Protein AF-0000000086877645 (afdb_homodimer)

Organism: NCBI:txid248903

Structure (mmCIF, N/CA/C/O backbone):
data_AF-0000000086877645-model_v1
#
loop_
_entity.id
_entity.type
_entity.pdbx_description
1 polymer 'GNAT family N-acetyltransferase'
#
loop_
_atom_site.group_PDB
_atom_site.id
_atom_site.type_symbol
_atom_site.label_atom_id
_atom_site.label_alt_id
_atom_site.label_comp_id
_atom_site.label_asym_id
_atom_site.label_entity_id
_atom_site.label_seq_id
_atom_site.pdbx_PDB_ins_code
_atom_site.Cartn_x
_atom_site.Cartn_y
_atom_site.Cartn_z
_atom_site.occupancy
_atom_site.B_iso_or_equiv
_atom_site.auth_seq_id
_atom_site.auth_comp_id
_atom_site.auth_asym_id
_atom_site.auth_atom_id
_atom_site.pdbx_PDB_model_num
ATOM 1 N N . MET A 1 1 ? -15.367 -36.469 -20.516 1 79.69 1 MET A N 1
ATOM 2 C CA . MET A 1 1 ? -14.258 -35.594 -20.906 1 79.69 1 MET A CA 1
ATOM 3 C C . MET A 1 1 ? -12.953 -36.375 -20.969 1 79.69 1 MET A C 1
ATOM 5 O O . MET A 1 1 ? -12.594 -37.062 -20.016 1 79.69 1 MET A O 1
ATOM 9 N N . ASP A 1 2 ? -12.344 -36.406 -22.109 1 86.38 2 ASP A N 1
ATOM 10 C CA . ASP A 1 2 ? -11.094 -37.125 -22.281 1 86.38 2 ASP A CA 1
ATOM 11 C C . ASP A 1 2 ? -9.891 -36.219 -22.156 1 86.38 2 ASP A C 1
ATOM 13 O O . ASP A 1 2 ? -9.586 -35.438 -23.078 1 86.38 2 ASP A O 1
ATOM 17 N N . ILE A 1 3 ? -9.273 -36.188 -20.906 1 90.69 3 ILE A N 1
ATOM 18 C CA . ILE A 1 3 ? -8.094 -35.344 -20.656 1 90.69 3 ILE A CA 1
ATOM 19 C C . ILE A 1 3 ? -6.832 -36.188 -20.828 1 90.69 3 ILE A C 1
ATOM 21 O O . ILE A 1 3 ? -6.758 -37.312 -20.328 1 90.69 3 ILE A O 1
ATOM 25 N N . ARG A 1 4 ? -5.973 -35.656 -21.594 1 88.19 4 ARG A N 1
ATOM 26 C CA . ARG A 1 4 ? -4.711 -36.375 -21.766 1 88.19 4 ARG A CA 1
ATOM 27 C C . ARG A 1 4 ? -3.537 -35.406 -21.828 1 88.19 4 ARG A C 1
ATOM 29 O O . ARG A 1 4 ? -3.721 -34.219 -22.094 1 88.19 4 ARG A O 1
ATOM 36 N N . LYS A 1 5 ? -2.367 -35.938 -21.469 1 90.5 5 LYS A N 1
ATOM 37 C CA . LYS A 1 5 ? -1.139 -35.188 -21.719 1 90.5 5 LYS A CA 1
ATOM 38 C C . LYS A 1 5 ? -0.825 -35.125 -23.219 1 90.5 5 LYS A C 1
ATOM 40 O O . LYS A 1 5 ? -0.844 -36.156 -23.906 1 90.5 5 LYS A O 1
ATOM 45 N N . LEU A 1 6 ? -0.564 -34 -23.672 1 90.88 6 LEU A N 1
ATOM 46 C CA . LEU A 1 6 ? -0.301 -33.812 -25.094 1 90.88 6 LEU A CA 1
ATOM 47 C C . LEU A 1 6 ? 1.147 -34.156 -25.422 1 90.88 6 LEU A C 1
ATOM 49 O O . LEU A 1 6 ? 2.037 -33.969 -24.594 1 90.88 6 LEU A O 1
ATOM 53 N N . THR A 1 7 ? 1.285 -34.656 -26.609 1 88.31 7 THR A N 1
ATOM 54 C CA . THR A 1 7 ? 2.605 -35.062 -27.078 1 88.31 7 THR A CA 1
ATOM 55 C C . THR A 1 7 ? 3.039 -34.219 -28.266 1 88.31 7 THR A C 1
ATOM 57 O O . THR A 1 7 ? 2.312 -33.312 -28.688 1 88.31 7 THR A O 1
ATOM 60 N N . THR A 1 8 ? 4.246 -34.531 -28.688 1 89.12 8 THR A N 1
ATOM 61 C CA . THR A 1 8 ? 4.789 -33.781 -29.828 1 89.12 8 THR A CA 1
ATOM 62 C C . THR A 1 8 ? 3.877 -33.938 -31.031 1 89.12 8 THR A C 1
ATOM 64 O O . THR A 1 8 ? 3.82 -33.031 -31.875 1 89.12 8 THR A O 1
ATOM 67 N N . ASP A 1 9 ? 3.143 -34.969 -31.062 1 87.88 9 ASP A N 1
ATOM 68 C CA . ASP A 1 9 ? 2.213 -35.188 -32.156 1 87.88 9 ASP A CA 1
ATOM 69 C C . ASP A 1 9 ? 1.074 -34.188 -32.125 1 87.88 9 ASP A C 1
ATOM 71 O O . ASP A 1 9 ? 0.41 -33.969 -33.156 1 87.88 9 ASP A O 1
ATOM 75 N N . ASP A 1 10 ? 0.916 -33.594 -31.016 1 90.94 10 ASP A N 1
ATOM 76 C CA . ASP A 1 10 ? -0.187 -32.656 -30.844 1 90.94 10 ASP A CA 1
ATOM 77 C C . ASP A 1 10 ? 0.291 -31.203 -31 1 90.94 10 ASP A C 1
ATOM 79 O O . ASP A 1 10 ? -0.5 -30.266 -30.875 1 90.94 10 ASP A O 1
ATOM 83 N N . PHE A 1 11 ? 1.521 -31.016 -31.281 1 91.5 11 PHE A N 1
ATOM 84 C CA . PHE A 1 11 ? 2.154 -29.703 -31.234 1 91.5 11 PHE A CA 1
ATOM 85 C C . PHE A 1 11 ? 1.438 -28.719 -32.156 1 91.5 11 PHE A C 1
ATOM 87 O O . PHE A 1 11 ? 1.097 -27.609 -31.734 1 91.5 11 PHE A O 1
ATOM 94 N N . GLU A 1 12 ? 1.203 -29.125 -33.375 1 89.06 12 GLU A N 1
ATOM 95 C CA . GLU A 1 12 ? 0.605 -28.219 -34.344 1 89.06 12 GLU A CA 1
ATOM 96 C C . GLU A 1 12 ? -0.787 -27.781 -33.906 1 89.06 12 GLU A C 1
ATOM 98 O O . GLU A 1 12 ? -1.138 -26.609 -34.031 1 89.06 12 GLU A O 1
ATOM 103 N N . ALA A 1 13 ? -1.514 -28.703 -33.5 1 89.44 13 ALA A N 1
ATOM 104 C CA . ALA A 1 13 ? -2.861 -28.391 -33.031 1 89.44 13 ALA A CA 1
ATOM 105 C C . ALA A 1 13 ? -2.822 -27.438 -31.828 1 89.44 13 ALA A C 1
ATOM 107 O O . ALA A 1 13 ? -3.627 -26.5 -31.75 1 89.44 13 ALA A O 1
ATOM 108 N N . CYS A 1 14 ? -1.946 -27.703 -30.938 1 90.5 14 CYS A N 1
ATOM 109 C CA . CYS A 1 14 ? -1.778 -26.875 -29.766 1 90.5 14 CYS A CA 1
ATOM 110 C C . CYS A 1 14 ? -1.378 -25.453 -30.141 1 90.5 14 CYS A C 1
ATOM 112 O O . CYS A 1 14 ? -1.914 -24.484 -29.594 1 90.5 14 CYS A O 1
ATOM 114 N N . MET A 1 15 ? -0.46 -25.375 -31.016 1 89.94 15 MET A N 1
ATOM 115 C CA . MET A 1 15 ? 0.054 -24.078 -31.438 1 89.94 15 MET A CA 1
ATOM 116 C C . MET A 1 15 ? -1.026 -23.266 -32.125 1 89.94 15 MET A C 1
ATOM 118 O O . MET A 1 15 ? -1.134 -22.047 -31.938 1 89.94 15 MET A O 1
ATOM 122 N N . THR A 1 16 ? -1.76 -23.938 -33 1 90.25 16 THR A N 1
ATOM 123 C CA . THR A 1 16 ? -2.842 -23.266 -33.688 1 90.25 16 THR A CA 1
ATOM 124 C C . THR A 1 16 ? -3.857 -22.703 -32.719 1 90.25 16 THR A C 1
ATOM 126 O O . THR A 1 16 ? -4.316 -21.562 -32.875 1 90.25 16 THR A O 1
ATOM 129 N N . LEU A 1 17 ? -4.16 -23.484 -31.781 1 91.88 17 LEU A N 1
ATOM 130 C CA . LEU A 1 17 ? -5.086 -23.031 -30.75 1 91.88 17 LEU A CA 1
ATOM 131 C C . LEU A 1 17 ? -4.52 -21.828 -29.984 1 91.88 17 LEU A C 1
ATOM 133 O O . LEU A 1 17 ? -5.23 -20.859 -29.734 1 91.88 17 LEU A O 1
ATOM 137 N N . SER A 1 18 ? -3.281 -21.859 -29.609 1 91.75 18 SER A N 1
ATOM 138 C CA . SER A 1 18 ? -2.637 -20.766 -28.891 1 91.75 18 SER A CA 1
ATOM 139 C C . SER A 1 18 ? -2.633 -19.484 -29.719 1 91.75 18 SER A C 1
ATOM 141 O O . SER A 1 18 ? -2.971 -18.406 -29.203 1 91.75 18 SER A O 1
ATOM 143 N N . GLU A 1 19 ? -2.219 -19.672 -30.969 1 90.75 19 GLU A N 1
ATOM 144 C CA . GLU A 1 19 ? -2.158 -18.516 -31.844 1 90.75 19 GLU A CA 1
ATOM 145 C C . GLU A 1 19 ? -3.523 -17.844 -31.984 1 90.75 19 GLU A C 1
ATOM 147 O O . GLU A 1 19 ? -3.619 -16.609 -31.984 1 90.75 19 GLU A O 1
ATOM 152 N N . TYR A 1 20 ? -4.473 -18.688 -32.094 1 90.06 20 TYR A N 1
ATOM 153 C CA . TYR A 1 20 ? -5.832 -18.172 -32.188 1 90.06 20 TYR A CA 1
ATOM 154 C C . TYR A 1 20 ? -6.27 -17.5 -30.906 1 90.06 20 TYR A C 1
ATOM 156 O O . TYR A 1 20 ? -6.754 -16.359 -30.922 1 90.06 20 TYR A O 1
ATOM 164 N N . ALA A 1 21 ? -6.125 -18.141 -29.797 1 89.88 21 ALA A N 1
ATOM 165 C CA . ALA A 1 21 ? -6.629 -17.703 -28.5 1 89.88 21 ALA A CA 1
ATOM 166 C C . ALA A 1 21 ? -5.906 -16.438 -28.031 1 89.88 21 ALA A C 1
ATOM 168 O O . ALA A 1 21 ? -6.523 -15.555 -27.438 1 89.88 21 ALA A O 1
ATOM 169 N N . PHE A 1 22 ? -4.668 -16.297 -28.266 1 88.88 22 PHE A N 1
ATOM 170 C CA . PHE A 1 22 ? -3.865 -15.219 -27.703 1 88.88 22 PHE A CA 1
ATOM 171 C C . PHE A 1 22 ? -3.465 -14.219 -28.781 1 88.88 22 PHE A C 1
ATOM 173 O O . PHE A 1 22 ? -2.764 -13.242 -28.516 1 88.88 22 PHE A O 1
ATOM 180 N N . GLN A 1 23 ? -3.824 -14.477 -29.984 1 88.06 23 GLN A N 1
ATOM 181 C CA . GLN A 1 23 ? -3.742 -13.539 -31.094 1 88.06 23 GLN A CA 1
ATOM 182 C C . GLN A 1 23 ? -2.295 -13.156 -31.391 1 88.06 23 GLN A C 1
ATOM 184 O O . GLN A 1 23 ? -1.966 -11.977 -31.484 1 88.06 23 GLN A O 1
ATOM 189 N N . PHE A 1 24 ? -1.472 -14.148 -31.516 1 83.12 24 PHE A N 1
ATOM 190 C CA . PHE A 1 24 ? -0.105 -13.93 -31.969 1 83.12 24 PHE A CA 1
ATOM 191 C C . PHE A 1 24 ? 0.263 -14.922 -33.062 1 83.12 24 PHE A C 1
ATOM 193 O O . PHE A 1 24 ? -0.474 -15.875 -33.344 1 83.12 24 PHE A O 1
ATOM 200 N N . VAL A 1 25 ? 1.266 -14.531 -33.844 1 85.94 25 VAL A N 1
ATOM 201 C CA . VAL A 1 25 ? 1.772 -15.398 -34.906 1 85.94 25 VAL A CA 1
ATOM 202 C C . VAL A 1 25 ? 3.279 -15.586 -34.75 1 85.94 25 VAL A C 1
ATOM 204 O O . VAL A 1 25 ? 4.012 -14.625 -34.5 1 85.94 25 VAL A O 1
ATOM 207 N N . LEU A 1 26 ? 3.654 -16.828 -34.781 1 83.88 26 LEU A N 1
ATOM 208 C CA . LEU A 1 26 ? 5.074 -17.156 -34.688 1 83.88 26 LEU A CA 1
ATOM 209 C C . LEU A 1 26 ? 5.695 -17.375 -36.062 1 83.88 26 LEU A C 1
ATOM 211 O O . LEU A 1 26 ? 5.023 -17.828 -36.969 1 83.88 26 LEU A O 1
ATOM 215 N N . ASN A 1 27 ? 6.875 -16.906 -36.156 1 85.25 27 ASN A N 1
ATOM 216 C CA . ASN A 1 27 ? 7.602 -17.25 -37.375 1 85.25 27 ASN A CA 1
ATOM 217 C C . ASN A 1 27 ? 8.148 -18.672 -37.344 1 85.25 27 ASN A C 1
ATOM 219 O O . ASN A 1 27 ? 8.031 -19.344 -36.312 1 85.25 27 ASN A O 1
ATOM 223 N N . GLU A 1 28 ? 8.688 -19.094 -38.469 1 85.12 28 GLU A N 1
ATOM 224 C CA . GLU A 1 28 ? 9.133 -20.469 -38.594 1 85.12 28 GLU A CA 1
ATOM 225 C C . GLU A 1 28 ? 10.203 -20.828 -37.562 1 85.12 28 GLU A C 1
ATOM 227 O O . GLU A 1 28 ? 10.188 -21.922 -37 1 85.12 28 GLU A O 1
ATOM 232 N N . GLU A 1 29 ? 11.078 -19.922 -37.344 1 84.94 29 GLU A N 1
ATOM 233 C CA . GLU A 1 29 ? 12.141 -20.156 -36.406 1 84.94 29 GLU A CA 1
ATOM 234 C C . GLU A 1 29 ? 11.586 -20.312 -34.969 1 84.94 29 GLU A C 1
ATOM 236 O O . GLU A 1 29 ? 12.023 -21.172 -34.219 1 84.94 29 GLU A O 1
ATOM 241 N N . GLN A 1 30 ? 10.703 -19.516 -34.719 1 83.25 30 GLN A N 1
ATOM 242 C CA . GLN A 1 30 ? 10.062 -19.547 -33.406 1 83.25 30 GLN A CA 1
ATOM 243 C C . GLN A 1 30 ? 9.266 -20.844 -33.219 1 83.25 30 GLN A C 1
ATOM 245 O O . GLN A 1 30 ? 9.281 -21.438 -32.125 1 83.25 30 GLN A O 1
ATOM 250 N N . ILE A 1 31 ? 8.641 -21.25 -34.25 1 85.19 31 ILE A N 1
ATOM 251 C CA . ILE A 1 31 ? 7.824 -22.469 -34.219 1 85.19 31 ILE A CA 1
ATOM 252 C C . ILE A 1 31 ? 8.711 -23.688 -33.969 1 85.19 31 ILE A C 1
ATOM 254 O O . ILE A 1 31 ? 8.383 -24.531 -33.156 1 85.19 31 ILE A O 1
ATOM 258 N N . GLU A 1 32 ? 9.805 -23.688 -34.688 1 84.19 32 GLU A N 1
ATOM 259 C CA . GLU A 1 32 ? 10.719 -24.828 -34.5 1 84.19 32 GLU A CA 1
ATOM 260 C C . GLU A 1 32 ? 11.281 -24.875 -33.094 1 84.19 32 GLU A C 1
ATOM 262 O O . GLU A 1 32 ? 11.414 -25.953 -32.531 1 84.19 32 GLU A O 1
ATOM 267 N N . LYS A 1 33 ? 11.562 -23.781 -32.594 1 83 33 LYS A N 1
ATOM 268 C CA . LYS A 1 33 ? 12.07 -23.719 -31.234 1 83 33 LYS A CA 1
ATOM 269 C C . LYS A 1 33 ? 11.023 -24.203 -30.234 1 83 33 LYS A C 1
ATOM 271 O O . LYS A 1 33 ? 11.336 -24.969 -29.312 1 83 33 LYS A O 1
ATOM 276 N N . ARG A 1 34 ? 9.875 -23.781 -30.438 1 85.31 34 ARG A N 1
ATOM 277 C CA . ARG A 1 34 ? 8.789 -24.172 -29.547 1 85.31 34 ARG A CA 1
ATOM 278 C C . ARG A 1 34 ? 8.492 -25.656 -29.672 1 85.31 34 ARG A C 1
ATOM 280 O O . ARG A 1 34 ? 8.125 -26.297 -28.688 1 85.31 34 ARG A O 1
ATOM 287 N N . ARG A 1 35 ? 8.633 -26.125 -30.844 1 86.19 35 ARG A N 1
ATOM 288 C CA . ARG A 1 35 ? 8.414 -27.547 -31.078 1 86.19 35 ARG A CA 1
ATOM 289 C C . ARG A 1 35 ? 9.414 -28.391 -30.281 1 86.19 35 ARG A C 1
ATOM 291 O O . ARG A 1 35 ? 9.047 -29.391 -29.672 1 86.19 35 ARG A O 1
ATOM 298 N N . GLU A 1 36 ? 10.602 -27.938 -30.312 1 81.94 36 GLU A N 1
ATOM 299 C CA . GLU A 1 36 ? 11.656 -28.641 -29.594 1 81.94 36 GLU A CA 1
ATOM 300 C C . GLU A 1 36 ? 11.391 -28.625 -28.078 1 81.94 36 GLU A C 1
ATOM 302 O O . GLU A 1 36 ? 11.633 -29.625 -27.391 1 81.94 36 GLU A O 1
ATOM 307 N N . GLU A 1 37 ? 10.812 -27.578 -27.641 1 83.5 37 GLU A N 1
ATOM 308 C CA . GLU A 1 37 ? 10.578 -27.391 -26.203 1 83.5 37 GLU A CA 1
ATOM 309 C C . GLU A 1 37 ? 9.297 -28.109 -25.766 1 83.5 37 GLU A C 1
ATOM 311 O O . GLU A 1 37 ? 9.148 -28.453 -24.594 1 83.5 37 GLU A O 1
ATOM 316 N N . PHE A 1 38 ? 8.453 -28.297 -26.719 1 86.38 38 PHE A N 1
ATOM 317 C CA . PHE A 1 38 ? 7.117 -28.828 -26.438 1 86.38 38 PHE A CA 1
ATOM 318 C C . PHE A 1 38 ? 7.203 -30.203 -25.797 1 86.38 38 PHE A C 1
ATOM 320 O O . PHE A 1 38 ? 6.414 -30.531 -24.906 1 86.38 38 PHE A O 1
ATOM 327 N N . ALA A 1 39 ? 8.18 -30.953 -26.172 1 79.5 39 ALA A N 1
ATOM 328 C CA . ALA A 1 39 ? 8.328 -32.312 -25.672 1 79.5 39 ALA A CA 1
ATOM 329 C C . ALA A 1 39 ? 8.562 -32.344 -24.172 1 79.5 39 ALA A C 1
ATOM 331 O O . ALA A 1 39 ? 8.188 -33.281 -23.484 1 79.5 39 ALA A O 1
ATOM 332 N N . SER A 1 40 ? 9.078 -31.25 -23.688 1 82.06 40 SER A N 1
ATOM 333 C CA . SER A 1 40 ? 9.414 -31.203 -22.266 1 82.06 40 SER A CA 1
ATOM 334 C C . SER A 1 40 ? 8.32 -30.5 -21.469 1 82.06 40 SER A C 1
ATOM 336 O O . SER A 1 40 ? 8.367 -30.469 -20.234 1 82.06 40 SER A O 1
ATOM 338 N N . HIS A 1 41 ? 7.371 -30.047 -22.203 1 85.31 41 HIS A N 1
ATOM 339 C CA . HIS A 1 41 ? 6.32 -29.297 -21.531 1 85.31 41 HIS A CA 1
ATOM 340 C C . HIS A 1 41 ? 5.219 -30.219 -21.031 1 85.31 41 HIS A C 1
ATOM 342 O O . HIS A 1 41 ? 4.957 -31.266 -21.625 1 85.31 41 HIS A O 1
ATOM 348 N N . ASN A 1 42 ? 4.699 -29.938 -19.922 1 90.5 42 ASN A N 1
ATOM 349 C CA . ASN A 1 42 ? 3.521 -30.609 -19.391 1 90.5 42 ASN A CA 1
ATOM 350 C C . ASN A 1 42 ? 2.234 -29.922 -19.828 1 90.5 42 ASN A C 1
ATOM 352 O O . ASN A 1 42 ? 1.686 -29.094 -19.094 1 90.5 42 ASN A O 1
ATOM 356 N N . VAL A 1 43 ? 1.804 -30.281 -21.031 1 93.81 43 VAL A N 1
ATOM 357 C CA . VAL A 1 43 ? 0.594 -29.688 -21.609 1 93.81 43 VAL A CA 1
ATOM 358 C C . VAL A 1 43 ? -0.551 -30.703 -21.531 1 93.81 43 VAL A C 1
ATOM 360 O O . VAL A 1 43 ? -0.398 -31.859 -21.938 1 93.81 43 VAL A O 1
ATOM 363 N N . LEU A 1 44 ? -1.628 -30.234 -20.969 1 93.81 44 LEU A N 1
ATOM 364 C CA . LEU A 1 44 ? -2.844 -31.047 -20.859 1 93.81 44 LEU A CA 1
ATOM 365 C C . LEU A 1 44 ? -3.896 -30.578 -21.859 1 93.81 44 LEU A C 1
ATOM 367 O O . LEU A 1 44 ? -4.047 -29.375 -22.078 1 93.81 44 LEU A O 1
ATOM 371 N N . GLY A 1 45 ? -4.586 -31.531 -22.438 1 94.56 45 GLY A N 1
ATOM 372 C CA . GLY A 1 45 ? -5.609 -31.188 -23.406 1 94.56 45 GLY A CA 1
ATOM 373 C C . GLY A 1 45 ? -6.855 -32.062 -23.297 1 94.56 45 GLY A C 1
ATOM 374 O O . GLY A 1 45 ? -6.812 -33.125 -22.719 1 94.56 45 GLY A O 1
ATOM 375 N N . VAL A 1 46 ? -7.934 -31.438 -23.672 1 93.88 46 VAL A N 1
ATOM 376 C CA . VAL A 1 46 ? -9.195 -32.156 -23.828 1 93.88 46 VAL A CA 1
ATOM 377 C C . VAL A 1 46 ? -9.453 -32.438 -25.312 1 93.88 46 VAL A C 1
ATOM 379 O O . VAL A 1 46 ? -9.328 -31.531 -26.156 1 93.88 46 VAL A O 1
ATOM 382 N N . TYR A 1 47 ? -9.875 -33.656 -25.562 1 89.31 47 TYR A N 1
ATOM 383 C CA . TYR A 1 47 ? -10.133 -34.062 -26.938 1 89.31 47 TYR A CA 1
ATOM 384 C C . TYR A 1 47 ? -11.633 -34.219 -27.203 1 89.31 47 TYR A C 1
ATOM 386 O O . TYR A 1 47 ? -12.367 -34.688 -26.344 1 89.31 47 TYR A O 1
ATOM 394 N N . GLU A 1 48 ? -11.961 -33.656 -28.312 1 83.75 48 GLU A N 1
ATOM 395 C CA . GLU A 1 48 ? -13.273 -33.906 -28.891 1 83.75 48 GLU A CA 1
ATOM 396 C C . GLU A 1 48 ? -13.172 -34.156 -30.391 1 83.75 48 GLU A C 1
ATOM 398 O O . GLU A 1 48 ? -12.609 -33.344 -31.125 1 83.75 48 GLU A O 1
ATOM 403 N N . ASP A 1 49 ? -13.773 -35.281 -30.859 1 80.94 49 ASP A N 1
ATOM 404 C CA . ASP A 1 49 ? -13.805 -35.656 -32.281 1 80.94 49 ASP A CA 1
ATOM 405 C C . ASP A 1 49 ? -12.398 -35.656 -32.875 1 80.94 49 ASP A C 1
ATOM 407 O O . ASP A 1 49 ? -12.172 -35.094 -33.938 1 80.94 49 ASP A O 1
ATOM 411 N N . GLY A 1 50 ? -11.328 -36.062 -32.125 1 78.56 50 GLY A N 1
ATOM 412 C CA . GLY A 1 50 ? -9.969 -36.25 -32.594 1 78.56 50 GLY A CA 1
ATOM 413 C C . GLY A 1 50 ? -9.148 -34.969 -32.562 1 78.56 50 GLY A C 1
ATOM 414 O O . GLY A 1 50 ? -7.988 -34.969 -32.969 1 78.56 50 GLY A O 1
ATOM 415 N N . GLN A 1 51 ? -9.688 -33.969 -32.094 1 84.81 51 GLN A N 1
ATOM 416 C CA . GLN A 1 51 ? -8.969 -32.688 -32.062 1 84.81 51 GLN A CA 1
ATOM 417 C C . GLN A 1 51 ? -8.875 -32.156 -30.641 1 84.81 51 GLN A C 1
ATOM 419 O O . GLN A 1 51 ? -9.742 -32.406 -29.812 1 84.81 51 GLN A O 1
ATOM 424 N N . VAL A 1 52 ? -7.789 -31.391 -30.438 1 91.19 52 VAL A N 1
ATOM 425 C CA . VAL A 1 52 ? -7.641 -30.719 -29.156 1 91.19 52 VAL A CA 1
ATOM 426 C C . VAL A 1 52 ? -8.609 -29.547 -29.078 1 91.19 52 VAL A C 1
ATOM 428 O O . VAL A 1 52 ? -8.516 -28.594 -29.859 1 91.19 52 VAL A O 1
ATOM 431 N N . GLY A 1 53 ? -9.531 -29.656 -28.156 1 92.81 53 GLY A N 1
ATOM 432 C CA . GLY A 1 53 ? -10.523 -28.594 -28.031 1 92.81 53 GLY A CA 1
ATOM 433 C C . GLY A 1 53 ? -10.148 -27.547 -27 1 92.81 53 GLY A C 1
ATOM 434 O O . GLY A 1 53 ? -10.516 -26.375 -27.141 1 92.81 53 GLY A O 1
ATOM 435 N N . ALA A 1 54 ? -9.469 -27.953 -25.953 1 95.44 54 ALA A N 1
ATOM 436 C CA . ALA A 1 54 ? -8.977 -27.094 -24.875 1 95.44 54 ALA A CA 1
ATOM 437 C C . ALA A 1 54 ? -7.637 -27.578 -24.344 1 95.44 54 ALA A C 1
ATOM 439 O O . ALA A 1 54 ? -7.285 -28.75 -24.5 1 95.44 54 ALA A O 1
ATOM 440 N N . LYS A 1 55 ? -6.906 -26.656 -23.75 1 96.06 55 LYS A N 1
ATOM 441 C CA . LYS A 1 55 ? -5.594 -27.047 -23.25 1 96.06 55 LYS A CA 1
ATOM 442 C C . LYS A 1 55 ? -5.129 -26.109 -22.125 1 96.06 55 LYS A C 1
ATOM 444 O O . LYS A 1 55 ? -5.672 -25.016 -21.969 1 96.06 55 LYS A O 1
ATOM 449 N N . LEU A 1 56 ? -4.195 -26.562 -21.312 1 96.81 56 LEU A N 1
ATOM 450 C CA . LEU A 1 56 ? -3.387 -25.75 -20.406 1 96.81 56 LEU A CA 1
ATOM 451 C C . LEU A 1 56 ? -2.023 -26.391 -20.172 1 96.81 56 LEU A C 1
ATOM 453 O O . LEU A 1 56 ? -1.834 -27.578 -20.469 1 96.81 56 LEU A O 1
ATOM 457 N N . GLN A 1 57 ? -1.12 -25.594 -19.828 1 96.56 57 GLN A N 1
ATOM 458 C CA . GLN A 1 57 ? 0.232 -26.047 -19.516 1 96.56 57 GLN A CA 1
ATOM 459 C C . GLN A 1 57 ? 0.564 -25.844 -18.047 1 96.56 57 GLN A C 1
ATOM 461 O O . GLN A 1 57 ? 0.199 -24.828 -17.453 1 96.56 57 GLN A O 1
ATOM 466 N N . ILE A 1 58 ? 1.162 -26.875 -17.406 1 97.69 58 ILE A N 1
ATOM 467 C CA . ILE A 1 58 ? 1.753 -26.719 -16.078 1 97.69 58 ILE A CA 1
ATOM 468 C C . ILE A 1 58 ? 3.264 -26.547 -16.203 1 97.69 58 ILE A C 1
ATOM 470 O O . ILE A 1 58 ? 3.971 -27.453 -16.656 1 97.69 58 ILE A O 1
ATOM 474 N N . ILE A 1 59 ? 3.744 -25.406 -15.836 1 97.06 59 ILE A N 1
ATOM 475 C CA . ILE A 1 59 ? 5.176 -25.141 -15.875 1 97.06 59 ILE A CA 1
ATOM 476 C C . ILE A 1 59 ? 5.781 -25.359 -14.492 1 97.06 59 ILE A C 1
ATOM 478 O O . ILE A 1 59 ? 5.367 -24.734 -13.516 1 97.06 59 ILE A O 1
ATOM 482 N N . PRO A 1 60 ? 6.727 -26.266 -14.398 1 97.12 60 PRO A N 1
ATOM 483 C CA . PRO A 1 60 ? 7.363 -26.469 -13.094 1 97.12 60 PRO A CA 1
ATOM 484 C C . PRO A 1 60 ? 8.297 -25.312 -12.711 1 97.12 60 PRO A C 1
ATOM 486 O O . PRO A 1 60 ? 9.219 -25 -13.453 1 97.12 60 PRO A O 1
ATOM 489 N N . PHE A 1 61 ? 8.008 -24.672 -11.625 1 97.94 61 PHE A N 1
ATOM 490 C CA . PHE A 1 61 ? 8.82 -23.578 -11.109 1 97.94 61 PHE A CA 1
ATOM 491 C C . PHE A 1 61 ? 9.172 -23.812 -9.641 1 97.94 61 PHE A C 1
ATOM 493 O O . PHE A 1 61 ? 8.688 -24.75 -9.023 1 97.94 61 PHE A O 1
ATOM 500 N N . GLN A 1 62 ? 10.156 -23.094 -9.211 1 98.25 62 GLN A N 1
ATOM 501 C CA . GLN A 1 62 ? 10.406 -22.859 -7.797 1 98.25 62 GLN A CA 1
ATOM 502 C C . GLN A 1 62 ? 10.102 -21.406 -7.422 1 98.25 62 GLN A C 1
ATOM 504 O O . GLN A 1 62 ? 10.398 -20.484 -8.188 1 98.25 62 GLN A O 1
ATOM 509 N N . THR A 1 63 ? 9.477 -21.203 -6.289 1 98.75 63 THR A N 1
ATOM 510 C CA . THR A 1 63 ? 9.164 -19.859 -5.82 1 98.75 63 THR A CA 1
ATOM 511 C C . THR A 1 63 ? 9.648 -19.656 -4.391 1 98.75 63 THR A C 1
ATOM 513 O O . THR A 1 63 ? 9.75 -20.609 -3.621 1 98.75 63 THR A O 1
ATOM 516 N N . TYR A 1 64 ? 10 -18.422 -4.047 1 98.69 64 TYR A N 1
ATOM 517 C CA . TYR A 1 64 ? 10.391 -18.094 -2.682 1 98.69 64 TYR A CA 1
ATOM 518 C C . TYR A 1 64 ? 9.172 -17.75 -1.834 1 98.69 64 TYR A C 1
ATOM 520 O O . TYR A 1 64 ? 8.32 -16.953 -2.25 1 98.69 64 TYR A O 1
ATOM 528 N N . ILE A 1 65 ? 9.039 -18.344 -0.671 1 98.69 65 ILE A N 1
ATOM 529 C CA . ILE A 1 65 ? 8.062 -18.031 0.367 1 98.69 65 ILE A CA 1
ATOM 530 C C . ILE A 1 65 ? 8.742 -18.031 1.733 1 98.69 65 ILE A C 1
ATOM 532 O O . ILE A 1 65 ? 9.281 -19.062 2.162 1 98.69 65 ILE A O 1
ATOM 536 N N . GLN A 1 66 ? 8.727 -16.938 2.363 1 98.06 66 GLN A N 1
ATOM 537 C CA . GLN A 1 66 ? 9.398 -16.766 3.648 1 98.06 66 GLN A CA 1
ATOM 538 C C . GLN A 1 66 ? 10.859 -17.203 3.576 1 98.06 66 GLN A C 1
ATOM 540 O O . GLN A 1 66 ? 11.352 -17.891 4.473 1 98.06 66 GLN A O 1
ATOM 545 N N . GLY A 1 67 ? 11.461 -16.875 2.426 1 96.94 67 GLY A N 1
ATOM 546 C CA . GLY A 1 67 ? 12.891 -17.109 2.264 1 96.94 67 GLY A CA 1
ATOM 547 C C . GLY A 1 67 ? 13.227 -18.531 1.884 1 96.94 67 GLY A C 1
ATOM 548 O O . GLY A 1 67 ? 14.398 -18.875 1.732 1 96.94 67 GLY A O 1
ATOM 549 N N . ARG A 1 68 ? 12.234 -19.359 1.689 1 96.94 68 ARG A N 1
ATOM 550 C CA . ARG A 1 68 ? 12.438 -20.75 1.322 1 96.94 68 ARG A CA 1
ATOM 551 C C . ARG A 1 68 ? 11.891 -21.031 -0.076 1 96.94 68 ARG A C 1
ATOM 553 O O . ARG A 1 68 ? 10.93 -20.406 -0.513 1 96.94 68 ARG A O 1
ATOM 560 N N . SER A 1 69 ? 12.523 -22 -0.699 1 97.5 69 SER A N 1
ATOM 561 C CA . SER A 1 69 ? 12.086 -22.391 -2.033 1 97.5 69 SER A CA 1
ATOM 562 C C . SER A 1 69 ? 10.969 -23.422 -1.965 1 97.5 69 SER A C 1
ATOM 564 O O . SER A 1 69 ? 11.07 -24.406 -1.229 1 97.5 69 SER A O 1
ATOM 566 N N . PHE A 1 70 ? 9.898 -23.188 -2.65 1 98.62 70 PHE A N 1
ATOM 567 C CA . PHE A 1 70 ? 8.758 -24.094 -2.775 1 98.62 70 PHE A CA 1
ATOM 568 C C . PHE A 1 70 ? 8.578 -24.547 -4.223 1 98.62 70 PHE A C 1
ATOM 570 O O . PHE A 1 70 ? 8.695 -23.734 -5.145 1 98.62 70 PHE A O 1
ATOM 577 N N . ALA A 1 71 ? 8.32 -25.828 -4.422 1 98.69 71 ALA A N 1
ATOM 578 C CA . ALA A 1 71 ? 7.941 -26.297 -5.754 1 98.69 71 ALA A CA 1
ATOM 579 C C . ALA A 1 71 ? 6.57 -25.75 -6.148 1 98.69 71 ALA A C 1
ATOM 581 O O . ALA A 1 71 ? 5.609 -25.844 -5.383 1 98.69 71 ALA A O 1
ATOM 582 N N . MET A 1 72 ? 6.539 -25.156 -7.309 1 98.56 72 MET A N 1
ATOM 583 C CA . MET A 1 72 ? 5.34 -24.453 -7.742 1 98.56 72 MET A CA 1
ATOM 584 C C . MET A 1 72 ? 4.957 -24.844 -9.164 1 98.56 72 MET A C 1
ATOM 586 O O . MET A 1 72 ? 5.824 -25.016 -10.023 1 98.56 72 MET A O 1
ATOM 590 N N . GLY A 1 73 ? 3.689 -25.062 -9.367 1 98.69 73 GLY A N 1
ATOM 591 C CA . GLY A 1 73 ? 3.178 -25.219 -10.719 1 98.69 73 GLY A CA 1
ATOM 592 C C . GLY A 1 73 ? 2.566 -23.953 -11.289 1 98.69 73 GLY A C 1
ATOM 593 O O . GLY A 1 73 ? 1.573 -23.453 -10.766 1 98.69 73 GLY A O 1
ATOM 594 N N . GLY A 1 74 ? 3.164 -23.469 -12.312 1 98.62 74 GLY A N 1
ATOM 595 C CA . GLY A 1 74 ? 2.578 -22.359 -13.039 1 98.62 74 GLY A CA 1
ATOM 596 C C . GLY A 1 74 ? 1.613 -22.797 -14.125 1 98.62 74 GLY A C 1
ATOM 597 O O . GLY A 1 74 ? 1.97 -23.594 -15 1 98.62 74 GLY A O 1
ATOM 598 N N . ILE A 1 75 ? 0.436 -22.312 -14.031 1 98.44 75 ILE A N 1
ATOM 599 C CA . ILE A 1 75 ? -0.553 -22.609 -15.062 1 98.44 75 ILE A CA 1
ATOM 600 C C . ILE A 1 75 ? -0.492 -21.547 -16.156 1 98.44 75 ILE A C 1
ATOM 602 O O . ILE A 1 75 ? -0.571 -20.344 -15.875 1 98.44 75 ILE A O 1
ATOM 606 N N . ALA A 1 76 ? -0.359 -21.969 -17.391 1 96.5 76 ALA A N 1
ATOM 607 C CA . ALA A 1 76 ? -0.253 -21.062 -18.531 1 96.5 76 ALA A CA 1
ATOM 608 C C . ALA A 1 76 ? -0.988 -21.609 -19.75 1 96.5 76 ALA A C 1
ATOM 610 O O . ALA A 1 76 ? -1.335 -22.797 -19.781 1 96.5 76 ALA A O 1
ATOM 611 N N . GLY A 1 77 ? -1.282 -20.734 -20.703 1 95.12 77 GLY A N 1
ATOM 612 C CA . GLY A 1 77 ? -1.786 -21.141 -22 1 95.12 77 GLY A CA 1
ATOM 613 C C . GLY A 1 77 ? -3.158 -21.781 -21.938 1 95.12 77 GLY A C 1
ATOM 614 O O . GLY A 1 77 ? -3.436 -22.734 -22.672 1 95.12 77 GLY A O 1
ATOM 615 N N . VAL A 1 78 ? -3.918 -21.359 -21 1 95.5 78 VAL A N 1
ATOM 616 C CA . VAL A 1 78 ? -5.277 -21.891 -20.906 1 95.5 78 VAL A CA 1
ATOM 617 C C . VAL A 1 78 ? -6.102 -21.375 -22.094 1 95.5 78 VAL A C 1
ATOM 619 O O . VAL A 1 78 ? -6.289 -20.172 -22.25 1 95.5 78 VAL A O 1
ATOM 622 N N . ALA A 1 79 ? -6.527 -22.297 -22.906 1 94.81 79 ALA A N 1
ATOM 623 C CA . ALA A 1 79 ? -7.254 -21.891 -24.109 1 94.81 79 ALA A CA 1
ATOM 624 C C . ALA A 1 79 ? -8.289 -22.938 -24.516 1 94.81 79 ALA A C 1
ATOM 626 O O . ALA A 1 79 ? -8.07 -24.141 -24.312 1 94.81 79 ALA A O 1
ATOM 627 N N . THR A 1 80 ? -9.375 -22.516 -24.984 1 94.56 80 THR A N 1
ATOM 628 C CA . THR A 1 80 ? -10.438 -23.328 -25.547 1 94.56 80 THR A CA 1
ATOM 629 C C . THR A 1 80 ? -10.922 -22.75 -26.875 1 94.56 80 THR A C 1
ATOM 631 O O . THR A 1 80 ? -11.086 -21.531 -27 1 94.56 80 THR A O 1
ATOM 634 N N . TRP A 1 81 ? -11.094 -23.578 -27.859 1 92.75 81 TRP A N 1
ATOM 635 C CA . TRP A 1 81 ? -11.742 -23.094 -29.062 1 92.75 81 TRP A CA 1
ATOM 636 C C . TRP A 1 81 ? -13.109 -22.5 -28.75 1 92.75 81 TRP A C 1
ATOM 638 O O . TRP A 1 81 ? -13.867 -23.062 -27.953 1 92.75 81 TRP A O 1
ATOM 648 N N . PRO A 1 82 ? -13.445 -21.438 -29.469 1 92.25 82 PRO A N 1
ATOM 649 C CA . PRO A 1 82 ? -14.711 -20.766 -29.156 1 92.25 82 PRO A CA 1
ATOM 650 C C . PRO A 1 82 ? -15.922 -21.688 -29.297 1 92.25 82 PRO A C 1
ATOM 652 O O . PRO A 1 82 ? -16.875 -21.578 -28.531 1 92.25 82 PRO A O 1
ATOM 655 N N . GLU A 1 83 ? -15.906 -22.594 -30.188 1 90.88 83 GLU A N 1
ATOM 656 C CA . GLU A 1 83 ? -17.047 -23.469 -30.453 1 90.88 83 GLU A CA 1
ATOM 657 C C . GLU A 1 83 ? -17.203 -24.5 -29.328 1 90.88 83 GLU A C 1
ATOM 659 O O . GLU A 1 83 ? -18.234 -25.172 -29.25 1 90.88 83 GLU A O 1
ATOM 664 N N . TYR A 1 84 ? -16.203 -24.625 -28.453 1 88.75 84 TYR A N 1
ATOM 665 C CA . TYR A 1 84 ? -16.266 -25.625 -27.375 1 88.75 84 TYR A CA 1
ATOM 666 C C . TYR A 1 84 ? -16.375 -24.953 -26.016 1 88.75 84 TYR A C 1
ATOM 668 O O . TYR A 1 84 ? -16.188 -25.594 -24.984 1 88.75 84 TYR A O 1
ATOM 676 N N . ARG A 1 85 ? -16.609 -23.734 -25.969 1 88.06 85 ARG A N 1
ATOM 677 C CA . ARG A 1 85 ? -16.703 -23.016 -24.703 1 88.06 85 ARG A CA 1
ATOM 678 C C . ARG A 1 85 ? -17.953 -23.391 -23.938 1 88.06 85 ARG A C 1
ATOM 680 O O . ARG A 1 85 ? -18.922 -23.906 -24.531 1 88.06 85 ARG A O 1
ATOM 687 N N . ARG A 1 86 ? -18.031 -23.25 -22.703 1 86.19 86 ARG A N 1
ATOM 688 C CA . ARG A 1 86 ? -19.156 -23.453 -21.797 1 86.19 86 ARG A CA 1
ATOM 689 C C . ARG A 1 86 ? -19.516 -24.922 -21.672 1 86.19 86 ARG A C 1
ATOM 691 O O . ARG A 1 86 ? -20.672 -25.281 -21.438 1 86.19 86 ARG A O 1
ATOM 698 N N . LYS A 1 87 ? -18.453 -25.734 -21.922 1 89.38 87 LYS A N 1
ATOM 699 C CA . LYS A 1 87 ? -18.625 -27.172 -21.797 1 89.38 87 LYS A CA 1
ATOM 700 C C . LYS A 1 87 ? -18 -27.688 -20.5 1 89.38 87 LYS A C 1
ATOM 702 O O . LYS A 1 87 ? -18.016 -28.891 -20.219 1 89.38 87 LYS A O 1
ATOM 707 N N . GLY A 1 88 ? -17.375 -26.797 -19.75 1 90.69 88 GLY A N 1
ATOM 708 C CA . GLY A 1 88 ? -16.75 -27.188 -18.5 1 90.69 88 GLY A CA 1
ATOM 709 C C . GLY A 1 88 ? -15.367 -27.781 -18.672 1 90.69 88 GLY A C 1
ATOM 710 O O . GLY A 1 88 ? -14.82 -28.375 -17.75 1 90.69 88 GLY A O 1
ATOM 711 N N . TRP A 1 89 ? -14.766 -27.734 -19.812 1 92.94 89 TRP A N 1
ATOM 712 C CA . TRP A 1 89 ? -13.492 -28.375 -20.109 1 92.94 89 TRP A CA 1
ATOM 713 C C . TRP A 1 89 ? -12.359 -27.75 -19.312 1 92.94 89 TRP A C 1
ATOM 715 O O . TRP A 1 89 ? -11.5 -28.453 -18.781 1 92.94 89 TRP A O 1
ATOM 725 N N . VAL A 1 90 ? -12.367 -26.469 -19.188 1 93.62 90 VAL A N 1
ATOM 726 C CA . VAL A 1 90 ? -11.312 -25.797 -18.438 1 93.62 90 VAL A CA 1
ATOM 727 C C . VAL A 1 90 ? -11.406 -26.188 -16.969 1 93.62 90 VAL A C 1
ATOM 729 O O . VAL A 1 90 ? -10.383 -26.422 -16.312 1 93.62 90 VAL A O 1
ATOM 732 N N . ALA A 1 91 ? -12.594 -26.297 -16.469 1 93.44 91 ALA A N 1
ATOM 733 C CA . ALA A 1 91 ? -12.797 -26.75 -15.102 1 93.44 91 ALA A CA 1
ATOM 734 C C . ALA A 1 91 ? -12.172 -28.125 -14.883 1 93.44 91 ALA A C 1
ATOM 736 O O . ALA A 1 91 ? -11.484 -28.359 -13.891 1 93.44 91 ALA A O 1
ATOM 737 N N . GLY A 1 92 ? -12.523 -29 -15.812 1 94.25 92 GLY A N 1
ATOM 738 C CA . GLY A 1 92 ? -11.938 -30.328 -15.742 1 94.25 92 GLY A CA 1
ATOM 739 C C . GLY A 1 92 ? -10.422 -30.328 -15.82 1 94.25 92 GLY A C 1
ATOM 740 O O . GLY A 1 92 ? -9.758 -31.062 -15.094 1 94.25 92 GLY A O 1
ATOM 741 N N . LEU A 1 93 ? -9.867 -29.516 -16.734 1 96.38 93 LEU A N 1
ATOM 742 C CA . LEU A 1 93 ? -8.422 -29.406 -16.891 1 96.38 93 LEU A CA 1
ATOM 743 C C . LEU A 1 93 ? -7.773 -28.875 -15.617 1 96.38 93 LEU A C 1
ATOM 745 O O . LEU A 1 93 ? -6.719 -29.375 -15.203 1 96.38 93 LEU A O 1
ATOM 749 N N . LEU A 1 94 ? -8.375 -27.938 -14.969 1 97.44 94 LEU A N 1
ATOM 750 C CA . LEU A 1 94 ? -7.828 -27.375 -13.734 1 97.44 94 LEU A CA 1
ATOM 751 C C . LEU A 1 94 ? -7.848 -28.406 -12.609 1 97.44 94 LEU A C 1
ATOM 753 O O . LEU A 1 94 ? -6.895 -28.484 -11.836 1 97.44 94 LEU A O 1
ATOM 757 N N . LYS A 1 95 ? -8.922 -29.094 -12.508 1 96 95 LYS A N 1
ATOM 758 C CA . LYS A 1 95 ? -9 -30.156 -11.508 1 96 95 LYS A CA 1
ATOM 759 C C . LYS A 1 95 ? -7.887 -31.188 -11.711 1 96 95 LYS A C 1
ATOM 761 O O . LYS A 1 95 ? -7.203 -31.578 -10.758 1 96 95 LYS A O 1
ATOM 766 N N . PHE A 1 96 ? -7.742 -31.609 -12.969 1 96 96 PHE A N 1
ATOM 767 C CA . PHE A 1 96 ? -6.691 -32.562 -13.297 1 96 96 PHE A CA 1
ATOM 768 C C . PHE A 1 96 ? -5.316 -31.969 -12.992 1 96 96 PHE A C 1
ATOM 770 O O . PHE A 1 96 ? -4.441 -32.656 -12.477 1 96 96 PHE A O 1
ATOM 777 N N . ALA A 1 97 ? -5.133 -30.734 -13.359 1 97.75 97 ALA A N 1
ATOM 778 C CA . ALA A 1 97 ? -3.869 -30.062 -13.094 1 97.75 97 ALA A CA 1
ATOM 779 C C . ALA A 1 97 ? -3.557 -30.047 -11.602 1 97.75 97 ALA A C 1
ATOM 781 O O . ALA A 1 97 ? -2.41 -30.266 -11.195 1 97.75 97 ALA A O 1
ATOM 782 N N . LEU A 1 98 ? -4.535 -29.797 -10.75 1 98.25 98 LEU A N 1
ATOM 783 C CA . LEU A 1 98 ? -4.355 -29.828 -9.305 1 98.25 98 LEU A CA 1
ATOM 784 C C . LEU A 1 98 ? -3.906 -31.203 -8.828 1 98.25 98 LEU A C 1
ATOM 786 O O . LEU A 1 98 ? -3.002 -31.312 -8 1 98.25 98 LEU A O 1
ATOM 790 N N . GLU A 1 99 ? -4.52 -32.219 -9.352 1 97.31 99 GLU A N 1
ATOM 791 C CA . GLU A 1 99 ? -4.145 -33.594 -9 1 97.31 99 GLU A CA 1
ATOM 792 C C . GLU A 1 99 ? -2.699 -33.875 -9.398 1 97.31 99 GLU A C 1
ATOM 794 O O . GLU A 1 99 ? -1.944 -34.469 -8.625 1 97.31 99 GLU A O 1
ATOM 799 N N . GLU A 1 100 ? -2.369 -33.438 -10.594 1 96.69 100 GLU A N 1
ATOM 800 C CA . GLU A 1 100 ? -1.013 -33.656 -11.094 1 96.69 100 GLU A CA 1
ATOM 801 C C . GLU A 1 100 ? 0.013 -32.938 -10.227 1 96.69 100 GLU A C 1
ATOM 803 O O . GLU A 1 100 ? 1.045 -33.5 -9.867 1 96.69 100 GLU A O 1
ATOM 808 N N . MET A 1 101 ? -0.257 -31.703 -9.945 1 98.38 101 MET A N 1
ATOM 809 C CA . MET A 1 101 ? 0.655 -30.922 -9.109 1 98.38 101 MET A CA 1
ATOM 810 C C . MET A 1 101 ? 0.786 -31.547 -7.723 1 98.38 101 MET A C 1
ATOM 812 O O . MET A 1 101 ? 1.883 -31.609 -7.164 1 98.38 101 MET A O 1
ATOM 816 N N . ASN A 1 102 ? -0.314 -31.984 -7.176 1 98.44 102 ASN A N 1
ATOM 817 C CA . ASN A 1 102 ? -0.281 -32.656 -5.883 1 98.44 102 ASN A CA 1
ATOM 818 C C . ASN A 1 102 ? 0.603 -33.906 -5.922 1 98.44 102 ASN A C 1
ATOM 820 O O . ASN A 1 102 ? 1.432 -34.094 -5.031 1 98.44 102 ASN A O 1
ATOM 824 N N . ARG A 1 103 ? 0.451 -34.688 -6.957 1 97.06 103 ARG A N 1
ATOM 825 C CA . ARG A 1 103 ? 1.24 -35.906 -7.133 1 97.06 103 ARG A CA 1
ATOM 826 C C . ARG A 1 103 ? 2.723 -35.562 -7.277 1 97.06 103 ARG A C 1
ATOM 828 O O . ARG A 1 103 ? 3.576 -36.312 -6.781 1 97.06 103 ARG A O 1
ATOM 835 N N . ASN A 1 104 ? 2.965 -34.469 -7.945 1 97.06 104 ASN A N 1
ATOM 836 C CA . ASN A 1 104 ? 4.34 -34.062 -8.211 1 97.06 104 ASN A CA 1
ATOM 837 C C . ASN A 1 104 ? 4.906 -33.219 -7.074 1 97.06 104 ASN A C 1
ATOM 839 O O . ASN A 1 104 ? 5.969 -32.625 -7.215 1 97.06 104 ASN A O 1
ATOM 843 N N . LYS A 1 105 ? 4.18 -33.031 -5.98 1 97.88 105 LYS A N 1
ATOM 844 C CA . LYS A 1 105 ? 4.582 -32.344 -4.75 1 97.88 105 LYS A CA 1
ATOM 845 C C . LYS A 1 105 ? 4.797 -30.844 -4.996 1 97.88 105 LYS A C 1
ATOM 847 O O . LYS A 1 105 ? 5.688 -30.234 -4.398 1 97.88 105 LYS A O 1
ATOM 852 N N . GLN A 1 106 ? 4.176 -30.359 -6 1 98.62 106 GLN A N 1
ATOM 853 C CA . GLN A 1 106 ? 4.047 -28.922 -6.145 1 98.62 106 GLN A CA 1
ATOM 854 C C . GLN A 1 106 ? 2.93 -28.375 -5.262 1 98.62 106 GLN A C 1
ATOM 856 O O . GLN A 1 106 ? 1.757 -28.422 -5.637 1 98.62 106 GLN A O 1
ATOM 861 N N . SER A 1 107 ? 3.305 -27.781 -4.176 1 98.69 107 SER A N 1
ATOM 862 C CA . SER A 1 107 ? 2.324 -27.531 -3.123 1 98.69 107 SER A CA 1
ATOM 863 C C . SER A 1 107 ? 1.627 -26.188 -3.336 1 98.69 107 SER A C 1
ATOM 865 O O . SER A 1 107 ? 0.644 -25.875 -2.658 1 98.69 107 SER A O 1
ATOM 867 N N . ILE A 1 108 ? 2.066 -25.375 -4.34 1 98.88 108 ILE A N 1
ATOM 868 C CA . ILE A 1 108 ? 1.474 -24.078 -4.633 1 98.88 108 ILE A CA 1
ATOM 869 C C . ILE A 1 108 ? 1.435 -23.859 -6.141 1 98.88 108 ILE A C 1
ATOM 871 O O . ILE A 1 108 ? 2.26 -24.406 -6.879 1 98.88 108 ILE A O 1
ATOM 875 N N . SER A 1 109 ? 0.462 -23.094 -6.586 1 98.94 109 SER A N 1
ATOM 876 C CA . SER A 1 109 ? 0.29 -22.797 -8 1 98.94 109 SER A CA 1
ATOM 877 C C . SER A 1 109 ? 0.036 -21.297 -8.219 1 98.94 109 SER A C 1
ATOM 879 O O . SER A 1 109 ? -0.655 -20.656 -7.426 1 98.94 109 SER A O 1
ATOM 881 N N . PHE A 1 110 ? 0.646 -20.734 -9.266 1 98.94 110 PHE A N 1
ATOM 882 C CA . PHE A 1 110 ? 0.365 -19.375 -9.703 1 98.94 110 PHE A CA 1
ATOM 883 C C . PHE A 1 110 ? -0.217 -19.375 -11.109 1 98.94 110 PHE A C 1
ATOM 885 O O . PHE A 1 110 ? 0.02 -20.297 -11.891 1 98.94 110 PHE A O 1
ATOM 892 N N . LEU A 1 111 ? -0.958 -18.375 -11.477 1 98.81 111 LEU A N 1
ATOM 893 C CA . LEU A 1 111 ? -1.388 -18.125 -12.852 1 98.81 111 LEU A CA 1
ATOM 894 C C . LEU A 1 111 ? -1.722 -16.656 -13.055 1 98.81 111 LEU A C 1
ATOM 896 O O . LEU A 1 111 ? -1.98 -15.93 -12.094 1 98.81 111 LEU A O 1
ATOM 900 N N . HIS A 1 112 ? -1.625 -16.156 -14.258 1 98.38 112 HIS A N 1
ATOM 901 C CA . HIS A 1 112 ? -2.139 -14.852 -14.664 1 98.38 112 HIS A CA 1
ATOM 902 C C . HIS A 1 112 ? -3.561 -14.961 -15.195 1 98.38 112 HIS A C 1
ATOM 904 O O . HIS A 1 112 ? -3.777 -15.484 -16.297 1 98.38 112 HIS A O 1
ATOM 910 N N . PRO A 1 113 ? -4.52 -14.398 -14.523 1 97.88 113 PRO A N 1
ATOM 911 C CA . PRO A 1 113 ? -5.914 -14.68 -14.875 1 97.88 113 PRO A CA 1
ATOM 912 C C . PRO A 1 113 ? -6.418 -13.812 -16.031 1 97.88 113 PRO A C 1
ATOM 914 O O . PRO A 1 113 ? -6.184 -12.602 -16.047 1 97.88 113 PRO A O 1
ATOM 917 N N . PHE A 1 114 ? -7.082 -14.445 -16.953 1 94.38 114 PHE A N 1
ATOM 918 C CA . PHE A 1 114 ? -7.91 -13.641 -17.844 1 94.38 114 PHE A CA 1
ATOM 919 C C . PHE A 1 114 ? -9.117 -13.086 -17.109 1 94.38 114 PHE A C 1
ATOM 921 O O . PHE A 1 114 ? -9.641 -12.023 -17.469 1 94.38 114 PHE A O 1
ATOM 928 N N . SER A 1 115 ? -9.531 -13.812 -16.094 1 96.5 115 SER A N 1
ATOM 929 C CA . SER A 1 115 ? -10.633 -13.43 -15.219 1 96.5 115 SER A CA 1
ATOM 930 C C . SER A 1 115 ? -10.391 -13.891 -13.789 1 96.5 115 SER A C 1
ATOM 932 O O . SER A 1 115 ? -10.375 -15.094 -13.516 1 96.5 115 SER A O 1
ATOM 934 N N . PHE A 1 116 ? -10.336 -12.945 -12.859 1 97.94 116 PHE A N 1
ATOM 935 C CA . PHE A 1 116 ? -10.133 -13.281 -11.453 1 97.94 116 PHE A CA 1
ATOM 936 C C . PHE A 1 116 ? -11.32 -14.062 -10.906 1 97.94 116 PHE A C 1
ATOM 938 O O . PHE A 1 116 ? -11.141 -15.094 -10.258 1 97.94 116 PHE A O 1
ATOM 945 N N . ALA A 1 117 ? -12.5 -13.602 -11.258 1 96.88 117 ALA A N 1
ATOM 946 C CA . ALA A 1 117 ? -13.727 -14.234 -10.766 1 96.88 117 ALA A CA 1
ATOM 947 C C . ALA A 1 117 ? -13.805 -15.695 -11.211 1 96.88 117 ALA A C 1
ATOM 949 O O . ALA A 1 117 ? -14.242 -16.562 -10.453 1 96.88 117 ALA A O 1
ATOM 950 N N . PHE A 1 118 ? -13.398 -15.961 -12.438 1 96.12 118 PHE A N 1
ATOM 951 C CA . PHE A 1 118 ? -13.445 -17.312 -12.977 1 96.12 118 PHE A CA 1
ATOM 952 C C . PHE A 1 118 ? -12.562 -18.25 -12.156 1 96.12 118 PHE A C 1
ATOM 954 O O . PHE A 1 118 ? -13.016 -19.312 -11.703 1 96.12 118 PHE A O 1
ATOM 961 N N . TYR A 1 119 ? -11.336 -17.859 -11.922 1 98.19 119 TYR A N 1
ATOM 962 C CA . TYR A 1 119 ? -10.383 -18.766 -11.281 1 98.19 119 TYR A CA 1
ATOM 963 C C . TYR A 1 119 ? -10.648 -18.875 -9.789 1 98.19 119 TYR A C 1
ATOM 965 O O . TYR A 1 119 ? -10.266 -19.859 -9.156 1 98.19 119 TYR A O 1
ATOM 973 N N . ARG A 1 120 ? -11.289 -17.859 -9.18 1 98.12 120 ARG A N 1
ATOM 974 C CA . ARG A 1 120 ? -11.703 -17.953 -7.781 1 98.12 120 ARG A CA 1
ATOM 975 C C . ARG A 1 120 ? -12.648 -19.141 -7.57 1 98.12 120 ARG A C 1
ATOM 977 O O . ARG A 1 120 ? -12.625 -19.766 -6.512 1 98.12 120 ARG A O 1
ATOM 984 N N . LYS A 1 121 ? -13.406 -19.438 -8.57 1 96.94 121 LYS A N 1
ATOM 985 C CA . LYS A 1 121 ? -14.305 -20.578 -8.477 1 96.94 121 LYS A CA 1
ATOM 986 C C . LYS A 1 121 ? -13.539 -21.875 -8.242 1 96.94 121 LYS A C 1
ATOM 988 O O . LYS A 1 121 ? -14.078 -22.844 -7.699 1 96.94 121 LYS A O 1
ATOM 993 N N . TYR A 1 122 ? -12.305 -21.844 -8.672 1 97.94 122 TYR A N 1
ATOM 994 C CA . TYR A 1 122 ? -11.516 -23.062 -8.586 1 97.94 122 TYR A CA 1
ATOM 995 C C . TYR A 1 122 ? -10.445 -22.953 -7.508 1 97.94 122 TYR A C 1
ATOM 997 O O . TYR A 1 122 ? -9.539 -23.781 -7.43 1 97.94 122 TYR A O 1
ATOM 1005 N N . GLY A 1 123 ? -10.461 -21.875 -6.723 1 98.44 123 GLY A N 1
ATOM 1006 C CA . GLY A 1 123 ? -9.68 -21.812 -5.5 1 98.44 123 GLY A CA 1
ATOM 1007 C C . GLY A 1 123 ? -8.5 -20.875 -5.59 1 98.44 123 GLY A C 1
ATOM 1008 O O . GLY A 1 123 ? -7.785 -20.672 -4.605 1 98.44 123 GLY A O 1
ATOM 1009 N N . TRP A 1 124 ? -8.227 -20.312 -6.77 1 98.81 124 TRP A N 1
ATOM 1010 C CA . TRP A 1 124 ? -7.152 -19.328 -6.852 1 98.81 124 TRP A CA 1
ATOM 1011 C C . TRP A 1 124 ? -7.594 -17.984 -6.273 1 98.81 124 TRP A C 1
ATOM 1013 O O . TRP A 1 124 ? -8.773 -17.641 -6.34 1 98.81 124 TRP A O 1
ATOM 1023 N N . GLU A 1 125 ? -6.652 -17.266 -5.742 1 98.81 125 GLU A N 1
ATOM 1024 C CA . GLU A 1 125 ? -6.898 -15.93 -5.199 1 98.81 125 GLU A CA 1
ATOM 1025 C C . GLU A 1 125 ? -5.766 -14.969 -5.555 1 98.81 125 GLU A C 1
ATOM 1027 O O . GLU A 1 125 ? -4.629 -15.391 -5.754 1 98.81 125 GLU A O 1
ATOM 1032 N N . THR A 1 126 ? -6.121 -13.672 -5.633 1 98.56 126 THR A N 1
ATOM 1033 C CA . THR A 1 126 ? -5.094 -12.656 -5.832 1 98.56 126 THR A CA 1
ATOM 1034 C C . THR A 1 126 ? -4.023 -12.742 -4.75 1 98.56 126 THR A C 1
ATOM 1036 O O . THR A 1 126 ? -4.34 -12.883 -3.566 1 98.56 126 THR A O 1
ATOM 1039 N N . TYR A 1 127 ? -2.723 -12.703 -5.137 1 98.25 127 TYR A N 1
ATOM 1040 C CA . TYR A 1 127 ? -1.719 -12.766 -4.082 1 98.25 127 TYR A CA 1
ATOM 1041 C C . TYR A 1 127 ? -0.684 -11.656 -4.25 1 98.25 127 TYR A C 1
ATOM 1043 O O . TYR A 1 127 ? 0.149 -11.438 -3.369 1 98.25 127 TYR A O 1
ATOM 1051 N N . VAL A 1 128 ? -0.818 -10.938 -5.398 1 98.5 128 VAL A N 1
ATOM 1052 C CA . VAL A 1 128 ? 0.247 -9.969 -5.637 1 98.5 128 VAL A CA 1
ATOM 1053 C C . VAL A 1 128 ? -0.271 -8.836 -6.52 1 98.5 128 VAL A C 1
ATOM 1055 O O . VAL A 1 128 ? -1.131 -9.055 -7.379 1 98.5 128 VAL A O 1
ATOM 1058 N N . GLU A 1 129 ? 0.219 -7.66 -6.301 1 97.94 129 GLU A N 1
ATOM 1059 C CA . GLU A 1 129 ? 0.022 -6.465 -7.121 1 97.94 129 GLU A CA 1
ATOM 1060 C C . GLU A 1 129 ? 1.335 -5.719 -7.336 1 97.94 129 GLU A C 1
ATOM 1062 O O . GLU A 1 129 ? 2.311 -5.953 -6.617 1 97.94 129 GLU A O 1
ATOM 1067 N N . PHE A 1 130 ? 1.406 -4.875 -8.367 1 96.94 130 PHE A N 1
ATOM 1068 C CA . PHE A 1 130 ? 2.549 -3.996 -8.594 1 96.94 130 PHE A CA 1
ATOM 1069 C C . PHE A 1 130 ? 2.145 -2.535 -8.438 1 96.94 130 PHE A C 1
ATOM 1071 O O . PHE A 1 130 ? 0.978 -2.186 -8.625 1 96.94 130 PHE A O 1
ATOM 1078 N N . LYS A 1 131 ? 3.09 -1.847 -8.031 1 97.94 131 LYS A N 1
ATOM 1079 C CA . LYS A 1 131 ? 3.043 -0.4 -8.227 1 97.94 131 LYS A CA 1
ATOM 1080 C C . LYS A 1 131 ? 3.715 0.006 -9.531 1 97.94 131 LYS A C 1
ATOM 1082 O O . LYS A 1 131 ? 4.91 -0.228 -9.719 1 97.94 131 LYS A O 1
ATOM 1087 N N . GLN A 1 132 ? 3.004 0.604 -10.484 1 98.31 132 GLN A N 1
ATOM 1088 C CA . GLN A 1 132 ? 3.543 1.081 -11.75 1 98.31 132 GLN A CA 1
ATOM 1089 C C . GLN A 1 132 ? 3.844 2.576 -11.695 1 98.31 132 GLN A C 1
ATOM 1091 O O . GLN A 1 132 ? 2.951 3.385 -11.438 1 98.31 132 GLN A O 1
ATOM 1096 N N . TYR A 1 133 ? 5.078 2.893 -11.961 1 98.5 133 TYR A N 1
ATOM 1097 C CA . TYR A 1 133 ? 5.52 4.281 -11.914 1 98.5 133 TYR A CA 1
ATOM 1098 C C . TYR A 1 133 ? 5.695 4.848 -13.32 1 98.5 133 TYR A C 1
ATOM 1100 O O . TYR A 1 133 ? 6.129 4.141 -14.227 1 98.5 133 TYR A O 1
ATOM 1108 N N . LYS A 1 134 ? 5.426 6.012 -13.5 1 98.56 134 LYS A N 1
ATOM 1109 C CA . LYS A 1 134 ? 5.797 6.844 -14.641 1 98.56 134 LYS A CA 1
ATOM 1110 C C . LYS A 1 134 ? 6.352 8.188 -14.18 1 98.56 134 LYS A C 1
ATOM 1112 O O . LYS A 1 134 ? 5.688 8.922 -13.445 1 98.56 134 LYS A O 1
ATOM 1117 N N . LEU A 1 135 ? 7.543 8.477 -14.516 1 98.25 135 LEU A N 1
ATOM 1118 C CA . LEU A 1 135 ? 8.219 9.719 -14.133 1 98.25 135 LEU A CA 1
ATOM 1119 C C . LEU A 1 135 ? 8.656 10.5 -15.359 1 98.25 135 LEU A C 1
ATOM 1121 O O . LEU A 1 135 ? 9.141 9.922 -16.328 1 98.25 135 LEU A O 1
ATOM 1125 N N . SER A 1 136 ? 8.484 11.773 -15.297 1 97.81 136 SER A N 1
ATOM 1126 C CA . SER A 1 136 ? 9.18 12.625 -16.25 1 97.81 136 SER A CA 1
ATOM 1127 C C . SER A 1 136 ? 10.633 12.836 -15.844 1 97.81 136 SER A C 1
ATOM 1129 O O . SER A 1 136 ? 11.008 12.562 -14.703 1 97.81 136 SER A O 1
ATOM 1131 N N . THR A 1 137 ? 11.375 13.258 -16.734 1 96.44 137 THR A N 1
ATOM 1132 C CA . THR A 1 137 ? 12.812 13.414 -16.516 1 96.44 137 THR A CA 1
ATOM 1133 C C . THR A 1 137 ? 13.07 14.391 -15.375 1 96.44 137 THR A C 1
ATOM 1135 O O . THR A 1 137 ? 14.016 14.211 -14.602 1 96.44 137 THR A O 1
ATOM 1138 N N . ASP A 1 138 ? 12.273 15.383 -15.219 1 95.19 138 ASP A N 1
ATOM 1139 C CA . ASP A 1 138 ? 12.469 16.406 -14.188 1 95.19 138 ASP A CA 1
ATOM 1140 C C . ASP A 1 138 ? 12.078 15.875 -12.812 1 95.19 138 ASP A C 1
ATOM 1142 O O . ASP A 1 138 ? 12.367 16.5 -11.789 1 95.19 138 ASP A O 1
ATOM 1146 N N . GLN A 1 139 ? 11.477 14.695 -12.773 1 97.12 139 GLN A N 1
ATOM 1147 C CA . GLN A 1 139 ? 11.016 14.109 -11.516 1 97.12 139 GLN A CA 1
ATOM 1148 C C . GLN A 1 139 ? 12 13.07 -11 1 97.12 139 GLN A C 1
ATOM 1150 O O . GLN A 1 139 ? 11.812 12.523 -9.914 1 97.12 139 GLN A O 1
ATOM 1155 N N . LEU A 1 140 ? 12.984 12.773 -11.734 1 96.69 140 LEU A N 1
ATOM 1156 C CA . LEU A 1 140 ? 13.938 11.734 -11.375 1 96.69 140 LEU A CA 1
ATOM 1157 C C . LEU A 1 140 ? 14.703 12.109 -10.109 1 96.69 140 LEU A C 1
ATOM 1159 O O . LEU A 1 140 ? 14.867 13.297 -9.812 1 96.69 140 LEU A O 1
ATOM 1163 N N . PRO A 1 141 ? 15.125 11.117 -9.344 1 94.81 141 PRO A N 1
ATOM 1164 C CA . PRO A 1 141 ? 15.922 11.43 -8.156 1 94.81 141 PRO A CA 1
ATOM 1165 C C . PRO A 1 141 ? 17.188 12.211 -8.492 1 94.81 141 PRO A C 1
ATOM 1167 O O . PRO A 1 141 ? 17.75 12.047 -9.578 1 94.81 141 PRO A O 1
ATOM 1170 N N . ALA A 1 142 ? 17.578 12.984 -7.555 1 91.56 142 ALA A N 1
ATOM 1171 C CA . ALA A 1 142 ? 18.844 13.695 -7.707 1 91.56 142 ALA A CA 1
ATOM 1172 C C . ALA A 1 142 ? 20 12.711 -7.871 1 91.56 142 ALA A C 1
ATOM 1174 O O . ALA A 1 142 ? 20.031 11.664 -7.223 1 91.56 142 ALA A O 1
ATOM 1175 N N . LYS A 1 143 ? 20.938 13.102 -8.711 1 94 143 LYS A N 1
ATOM 1176 C CA . LYS A 1 143 ? 22.125 12.289 -8.922 1 94 143 LYS A CA 1
ATOM 1177 C C . LYS A 1 143 ? 23.016 12.289 -7.688 1 94 143 LYS A C 1
ATOM 1179 O O . LYS A 1 143 ? 23.188 13.328 -7.039 1 94 143 LYS A O 1
ATOM 1184 N N . LYS A 1 144 ? 23.453 11.141 -7.344 1 95.06 144 LYS A N 1
ATOM 1185 C CA . LYS A 1 144 ? 24.328 10.969 -6.18 1 95.06 144 LYS A CA 1
ATOM 1186 C C . LYS A 1 144 ? 25.656 10.344 -6.57 1 95.06 144 LYS A C 1
ATOM 1188 O O . LYS A 1 144 ? 25.703 9.453 -7.426 1 95.06 144 LYS A O 1
ATOM 1193 N N . LEU A 1 145 ? 26.688 10.828 -5.969 1 93.81 145 LEU A N 1
ATOM 1194 C CA . LEU A 1 145 ? 27.984 10.18 -6.121 1 93.81 145 LEU A CA 1
ATOM 1195 C C . LEU A 1 145 ? 28.109 8.977 -5.191 1 93.81 145 LEU A C 1
ATOM 1197 O O . LEU A 1 145 ? 27.906 9.102 -3.98 1 93.81 145 LEU A O 1
ATOM 1201 N N . THR A 1 146 ? 28.281 7.836 -5.715 1 95.12 146 THR A N 1
ATOM 1202 C CA . THR A 1 146 ? 28.5 6.621 -4.934 1 95.12 146 THR A CA 1
ATOM 1203 C C . THR A 1 146 ? 29.922 6.102 -5.113 1 95.12 146 THR A C 1
ATOM 1205 O O . THR A 1 146 ? 30.625 6.508 -6.043 1 95.12 146 THR A O 1
ATOM 1208 N N . LEU A 1 147 ? 30.328 5.285 -4.219 1 95.62 147 LEU A N 1
ATOM 1209 C CA . LEU A 1 147 ? 31.703 4.781 -4.23 1 95.62 147 LEU A CA 1
ATOM 1210 C C . LEU A 1 147 ? 31.844 3.646 -5.242 1 95.62 147 LEU A C 1
ATOM 1212 O O . LEU A 1 147 ? 32.969 3.318 -5.648 1 95.62 147 LEU A O 1
ATOM 1216 N N . GLY A 1 148 ? 30.797 3.098 -5.652 1 97.31 148 GLY A N 1
ATOM 1217 C CA . GLY A 1 148 ? 30.844 1.96 -6.559 1 97.31 148 GLY A CA 1
ATOM 1218 C C . GLY A 1 148 ? 30.922 2.363 -8.016 1 97.31 148 GLY A C 1
ATOM 1219 O O . GLY A 1 148 ? 31.25 3.51 -8.336 1 97.31 148 GLY A O 1
ATOM 1220 N N . THR A 1 149 ? 30.812 1.401 -8.852 1 97.12 149 THR A N 1
ATOM 1221 C CA . THR A 1 149 ? 30.906 1.63 -10.289 1 97.12 149 THR A CA 1
ATOM 1222 C C . THR A 1 149 ? 29.781 0.922 -11.031 1 97.12 149 THR A C 1
ATOM 1224 O O . THR A 1 149 ? 29.344 -0.155 -10.617 1 97.12 149 THR A O 1
ATOM 1227 N N . LEU A 1 150 ? 29.312 1.561 -12.086 1 97.81 150 LEU A N 1
ATOM 1228 C CA . LEU A 1 150 ? 28.312 0.979 -12.969 1 97.81 150 LEU A CA 1
ATOM 1229 C C . LEU A 1 150 ? 28.953 0.481 -14.266 1 97.81 150 LEU A C 1
ATOM 1231 O O . LEU A 1 150 ? 29.75 1.19 -14.875 1 97.81 150 LEU A O 1
ATOM 1235 N N . ARG A 1 151 ? 28.625 -0.733 -14.648 1 97.81 151 ARG A N 1
ATOM 1236 C CA . ARG A 1 151 ? 29.125 -1.303 -15.898 1 97.81 151 ARG A CA 1
ATOM 1237 C C . ARG A 1 151 ? 27.969 -1.756 -16.797 1 97.81 151 ARG A C 1
ATOM 1239 O O . ARG A 1 151 ? 27.156 -2.588 -16.391 1 97.81 151 ARG A O 1
ATOM 1246 N N . ARG A 1 152 ? 27.984 -1.236 -18.031 1 96.75 152 ARG A N 1
ATOM 1247 C CA . ARG A 1 152 ? 27 -1.678 -19.016 1 96.75 152 ARG A CA 1
ATOM 1248 C C . ARG A 1 152 ? 27.531 -2.867 -19.812 1 96.75 152 ARG A C 1
ATOM 1250 O O . ARG A 1 152 ? 28.75 -3.051 -19.938 1 96.75 152 ARG A O 1
ATOM 1257 N N . GLY A 1 153 ? 26.562 -3.506 -20.328 1 94.12 153 GLY A N 1
ATOM 1258 C CA . GLY A 1 153 ? 26.953 -4.578 -21.234 1 94.12 153 GLY A CA 1
ATOM 1259 C C . GLY A 1 153 ? 26.25 -5.895 -20.922 1 94.12 153 GLY A C 1
ATOM 1260 O O . GLY A 1 153 ? 25.078 -5.914 -20.578 1 94.12 153 GLY A O 1
ATOM 1261 N N . ASN A 1 154 ? 27 -6.957 -21.234 1 92.44 154 ASN A N 1
ATOM 1262 C CA . ASN A 1 154 ? 26.469 -8.297 -21.031 1 92.44 154 ASN A CA 1
ATOM 1263 C C . ASN A 1 154 ? 27.156 -9.016 -19.891 1 92.44 154 ASN A C 1
ATOM 1265 O O . ASN A 1 154 ? 28.016 -9.883 -20.109 1 92.44 154 ASN A O 1
ATOM 1269 N N . PRO A 1 155 ? 26.781 -8.633 -18.703 1 94.25 155 PRO A N 1
ATOM 1270 C CA . PRO A 1 155 ? 27.375 -9.328 -17.562 1 94.25 155 PRO A CA 1
ATOM 1271 C C . PRO A 1 155 ? 27.156 -10.836 -17.609 1 94.25 155 PRO A C 1
ATOM 1273 O O . PRO A 1 155 ? 26.219 -11.312 -18.25 1 94.25 155 PRO A O 1
ATOM 1276 N N . GLU A 1 156 ? 28.062 -11.508 -16.891 1 95.81 156 GLU A N 1
ATOM 1277 C CA . GLU A 1 156 ? 27.844 -12.938 -16.734 1 95.81 156 GLU A CA 1
ATOM 1278 C C . GLU A 1 156 ? 26.516 -13.211 -16.031 1 95.81 156 GLU A C 1
ATOM 1280 O O . GLU A 1 156 ? 26.125 -12.5 -15.102 1 95.81 156 GLU A O 1
ATOM 1285 N N . LEU A 1 157 ? 25.938 -14.258 -16.516 1 97.06 157 LEU A N 1
ATOM 1286 C CA . LEU A 1 157 ? 24.641 -14.625 -15.953 1 97.06 157 LEU A CA 1
ATOM 1287 C C . LEU A 1 157 ? 24.75 -14.867 -14.453 1 97.06 157 LEU A C 1
ATOM 1289 O O . LEU A 1 157 ? 23.844 -14.539 -13.703 1 97.06 157 LEU A O 1
ATOM 1293 N N . SER A 1 158 ? 25.844 -15.445 -14.031 1 97.25 158 SER A N 1
ATOM 1294 C CA . SER A 1 158 ? 26.047 -15.766 -12.625 1 97.25 158 SER A CA 1
ATOM 1295 C C . SER A 1 158 ? 25.984 -14.516 -11.75 1 97.25 158 SER A C 1
ATOM 1297 O O . SER A 1 158 ? 25.562 -14.57 -10.602 1 97.25 158 SER A O 1
ATOM 1299 N N . VAL A 1 159 ? 26.422 -13.383 -12.273 1 97.88 159 VAL A N 1
ATOM 1300 C CA . VAL A 1 159 ? 26.406 -12.117 -11.562 1 97.88 159 VAL A CA 1
ATOM 1301 C C . VAL A 1 159 ? 24.969 -11.664 -11.336 1 97.88 159 VAL A C 1
ATOM 1303 O O . VAL A 1 159 ? 24.594 -11.32 -10.211 1 97.88 159 VAL A O 1
ATOM 1306 N N . LEU A 1 160 ? 24.203 -11.734 -12.375 1 98.19 160 LEU A N 1
ATOM 1307 C CA . LEU A 1 160 ? 22.797 -11.344 -12.273 1 98.19 160 LEU A CA 1
ATOM 1308 C C . LEU A 1 160 ? 22.031 -12.281 -11.344 1 98.19 160 LEU A C 1
ATOM 1310 O O . LEU A 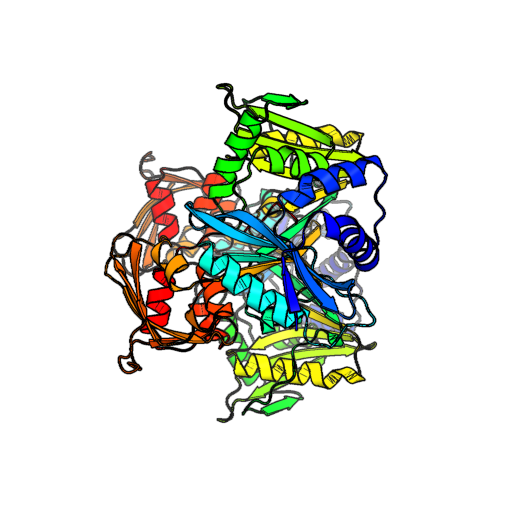1 160 ? 21.234 -11.828 -10.516 1 98.19 160 LEU A O 1
ATOM 1314 N N . LYS A 1 161 ? 22.297 -13.523 -11.461 1 97.94 161 LYS A N 1
ATOM 1315 C CA . LYS A 1 161 ? 21.609 -14.523 -10.633 1 97.94 161 LYS A CA 1
ATOM 1316 C C . LYS A 1 161 ? 21.891 -14.289 -9.148 1 97.94 161 LYS A C 1
ATOM 1318 O O . LYS A 1 161 ? 20.969 -14.375 -8.328 1 97.94 161 LYS A O 1
ATOM 1323 N N . MET A 1 162 ? 23.109 -14.047 -8.867 1 97.56 162 MET A N 1
ATOM 1324 C CA . MET A 1 162 ? 23.484 -13.836 -7.469 1 97.56 162 MET A CA 1
ATOM 1325 C C . MET A 1 162 ? 22.719 -12.648 -6.875 1 97.56 162 MET A C 1
ATOM 1327 O O . MET A 1 162 ? 22.156 -12.758 -5.785 1 97.56 162 MET A O 1
ATOM 1331 N N . VAL A 1 163 ? 22.719 -11.516 -7.566 1 98.62 163 VAL A N 1
ATOM 1332 C CA . VAL A 1 163 ? 22.031 -10.312 -7.102 1 98.62 163 VAL A CA 1
ATOM 1333 C C . VAL A 1 163 ? 20.531 -10.578 -7.023 1 98.62 163 VAL A C 1
ATOM 1335 O O . VAL A 1 163 ? 19.891 -10.273 -6.012 1 98.62 163 VAL A O 1
ATOM 1338 N N . TYR A 1 164 ? 20.031 -11.227 -8.031 1 98.69 164 TYR A N 1
ATOM 1339 C CA . TYR A 1 164 ? 18.609 -11.5 -8.102 1 98.69 164 TYR A CA 1
ATOM 1340 C C . TYR A 1 164 ? 18.156 -12.414 -6.965 1 98.69 164 TYR A C 1
ATOM 1342 O O . TYR A 1 164 ? 17.172 -12.141 -6.289 1 98.69 164 TYR A O 1
ATOM 1350 N N . ASP A 1 165 ? 18.859 -13.453 -6.781 1 98.44 165 ASP A N 1
ATOM 1351 C CA . ASP A 1 165 ? 18.438 -14.445 -5.789 1 98.44 165 ASP A CA 1
ATOM 1352 C C . ASP A 1 165 ? 18.406 -13.836 -4.387 1 98.44 165 ASP A C 1
ATOM 1354 O O . ASP A 1 165 ? 17.469 -14.07 -3.627 1 98.44 165 ASP A O 1
ATOM 1358 N N . THR A 1 166 ? 19.453 -13.055 -4.102 1 98.38 166 THR A N 1
ATOM 1359 C CA . THR A 1 166 ? 19.5 -12.375 -2.811 1 98.38 166 THR A CA 1
ATOM 1360 C C . THR A 1 166 ? 18.312 -11.422 -2.654 1 98.38 166 THR A C 1
ATOM 1362 O O . THR A 1 166 ? 17.703 -11.359 -1.587 1 98.38 166 THR A O 1
ATOM 1365 N N . TYR A 1 167 ? 17.984 -10.742 -3.68 1 98.44 167 TYR A N 1
ATOM 1366 C CA . TYR A 1 167 ? 16.859 -9.805 -3.697 1 98.44 167 TYR A CA 1
ATOM 1367 C C . TYR A 1 167 ? 15.531 -10.555 -3.615 1 98.44 167 TYR A C 1
ATOM 1369 O O . TYR A 1 167 ? 14.664 -10.195 -2.816 1 98.44 167 TYR A O 1
ATOM 1377 N N . ALA A 1 168 ? 15.359 -11.578 -4.406 1 98.44 168 ALA A N 1
ATOM 1378 C CA . ALA A 1 168 ? 14.109 -12.312 -4.574 1 98.44 168 ALA A CA 1
ATOM 1379 C C . ALA A 1 168 ? 13.703 -13 -3.273 1 98.44 168 ALA A C 1
ATOM 1381 O O . ALA A 1 168 ? 12.508 -13.117 -2.975 1 98.44 168 ALA A O 1
ATOM 1382 N N . GLU A 1 169 ? 14.648 -13.391 -2.492 1 97.75 169 GLU A N 1
ATOM 1383 C CA . GLU A 1 169 ? 14.391 -14.102 -1.242 1 97.75 169 GLU A CA 1
ATOM 1384 C C . GLU A 1 169 ? 13.703 -13.195 -0.225 1 97.75 169 GLU A C 1
ATOM 1386 O O . GLU A 1 169 ? 13.141 -13.672 0.759 1 97.75 169 GLU A O 1
ATOM 1391 N N . ARG A 1 170 ? 13.703 -11.914 -0.472 1 96.88 170 ARG A N 1
ATOM 1392 C CA . ARG A 1 170 ? 13.109 -10.938 0.436 1 96.88 170 ARG A CA 1
ATOM 1393 C C . ARG A 1 170 ? 11.594 -10.93 0.308 1 96.88 170 ARG A C 1
ATOM 1395 O O . ARG A 1 170 ? 10.898 -10.359 1.148 1 96.88 170 ARG A O 1
ATOM 1402 N N . TYR A 1 171 ? 11.086 -11.57 -0.703 1 98.44 171 TYR A N 1
ATOM 1403 C CA . TYR A 1 171 ? 9.664 -11.453 -1.014 1 98.44 171 TYR A CA 1
ATOM 1404 C C . TYR A 1 171 ? 9 -12.82 -1.039 1 98.44 171 TYR A C 1
ATOM 1406 O O . TYR A 1 171 ? 9.672 -13.852 -1.144 1 98.44 171 TYR A O 1
ATOM 1414 N N . ASN A 1 172 ? 7.684 -12.805 -0.861 1 98.81 172 ASN A N 1
ATOM 1415 C CA . ASN A 1 172 ? 6.871 -13.977 -1.181 1 98.81 172 ASN A CA 1
ATOM 1416 C C . ASN A 1 172 ? 6.379 -13.93 -2.625 1 98.81 172 ASN A C 1
ATOM 1418 O O . ASN A 1 172 ? 5.801 -12.938 -3.061 1 98.81 172 ASN A O 1
ATOM 1422 N N . GLY A 1 173 ? 6.688 -15.023 -3.379 1 98.75 173 GLY A N 1
ATOM 1423 C CA . GLY A 1 173 ? 6.062 -15.141 -4.688 1 98.75 173 GLY A CA 1
ATOM 1424 C C . GLY A 1 173 ? 7.035 -14.969 -5.836 1 98.75 173 GLY A C 1
ATOM 1425 O O . GLY A 1 173 ? 6.715 -15.281 -6.98 1 98.75 173 GLY A O 1
ATOM 1426 N N . THR A 1 174 ? 8.258 -14.477 -5.586 1 98.75 174 THR A N 1
ATOM 1427 C CA . THR A 1 174 ? 9.266 -14.406 -6.637 1 98.75 174 THR A CA 1
ATOM 1428 C C . THR A 1 174 ? 9.688 -15.797 -7.086 1 98.75 174 THR A C 1
ATOM 1430 O O . THR A 1 174 ? 9.617 -16.75 -6.309 1 98.75 174 THR A O 1
ATOM 1433 N N . LEU A 1 175 ? 10.141 -15.914 -8.281 1 98.62 175 LEU A N 1
ATOM 1434 C CA . LEU A 1 175 ? 10.602 -17.188 -8.805 1 98.62 175 LEU A CA 1
ATOM 1435 C C . LEU A 1 175 ? 12.078 -17.406 -8.477 1 98.62 175 LEU A C 1
ATOM 1437 O O . LEU A 1 175 ? 12.859 -16.469 -8.461 1 98.62 175 LEU A O 1
ATOM 1441 N N . SER A 1 176 ? 12.383 -18.609 -8.133 1 98.06 176 SER A N 1
ATOM 1442 C CA . SER A 1 176 ? 13.766 -19.047 -8.266 1 98.06 176 SER A CA 1
ATOM 1443 C C . SER A 1 176 ? 14.102 -19.391 -9.711 1 98.06 176 SER A C 1
ATOM 1445 O O . SER A 1 176 ? 13.68 -20.438 -10.211 1 98.06 176 SER A O 1
ATOM 1447 N N . ARG A 1 177 ? 14.836 -18.547 -10.328 1 97.81 177 ARG A N 1
ATOM 1448 C CA . ARG A 1 177 ? 15.039 -18.641 -11.766 1 97.81 177 ARG A CA 1
ATOM 1449 C C . ARG A 1 177 ? 16.172 -19.594 -12.102 1 97.81 177 ARG A C 1
ATOM 1451 O O . ARG A 1 177 ? 17.234 -19.562 -11.461 1 97.81 177 ARG A O 1
ATOM 1458 N N . ASP A 1 178 ? 15.945 -20.453 -13.07 1 95.94 178 ASP A N 1
ATOM 1459 C CA . ASP A 1 178 ? 17.062 -21.219 -13.609 1 95.94 178 ASP A CA 1
ATOM 1460 C C . ASP A 1 178 ? 17.641 -20.547 -14.852 1 95.94 178 ASP A C 1
ATOM 1462 O O . ASP A 1 178 ? 17.156 -19.5 -15.281 1 95.94 178 ASP A O 1
ATOM 1466 N N . ASP A 1 179 ? 18.703 -21.109 -15.406 1 96.19 179 ASP A N 1
ATOM 1467 C CA . ASP A 1 179 ? 19.406 -20.484 -16.516 1 96.19 179 ASP A CA 1
ATOM 1468 C C . ASP A 1 179 ? 18.516 -20.359 -17.75 1 96.19 179 ASP A C 1
ATOM 1470 O O . ASP A 1 179 ? 18.531 -19.344 -18.438 1 96.19 179 ASP A O 1
ATOM 1474 N N . ALA A 1 180 ? 17.781 -21.391 -17.984 1 93.19 180 ALA A N 1
ATOM 1475 C CA . ALA A 1 180 ? 16.906 -21.391 -19.156 1 93.19 180 ALA A CA 1
ATOM 1476 C C . ALA A 1 180 ? 15.867 -20.281 -19.062 1 93.19 180 ALA A C 1
ATOM 1478 O O . ALA A 1 180 ? 15.555 -19.625 -20.078 1 93.19 180 ALA A O 1
ATOM 1479 N N . TRP A 1 181 ? 15.312 -20.047 -17.891 1 95.69 181 TRP A N 1
ATOM 1480 C CA . TRP A 1 181 ? 14.32 -18.984 -17.703 1 95.69 181 TRP A CA 1
ATOM 1481 C C . TRP A 1 181 ? 14.938 -17.609 -17.922 1 95.69 181 TRP A C 1
ATOM 1483 O O . TRP A 1 181 ? 14.328 -16.734 -18.547 1 95.69 181 TRP A O 1
ATOM 1493 N N . TRP A 1 182 ? 16.156 -17.375 -17.406 1 96.88 182 TRP A N 1
ATOM 1494 C CA . TRP A 1 182 ? 16.859 -16.109 -17.656 1 96.88 182 TRP A CA 1
ATOM 1495 C C . TRP A 1 182 ? 17 -15.852 -19.156 1 96.88 182 TRP A C 1
ATOM 1497 O O . TRP A 1 182 ? 16.641 -14.781 -19.641 1 96.88 182 TRP A O 1
ATOM 1507 N N . GLU A 1 183 ? 17.406 -16.828 -19.844 1 92.69 183 GLU A N 1
ATOM 1508 C CA . GLU A 1 183 ? 17.75 -16.688 -21.266 1 92.69 183 GLU A CA 1
ATOM 1509 C C . GLU A 1 183 ? 16.484 -16.547 -22.109 1 92.69 183 GLU A C 1
ATOM 1511 O O . GLU A 1 183 ? 16.422 -15.688 -23 1 92.69 183 GLU A O 1
ATOM 1516 N N . ASN A 1 184 ? 15.508 -17.359 -21.797 1 90.38 184 ASN A N 1
ATOM 1517 C CA . ASN A 1 184 ? 14.383 -17.484 -22.703 1 90.38 184 ASN A CA 1
ATOM 1518 C C . ASN A 1 184 ? 13.234 -16.547 -22.328 1 90.38 184 ASN A C 1
ATOM 1520 O O . ASN A 1 184 ? 12.328 -16.312 -23.125 1 90.38 184 ASN A O 1
ATOM 1524 N N . SER A 1 185 ? 13.266 -16.062 -21.125 1 93.62 185 SER A N 1
ATOM 1525 C CA . SER A 1 185 ? 12.164 -15.227 -20.672 1 93.62 185 SER A CA 1
ATOM 1526 C C . SER A 1 185 ? 12.656 -13.859 -20.219 1 93.62 185 SER A C 1
ATOM 1528 O O . SER A 1 185 ? 12.336 -12.844 -20.844 1 93.62 185 SER A O 1
ATOM 1530 N N . VAL A 1 186 ? 13.555 -13.797 -19.297 1 96.38 186 VAL A N 1
ATOM 1531 C CA . VAL A 1 186 ? 13.977 -12.531 -18.703 1 96.38 186 VAL A CA 1
ATOM 1532 C C . VAL A 1 186 ? 14.68 -11.672 -19.75 1 96.38 186 VAL A C 1
ATOM 1534 O O . VAL A 1 186 ? 14.25 -10.555 -20.031 1 96.38 186 VAL A O 1
ATOM 1537 N N . PHE A 1 187 ? 15.688 -12.227 -20.453 1 93.88 187 PHE A N 1
ATOM 1538 C CA . PHE A 1 187 ? 16.469 -11.453 -21.406 1 93.88 187 PHE A CA 1
ATOM 1539 C C . PHE A 1 187 ? 15.648 -11.133 -22.656 1 93.88 187 PHE A C 1
ATOM 1541 O O . PHE A 1 187 ? 15.898 -10.133 -23.328 1 93.88 187 PHE A O 1
ATOM 1548 N N . ALA A 1 188 ? 14.641 -11.961 -22.875 1 88.88 188 ALA A N 1
ATOM 1549 C CA . ALA A 1 188 ? 13.812 -11.766 -24.062 1 88.88 188 ALA A CA 1
ATOM 1550 C C . ALA A 1 188 ? 12.781 -10.664 -23.844 1 88.88 188 ALA A C 1
ATOM 1552 O O . ALA A 1 188 ? 12.359 -10 -24.797 1 88.88 188 ALA A O 1
ATOM 1553 N N . LYS A 1 189 ? 12.492 -10.445 -22.594 1 91.38 189 LYS A N 1
ATOM 1554 C CA . LYS A 1 189 ? 11.281 -9.664 -22.375 1 91.38 189 LYS A CA 1
ATOM 1555 C C . LYS A 1 189 ? 11.586 -8.398 -21.562 1 91.38 189 LYS A C 1
ATOM 1557 O O . LYS A 1 189 ? 10.781 -7.461 -21.562 1 91.38 189 LYS A O 1
ATOM 1562 N N . LYS A 1 190 ? 12.641 -8.352 -20.844 1 93.94 190 LYS A N 1
ATOM 1563 C CA . LYS A 1 190 ? 12.836 -7.293 -19.844 1 93.94 190 LYS A CA 1
ATOM 1564 C C . LYS A 1 190 ? 13.734 -6.184 -20.391 1 93.94 190 LYS A C 1
ATOM 1566 O O . LYS A 1 190 ? 14.102 -5.266 -19.656 1 93.94 190 LYS A O 1
ATOM 1571 N N . GLY A 1 191 ? 14.07 -6.215 -21.641 1 90.31 191 GLY A N 1
ATOM 1572 C CA . GLY A 1 191 ? 14.891 -5.18 -22.25 1 90.31 191 GLY A CA 1
ATOM 1573 C C . GLY A 1 191 ? 16.172 -5.719 -22.859 1 90.31 191 GLY A C 1
ATOM 1574 O O . GLY A 1 191 ? 16.75 -6.691 -22.359 1 90.31 191 GLY A O 1
ATOM 1575 N N . SER A 1 192 ? 16.688 -5.02 -23.766 1 91.69 192 SER A N 1
ATOM 1576 C CA . SER A 1 192 ? 17.844 -5.48 -24.516 1 91.69 192 SER A CA 1
ATOM 1577 C C . SER A 1 192 ? 19.141 -5 -23.875 1 91.69 192 SER A C 1
ATOM 1579 O O . SER A 1 192 ? 20.219 -5.5 -24.203 1 91.69 192 SER A O 1
ATOM 1581 N N . GLN A 1 193 ? 19.016 -4.027 -23 1 97.12 193 GLN A N 1
ATOM 1582 C CA . GLN A 1 193 ? 20.203 -3.475 -22.359 1 97.12 193 GLN A CA 1
ATOM 1583 C C . GLN A 1 193 ? 20.281 -3.859 -20.891 1 97.12 193 GLN A C 1
ATOM 1585 O O . GLN A 1 193 ? 19.25 -4.082 -20.25 1 97.12 193 GLN A O 1
ATOM 1590 N N . ARG A 1 194 ? 21.562 -3.984 -20.406 1 97.88 194 ARG A N 1
ATOM 1591 C CA . ARG A 1 194 ? 21.812 -4.383 -19.016 1 97.88 194 ARG A CA 1
ATOM 1592 C C . ARG A 1 194 ? 22.938 -3.557 -18.406 1 97.88 194 ARG A C 1
ATOM 1594 O O . ARG A 1 194 ? 23.891 -3.209 -19.078 1 97.88 194 ARG A O 1
ATOM 1601 N N . ALA A 1 195 ? 22.781 -3.238 -17.172 1 98.5 195 ALA A N 1
ATOM 1602 C CA . ALA A 1 195 ? 23.828 -2.586 -16.406 1 98.5 195 ALA A CA 1
ATOM 1603 C C . ALA A 1 195 ? 23.875 -3.121 -14.977 1 98.5 195 ALA A C 1
ATOM 1605 O O . ALA A 1 195 ? 22.828 -3.441 -14.398 1 98.5 195 ALA A O 1
ATOM 1606 N N . VAL A 1 196 ? 25.078 -3.295 -14.43 1 98.81 196 VAL A N 1
ATOM 1607 C CA . VAL A 1 196 ? 25.266 -3.818 -13.086 1 98.81 196 VAL A CA 1
ATOM 1608 C C . VAL A 1 196 ? 26.031 -2.797 -12.242 1 98.81 196 VAL A C 1
ATOM 1610 O O . VAL A 1 196 ? 26.984 -2.168 -12.719 1 98.81 196 VAL A O 1
ATOM 1613 N N . TYR A 1 197 ? 25.625 -2.574 -11.055 1 98.81 197 TYR A N 1
ATOM 1614 C CA . TYR A 1 197 ? 26.312 -1.745 -10.078 1 98.81 197 TYR A CA 1
ATOM 1615 C C . TYR A 1 197 ? 27.219 -2.594 -9.188 1 98.81 197 TYR A C 1
ATOM 1617 O O . TYR A 1 197 ? 26.75 -3.529 -8.531 1 98.81 197 TYR A O 1
ATOM 1625 N N . TYR A 1 198 ? 28.5 -2.291 -9.148 1 98.62 198 TYR A N 1
ATOM 1626 C CA . TYR A 1 198 ? 29.484 -2.928 -8.281 1 98.62 198 TYR A CA 1
ATOM 1627 C C . TYR A 1 198 ? 29.906 -1.986 -7.164 1 98.62 198 TYR A C 1
ATOM 1629 O O . TYR A 1 198 ? 30.203 -0.812 -7.414 1 98.62 198 TYR A O 1
ATOM 1637 N N . ASP A 1 199 ? 29.922 -2.5 -5.926 1 98.12 199 ASP A N 1
ATOM 1638 C CA . ASP A 1 199 ? 30.391 -1.65 -4.832 1 98.12 199 ASP A CA 1
ATOM 1639 C C . ASP A 1 199 ? 31.906 -1.468 -4.879 1 98.12 199 ASP A C 1
ATOM 1641 O O . ASP A 1 199 ? 32.562 -1.905 -5.828 1 98.12 199 ASP A O 1
ATOM 1645 N N . GLU A 1 200 ? 32.469 -0.745 -3.949 1 97.31 200 GLU A N 1
ATOM 1646 C CA . GLU A 1 200 ? 33.906 -0.404 -3.934 1 97.31 200 GLU A CA 1
ATOM 1647 C C . GLU A 1 200 ? 34.75 -1.657 -3.887 1 97.31 200 GLU A C 1
ATOM 1649 O O . GLU A 1 200 ? 35.906 -1.657 -4.383 1 97.31 200 GLU A O 1
ATOM 1654 N N . ALA A 1 201 ? 34.281 -2.709 -3.336 1 97.75 201 ALA A N 1
ATOM 1655 C CA . ALA A 1 201 ? 35 -3.965 -3.217 1 97.75 201 ALA A CA 1
ATOM 1656 C C . ALA A 1 201 ? 34.875 -4.809 -4.48 1 97.75 201 ALA A C 1
ATOM 1658 O O . ALA A 1 201 ? 35.406 -5.91 -4.566 1 97.75 201 ALA A O 1
ATOM 1659 N N . GLY A 1 202 ? 34.062 -4.359 -5.453 1 96.88 202 GLY A N 1
ATOM 1660 C CA . GLY A 1 202 ? 33.906 -5.082 -6.707 1 96.88 202 GLY A CA 1
ATOM 1661 C C . GLY A 1 202 ? 32.781 -6.125 -6.648 1 96.88 202 GLY A C 1
ATOM 1662 O O . GLY A 1 202 ? 32.688 -6.977 -7.531 1 96.88 202 GLY A O 1
ATOM 1663 N N . LEU A 1 203 ? 32.031 -6.102 -5.621 1 98.06 203 LEU A N 1
ATOM 1664 C CA . LEU A 1 203 ? 30.922 -7.031 -5.492 1 98.06 203 LEU A CA 1
ATOM 1665 C C . LEU A 1 203 ? 29.656 -6.469 -6.137 1 98.06 203 LEU A C 1
ATOM 1667 O O . LEU A 1 203 ? 29.312 -5.309 -5.914 1 98.06 203 LEU A O 1
ATOM 1671 N N . PRO A 1 204 ? 28.984 -7.27 -7.008 1 98.69 204 PRO A N 1
ATOM 1672 C CA . PRO A 1 204 ? 27.734 -6.785 -7.598 1 98.69 204 PRO A CA 1
ATOM 1673 C C . PRO A 1 204 ? 26.641 -6.574 -6.559 1 98.69 204 PRO A C 1
ATOM 1675 O O . PRO A 1 204 ? 26.406 -7.453 -5.723 1 98.69 204 PRO A O 1
ATOM 1678 N N . GLN A 1 205 ? 25.984 -5.367 -6.578 1 98.75 205 GLN A N 1
ATOM 1679 C CA . GLN A 1 205 ? 25 -5.02 -5.562 1 98.75 205 GLN A CA 1
ATOM 1680 C C . GLN A 1 205 ? 23.672 -4.633 -6.203 1 98.75 205 GLN A C 1
ATOM 1682 O O . GLN A 1 205 ? 22.703 -4.359 -5.5 1 98.75 205 GLN A O 1
ATOM 1687 N N . GLY A 1 206 ? 23.562 -4.559 -7.496 1 98.81 206 GLY A N 1
ATOM 1688 C CA . GLY A 1 206 ? 22.328 -4.215 -8.195 1 98.81 206 GLY A CA 1
ATOM 1689 C C . GLY A 1 206 ? 22.469 -4.289 -9.711 1 98.81 206 GLY A C 1
ATOM 1690 O O . GLY A 1 206 ? 23.578 -4.387 -10.234 1 98.81 206 GLY A O 1
ATOM 1691 N N . TYR A 1 207 ? 21.359 -4.312 -10.414 1 98.81 207 TYR A N 1
ATOM 1692 C CA . TYR A 1 207 ? 21.375 -4.258 -11.875 1 98.81 207 TYR A CA 1
ATOM 1693 C C . TYR A 1 207 ? 20.062 -3.688 -12.406 1 98.81 207 TYR A C 1
ATOM 1695 O O . TYR A 1 207 ? 19.078 -3.58 -11.672 1 98.81 207 TYR A O 1
ATOM 1703 N N . VAL A 1 208 ? 20.109 -3.297 -13.625 1 98.75 208 VAL A N 1
ATOM 1704 C CA . VAL A 1 208 ? 18.922 -2.848 -14.336 1 98.75 208 VAL A CA 1
ATOM 1705 C C . VAL A 1 208 ? 18.891 -3.457 -15.734 1 98.75 208 VAL A C 1
ATOM 1707 O O . VAL A 1 208 ? 19.922 -3.498 -16.422 1 98.75 208 VAL A O 1
ATOM 1710 N N . LEU A 1 209 ? 17.828 -4.113 -16.047 1 98.69 209 LEU A N 1
ATOM 1711 C CA . LEU A 1 209 ? 17.469 -4.465 -17.422 1 98.69 209 LEU A CA 1
ATOM 1712 C C . LEU A 1 209 ? 16.531 -3.426 -18.031 1 98.69 209 LEU A C 1
ATOM 1714 O O . LEU A 1 209 ? 15.508 -3.09 -17.438 1 98.69 209 LEU A O 1
ATOM 1718 N N . TYR A 1 210 ? 16.906 -2.895 -19.234 1 98.31 210 TYR A N 1
ATOM 1719 C CA . TYR A 1 210 ? 16.156 -1.727 -19.672 1 98.31 210 TYR A CA 1
ATOM 1720 C C . TYR A 1 210 ? 16.219 -1.58 -21.188 1 98.31 210 TYR A C 1
ATOM 1722 O O . TYR A 1 210 ? 16.938 -2.324 -21.875 1 98.31 210 TYR A O 1
ATOM 1730 N N . GLU A 1 211 ? 15.32 -0.731 -21.672 1 97.75 211 GLU A N 1
ATOM 1731 C CA . GLU A 1 211 ? 15.297 -0.281 -23.062 1 97.75 211 GLU A CA 1
ATOM 1732 C C . GLU A 1 211 ? 15.148 1.235 -23.141 1 97.75 211 GLU A C 1
ATOM 1734 O O . GLU A 1 211 ? 14.391 1.834 -22.391 1 97.75 211 GLU A O 1
ATOM 1739 N N . VAL A 1 212 ? 15.922 1.861 -23.969 1 97.31 212 VAL A N 1
ATOM 1740 C CA . VAL A 1 212 ? 15.766 3.277 -24.281 1 97.31 212 VAL A CA 1
ATOM 1741 C C . VAL A 1 212 ? 15.305 3.432 -25.734 1 97.31 212 VAL A C 1
ATOM 1743 O O . VAL A 1 212 ? 16.062 3.184 -26.656 1 97.31 212 VAL A O 1
ATOM 1746 N N . LYS A 1 213 ? 14.117 3.732 -25.891 1 96.5 213 LYS A N 1
ATOM 1747 C CA . LYS A 1 213 ? 13.516 3.865 -27.203 1 96.5 213 LYS A CA 1
ATOM 1748 C C . LYS A 1 213 ? 12.445 4.953 -27.219 1 96.5 213 LYS A C 1
ATOM 1750 O O . LYS A 1 213 ? 11.672 5.078 -26.266 1 96.5 213 LYS A O 1
ATOM 1755 N N . GLU A 1 214 ? 12.422 5.801 -28.328 1 97.19 214 GLU A N 1
ATOM 1756 C CA . GLU A 1 214 ? 11.406 6.832 -28.516 1 97.19 214 GLU A CA 1
ATOM 1757 C C . GLU A 1 214 ? 11.367 7.781 -27.312 1 97.19 214 GLU A C 1
ATOM 1759 O O . GLU A 1 214 ? 10.297 8.086 -26.797 1 97.19 214 GLU A O 1
ATOM 1764 N N . ARG A 1 215 ? 12.539 8.062 -26.797 1 97.56 215 ARG A N 1
ATOM 1765 C CA . ARG A 1 215 ? 12.781 9.016 -25.719 1 97.56 215 ARG A CA 1
ATOM 1766 C C . ARG A 1 215 ? 12.164 8.531 -24.422 1 97.56 215 ARG A C 1
ATOM 1768 O O . ARG A 1 215 ? 11.711 9.344 -23.594 1 97.56 215 ARG A O 1
ATOM 1775 N N . LYS A 1 216 ? 12 7.223 -24.312 1 98.19 216 LYS A N 1
ATOM 1776 C CA . LYS A 1 216 ? 11.492 6.594 -23.094 1 98.19 216 LYS A CA 1
ATOM 1777 C C . LYS A 1 216 ? 12.492 5.578 -22.547 1 98.19 216 LYS A C 1
ATOM 1779 O O . LYS A 1 216 ? 13.055 4.781 -23.297 1 98.19 216 LYS A O 1
ATOM 1784 N N . PHE A 1 217 ? 12.789 5.719 -21.312 1 98.44 217 PHE A N 1
ATOM 1785 C CA . PHE A 1 217 ? 13.539 4.707 -20.578 1 98.44 217 PHE A CA 1
ATOM 1786 C C . PHE A 1 217 ? 12.602 3.721 -19.906 1 98.44 217 PHE A C 1
ATOM 1788 O O . PHE A 1 217 ? 12 4.039 -18.875 1 98.44 217 PHE A O 1
ATOM 1795 N N . THR A 1 218 ? 12.477 2.539 -20.438 1 98.56 218 THR A N 1
ATOM 1796 C CA . THR A 1 218 ? 11.617 1.503 -19.875 1 98.56 218 THR A CA 1
ATOM 1797 C C . THR A 1 218 ? 12.438 0.52 -19.047 1 98.56 218 THR A C 1
ATOM 1799 O O . THR A 1 218 ? 13.297 -0.188 -19.578 1 98.56 218 THR A O 1
ATOM 1802 N N . ILE A 1 219 ? 12.148 0.505 -17.781 1 98.62 219 ILE A N 1
ATOM 1803 C CA . ILE A 1 219 ? 12.828 -0.433 -16.891 1 98.62 219 ILE A CA 1
ATOM 1804 C C . ILE A 1 219 ? 12.062 -1.757 -16.875 1 98.62 219 ILE A C 1
ATOM 1806 O O . ILE A 1 219 ? 10.945 -1.828 -16.344 1 98.62 219 ILE A O 1
ATOM 1810 N N . GLY A 1 220 ? 12.695 -2.752 -17.391 1 98.38 220 GLY A N 1
ATOM 1811 C CA . GLY A 1 220 ? 12.117 -4.086 -17.344 1 98.38 220 GLY A CA 1
ATOM 1812 C C . GLY A 1 220 ? 12.281 -4.762 -15.992 1 98.38 220 GLY A C 1
ATOM 1813 O O . GLY A 1 220 ? 11.414 -5.523 -15.562 1 98.38 220 GLY A O 1
ATOM 1814 N N . GLU A 1 221 ? 13.391 -4.559 -15.383 1 98.31 221 GLU A N 1
ATOM 1815 C CA . GLU A 1 221 ? 13.695 -5.102 -14.062 1 98.31 221 GLU A CA 1
ATOM 1816 C C . GLU A 1 221 ? 14.75 -4.254 -13.352 1 98.31 221 GLU A C 1
ATOM 1818 O O . GLU A 1 221 ? 15.773 -3.908 -13.938 1 98.31 221 GLU A O 1
ATOM 1823 N N . LEU A 1 222 ? 14.461 -3.803 -12.195 1 98.62 222 LEU A N 1
ATOM 1824 C CA . LEU A 1 222 ? 15.375 -3.037 -11.352 1 98.62 222 LEU A CA 1
ATOM 1825 C C . LEU A 1 222 ? 15.57 -3.721 -10 1 98.62 222 LEU A C 1
ATOM 1827 O O . LEU A 1 222 ? 14.633 -3.82 -9.211 1 98.62 222 LEU A O 1
ATOM 1831 N N . VAL A 1 223 ? 16.812 -4.18 -9.703 1 98.62 223 VAL A N 1
ATOM 1832 C CA . VAL A 1 223 ? 17.125 -4.941 -8.5 1 98.62 223 VAL A CA 1
ATOM 1833 C C . VAL A 1 223 ? 18.297 -4.297 -7.77 1 98.62 223 VAL A C 1
ATOM 1835 O O . VAL A 1 223 ? 19.312 -3.953 -8.391 1 98.62 223 VAL A O 1
ATOM 1838 N N . HIS A 1 224 ? 18.203 -4.062 -6.555 1 98.38 224 HIS A N 1
ATOM 1839 C CA . HIS A 1 224 ? 19.297 -3.549 -5.742 1 98.38 224 HIS A CA 1
ATOM 1840 C C . HIS A 1 224 ? 19.281 -4.156 -4.344 1 98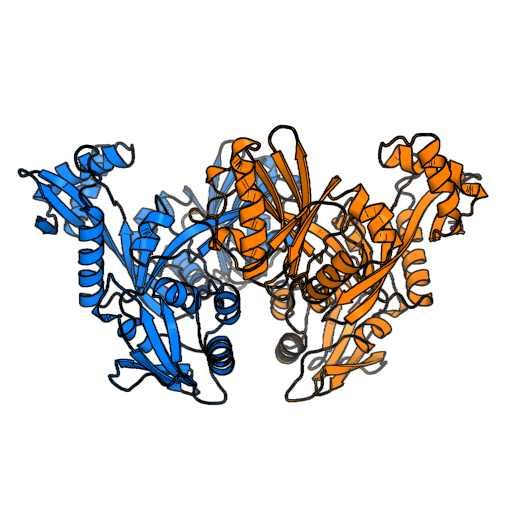.38 224 HIS A C 1
ATOM 1842 O O . HIS A 1 224 ? 18.203 -4.391 -3.777 1 98.38 224 HIS A O 1
ATOM 1848 N N . LEU A 1 225 ? 20.453 -4.422 -3.756 1 98.12 225 LEU A N 1
ATOM 1849 C CA . LEU A 1 225 ? 20.578 -5.129 -2.488 1 98.12 225 LEU A CA 1
ATOM 1850 C C . LEU A 1 225 ? 20.734 -4.145 -1.331 1 98.12 225 LEU A C 1
ATOM 1852 O O . LEU A 1 225 ? 20.547 -4.512 -0.169 1 98.12 225 LEU A O 1
ATOM 1856 N N . ASN A 1 226 ? 21.094 -2.896 -1.633 1 96.62 226 ASN A N 1
ATOM 1857 C CA . ASN A 1 226 ? 21.266 -1.876 -0.603 1 96.62 226 ASN A CA 1
ATOM 1858 C C . ASN A 1 226 ? 21.031 -0.474 -1.162 1 96.62 226 ASN A C 1
ATOM 1860 O O . ASN A 1 226 ? 20.828 -0.307 -2.365 1 96.62 226 ASN A O 1
ATOM 1864 N N . GLU A 1 227 ? 21.078 0.486 -0.34 1 96.69 227 GLU A N 1
ATOM 1865 C CA . GLU A 1 227 ? 20.734 1.858 -0.698 1 96.69 227 GLU A CA 1
ATOM 1866 C C . GLU A 1 227 ? 21.781 2.467 -1.622 1 96.69 227 GLU A C 1
ATOM 1868 O O . GLU A 1 227 ? 21.453 3.232 -2.529 1 96.69 227 GLU A O 1
ATOM 1873 N N . GLU A 1 228 ? 23.016 2.195 -1.423 1 97.44 228 GLU A N 1
ATOM 1874 C CA . GLU A 1 228 ? 24.062 2.697 -2.307 1 97.44 228 GLU A CA 1
ATOM 1875 C C . GLU A 1 228 ? 23.828 2.256 -3.748 1 97.44 228 GLU A C 1
ATOM 1877 O O . GLU A 1 228 ? 23.922 3.066 -4.672 1 97.44 228 GLU A O 1
ATOM 1882 N N . ALA A 1 229 ? 23.578 0.957 -3.893 1 98.38 229 ALA A N 1
ATOM 1883 C CA . ALA A 1 229 ? 23.297 0.43 -5.227 1 98.38 229 ALA A CA 1
ATOM 1884 C C . ALA A 1 229 ? 22.062 1.102 -5.832 1 98.38 229 ALA A C 1
ATOM 1886 O O . ALA A 1 229 ? 22.047 1.428 -7.02 1 98.38 229 ALA A O 1
ATOM 1887 N N . ARG A 1 230 ? 21 1.277 -5.016 1 98.06 230 ARG A N 1
ATOM 1888 C CA . ARG A 1 230 ? 19.812 1.978 -5.496 1 98.06 230 ARG A CA 1
ATOM 1889 C C . ARG A 1 230 ? 20.172 3.355 -6.043 1 98.06 230 ARG A C 1
ATOM 1891 O O . ARG A 1 230 ? 19.781 3.709 -7.156 1 98.06 230 ARG A O 1
ATOM 1898 N N . GLN A 1 231 ? 20.906 4.125 -5.305 1 97.62 231 GLN A N 1
ATOM 1899 C CA . GLN A 1 231 ? 21.312 5.473 -5.695 1 97.62 231 GLN A CA 1
ATOM 1900 C C . GLN A 1 231 ? 22.141 5.453 -6.973 1 97.62 231 GLN A C 1
ATOM 1902 O O . GLN A 1 231 ? 21.938 6.27 -7.871 1 97.62 231 GLN A O 1
ATOM 1907 N N . GLY A 1 232 ? 23.094 4.512 -6.973 1 98.19 232 GLY A N 1
ATOM 1908 C CA . GLY A 1 232 ? 23.922 4.387 -8.164 1 98.19 232 GLY A CA 1
ATOM 1909 C C . GLY A 1 232 ? 23.125 4.078 -9.414 1 98.19 232 GLY A C 1
ATOM 1910 O O . GLY A 1 232 ? 23.359 4.672 -10.469 1 98.19 232 GLY A O 1
ATOM 1911 N N . LEU A 1 233 ? 22.203 3.188 -9.305 1 98.69 233 LEU A N 1
ATOM 1912 C CA . LEU A 1 233 ? 21.375 2.807 -10.445 1 98.69 233 LEU A CA 1
ATOM 1913 C C . LEU A 1 233 ? 20.5 3.971 -10.891 1 98.69 233 LEU A C 1
ATOM 1915 O O . LEU A 1 233 ? 20.359 4.234 -12.086 1 98.69 233 LEU A O 1
ATOM 1919 N N . TRP A 1 234 ? 19.938 4.699 -10.008 1 98.25 234 TRP A N 1
ATOM 1920 C CA . TRP A 1 234 ? 19.078 5.824 -10.367 1 98.25 234 TRP A CA 1
ATOM 1921 C C . TRP A 1 234 ? 19.891 6.965 -10.961 1 98.25 234 TRP A C 1
ATOM 1923 O O . TRP A 1 234 ? 19.406 7.688 -11.844 1 98.25 234 TRP A O 1
ATOM 1933 N N . THR A 1 235 ? 21.094 7.145 -10.445 1 98.19 235 THR A N 1
ATOM 1934 C CA . THR A 1 235 ? 21.984 8.117 -11.07 1 98.19 235 THR A CA 1
ATOM 1935 C C . THR A 1 235 ? 22.281 7.738 -12.516 1 98.19 235 THR A C 1
ATOM 1937 O O . THR A 1 235 ? 22.25 8.594 -13.406 1 98.19 235 THR A O 1
ATOM 1940 N N . PHE A 1 236 ? 22.562 6.445 -12.734 1 98.31 236 PHE A N 1
ATOM 1941 C CA . PHE A 1 236 ? 22.766 5.945 -14.086 1 98.31 236 PHE A CA 1
ATOM 1942 C C . PHE A 1 236 ? 21.578 6.25 -14.977 1 98.31 236 PHE A C 1
ATOM 1944 O O . PHE A 1 236 ? 21.734 6.75 -16.094 1 98.31 236 PHE A O 1
ATOM 1951 N N . ILE A 1 237 ? 20.359 6 -14.484 1 98.31 237 ILE A N 1
ATOM 1952 C CA . ILE A 1 237 ? 19.125 6.25 -15.219 1 98.31 237 ILE A CA 1
ATOM 1953 C C . ILE A 1 237 ? 18.984 7.746 -15.5 1 98.31 237 ILE A C 1
ATOM 1955 O O . ILE A 1 237 ? 18.719 8.148 -16.641 1 98.31 237 ILE A O 1
ATOM 1959 N N . ALA A 1 238 ? 19.25 8.562 -14.531 1 97.69 238 ALA A N 1
ATOM 1960 C CA . ALA A 1 238 ? 19.125 10.008 -14.648 1 97.69 238 ALA A CA 1
ATOM 1961 C C . ALA A 1 238 ? 20.125 10.578 -15.648 1 97.69 238 ALA A C 1
ATOM 1963 O O . ALA A 1 238 ? 19.891 11.617 -16.266 1 97.69 238 ALA A O 1
ATOM 1964 N N . ASN A 1 239 ? 21.234 9.914 -15.758 1 97.12 239 ASN A N 1
ATOM 1965 C CA . ASN A 1 239 ? 22.266 10.352 -16.703 1 97.12 239 ASN A CA 1
ATOM 1966 C C . ASN A 1 239 ? 21.781 10.234 -18.141 1 97.12 239 ASN A C 1
ATOM 1968 O O . ASN A 1 239 ? 22.438 10.742 -19.062 1 97.12 239 ASN A O 1
ATOM 1972 N N . HIS A 1 240 ? 20.625 9.633 -18.344 1 97.06 240 HIS A N 1
ATOM 1973 C CA . HIS A 1 240 ? 20.062 9.539 -19.688 1 97.06 240 HIS A CA 1
ATOM 1974 C C . HIS A 1 240 ? 19.125 10.711 -19.969 1 97.06 240 HIS A C 1
ATOM 1976 O O . HIS A 1 240 ? 18.391 10.695 -20.953 1 97.06 240 HIS A O 1
ATOM 1982 N N . ASP A 1 241 ? 19.094 11.68 -19.172 1 94.38 241 ASP A N 1
ATOM 1983 C CA . ASP A 1 241 ? 18.109 12.766 -19.172 1 94.38 241 ASP A CA 1
ATOM 1984 C C . ASP A 1 241 ? 18.078 13.461 -20.531 1 94.38 241 ASP A C 1
ATOM 1986 O O . ASP A 1 241 ? 17.016 13.898 -20.984 1 94.38 241 ASP A O 1
ATOM 1990 N N . SER A 1 242 ? 19.188 13.531 -21.234 1 94.56 242 SER A N 1
ATOM 1991 C CA . SER A 1 242 ? 19.234 14.195 -22.531 1 94.56 242 SER A CA 1
ATOM 1992 C C . SER A 1 242 ? 18.562 13.344 -23.609 1 94.56 242 SER A C 1
ATOM 1994 O O . SER A 1 242 ? 18.219 13.852 -24.688 1 94.56 242 SER A O 1
ATOM 1996 N N . MET A 1 243 ? 18.328 12.055 -23.344 1 95.62 243 MET A N 1
ATOM 1997 C CA . MET A 1 243 ? 17.859 11.094 -24.344 1 95.62 243 MET A CA 1
ATOM 1998 C C . MET A 1 243 ? 16.406 10.734 -24.109 1 95.62 243 MET A C 1
ATOM 2000 O O . MET A 1 243 ? 15.758 10.141 -24.984 1 95.62 243 MET A O 1
ATOM 2004 N N . ILE A 1 244 ? 15.883 11.102 -22.891 1 97.56 244 ILE A N 1
ATOM 2005 C CA . ILE A 1 244 ? 14.57 10.562 -22.547 1 97.56 244 ILE A CA 1
ATOM 2006 C C . ILE A 1 244 ? 13.68 11.672 -22 1 97.56 244 ILE A C 1
ATOM 2008 O O . ILE A 1 244 ? 14.18 12.664 -21.469 1 97.56 244 ILE A O 1
ATOM 2012 N N . ASP A 1 245 ? 12.359 11.43 -22.062 1 98.06 245 ASP A N 1
ATOM 2013 C CA . ASP A 1 245 ? 11.359 12.312 -21.469 1 98.06 245 ASP A CA 1
ATOM 2014 C C . ASP A 1 245 ? 10.594 11.602 -20.359 1 98.06 245 ASP A C 1
ATOM 2016 O O . ASP A 1 245 ? 9.914 12.242 -19.547 1 98.06 245 ASP A O 1
ATOM 2020 N N . GLU A 1 246 ? 10.742 10.273 -20.375 1 98.31 246 GLU A N 1
ATOM 2021 C CA . GLU A 1 246 ? 9.914 9.469 -19.469 1 98.31 246 GLU A CA 1
ATOM 2022 C C . GLU A 1 246 ? 10.648 8.211 -19.031 1 98.31 246 GLU A C 1
ATOM 2024 O O . GLU A 1 246 ? 11.375 7.598 -19.812 1 98.31 246 GLU A O 1
ATOM 2029 N N . VAL A 1 247 ? 10.453 7.879 -17.781 1 98.62 247 VAL A N 1
ATOM 2030 C CA . VAL A 1 247 ? 10.898 6.605 -17.219 1 98.62 247 VAL A CA 1
ATOM 2031 C C . VAL A 1 247 ? 9.711 5.828 -16.672 1 98.62 247 VAL A C 1
ATOM 2033 O O . VAL A 1 247 ? 8.859 6.391 -15.977 1 98.62 247 VAL A O 1
ATOM 2036 N N . THR A 1 248 ? 9.578 4.551 -16.984 1 98.62 248 THR A N 1
ATOM 2037 C CA . THR A 1 248 ? 8.516 3.701 -16.453 1 98.62 248 THR A CA 1
ATOM 2038 C C . THR A 1 248 ? 9.102 2.453 -15.805 1 98.62 248 THR A C 1
ATOM 2040 O O . THR A 1 248 ? 10.141 1.947 -16.234 1 98.62 248 THR A O 1
ATOM 2043 N N . LEU A 1 249 ? 8.477 2.004 -14.781 1 98.12 249 LEU A N 1
ATOM 2044 C CA . LEU A 1 249 ? 8.883 0.758 -14.141 1 98.12 249 LEU A CA 1
ATOM 2045 C C . LEU A 1 249 ? 7.73 0.16 -13.344 1 98.12 249 LEU A C 1
ATOM 2047 O O . LEU A 1 249 ? 6.781 0.866 -12.984 1 98.12 249 LEU A O 1
ATOM 2051 N N . LYS A 1 250 ? 7.836 -1.119 -13.109 1 97.94 250 LYS A N 1
ATOM 2052 C CA . LYS A 1 250 ? 7.02 -1.835 -12.133 1 97.94 250 LYS A CA 1
ATOM 2053 C C . LYS A 1 250 ? 7.82 -2.156 -10.875 1 97.94 250 LYS A C 1
ATOM 2055 O O . LYS A 1 250 ? 8.992 -2.537 -10.961 1 97.94 250 LYS A O 1
ATOM 2060 N N . ALA A 1 251 ? 7.207 -1.895 -9.766 1 98.38 251 ALA A N 1
ATOM 2061 C CA . ALA A 1 251 ? 7.84 -2.1 -8.461 1 98.38 251 ALA A CA 1
ATOM 2062 C C . ALA A 1 251 ? 6.902 -2.826 -7.504 1 98.38 251 ALA A C 1
ATOM 2064 O O . ALA A 1 251 ? 5.707 -2.969 -7.781 1 98.38 251 ALA A O 1
ATOM 2065 N N . PRO A 1 252 ? 7.496 -3.453 -6.379 1 97.88 252 PRO A N 1
ATOM 2066 C CA . PRO A 1 252 ? 6.605 -4.016 -5.363 1 97.88 252 PRO A CA 1
ATOM 2067 C C . PRO A 1 252 ? 5.648 -2.98 -4.777 1 97.88 252 PRO A C 1
ATOM 2069 O O . PRO A 1 252 ? 5.93 -1.781 -4.82 1 97.88 252 PRO A O 1
ATOM 2072 N N . ALA A 1 253 ? 4.582 -3.463 -4.242 1 96.06 253 ALA A N 1
ATOM 2073 C CA . ALA A 1 253 ? 3.521 -2.58 -3.77 1 96.06 253 ALA A CA 1
ATOM 2074 C C . ALA A 1 253 ? 4.027 -1.652 -2.668 1 96.06 253 ALA A C 1
ATOM 2076 O O . ALA A 1 253 ? 3.547 -0.526 -2.525 1 96.06 253 ALA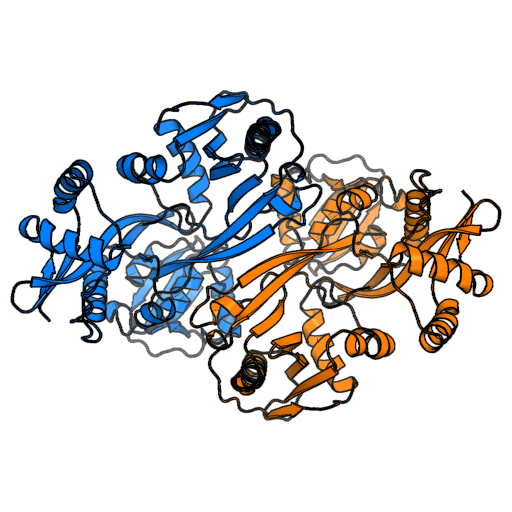 A O 1
ATOM 2077 N N . ASN A 1 254 ? 5.008 -2.064 -1.91 1 94.56 254 ASN A N 1
ATOM 2078 C CA . ASN A 1 254 ? 5.488 -1.274 -0.783 1 94.56 254 ASN A CA 1
ATOM 2079 C C . ASN A 1 254 ? 6.715 -0.447 -1.161 1 94.56 254 ASN A C 1
ATOM 2081 O O . ASN A 1 254 ? 7.434 0.042 -0.287 1 94.56 254 ASN A O 1
ATOM 2085 N N . ASP A 1 255 ? 7.02 -0.361 -2.488 1 96.69 255 ASP A N 1
ATOM 2086 C CA . ASP A 1 255 ? 8.156 0.43 -2.941 1 96.69 255 ASP A CA 1
ATOM 2087 C C . ASP A 1 255 ? 8.047 1.879 -2.473 1 96.69 255 ASP A C 1
ATOM 2089 O O . ASP A 1 255 ? 6.957 2.457 -2.49 1 96.69 255 ASP A O 1
ATOM 2093 N N . THR A 1 256 ? 9.172 2.514 -2.164 1 95.25 256 THR A N 1
ATOM 2094 C CA . THR A 1 256 ? 9.156 3.816 -1.51 1 95.25 256 THR A CA 1
ATOM 2095 C C . THR A 1 256 ? 9.773 4.883 -2.412 1 95.25 256 THR A C 1
ATOM 2097 O O . THR A 1 256 ? 10.227 5.922 -1.932 1 95.25 256 THR A O 1
ATOM 2100 N N . LEU A 1 257 ? 9.859 4.695 -3.684 1 96.94 257 LEU A N 1
ATOM 2101 C CA . LEU A 1 257 ? 10.484 5.641 -4.605 1 96.94 257 LEU A CA 1
ATOM 2102 C C . LEU A 1 257 ? 9.875 7.031 -4.453 1 96.94 257 LEU A C 1
ATOM 2104 O O . LEU A 1 257 ? 10.602 8.016 -4.312 1 96.94 257 LEU A O 1
ATOM 2108 N N . ALA A 1 258 ? 8.57 7.133 -4.402 1 97.12 258 ALA A N 1
ATOM 2109 C CA . ALA A 1 258 ? 7.895 8.422 -4.332 1 97.12 258 ALA A CA 1
ATOM 2110 C C . ALA A 1 258 ? 8.328 9.203 -3.096 1 97.12 258 ALA A C 1
ATOM 2112 O O . ALA A 1 258 ? 8.562 10.414 -3.166 1 97.12 258 ALA A O 1
ATOM 2113 N N . PHE A 1 259 ? 8.523 8.523 -1.978 1 97.19 259 PHE A N 1
ATOM 2114 C CA . PHE A 1 259 ? 8.898 9.133 -0.707 1 97.19 259 PHE A CA 1
ATOM 2115 C C . PHE A 1 259 ? 10.305 9.719 -0.783 1 97.19 259 PHE A C 1
ATOM 2117 O O . PHE A 1 259 ? 10.625 10.664 -0.054 1 97.19 259 PHE A O 1
ATOM 2124 N N . GLN A 1 260 ? 11.078 9.234 -1.714 1 95.12 260 GLN A N 1
ATOM 2125 C CA . GLN A 1 260 ? 12.484 9.617 -1.796 1 95.12 260 GLN A CA 1
ATOM 2126 C C . GLN A 1 260 ? 12.695 10.703 -2.852 1 95.12 260 GLN A C 1
ATOM 2128 O O . GLN A 1 260 ? 13.812 11.18 -3.041 1 95.12 260 GLN A O 1
ATOM 2133 N N . LEU A 1 261 ? 11.648 11.062 -3.547 1 97.12 261 LEU A N 1
ATOM 2134 C CA . LEU A 1 261 ? 11.742 12.078 -4.586 1 97.12 261 LEU A CA 1
ATOM 2135 C C . LEU A 1 261 ? 11.523 13.469 -4 1 97.12 261 LEU A C 1
ATOM 2137 O O . LEU A 1 261 ? 10.812 13.625 -3.004 1 97.12 261 LEU A O 1
ATOM 2141 N N . ASP A 1 262 ? 12.07 14.453 -4.648 1 95.75 262 ASP A N 1
ATOM 2142 C CA . ASP A 1 262 ? 11.781 15.836 -4.281 1 95.75 262 ASP A CA 1
ATOM 2143 C C . ASP A 1 262 ? 10.297 16.141 -4.43 1 95.75 262 ASP A C 1
ATOM 2145 O O . ASP A 1 262 ? 9.719 16.844 -3.594 1 95.75 262 ASP A O 1
ATOM 2149 N N . ASN A 1 263 ? 9.773 15.672 -5.469 1 96.62 263 ASN A N 1
ATOM 2150 C CA . ASN A 1 263 ? 8.336 15.758 -5.715 1 96.62 263 ASN A CA 1
ATOM 2151 C C . ASN A 1 263 ? 7.703 14.375 -5.793 1 96.62 263 ASN A C 1
ATOM 2153 O O . ASN A 1 263 ? 7.805 13.695 -6.812 1 96.62 263 ASN A O 1
ATOM 2157 N N . PRO A 1 264 ? 7.031 13.969 -4.758 1 97.19 264 PRO A N 1
ATOM 2158 C CA . PRO A 1 264 ? 6.461 12.617 -4.73 1 97.19 264 PRO A CA 1
ATOM 2159 C C . PRO A 1 264 ? 5.211 12.492 -5.598 1 97.19 264 PRO A C 1
ATOM 2161 O O . PRO A 1 264 ? 4.688 11.383 -5.766 1 97.19 264 PRO A O 1
ATOM 2164 N N . ARG A 1 265 ? 4.711 13.594 -6.129 1 97.25 265 ARG A N 1
ATOM 2165 C CA . ARG A 1 265 ? 3.51 13.562 -6.961 1 97.25 265 ARG A CA 1
ATOM 2166 C C . ARG A 1 265 ? 3.834 13.062 -8.367 1 97.25 265 ARG A C 1
ATOM 2168 O O . ARG A 1 265 ? 3.703 13.812 -9.336 1 97.25 265 ARG A O 1
ATOM 2175 N N . ILE A 1 266 ? 4.176 11.852 -8.477 1 97.62 266 ILE A N 1
ATOM 2176 C CA . ILE A 1 266 ? 4.367 11.156 -9.742 1 97.62 266 ILE A CA 1
ATOM 2177 C C . ILE A 1 266 ? 3.199 10.203 -9.992 1 97.62 266 ILE A C 1
ATOM 2179 O O . ILE A 1 266 ? 2.389 9.961 -9.094 1 97.62 266 ILE A O 1
ATOM 2183 N N . GLN A 1 267 ? 3.104 9.789 -11.188 1 97.81 267 GLN A N 1
ATOM 2184 C CA . GLN A 1 267 ? 2.062 8.812 -11.469 1 97.81 267 GLN A CA 1
ATOM 2185 C C . GLN A 1 267 ? 2.393 7.461 -10.844 1 97.81 267 GLN A C 1
ATOM 2187 O O . GLN A 1 267 ? 3.447 6.883 -11.109 1 97.81 267 GLN A O 1
ATOM 2192 N N . GLN A 1 268 ? 1.536 6.988 -9.984 1 97.94 268 GLN A N 1
ATOM 2193 C CA . GLN A 1 268 ? 1.613 5.695 -9.312 1 97.94 268 GLN A CA 1
ATOM 2194 C C . GLN A 1 268 ? 0.291 4.941 -9.422 1 97.94 268 GLN A C 1
ATOM 2196 O O . GLN A 1 268 ? -0.718 5.367 -8.852 1 97.94 268 GLN A O 1
ATOM 2201 N N . GLU A 1 269 ? 0.345 3.84 -10.078 1 98.12 269 GLU A N 1
ATOM 2202 C CA . GLU A 1 269 ? -0.863 3.031 -10.211 1 98.12 269 GLU A CA 1
ATOM 2203 C C . GLU A 1 269 ? -0.665 1.642 -9.609 1 98.12 269 GLU A C 1
ATOM 2205 O O . GLU A 1 269 ? 0.392 1.031 -9.781 1 98.12 269 GLU A O 1
ATOM 2210 N N . ILE A 1 270 ? -1.664 1.164 -8.875 1 98.06 270 ILE A N 1
ATOM 2211 C CA . ILE A 1 270 ? -1.649 -0.197 -8.352 1 98.06 270 ILE A CA 1
ATOM 2212 C C . ILE A 1 270 ? -2.344 -1.137 -9.328 1 98.06 270 ILE A C 1
ATOM 2214 O O . ILE A 1 270 ? -3.443 -0.843 -9.812 1 98.06 270 ILE A O 1
ATOM 2218 N N . SER A 1 271 ? -1.718 -2.252 -9.609 1 97.75 271 SER A N 1
ATOM 2219 C CA . SER A 1 271 ? -2.287 -3.205 -10.555 1 97.75 271 SER A CA 1
ATOM 2220 C C . SER A 1 271 ? -2.244 -4.625 -10.008 1 97.75 271 SER A C 1
ATOM 2222 O O . SER A 1 271 ? -1.164 -5.176 -9.766 1 97.75 271 SER A O 1
ATOM 2224 N N . PRO A 1 272 ? -3.459 -5.234 -9.781 1 98 272 PRO A N 1
ATOM 2225 C CA . PRO A 1 272 ? -3.445 -6.676 -9.508 1 98 272 PRO A CA 1
ATOM 2226 C C . PRO A 1 272 ? -2.773 -7.48 -10.617 1 98 272 PRO A C 1
ATOM 2228 O O . PRO A 1 272 ? -2.924 -7.156 -11.797 1 98 272 PRO A O 1
ATOM 2231 N N . TYR A 1 273 ? -2.041 -8.547 -10.281 1 98.31 273 TYR A N 1
ATOM 2232 C CA . TYR A 1 273 ? -1.18 -9.18 -11.273 1 98.31 273 TYR A CA 1
ATOM 2233 C C . TYR A 1 273 ? -1.466 -10.672 -11.375 1 98.31 273 TYR A C 1
ATOM 2235 O O . TYR A 1 273 ? -2.197 -11.117 -12.258 1 98.31 273 TYR A O 1
ATOM 2243 N N . PHE A 1 274 ? -1.055 -11.5 -10.461 1 98.81 274 PHE A N 1
ATOM 2244 C CA . PHE A 1 274 ? -1.209 -12.945 -10.508 1 98.81 274 PHE A CA 1
ATOM 2245 C C . PHE A 1 274 ? -2.084 -13.438 -9.359 1 98.81 274 PHE A C 1
ATOM 2247 O O . PHE A 1 274 ? -2.309 -12.703 -8.391 1 98.81 274 PHE A O 1
ATOM 2254 N N . MET A 1 275 ? -2.59 -14.633 -9.523 1 98.88 275 MET A N 1
ATOM 2255 C CA . MET A 1 275 ? -3.291 -15.383 -8.484 1 98.88 275 MET A CA 1
ATOM 2256 C C . MET A 1 275 ? -2.457 -16.578 -8.016 1 98.88 275 MET A C 1
ATOM 2258 O O . MET A 1 275 ? -1.578 -17.047 -8.742 1 98.88 275 MET A O 1
ATOM 2262 N N . ALA A 1 276 ? -2.707 -16.969 -6.805 1 98.94 276 ALA A N 1
ATOM 2263 C CA . ALA A 1 276 ? -2.062 -18.141 -6.227 1 98.94 276 ALA A CA 1
ATOM 2264 C C . ALA A 1 276 ? -3.09 -19.094 -5.605 1 98.94 276 ALA A C 1
ATOM 2266 O O . ALA A 1 276 ? -4.199 -18.672 -5.262 1 98.94 276 ALA A O 1
ATOM 2267 N N . ARG A 1 277 ? -2.684 -20.297 -5.496 1 98.88 277 ARG A N 1
ATOM 2268 C CA . ARG A 1 277 ? -3.496 -21.312 -4.832 1 98.88 277 ARG A CA 1
ATOM 2269 C C . ARG A 1 277 ? -2.617 -22.375 -4.184 1 98.88 277 ARG A C 1
ATOM 2271 O O . ARG A 1 277 ? -1.767 -22.969 -4.848 1 98.88 277 ARG A O 1
ATOM 2278 N N . ILE A 1 278 ? -2.842 -22.609 -2.943 1 98.94 278 ILE A N 1
ATOM 2279 C CA . ILE A 1 278 ? -2.266 -23.797 -2.314 1 98.94 278 ILE A CA 1
ATOM 2280 C C . ILE A 1 278 ? -2.846 -25.047 -2.955 1 98.94 278 ILE A C 1
ATOM 2282 O O . ILE A 1 278 ? -4.066 -25.203 -3.041 1 98.94 278 ILE A O 1
ATOM 2286 N N . VAL A 1 279 ? -1.999 -25.906 -3.4 1 98.94 279 VAL A N 1
ATOM 2287 C CA . VAL A 1 279 ? -2.406 -27.156 -4.043 1 98.94 279 VAL A CA 1
ATOM 2288 C C . VAL A 1 279 ? -2.65 -28.234 -2.98 1 98.94 279 VAL A C 1
ATOM 2290 O O . VAL A 1 279 ? -3.652 -28.953 -3.031 1 98.94 279 VAL A O 1
ATOM 2293 N N . SER A 1 280 ? -1.779 -28.297 -2.078 1 98.81 280 SER A N 1
ATOM 2294 C CA . SER A 1 280 ? -1.846 -29.266 -0.991 1 98.81 280 SER A CA 1
ATOM 2295 C C . SER A 1 280 ? -1.581 -28.609 0.357 1 98.81 280 SER A C 1
ATOM 2297 O O . SER A 1 280 ? -0.452 -28.203 0.647 1 98.81 280 SER A O 1
ATOM 2299 N N . VAL A 1 281 ? -2.566 -28.562 1.21 1 98.75 281 VAL A N 1
ATOM 2300 C CA . VAL A 1 281 ? -2.484 -27.922 2.52 1 98.75 281 VAL A CA 1
ATOM 2301 C C . VAL A 1 281 ? -1.411 -28.609 3.363 1 98.75 281 VAL A C 1
ATOM 2303 O O . VAL A 1 281 ? -0.556 -27.953 3.951 1 98.75 281 VAL A O 1
ATOM 2306 N N . GLU A 1 282 ? -1.413 -29.891 3.34 1 98.5 282 GLU A N 1
ATOM 2307 C CA . GLU A 1 282 ? -0.463 -30.656 4.145 1 98.5 282 GLU A CA 1
ATOM 2308 C C . GLU A 1 282 ? 0.972 -30.406 3.691 1 98.5 282 GLU A C 1
ATOM 2310 O O . GLU A 1 282 ? 1.831 -30.047 4.504 1 98.5 282 GLU A O 1
ATOM 2315 N N . GLN A 1 283 ? 1.207 -30.578 2.402 1 98.38 283 GLN A N 1
ATOM 2316 C CA . GLN A 1 283 ? 2.555 -30.406 1.87 1 98.38 283 GLN A CA 1
ATOM 2317 C C . GLN A 1 283 ? 3.047 -28.984 2.064 1 98.38 283 GLN A C 1
ATOM 2319 O O . GLN A 1 283 ? 4.199 -28.766 2.447 1 98.38 283 GLN A O 1
ATOM 2324 N N . PHE A 1 284 ? 2.186 -28.016 1.847 1 98.75 284 PHE A N 1
ATOM 2325 C CA . PHE A 1 284 ? 2.555 -26.609 1.907 1 98.75 284 PHE A CA 1
ATOM 2326 C C . PHE A 1 284 ? 2.877 -26.188 3.338 1 98.75 284 PHE A C 1
ATOM 2328 O O . PHE A 1 284 ? 3.957 -25.656 3.607 1 98.75 284 PHE A O 1
ATOM 2335 N N . ILE A 1 285 ? 1.988 -26.469 4.27 1 98.62 285 ILE A N 1
ATOM 2336 C CA . ILE A 1 285 ? 2.113 -25.984 5.637 1 98.62 285 ILE A CA 1
ATOM 2337 C C . ILE A 1 285 ? 3.246 -26.719 6.348 1 98.62 285 ILE A C 1
ATOM 2339 O O . ILE A 1 285 ? 3.961 -26.125 7.168 1 98.62 285 ILE A O 1
ATOM 2343 N N . SER A 1 286 ? 3.449 -27.953 6 1 97.5 286 SER A N 1
ATOM 2344 C CA . SER A 1 286 ? 4.508 -28.734 6.641 1 97.5 286 SER A CA 1
ATOM 2345 C C . SER A 1 286 ? 5.875 -28.109 6.387 1 97.5 286 SER A C 1
ATOM 2347 O O . SER A 1 286 ? 6.801 -28.281 7.184 1 97.5 286 SER A O 1
ATOM 2349 N N . GLN A 1 287 ? 6.031 -27.391 5.312 1 97.12 287 GLN A N 1
ATOM 2350 C CA . GLN A 1 287 ? 7.328 -26.812 4.988 1 97.12 287 GLN A CA 1
ATOM 2351 C C . GLN A 1 287 ? 7.336 -25.297 5.246 1 97.12 287 GLN A C 1
ATOM 2353 O O . GLN A 1 287 ? 8.367 -24.641 5.09 1 97.12 287 GLN A O 1
ATOM 2358 N N . TYR A 1 288 ? 6.227 -24.734 5.559 1 98.56 288 TYR A N 1
ATOM 2359 C CA . TYR A 1 288 ? 6.082 -23.297 5.719 1 98.56 288 TYR A CA 1
ATOM 2360 C C . TYR A 1 288 ? 6.781 -22.812 6.984 1 98.56 288 TYR A C 1
ATOM 2362 O O . TYR A 1 288 ? 6.504 -23.297 8.078 1 98.56 288 TYR A O 1
ATOM 2370 N N . PRO A 1 289 ? 7.668 -21.875 6.848 1 97.75 289 PRO A N 1
ATOM 2371 C CA . PRO A 1 289 ? 8.352 -21.328 8.023 1 97.75 289 PRO A CA 1
ATOM 2372 C C . PRO A 1 289 ? 7.52 -20.266 8.758 1 97.75 289 PRO A C 1
ATOM 2374 O O . PRO A 1 289 ? 7.531 -19.094 8.375 1 97.75 289 PRO A O 1
ATOM 2377 N N . PHE A 1 290 ? 6.852 -20.703 9.828 1 98.38 290 PHE A N 1
ATOM 2378 C CA . PHE A 1 290 ? 6.125 -19.75 10.664 1 98.38 290 PHE A CA 1
ATOM 2379 C C . PHE A 1 290 ? 7.086 -18.922 11.5 1 98.38 290 PHE A C 1
ATOM 2381 O O . PHE A 1 290 ? 8.289 -19.203 11.539 1 98.38 290 PHE A O 1
ATOM 2388 N N . ALA A 1 291 ? 6.586 -17.859 12.086 1 96.88 291 ALA A N 1
ATOM 2389 C CA . ALA A 1 291 ? 7.395 -17.016 12.953 1 96.88 291 ALA A CA 1
ATOM 2390 C C . ALA A 1 291 ? 7.766 -17.75 14.242 1 96.88 291 ALA A C 1
ATOM 2392 O O . ALA A 1 291 ? 7.012 -18.609 14.719 1 96.88 291 ALA A O 1
ATOM 2393 N N . ASN A 1 292 ? 8.938 -17.391 14.797 1 93.06 292 ASN A N 1
ATOM 2394 C CA . ASN A 1 292 ? 9.25 -17.859 16.141 1 93.06 292 ASN A CA 1
ATOM 2395 C C . ASN A 1 292 ? 8.273 -17.312 17.172 1 93.06 292 ASN A C 1
ATOM 2397 O O . ASN A 1 292 ? 7.887 -16.141 17.109 1 93.06 292 ASN A O 1
ATOM 2401 N N . GLN A 1 293 ? 7.922 -18.141 18.047 1 89.56 293 GLN A N 1
ATOM 2402 C CA . GLN A 1 293 ? 6.93 -17.75 19.047 1 89.56 293 GLN A CA 1
ATOM 2403 C C . GLN A 1 293 ? 7.426 -18.062 20.453 1 89.56 293 GLN A C 1
ATOM 2405 O O . GLN A 1 293 ? 8.344 -18.875 20.641 1 89.56 293 GLN A O 1
ATOM 2410 N N . ASP A 1 294 ? 6.805 -17.359 21.344 1 89.31 294 ASP A N 1
ATOM 2411 C CA . ASP A 1 294 ? 7.117 -17.609 22.734 1 89.31 294 ASP A CA 1
ATOM 2412 C C . ASP A 1 294 ? 6.43 -18.875 23.234 1 89.31 294 ASP A C 1
ATOM 2414 O O . ASP A 1 294 ? 6.871 -19.5 24.203 1 89.31 294 ASP A O 1
ATOM 2418 N N . SER A 1 295 ? 5.336 -19.25 22.609 1 92.25 295 SER A N 1
ATOM 2419 C CA . SER A 1 295 ? 4.578 -20.469 22.906 1 92.25 295 SER A CA 1
ATOM 2420 C C . SER A 1 295 ? 4.117 -21.156 21.641 1 92.25 295 SER A C 1
ATOM 2422 O O . SER A 1 295 ? 3.99 -20.531 20.578 1 92.25 295 SER A O 1
ATOM 2424 N N . PRO A 1 296 ? 3.957 -22.453 21.797 1 94.69 296 PRO A N 1
ATOM 2425 C CA . PRO A 1 296 ? 3.477 -23.156 20.609 1 94.69 296 PRO A CA 1
ATOM 2426 C C . PRO A 1 296 ? 2.047 -22.781 20.234 1 94.69 296 PRO A C 1
ATOM 2428 O O . PRO A 1 296 ? 1.283 -22.312 21.078 1 94.69 296 PRO A O 1
ATOM 2431 N N . LEU A 1 297 ? 1.745 -22.891 18.953 1 96 297 LEU A N 1
ATOM 2432 C CA . LEU A 1 297 ? 0.395 -22.703 18.438 1 96 297 LEU A CA 1
ATOM 2433 C C . LEU A 1 297 ? -0.274 -24.031 18.156 1 96 297 LEU A C 1
ATOM 2435 O O . LEU A 1 297 ? 0.287 -24.875 17.453 1 96 297 LEU A O 1
ATOM 2439 N N . GLN A 1 298 ? -1.369 -24.281 18.797 1 95.81 298 GLN A N 1
ATOM 2440 C CA . GLN A 1 298 ? -2.18 -25.469 18.547 1 95.81 298 GLN A CA 1
ATOM 2441 C C . GLN A 1 298 ? -3.625 -25.094 18.234 1 95.81 298 GLN A C 1
ATOM 2443 O O . GLN A 1 298 ? -4.383 -24.719 19.141 1 95.81 298 GLN A O 1
ATOM 2448 N N . ILE A 1 299 ? -3.932 -25.219 16.953 1 97.12 299 ILE A N 1
ATOM 2449 C CA . ILE A 1 299 ? -5.289 -24.875 16.547 1 97.12 299 ILE A CA 1
ATOM 2450 C C . ILE A 1 299 ? -5.809 -25.891 15.531 1 97.12 299 ILE A C 1
ATOM 2452 O O . ILE A 1 299 ? -5.055 -26.75 15.07 1 97.12 299 ILE A O 1
ATOM 2456 N N . GLN A 1 300 ? -7.102 -25.797 15.25 1 97.75 300 GLN A N 1
ATOM 2457 C CA . GLN A 1 300 ? -7.703 -26.547 14.156 1 97.75 300 GLN A CA 1
ATOM 2458 C C . GLN A 1 300 ? -8.062 -25.625 12.992 1 97.75 300 GLN A C 1
ATOM 2460 O O . GLN A 1 300 ? -8.492 -24.5 13.195 1 97.75 300 GLN A O 1
ATOM 2465 N N . LEU A 1 301 ? -7.836 -26.094 11.805 1 98.06 301 LEU A N 1
ATOM 2466 C CA . LEU A 1 301 ? -8.289 -25.453 10.578 1 98.06 301 LEU A CA 1
ATOM 2467 C C . LEU A 1 301 ? -9.375 -26.266 9.898 1 98.06 301 LEU A C 1
ATOM 2469 O O . LEU A 1 301 ? -9.156 -27.422 9.539 1 98.06 301 LEU A O 1
ATOM 2473 N N . GLU A 1 302 ? -10.508 -25.75 9.852 1 98.31 302 GLU A N 1
ATOM 2474 C CA . GLU A 1 302 ? -11.531 -26.344 8.984 1 98.31 302 GLU A CA 1
ATOM 2475 C C . GLU A 1 302 ? -11.453 -25.75 7.574 1 98.31 302 GLU A C 1
ATOM 2477 O O . GLU A 1 302 ? -11.953 -24.656 7.328 1 98.31 302 GLU A O 1
ATOM 2482 N N . VAL A 1 303 ? -10.914 -26.531 6.648 1 98.5 303 VAL A N 1
ATOM 2483 C CA . VAL A 1 303 ? -10.594 -26.031 5.316 1 98.5 303 VAL A CA 1
ATOM 2484 C C . VAL A 1 303 ? -11.68 -26.438 4.328 1 98.5 303 VAL A C 1
ATOM 2486 O O . VAL A 1 303 ? -12.039 -27.609 4.246 1 98.5 303 VAL A O 1
ATOM 2489 N N . GLU A 1 304 ? -12.203 -25.469 3.668 1 98.56 304 GLU A N 1
ATOM 2490 C CA . GLU A 1 304 ? -13.125 -25.703 2.562 1 98.56 304 GLU A CA 1
ATOM 2491 C C . GLU A 1 304 ? -12.406 -25.641 1.219 1 98.56 304 GLU A C 1
ATOM 2493 O O . GLU A 1 304 ? -11.805 -24.625 0.877 1 98.56 304 GLU A O 1
ATOM 2498 N N . ASP A 1 305 ? -12.438 -26.734 0.477 1 98.44 305 ASP A N 1
ATOM 2499 C CA . ASP A 1 305 ? -11.852 -26.812 -0.856 1 98.44 305 ASP A CA 1
ATOM 2500 C C . ASP A 1 305 ? -12.586 -27.828 -1.727 1 98.44 305 ASP A C 1
ATOM 2502 O O . ASP A 1 305 ? -12.188 -29 -1.8 1 98.44 305 ASP A O 1
ATOM 2506 N N . ALA A 1 306 ? -13.516 -27.359 -2.48 1 96.69 306 ALA A N 1
ATOM 2507 C CA . ALA A 1 306 ? -14.391 -28.234 -3.252 1 96.69 306 ALA A CA 1
ATOM 2508 C C . ALA A 1 306 ? -13.656 -28.844 -4.441 1 96.69 306 ALA A C 1
ATOM 2510 O O . ALA A 1 306 ? -14.039 -29.906 -4.945 1 96.69 306 ALA A O 1
ATOM 2511 N N . HIS A 1 307 ? -12.539 -28.25 -4.859 1 97.25 307 HIS A N 1
ATOM 2512 C CA . HIS A 1 307 ? -11.906 -28.672 -6.109 1 97.25 307 HIS A CA 1
ATOM 2513 C C . HIS A 1 307 ? -10.648 -29.484 -5.844 1 97.25 307 HIS A C 1
ATOM 2515 O O . HIS A 1 307 ? -10.023 -30 -6.777 1 97.25 307 HIS A O 1
ATOM 2521 N N . ALA A 1 308 ? -10.234 -29.547 -4.672 1 98.31 308 ALA A N 1
ATOM 2522 C CA . ALA A 1 308 ? -9.172 -30.422 -4.207 1 98.31 308 ALA A CA 1
ATOM 2523 C C . ALA A 1 308 ? -9.578 -31.156 -2.934 1 98.31 308 ALA A C 1
ATOM 2525 O O . ALA A 1 308 ? -9.188 -30.766 -1.831 1 98.31 308 ALA A O 1
ATOM 2526 N N . PRO A 1 309 ? -10.25 -32.219 -3.064 1 97.44 309 PRO A N 1
ATOM 2527 C CA . PRO A 1 309 ? -10.867 -32.906 -1.916 1 97.44 309 PRO A CA 1
ATOM 2528 C C . PRO A 1 309 ? -9.844 -33.344 -0.869 1 97.44 309 PRO A C 1
ATOM 2530 O O . PRO A 1 309 ? -10.18 -33.469 0.308 1 97.44 309 PRO A O 1
ATOM 2533 N N . TRP A 1 310 ? -8.578 -33.562 -1.289 1 98.06 310 TRP A N 1
ATOM 2534 C CA . TRP A 1 310 ? -7.543 -33.938 -0.335 1 98.06 310 TRP A CA 1
ATOM 2535 C C . TRP A 1 310 ? -7.258 -32.812 0.644 1 98.06 310 TRP A C 1
ATOM 2537 O O . TRP A 1 310 ? -6.625 -33.031 1.68 1 98.06 310 TRP A O 1
ATOM 2547 N N . ASN A 1 311 ? -7.734 -31.594 0.401 1 98.56 311 ASN A N 1
ATOM 2548 C CA . ASN A 1 311 ? -7.578 -30.453 1.296 1 98.56 311 ASN A CA 1
ATOM 2549 C C . ASN A 1 311 ? -8.781 -30.297 2.219 1 98.56 311 ASN A C 1
ATOM 2551 O O . ASN A 1 311 ? -8.68 -29.688 3.283 1 98.56 311 ASN A O 1
ATOM 2555 N N . GLU A 1 312 ? -9.945 -30.75 1.804 1 97.5 312 GLU A N 1
ATOM 2556 C CA . GLU A 1 312 ? -11.211 -30.547 2.49 1 97.5 312 GLU A CA 1
ATOM 2557 C C . GLU A 1 312 ? -11.234 -31.266 3.838 1 97.5 312 GLU A C 1
ATOM 2559 O O . GLU A 1 312 ? -10.867 -32.438 3.93 1 97.5 312 GLU A O 1
ATOM 2564 N N . GLY A 1 313 ? -11.688 -30.516 4.898 1 96.75 313 GLY A N 1
ATOM 2565 C CA . GLY A 1 313 ? -11.844 -31.156 6.191 1 96.75 313 GLY A CA 1
ATOM 2566 C C . GLY A 1 313 ? -11.164 -30.406 7.32 1 96.75 313 GLY A C 1
ATOM 2567 O O . GLY A 1 313 ? -10.789 -29.25 7.164 1 96.75 313 GLY A O 1
ATOM 2568 N N . VAL A 1 314 ? -11.07 -31.062 8.461 1 97.62 314 VAL A N 1
ATOM 2569 C CA . VAL A 1 314 ? -10.508 -30.453 9.664 1 97.62 314 VAL A CA 1
ATOM 2570 C C . VAL A 1 314 ? -9.055 -30.906 9.844 1 97.62 314 VAL A C 1
ATOM 2572 O O . VAL A 1 314 ? -8.758 -32.094 9.781 1 97.62 314 VAL A O 1
ATOM 2575 N N . TRP A 1 315 ? -8.211 -29.953 10 1 98.19 315 TRP A N 1
ATOM 2576 C CA . TRP A 1 315 ? -6.777 -30.188 10.172 1 98.19 315 TRP A CA 1
ATOM 2577 C C . TRP A 1 315 ? -6.316 -29.734 11.555 1 98.19 315 TRP A C 1
ATOM 2579 O O . TRP A 1 315 ? -6.727 -28.672 12.039 1 98.19 315 TRP A O 1
ATOM 2589 N N . GLN A 1 316 ? -5.523 -30.594 12.164 1 97.62 316 GLN A N 1
ATOM 2590 C CA . GLN A 1 316 ? -4.801 -30.156 13.352 1 97.62 316 GLN A CA 1
ATOM 2591 C C . GLN A 1 316 ? -3.479 -29.5 12.984 1 97.62 316 GLN A C 1
ATOM 2593 O O . GLN A 1 316 ? -2.664 -30.078 12.266 1 97.62 316 GLN A O 1
ATOM 2598 N N . LEU A 1 317 ? -3.322 -28.266 13.352 1 97.94 317 LEU A N 1
ATOM 2599 C CA . LEU A 1 317 ? -2.1 -27.516 13.094 1 97.94 317 LEU A CA 1
ATOM 2600 C C . LEU A 1 317 ? -1.34 -27.25 14.383 1 97.94 317 LEU A C 1
ATOM 2602 O O . LEU A 1 317 ? -1.889 -26.672 15.32 1 97.94 317 LEU A O 1
ATOM 2606 N N . ASN A 1 318 ? -0.167 -27.734 14.461 1 97.75 318 ASN A N 1
ATOM 2607 C CA . ASN A 1 318 ? 0.76 -27.453 15.555 1 97.75 318 ASN A CA 1
ATOM 2608 C C . ASN A 1 318 ? 2.01 -26.734 15.062 1 97.75 318 ASN A C 1
ATOM 2610 O O . ASN A 1 318 ? 2.734 -27.25 14.211 1 97.75 318 ASN A O 1
ATOM 2614 N N . VAL A 1 319 ? 2.262 -25.531 15.57 1 98.12 319 VAL A N 1
ATOM 2615 C CA . VAL A 1 319 ? 3.469 -24.781 15.25 1 98.12 319 VAL A CA 1
ATOM 2616 C C . VAL A 1 319 ? 4.371 -24.703 16.484 1 98.12 319 VAL A C 1
ATOM 2618 O O . VAL A 1 319 ? 3.963 -24.172 17.531 1 98.12 319 VAL A O 1
ATOM 2621 N N . ALA A 1 320 ? 5.574 -25.203 16.359 1 97.69 320 ALA A N 1
ATOM 2622 C CA . ALA A 1 320 ? 6.547 -25.172 17.453 1 97.69 320 ALA A CA 1
ATOM 2623 C C . ALA A 1 320 ? 7.086 -23.766 17.672 1 97.69 320 ALA A C 1
ATOM 2625 O O . ALA A 1 320 ? 6.84 -22.875 16.859 1 97.69 320 ALA A O 1
ATOM 2626 N N . MET A 1 321 ? 7.797 -23.578 18.766 1 96.56 321 MET A N 1
ATOM 2627 C CA . MET A 1 321 ? 8.344 -22.281 19.141 1 96.56 321 MET A CA 1
ATOM 2628 C C . MET A 1 321 ? 9.352 -21.797 18.094 1 96.56 321 MET A C 1
ATOM 2630 O O . MET A 1 321 ? 9.484 -20.594 17.859 1 96.56 321 MET A O 1
ATOM 2634 N N . ASN A 1 322 ? 9.938 -22.719 17.391 1 96.38 322 ASN A N 1
ATOM 2635 C CA . ASN A 1 322 ? 10.953 -22.344 16.406 1 96.38 322 ASN A CA 1
ATOM 2636 C C . ASN A 1 322 ? 10.352 -22.109 15.031 1 96.38 322 ASN A C 1
ATOM 2638 O O . ASN A 1 322 ? 11.07 -21.891 14.055 1 96.38 322 ASN A O 1
ATOM 2642 N N . GLY A 1 323 ? 9.031 -22.266 14.914 1 97.25 323 GLY A N 1
ATOM 2643 C CA . GLY A 1 323 ? 8.336 -21.922 13.68 1 97.25 323 GLY A CA 1
ATOM 2644 C C . GLY A 1 323 ? 8.062 -23.141 12.812 1 97.25 323 GLY A C 1
ATOM 2645 O O . GLY A 1 323 ? 7.41 -23.031 11.773 1 97.25 323 GLY A O 1
ATOM 2646 N N . THR A 1 324 ? 8.523 -24.312 13.234 1 97.44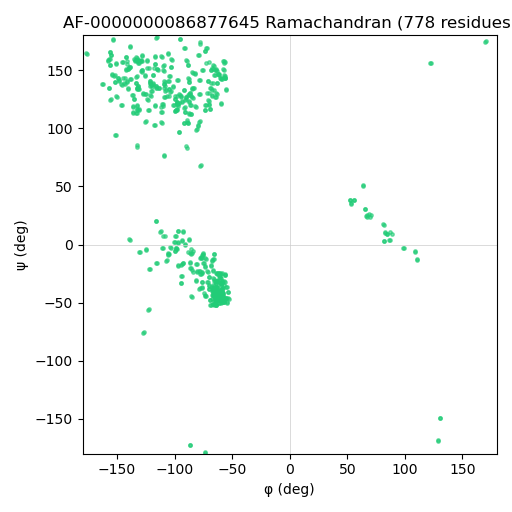 324 THR A N 1
ATOM 2647 C CA . THR A 1 324 ? 8.25 -25.531 12.469 1 97.44 324 THR A CA 1
ATOM 2648 C C . THR A 1 324 ? 6.832 -26.016 12.719 1 97.44 324 THR A C 1
ATOM 2650 O O . THR A 1 324 ? 6.352 -26 13.859 1 97.44 324 THR A O 1
ATOM 2653 N N . ALA A 1 325 ? 6.293 -26.469 11.633 1 97.5 325 ALA A N 1
ATOM 2654 C CA . ALA A 1 325 ? 4.887 -26.844 11.773 1 97.5 325 ALA A CA 1
ATOM 2655 C C . ALA A 1 325 ? 4.688 -28.328 11.484 1 97.5 325 ALA A C 1
ATOM 2657 O O . ALA A 1 325 ? 5.41 -28.922 10.68 1 97.5 325 ALA A O 1
ATOM 2658 N N . SER A 1 326 ? 3.746 -28.922 12.211 1 97.69 326 SER A N 1
ATOM 2659 C CA . SER A 1 326 ? 3.139 -30.203 11.883 1 97.69 326 SER A CA 1
ATOM 2660 C C . SER A 1 326 ? 1.637 -30.062 11.656 1 97.69 326 SER A C 1
ATOM 2662 O O . SER A 1 326 ? 0.966 -29.312 12.359 1 97.69 326 SER A O 1
ATOM 2664 N N . ILE A 1 327 ? 1.207 -30.75 10.656 1 98.31 327 ILE A N 1
ATOM 2665 C CA . ILE A 1 327 ? -0.212 -30.672 10.328 1 98.31 327 ILE A CA 1
ATOM 2666 C C . ILE A 1 327 ? -0.711 -32.031 9.859 1 98.31 327 ILE A C 1
ATOM 2668 O O . ILE A 1 327 ? -0.01 -32.75 9.133 1 98.31 327 ILE A O 1
ATOM 2672 N N . TRP A 1 328 ? -1.908 -32.406 10.312 1 97.56 328 TRP A N 1
ATOM 2673 C CA . TRP A 1 328 ? -2.525 -33.656 9.867 1 97.56 328 TRP A CA 1
ATOM 2674 C C . TRP A 1 328 ? -4.047 -33.562 9.93 1 97.56 328 TRP A C 1
ATOM 2676 O O . TRP A 1 328 ? -4.594 -32.812 10.758 1 97.56 328 TRP A O 1
ATOM 2686 N N . LYS A 1 329 ? -4.66 -34.188 9.031 1 96.19 329 LYS A N 1
ATOM 2687 C CA . LYS A 1 329 ? -6.117 -34.219 9.016 1 96.19 329 LYS A CA 1
ATOM 2688 C C . LYS A 1 329 ? -6.66 -35.031 10.195 1 96.19 329 LYS A C 1
ATOM 2690 O O . LYS A 1 329 ? -6.117 -36.062 10.531 1 96.19 329 LYS A O 1
ATOM 2695 N N . THR A 1 330 ? -7.73 -34.531 10.812 1 95 330 THR A N 1
ATOM 2696 C CA . THR A 1 330 ? -8.273 -35.188 11.984 1 95 330 THR A CA 1
ATOM 2697 C C . THR A 1 330 ? -9.773 -35.438 11.82 1 95 330 THR A C 1
ATOM 2699 O O . THR A 1 330 ? -10.445 -34.75 11.062 1 95 330 THR A O 1
ATOM 2702 N N . SER A 1 331 ? -10.211 -36.5 12.422 1 89.62 331 SER A N 1
ATOM 2703 C CA . SER A 1 331 ? -11.641 -36.812 12.477 1 89.62 331 SER A CA 1
ATOM 2704 C C . SER A 1 331 ? -12.258 -36.344 13.797 1 89.62 331 SER A C 1
ATOM 2706 O O . SER A 1 331 ? -13.438 -36.562 14.047 1 89.62 331 SER A O 1
ATOM 2708 N N . GLU A 1 332 ? -11.398 -35.719 14.578 1 84 332 GLU A N 1
ATOM 2709 C CA . GLU A 1 332 ? -11.891 -35.219 15.852 1 84 332 GLU A CA 1
ATOM 2710 C C . GLU A 1 332 ? -12.945 -34.125 15.641 1 84 332 GLU A C 1
ATOM 2712 O O . GLU A 1 332 ? -12.953 -33.438 14.609 1 84 332 GLU A O 1
ATOM 2717 N N . PRO A 1 333 ? -13.836 -34.094 16.625 1 85.88 333 PRO A N 1
ATOM 2718 C CA . PRO A 1 333 ? -14.867 -33.062 16.5 1 85.88 333 PRO A CA 1
ATOM 2719 C C . PRO A 1 333 ? -14.289 -31.641 16.5 1 85.88 333 PRO A C 1
ATOM 2721 O O . PRO A 1 333 ? -13.227 -31.391 17.078 1 85.88 333 PRO A O 1
ATOM 2724 N N . VAL A 1 334 ? -14.914 -30.875 15.789 1 85.81 334 VAL A N 1
ATOM 2725 C CA . VAL A 1 334 ? -14.57 -29.453 15.75 1 85.81 334 VAL A CA 1
ATOM 2726 C C . VAL A 1 334 ? -14.703 -28.844 17.141 1 85.81 334 VAL A C 1
ATOM 2728 O O . VAL A 1 334 ? -15.742 -29 17.797 1 85.81 334 VAL A O 1
ATOM 2731 N N . LEU A 1 335 ? -13.57 -28.312 17.609 1 87.12 335 LEU A N 1
ATOM 2732 C CA . LEU A 1 335 ? -13.578 -27.547 18.859 1 87.12 335 LEU A CA 1
ATOM 2733 C C . LEU A 1 335 ? -13.859 -26.078 18.594 1 87.12 335 LEU A C 1
ATOM 2735 O O . LEU A 1 335 ? -12.969 -25.344 18.141 1 87.12 335 LEU A O 1
ATOM 2739 N N . GLU A 1 336 ? -15.016 -25.656 18.906 1 84.19 336 GLU A N 1
ATOM 2740 C CA . GLU A 1 336 ? -15.469 -24.328 18.516 1 84.19 336 GLU A CA 1
ATOM 2741 C C . GLU A 1 336 ? -14.508 -23.25 19.016 1 84.19 336 GLU A C 1
ATOM 2743 O O . GLU A 1 336 ? -14.344 -22.219 18.375 1 84.19 336 GLU A O 1
ATOM 2748 N N . ASP A 1 337 ? -13.797 -23.547 20.062 1 89.94 337 ASP A N 1
ATOM 2749 C CA . ASP A 1 337 ? -12.953 -22.531 20.688 1 89.94 337 ASP A CA 1
ATOM 2750 C C . ASP A 1 337 ? -11.531 -22.594 20.125 1 89.94 337 ASP A C 1
ATOM 2752 O O . ASP A 1 337 ? -10.688 -21.766 20.469 1 89.94 337 ASP A O 1
ATOM 2756 N N . GLN A 1 338 ? -11.289 -23.469 19.156 1 93.88 338 GLN A N 1
ATOM 2757 C CA . GLN A 1 338 ? -9.922 -23.625 18.672 1 93.88 338 GLN A CA 1
ATOM 2758 C C . GLN A 1 338 ? -9.906 -23.766 17.141 1 93.88 338 GLN A C 1
ATOM 2760 O O . GLN A 1 338 ? -8.859 -24.031 16.562 1 93.88 338 GLN A O 1
ATOM 2765 N N . THR A 1 339 ? -11.039 -23.641 16.562 1 97.19 339 THR A N 1
ATOM 2766 C CA . THR A 1 339 ? -11.125 -23.953 15.141 1 97.19 339 THR A CA 1
ATOM 2767 C C . THR A 1 339 ? -11.312 -22.688 14.312 1 97.19 339 THR A C 1
ATOM 2769 O O . THR A 1 339 ? -12.172 -21.859 14.617 1 97.19 339 THR A O 1
ATOM 2772 N N . LEU A 1 340 ? -10.477 -22.516 13.359 1 98.25 340 LEU A N 1
ATOM 2773 C CA . LEU A 1 340 ? -10.648 -21.484 12.336 1 98.25 340 LEU A CA 1
ATOM 2774 C C . LEU A 1 340 ? -11.297 -22.062 11.086 1 98.25 340 LEU A C 1
ATOM 2776 O O . LEU A 1 340 ? -10.797 -23.031 10.508 1 98.25 340 LEU A O 1
ATOM 2780 N N . LYS A 1 341 ? -12.414 -21.547 10.688 1 98.44 341 LYS A N 1
ATOM 2781 C CA . LYS A 1 341 ? -13.023 -21.875 9.398 1 98.44 341 LYS A CA 1
ATOM 2782 C C . LYS A 1 341 ? -12.438 -21.016 8.281 1 98.44 341 LYS A C 1
ATOM 2784 O O . LYS A 1 341 ? -12.438 -19.781 8.367 1 98.44 341 LYS A O 1
ATOM 2789 N N . VAL A 1 342 ? -11.961 -21.672 7.273 1 98.62 342 VAL A N 1
ATOM 2790 C CA . VAL A 1 342 ? -11.25 -20.953 6.219 1 98.62 342 VAL A CA 1
ATOM 2791 C C . VAL A 1 342 ? -11.398 -21.703 4.895 1 98.62 342 VAL A C 1
ATOM 2793 O O . VAL A 1 342 ? -11.414 -22.938 4.875 1 98.62 342 VAL A O 1
ATOM 2796 N N . ASP A 1 343 ? -11.586 -20.953 3.814 1 98.75 343 ASP A N 1
ATOM 2797 C CA . ASP A 1 343 ? -11.5 -21.594 2.51 1 98.75 343 ASP A CA 1
ATOM 2798 C C . ASP A 1 343 ? -10.078 -21.531 1.954 1 98.75 343 ASP A C 1
ATOM 2800 O O . ASP A 1 343 ? -9.211 -20.875 2.537 1 98.75 343 ASP A O 1
ATOM 2804 N N . ILE A 1 344 ? -9.812 -22.25 0.894 1 98.88 344 ILE A N 1
ATOM 2805 C CA . ILE A 1 344 ? -8.469 -22.406 0.357 1 98.88 344 ILE A CA 1
ATOM 2806 C C . ILE A 1 344 ? -7.969 -21.047 -0.161 1 98.88 344 ILE A C 1
ATOM 2808 O O . ILE A 1 344 ? -6.773 -20.75 -0.086 1 98.88 344 ILE A O 1
ATOM 2812 N N . GLN A 1 345 ? -8.867 -20.156 -0.659 1 98.75 345 GLN A N 1
ATOM 2813 C CA . GLN A 1 345 ? -8.508 -18.844 -1.15 1 98.75 345 GLN A CA 1
ATOM 2814 C C . GLN A 1 345 ? -7.953 -17.969 -0.028 1 98.75 345 GLN A C 1
ATOM 2816 O O . GLN A 1 345 ? -6.871 -17.391 -0.16 1 98.75 345 GLN A O 1
ATOM 2821 N N . ALA A 1 346 ? -8.695 -17.906 1.029 1 98.75 346 ALA A N 1
ATOM 2822 C CA . ALA A 1 346 ? -8.297 -17.094 2.172 1 98.75 346 ALA A CA 1
ATOM 2823 C C . ALA A 1 346 ? -7.008 -17.609 2.795 1 98.75 346 ALA A C 1
ATOM 2825 O O . ALA A 1 346 ? -6.121 -16.844 3.16 1 98.75 346 ALA A O 1
ATOM 2826 N N . LEU A 1 347 ? -6.934 -18.922 2.922 1 98.94 347 LEU A N 1
ATOM 2827 C CA . LEU A 1 347 ? -5.723 -19.531 3.461 1 98.94 347 LEU A CA 1
ATOM 2828 C C . LEU A 1 347 ? -4.508 -19.172 2.615 1 98.94 347 LEU A C 1
ATOM 2830 O O . LEU A 1 347 ? -3.459 -18.812 3.152 1 98.94 347 LEU A O 1
ATOM 2834 N N . THR A 1 348 ? -4.688 -19.203 1.303 1 98.94 348 THR A N 1
ATOM 2835 C CA . THR A 1 348 ? -3.611 -18.875 0.375 1 98.94 348 THR A CA 1
ATOM 2836 C C . THR A 1 348 ? -3.195 -17.422 0.521 1 98.94 348 THR A C 1
ATOM 2838 O O . THR A 1 348 ? -2.006 -17.109 0.645 1 98.94 348 THR A O 1
ATOM 2841 N N . ALA A 1 349 ? -4.152 -16.516 0.544 1 98.81 349 ALA A N 1
ATOM 2842 C CA . ALA A 1 349 ? -3.865 -15.086 0.649 1 98.81 349 ALA A CA 1
ATOM 2843 C C . ALA A 1 349 ? -3.107 -14.766 1.936 1 98.81 349 ALA A C 1
ATOM 2845 O O . ALA A 1 349 ? -2.197 -13.938 1.94 1 98.81 349 ALA A O 1
ATOM 2846 N N . MET A 1 350 ? -3.465 -15.445 3.029 1 98.81 350 MET A N 1
ATOM 2847 C CA . MET A 1 350 ? -2.832 -15.195 4.32 1 98.81 350 MET A CA 1
ATOM 2848 C C . MET A 1 350 ? -1.415 -15.766 4.348 1 98.81 350 MET A C 1
ATOM 2850 O O . MET A 1 350 ? -0.472 -15.062 4.727 1 98.81 350 MET A O 1
ATOM 2854 N N . LEU A 1 351 ? -1.212 -16.984 3.859 1 98.88 351 LEU A N 1
ATOM 2855 C CA . LEU A 1 351 ? 0.086 -17.641 3.988 1 98.88 351 LEU A CA 1
ATOM 2856 C C . LEU A 1 351 ? 1.073 -17.094 2.961 1 98.88 351 LEU A C 1
ATOM 2858 O O . LEU A 1 351 ? 2.287 -17.156 3.166 1 98.88 351 LEU A O 1
ATOM 2862 N N . MET A 1 352 ? 0.548 -16.531 1.876 1 98.81 352 MET A N 1
ATOM 2863 C CA . MET A 1 352 ? 1.424 -15.852 0.93 1 98.81 352 MET A CA 1
ATOM 2864 C C . MET A 1 352 ? 1.833 -14.477 1.461 1 98.81 352 MET A C 1
ATOM 2866 O O . MET A 1 352 ? 2.711 -13.828 0.895 1 98.81 352 MET A O 1
ATOM 2870 N N . GLY A 1 353 ? 1.193 -14.031 2.516 1 98.19 353 GLY A N 1
ATOM 2871 C CA . GLY A 1 353 ? 1.523 -12.75 3.109 1 98.19 353 GLY A CA 1
ATOM 2872 C C . GLY A 1 353 ? 0.828 -11.578 2.432 1 98.19 353 GLY A C 1
ATOM 2873 O O . GLY A 1 353 ? 1.128 -10.422 2.719 1 98.19 353 GLY A O 1
ATOM 2874 N N . TYR A 1 354 ? -0.115 -11.852 1.525 1 98.19 354 TYR A N 1
ATOM 2875 C CA . TYR A 1 354 ? -0.824 -10.805 0.791 1 98.19 354 TYR A CA 1
ATOM 2876 C C . TYR A 1 354 ? -1.868 -10.133 1.673 1 98.19 354 TYR A C 1
ATOM 2878 O O . TYR A 1 354 ? -2.104 -8.93 1.555 1 98.19 354 TYR A O 1
ATOM 2886 N N . ARG A 1 355 ? -2.5 -10.906 2.518 1 98.25 355 ARG A N 1
ATOM 2887 C CA . ARG A 1 355 ? -3.475 -10.422 3.492 1 98.25 355 ARG A CA 1
ATOM 2888 C C . ARG A 1 355 ? -3.189 -10.992 4.879 1 98.25 355 ARG A C 1
ATOM 2890 O O . ARG A 1 355 ? -2.588 -12.062 5.008 1 98.25 355 ARG A O 1
ATOM 2897 N N . ARG A 1 356 ? -3.635 -10.312 5.891 1 98.06 356 ARG A N 1
ATOM 2898 C CA . ARG A 1 356 ? -3.406 -10.727 7.273 1 98.06 356 ARG A CA 1
ATOM 2899 C C . ARG A 1 356 ? -4.66 -11.359 7.871 1 98.06 356 ARG A C 1
ATOM 2901 O O . ARG A 1 356 ? -5.777 -11.016 7.48 1 98.06 356 ARG A O 1
ATOM 2908 N N . PRO A 1 357 ? -4.516 -12.227 8.828 1 98.56 357 PRO A N 1
ATOM 2909 C CA . PRO A 1 357 ? -5.66 -12.922 9.422 1 98.56 357 PRO A CA 1
ATOM 2910 C C . PRO A 1 357 ? -6.684 -11.953 10.016 1 98.56 357 PRO A C 1
ATOM 2912 O O . PRO A 1 357 ? -7.887 -12.102 9.789 1 98.56 357 PRO A O 1
ATOM 2915 N N . ALA A 1 358 ? -6.23 -10.992 10.711 1 97.38 358 ALA A N 1
ATOM 2916 C CA . ALA A 1 358 ? -7.148 -10.047 11.336 1 97.38 358 ALA A CA 1
ATOM 2917 C C . ALA A 1 358 ? -7.984 -9.312 10.281 1 97.38 358 ALA A C 1
ATOM 2919 O O . ALA A 1 358 ? -9.188 -9.125 10.461 1 97.38 358 ALA A O 1
ATOM 2920 N N . GLU A 1 359 ? -7.344 -8.938 9.234 1 96.69 359 GLU A N 1
ATOM 2921 C CA . GLU A 1 359 ? -8.031 -8.266 8.133 1 96.69 359 GLU A CA 1
ATOM 2922 C C . GLU A 1 359 ? -9.062 -9.188 7.488 1 96.69 359 GLU A C 1
ATOM 2924 O O . GLU A 1 359 ? -10.188 -8.766 7.207 1 96.69 359 GLU A O 1
ATOM 2929 N N . MET A 1 360 ? -8.664 -10.414 7.262 1 98.25 360 MET A N 1
ATOM 2930 C CA . MET A 1 360 ? -9.547 -11.391 6.637 1 98.25 360 MET A CA 1
ATOM 2931 C C . MET A 1 360 ? -10.758 -11.672 7.52 1 98.25 360 MET A C 1
ATOM 2933 O O . MET A 1 360 ? -11.867 -11.883 7.012 1 98.25 360 MET A O 1
ATOM 2937 N N . ALA A 1 361 ? -10.539 -11.68 8.797 1 98.19 361 ALA A N 1
ATOM 2938 C CA . ALA A 1 361 ? -11.641 -11.867 9.742 1 98.19 361 ALA A CA 1
ATOM 2939 C C . ALA A 1 361 ? -12.609 -10.688 9.68 1 98.19 361 ALA A C 1
ATOM 2941 O O . ALA A 1 361 ? -13.828 -10.883 9.633 1 98.19 361 ALA A O 1
ATOM 2942 N N . ARG A 1 362 ? -12.07 -9.523 9.602 1 95.5 362 ARG A N 1
ATOM 2943 C CA . ARG A 1 362 ? -12.898 -8.32 9.539 1 95.5 362 ARG A CA 1
ATOM 2944 C C . ARG A 1 362 ? -13.742 -8.312 8.273 1 95.5 362 ARG A C 1
ATOM 2946 O O . ARG A 1 362 ? -14.875 -7.82 8.281 1 95.5 362 ARG A O 1
ATOM 2953 N N . MET A 1 363 ? -13.219 -8.891 7.238 1 95.25 363 MET A N 1
ATOM 2954 C CA . MET A 1 363 ? -13.914 -8.93 5.953 1 95.25 363 MET A CA 1
ATOM 2955 C C . MET A 1 363 ? -14.883 -10.102 5.891 1 95.25 363 MET A C 1
ATOM 2957 O O . MET A 1 363 ? -15.602 -10.266 4.902 1 95.25 363 MET A O 1
ATOM 2961 N N . GLY A 1 364 ? -14.836 -10.93 6.863 1 95.38 364 GLY A N 1
ATOM 2962 C CA . GLY A 1 364 ? -15.727 -12.078 6.906 1 95.38 364 GLY A CA 1
ATOM 2963 C C . GLY A 1 364 ? -15.258 -13.234 6.051 1 95.38 364 GLY A C 1
ATOM 2964 O O . GLY A 1 364 ? -16.047 -14.125 5.707 1 95.38 364 GLY A O 1
ATOM 2965 N N . ARG A 1 365 ? -13.977 -13.203 5.695 1 97.5 365 ARG A N 1
ATOM 2966 C CA . ARG A 1 365 ? -13.445 -14.234 4.82 1 97.5 365 ARG A CA 1
ATOM 2967 C C . ARG A 1 365 ? -12.977 -15.445 5.629 1 97.5 365 ARG A C 1
ATOM 2969 O O . ARG A 1 365 ? -12.781 -16.531 5.074 1 97.5 365 ARG A O 1
ATOM 2976 N N . ILE A 1 366 ? -12.734 -15.25 6.906 1 98.44 366 ILE A N 1
ATOM 2977 C CA . ILE A 1 366 ? -12.461 -16.344 7.832 1 98.44 366 ILE A CA 1
ATOM 2978 C C . ILE A 1 366 ? -13.305 -16.188 9.086 1 98.44 366 ILE A C 1
ATOM 2980 O O . ILE A 1 366 ? -13.805 -15.086 9.375 1 98.44 366 ILE A O 1
ATOM 2984 N N . ASP A 1 367 ? -13.477 -17.234 9.75 1 97.69 367 ASP A N 1
ATOM 2985 C CA . ASP A 1 367 ? -14.297 -17.219 10.953 1 97.69 367 ASP A CA 1
ATOM 2986 C C . ASP A 1 367 ? -13.68 -18.094 12.039 1 97.69 367 ASP A C 1
ATOM 2988 O O . ASP A 1 367 ? -13.211 -19.203 11.758 1 97.69 367 ASP A O 1
ATOM 2992 N N . GLY A 1 368 ? -13.602 -17.656 13.242 1 97.69 368 GLY A N 1
ATOM 2993 C CA . GLY A 1 368 ? -13.062 -18.359 14.398 1 97.69 368 GLY A CA 1
ATOM 2994 C C . GLY A 1 368 ? -12.898 -17.469 15.617 1 97.69 368 GLY A C 1
ATOM 2995 O O . GLY A 1 368 ? -13.164 -16.266 15.547 1 97.69 368 GLY A O 1
ATOM 2996 N N . PRO A 1 369 ? -12.516 -18.062 16.734 1 97.62 369 PRO A N 1
ATOM 2997 C CA . PRO A 1 369 ? -12.328 -17.281 17.953 1 97.62 369 PRO A CA 1
ATOM 2998 C C . PRO A 1 369 ? -11.242 -16.219 17.797 1 97.62 369 PRO A C 1
ATOM 3000 O O . PRO A 1 369 ? -10.242 -16.438 17.109 1 97.62 369 PRO A O 1
ATOM 3003 N N . ALA A 1 370 ? -11.484 -15.117 18.5 1 96.94 370 ALA A N 1
ATOM 3004 C CA . ALA A 1 370 ? -10.547 -14 18.453 1 96.94 370 ALA A CA 1
ATOM 3005 C C . ALA A 1 370 ? -9.141 -14.438 18.828 1 96.94 370 ALA A C 1
ATOM 3007 O O . ALA A 1 370 ? -8.156 -13.977 18.25 1 96.94 370 ALA A O 1
ATOM 3008 N N . GLU A 1 371 ? -9.047 -15.32 19.75 1 96.44 371 GLU A N 1
ATOM 3009 C CA . GLU A 1 371 ? -7.75 -15.781 20.234 1 96.44 371 GLU A CA 1
ATOM 3010 C C . GLU A 1 371 ? -7.012 -16.562 19.141 1 96.44 371 GLU A C 1
ATOM 3012 O O . GLU A 1 371 ? -5.793 -16.453 19 1 96.44 371 GLU A O 1
ATOM 3017 N N . VAL A 1 372 ? -7.785 -17.375 18.406 1 97.44 372 VAL A N 1
ATOM 3018 C CA . VAL A 1 372 ? -7.207 -18.172 17.328 1 97.44 372 VAL A CA 1
ATOM 3019 C C . VAL A 1 372 ? -6.73 -17.25 16.219 1 97.44 372 VAL A C 1
ATOM 3021 O O . VAL A 1 372 ? -5.621 -17.406 15.703 1 97.44 372 VAL A O 1
ATOM 3024 N N . ILE A 1 373 ? -7.559 -16.266 15.883 1 98.19 373 ILE A N 1
ATOM 3025 C CA . ILE A 1 373 ? -7.219 -15.305 14.844 1 98.19 373 ILE A CA 1
ATOM 3026 C C . ILE A 1 373 ? -5.973 -14.523 15.242 1 98.19 373 ILE A C 1
ATOM 3028 O O . ILE A 1 373 ? -5.055 -14.344 14.438 1 98.19 373 ILE A O 1
ATOM 3032 N N . SER A 1 374 ? -5.914 -14.086 16.484 1 96.81 374 SER A N 1
ATOM 3033 C CA . SER A 1 374 ? -4.762 -13.359 17 1 96.81 374 SER A CA 1
ATOM 3034 C C . SER A 1 374 ? -3.506 -14.219 16.969 1 96.81 374 SER A C 1
ATOM 3036 O O . SER A 1 374 ? -2.426 -13.742 16.609 1 96.81 374 SER A O 1
ATOM 3038 N N . ALA A 1 375 ? -3.654 -15.469 17.391 1 96.56 375 ALA A N 1
ATOM 3039 C CA . ALA A 1 375 ? -2.518 -16.391 17.391 1 96.56 375 ALA A CA 1
ATOM 3040 C C . ALA A 1 375 ? -1.973 -16.594 15.984 1 96.56 375 ALA A C 1
ATOM 3042 O O . ALA A 1 375 ? -0.757 -16.594 15.773 1 96.56 375 ALA A O 1
ATOM 3043 N N . LEU A 1 376 ? -2.855 -16.75 15.039 1 97.62 376 LEU A N 1
ATOM 3044 C CA . LEU A 1 376 ? -2.447 -16.938 13.648 1 97.62 376 LEU A CA 1
ATOM 3045 C C . LEU A 1 376 ? -1.783 -15.672 13.109 1 97.62 376 LEU A C 1
ATOM 3047 O O . LEU A 1 376 ? -0.82 -15.75 12.344 1 97.62 376 LEU A O 1
ATOM 3051 N N . GLU A 1 377 ? -2.301 -14.484 13.484 1 97.44 377 GLU A N 1
ATOM 3052 C CA . GLU A 1 377 ? -1.721 -13.195 13.117 1 97.44 377 GLU A CA 1
ATOM 3053 C C . GLU A 1 377 ? -0.246 -13.125 13.5 1 97.44 377 GLU A C 1
ATOM 3055 O O . GLU A 1 377 ? 0.58 -12.633 12.727 1 97.44 377 GLU A O 1
ATOM 3060 N N . HIS A 1 378 ? 0.073 -13.633 14.633 1 95.69 378 HIS A N 1
ATOM 3061 C CA . HIS A 1 378 ? 1.441 -13.586 15.133 1 95.69 378 HIS A CA 1
ATOM 3062 C C . HIS A 1 378 ? 2.293 -14.688 14.523 1 95.69 378 HIS A C 1
ATOM 3064 O O . HIS A 1 378 ? 3.5 -14.516 14.328 1 95.69 378 HIS A O 1
ATOM 3070 N N . ALA A 1 379 ? 1.664 -15.766 14.211 1 97.94 379 ALA A N 1
ATOM 3071 C CA . ALA A 1 379 ? 2.395 -16.938 13.727 1 97.94 379 ALA A CA 1
ATOM 3072 C C . ALA A 1 379 ? 2.816 -16.75 12.273 1 97.94 379 ALA A C 1
ATOM 3074 O O . ALA A 1 379 ? 3.834 -17.297 11.836 1 97.94 379 ALA A O 1
ATOM 3075 N N . ILE A 1 380 ? 2.059 -16.062 11.477 1 98.31 380 ILE A N 1
ATOM 3076 C CA . ILE A 1 380 ? 2.385 -15.836 10.07 1 98.31 380 ILE A CA 1
ATOM 3077 C C . ILE A 1 380 ? 3.297 -14.617 9.938 1 98.31 380 ILE A C 1
ATOM 3079 O O . ILE A 1 380 ? 2.871 -13.484 10.18 1 98.31 380 ILE A O 1
ATOM 3083 N N . PRO A 1 381 ? 4.512 -14.836 9.555 1 97.44 381 PRO A N 1
ATOM 3084 C CA . PRO A 1 381 ? 5.414 -13.688 9.438 1 97.44 381 PRO A CA 1
ATOM 3085 C C . PRO A 1 381 ? 4.988 -12.703 8.352 1 97.44 381 PRO A C 1
ATOM 3087 O O . PRO A 1 381 ? 4.461 -13.117 7.312 1 97.44 381 PRO A O 1
ATOM 3090 N N . GLU A 1 382 ? 5.246 -11.453 8.625 1 95.69 382 GLU A N 1
ATOM 3091 C CA . GLU A 1 382 ? 4.996 -10.438 7.609 1 95.69 382 GLU A CA 1
ATOM 3092 C C . GLU A 1 382 ? 6.094 -10.422 6.551 1 95.69 382 GLU A C 1
ATOM 3094 O O . GLU A 1 382 ? 7.281 -10.43 6.883 1 95.69 382 GLU A O 1
ATOM 3099 N N . ARG A 1 383 ? 5.695 -10.469 5.305 1 97.19 383 ARG A N 1
ATOM 3100 C CA . ARG A 1 383 ? 6.602 -10.367 4.164 1 97.19 383 ARG A CA 1
ATOM 3101 C C . ARG A 1 383 ? 5.867 -9.891 2.918 1 97.19 383 ARG A C 1
ATOM 3103 O O . ARG A 1 383 ? 4.762 -10.352 2.627 1 97.19 383 ARG A O 1
ATOM 3110 N N . GLU A 1 384 ? 6.488 -8.93 2.211 1 97.56 384 GLU A N 1
ATOM 3111 C CA . GLU A 1 384 ? 5.863 -8.352 1.023 1 97.56 384 GLU A CA 1
ATOM 3112 C C . GLU A 1 384 ? 5.844 -9.359 -0.128 1 97.56 384 GLU A C 1
ATOM 3114 O O . GLU A 1 384 ? 6.797 -10.117 -0.314 1 97.56 384 GLU A O 1
ATOM 3119 N N . THR A 1 385 ? 4.723 -9.367 -0.895 1 98.69 385 THR A N 1
ATOM 3120 C CA . THR A 1 385 ? 4.641 -10.18 -2.104 1 98.69 385 THR A CA 1
ATOM 3121 C C . THR A 1 385 ? 5.246 -9.438 -3.295 1 98.69 385 THR A C 1
ATOM 3123 O O . THR A 1 385 ? 5.172 -8.211 -3.373 1 98.69 385 THR A O 1
ATOM 3126 N N . TYR A 1 386 ? 5.816 -10.188 -4.211 1 98.62 386 TYR A N 1
ATOM 3127 C CA . TYR A 1 386 ? 6.355 -9.609 -5.441 1 98.62 386 TYR A CA 1
ATOM 3128 C C . TYR A 1 386 ? 6.574 -10.688 -6.496 1 98.62 386 TYR A C 1
ATOM 3130 O O . TYR A 1 386 ? 6.945 -11.82 -6.168 1 98.62 386 TYR A O 1
ATOM 3138 N N . LEU A 1 387 ? 6.242 -10.422 -7.695 1 98.62 387 LEU A N 1
ATOM 3139 C CA . LEU A 1 387 ? 6.512 -11.289 -8.836 1 98.62 387 LEU A CA 1
ATOM 3140 C C . LEU A 1 387 ? 7.02 -10.484 -10.031 1 98.62 387 LEU A C 1
ATOM 3142 O O . LEU A 1 387 ? 6.266 -9.711 -10.625 1 98.62 387 LEU A O 1
ATOM 3146 N N . LEU A 1 388 ? 8.273 -10.688 -10.414 1 97.75 388 LEU A N 1
ATOM 3147 C CA . LEU A 1 388 ? 8.914 -9.953 -11.5 1 97.75 388 LEU A CA 1
ATOM 3148 C C . LEU A 1 388 ? 8.625 -10.625 -12.844 1 97.75 388 LEU A C 1
ATOM 3150 O O . LEU A 1 388 ? 8.773 -10 -13.898 1 97.75 388 LEU A O 1
ATOM 3154 N N . ASP A 1 389 ? 8.172 -11.828 -12.805 1 98.19 389 ASP A N 1
ATOM 3155 C CA . ASP A 1 389 ? 8.094 -12.664 -14 1 98.19 389 ASP A CA 1
ATOM 3156 C C . ASP A 1 389 ? 6.668 -12.734 -14.531 1 98.19 389 ASP A C 1
ATOM 3158 O O . ASP A 1 389 ? 5.715 -12.438 -13.805 1 98.19 389 ASP A O 1
ATOM 3162 N N . PHE A 1 390 ? 6.594 -13.07 -15.75 1 97.31 390 PHE A N 1
ATOM 3163 C CA . PHE A 1 390 ? 5.324 -13.328 -16.422 1 97.31 390 PHE A CA 1
ATOM 3164 C C . PHE A 1 390 ? 5.379 -14.641 -17.188 1 97.31 390 PHE A C 1
ATOM 3166 O O . PHE A 1 390 ? 6.367 -14.938 -17.859 1 97.31 390 PHE A O 1
ATOM 3173 N N . PHE A 1 391 ? 4.371 -15.375 -17.016 1 95.19 391 PHE A N 1
ATOM 3174 C CA . PHE A 1 391 ? 4.254 -16.594 -17.797 1 95.19 391 PHE A CA 1
ATOM 3175 C C . PHE A 1 391 ? 2.793 -16.922 -18.094 1 95.19 391 PHE A C 1
ATOM 3177 O O . PHE A 1 391 ? 1.896 -16.422 -17.406 1 95.19 391 PHE A O 1
ATOM 3184 N N . MET B 1 1 ? 12.383 42.094 8.422 1 79.75 1 MET B N 1
ATOM 3185 C CA . MET B 1 1 ? 11.062 41.594 8.086 1 79.75 1 MET B CA 1
ATOM 3186 C C . MET B 1 1 ? 10.062 41.844 9.211 1 79.75 1 MET B C 1
ATOM 3188 O O . MET B 1 1 ? 10.328 41.562 10.375 1 79.75 1 MET B O 1
ATOM 3192 N N . ASP B 1 2 ? 9.039 42.562 8.883 1 86.44 2 ASP B N 1
ATOM 3193 C CA . ASP B 1 2 ? 8.016 42.906 9.875 1 86.44 2 ASP B CA 1
ATOM 3194 C C . ASP B 1 2 ? 6.836 41.938 9.797 1 86.44 2 ASP B C 1
ATOM 3196 O O . ASP B 1 2 ? 6.008 42.031 8.891 1 86.44 2 ASP B O 1
ATOM 3200 N N . ILE B 1 3 ? 6.844 40.875 10.711 1 90.88 3 ILE B N 1
ATOM 3201 C CA . ILE B 1 3 ? 5.762 39.906 10.781 1 90.88 3 ILE B CA 1
ATOM 3202 C C . ILE B 1 3 ? 4.766 40.312 11.867 1 90.88 3 ILE B C 1
ATOM 3204 O O . ILE B 1 3 ? 5.16 40.656 12.977 1 90.88 3 ILE B O 1
ATOM 3208 N N . ARG B 1 4 ? 3.57 40.344 11.477 1 88.25 4 ARG B N 1
ATOM 3209 C CA . ARG B 1 4 ? 2.549 40.656 12.469 1 88.25 4 ARG B CA 1
ATOM 3210 C C . ARG B 1 4 ? 1.293 39.812 12.25 1 88.25 4 ARG B C 1
ATOM 3212 O O . ARG B 1 4 ? 1.079 39.281 11.156 1 88.25 4 ARG B O 1
ATOM 3219 N N . LYS B 1 5 ? 0.525 39.688 13.328 1 90.56 5 LYS B N 1
ATOM 3220 C CA . LYS B 1 5 ? -0.814 39.125 13.195 1 90.56 5 LYS B CA 1
ATOM 3221 C C . LYS B 1 5 ? -1.758 40.094 12.5 1 90.56 5 LYS B C 1
ATOM 3223 O O . LYS B 1 5 ? -1.823 41.281 12.867 1 90.56 5 LYS B O 1
ATOM 3228 N N . LEU B 1 6 ? -2.422 39.625 11.555 1 91.06 6 LEU B N 1
ATOM 3229 C CA . LEU B 1 6 ? -3.32 40.469 10.789 1 91.06 6 LEU B CA 1
ATOM 3230 C C . LEU B 1 6 ? -4.656 40.625 11.508 1 91.06 6 LEU B C 1
ATOM 3232 O O . LEU B 1 6 ? -5.098 39.719 12.219 1 91.06 6 LEU B O 1
ATOM 3236 N N . THR B 1 7 ? -5.195 41.812 11.305 1 88.44 7 THR B N 1
ATOM 3237 C CA . THR B 1 7 ? -6.469 42.125 11.938 1 88.44 7 THR B CA 1
ATOM 3238 C C . THR B 1 7 ? -7.555 42.344 10.891 1 88.44 7 THR B C 1
ATOM 3240 O O . THR B 1 7 ? -7.305 42.219 9.688 1 88.44 7 THR B O 1
ATOM 3243 N N . THR B 1 8 ? -8.727 42.594 11.43 1 89.19 8 THR B N 1
ATOM 3244 C CA . THR B 1 8 ? -9.859 42.844 10.539 1 89.19 8 THR B CA 1
ATOM 3245 C C . THR B 1 8 ? -9.57 44 9.586 1 89.19 8 THR B C 1
ATOM 3247 O O . THR B 1 8 ? -10.086 44 8.461 1 89.19 8 THR B O 1
ATOM 3250 N N . ASP B 1 9 ? -8.727 44.844 10 1 87.94 9 ASP B N 1
ATOM 3251 C CA . ASP B 1 9 ? -8.359 46 9.164 1 87.94 9 ASP B CA 1
ATOM 3252 C C . ASP B 1 9 ? -7.574 45.531 7.938 1 87.94 9 ASP B C 1
ATOM 3254 O O . ASP B 1 9 ? -7.488 46.25 6.941 1 87.94 9 ASP B O 1
ATOM 3258 N N . ASP B 1 10 ? -7.059 44.344 8.023 1 90.94 10 ASP B N 1
ATOM 3259 C CA . ASP B 1 10 ? -6.223 43.844 6.949 1 90.94 10 ASP B CA 1
ATOM 3260 C C . ASP B 1 10 ? -7.012 42.906 6.043 1 90.94 10 ASP B C 1
ATOM 3262 O O . ASP B 1 10 ? -6.469 42.344 5.078 1 90.94 10 ASP B O 1
ATOM 3266 N N . PHE B 1 11 ? -8.242 42.719 6.301 1 91.62 11 PHE B N 1
ATOM 3267 C CA . PHE B 1 11 ? -9.047 41.688 5.664 1 91.62 11 PHE B CA 1
ATOM 3268 C C . PHE B 1 11 ? -9.039 41.844 4.148 1 91.62 11 PHE B C 1
ATOM 3270 O O . PHE B 1 11 ? -8.797 40.875 3.418 1 91.62 11 PHE B O 1
ATOM 3277 N N . GLU B 1 12 ? -9.305 43.062 3.691 1 89.06 12 GLU B N 1
ATOM 3278 C CA . GLU B 1 12 ? -9.414 43.281 2.254 1 89.06 12 GLU B CA 1
ATOM 3279 C C . GLU B 1 12 ? -8.102 42.969 1.545 1 89.06 12 GLU B C 1
ATOM 3281 O O . GLU B 1 12 ? -8.102 42.344 0.473 1 89.06 12 GLU B O 1
ATOM 3286 N N . ALA B 1 13 ? -7.074 43.406 2.111 1 89.44 13 ALA B N 1
ATOM 3287 C CA . ALA B 1 13 ? -5.762 43.156 1.531 1 89.44 13 ALA B CA 1
ATOM 3288 C C . ALA B 1 13 ? -5.469 41.656 1.493 1 89.44 13 ALA B C 1
ATOM 3290 O O . ALA B 1 13 ? -4.926 41.156 0.509 1 89.44 13 ALA B O 1
ATOM 3291 N N . CYS B 1 14 ? -5.781 41 2.541 1 90.5 14 CYS B N 1
ATOM 3292 C CA . CYS B 1 14 ? -5.578 39.562 2.648 1 90.5 14 CYS B CA 1
ATOM 3293 C C . CYS B 1 14 ? -6.395 38.812 1.6 1 90.5 14 CYS B C 1
ATOM 3295 O O . CYS B 1 14 ? -5.891 37.906 0.955 1 90.5 14 CYS B O 1
ATOM 3297 N N . MET B 1 15 ? -7.594 39.219 1.489 1 89.94 15 MET B N 1
ATOM 3298 C CA . MET B 1 15 ? -8.5 38.562 0.561 1 89.94 15 MET B CA 1
ATOM 3299 C C . MET B 1 15 ? -8.047 38.75 -0.881 1 89.94 15 MET B C 1
ATOM 3301 O O . MET B 1 15 ? -8.117 37.812 -1.691 1 89.94 15 MET B O 1
ATOM 3305 N N . THR B 1 16 ? -7.645 39.969 -1.171 1 90.19 16 THR B N 1
ATOM 3306 C CA . THR B 1 16 ? -7.16 40.25 -2.516 1 90.19 16 THR B CA 1
ATOM 3307 C C . THR B 1 16 ? -5.961 39.375 -2.861 1 90.19 16 THR B C 1
ATOM 3309 O O . THR B 1 16 ? -5.875 38.844 -3.969 1 90.19 16 THR B O 1
ATOM 3312 N N . LEU B 1 17 ? -5.113 39.281 -1.934 1 91.75 17 LEU B N 1
ATOM 3313 C CA . LEU B 1 17 ? -3.943 38.438 -2.125 1 91.75 17 LEU B CA 1
ATOM 3314 C C . LEU B 1 17 ? -4.355 36.969 -2.332 1 91.75 17 LEU B C 1
ATOM 3316 O O . LEU B 1 17 ? -3.83 36.281 -3.219 1 91.75 17 LEU B O 1
ATOM 3320 N N . SER B 1 18 ? -5.266 36.469 -1.563 1 91.81 18 SER B N 1
ATOM 3321 C CA . SER B 1 18 ? -5.734 35.094 -1.678 1 91.81 18 SER B CA 1
ATOM 3322 C C . SER B 1 18 ? -6.379 34.844 -3.037 1 91.81 18 SER B C 1
ATOM 3324 O O . SER B 1 18 ? -6.086 33.844 -3.689 1 91.81 18 SER B O 1
ATOM 3326 N N . GLU B 1 19 ? -7.254 35.781 -3.385 1 90.81 19 GLU B N 1
ATOM 3327 C CA . GLU B 1 19 ? -7.949 35.625 -4.66 1 90.81 19 GLU B CA 1
ATOM 3328 C C . GLU B 1 19 ? -6.965 35.562 -5.824 1 90.81 19 GLU B C 1
ATOM 3330 O O . GLU B 1 19 ? -7.145 34.781 -6.754 1 90.81 19 GLU B O 1
ATOM 3335 N N . TYR B 1 20 ? -6.012 36.406 -5.695 1 90 20 TYR B N 1
ATOM 3336 C CA . TYR B 1 20 ? -4.992 36.438 -6.734 1 90 20 TYR B CA 1
ATOM 3337 C C . TYR B 1 20 ? -4.172 35.125 -6.727 1 90 20 TYR B C 1
ATOM 3339 O O . TYR B 1 20 ? -3.994 34.5 -7.77 1 90 20 TYR B O 1
ATOM 3347 N N . ALA B 1 21 ? -3.658 34.719 -5.602 1 89.81 21 ALA B N 1
ATOM 3348 C CA . ALA B 1 21 ? -2.73 33.625 -5.453 1 89.81 21 ALA B CA 1
ATOM 3349 C C . ALA B 1 21 ? -3.412 32.281 -5.789 1 89.81 21 ALA B C 1
ATOM 3351 O O . ALA B 1 21 ? -2.801 31.406 -6.391 1 89.81 21 ALA B O 1
ATOM 3352 N N . PHE B 1 22 ? -4.625 32.094 -5.477 1 88.94 22 PHE B N 1
ATOM 3353 C CA . PHE B 1 22 ? -5.297 30.812 -5.594 1 88.94 22 PHE B CA 1
ATOM 3354 C C . PHE B 1 22 ? -6.34 30.844 -6.707 1 88.94 22 PHE B C 1
ATOM 3356 O O . PHE B 1 22 ? -7.023 29.859 -6.949 1 88.94 22 PHE B O 1
ATOM 3363 N N . GLN B 1 23 ? -6.523 31.953 -7.309 1 88.12 23 GLN B N 1
ATOM 3364 C CA . GLN B 1 23 ? -7.293 32.125 -8.539 1 88.12 23 GLN B CA 1
ATOM 3365 C C . GLN B 1 23 ? -8.766 31.766 -8.32 1 88.12 23 GLN B C 1
ATOM 3367 O O . GLN B 1 23 ? -9.344 30.984 -9.07 1 88.12 23 GLN B O 1
ATOM 3372 N N . PHE B 1 24 ? -9.32 32.344 -7.301 1 83.06 24 PHE B N 1
ATOM 3373 C CA . PHE B 1 24 ? -10.766 32.25 -7.09 1 83.06 24 PHE B CA 1
ATOM 3374 C C . PHE B 1 24 ? -11.359 33.625 -6.797 1 83.06 24 PHE B C 1
ATOM 3376 O O . PHE B 1 24 ? -10.633 34.594 -6.574 1 83.06 24 PHE B O 1
ATOM 3383 N N . VAL B 1 25 ? -12.664 33.719 -7.047 1 85.88 25 VAL B N 1
ATOM 3384 C CA . VAL B 1 25 ? -13.391 34.938 -6.762 1 85.88 25 VAL B CA 1
ATOM 3385 C C . VAL B 1 25 ? -14.586 34.656 -5.863 1 85.88 25 VAL B C 1
ATOM 3387 O O . VAL B 1 25 ? -15.328 33.688 -6.105 1 85.88 25 VAL B O 1
ATOM 3390 N N . LEU B 1 26 ? -14.672 35.406 -4.836 1 83.62 26 LEU B N 1
ATOM 3391 C CA . LEU B 1 26 ? -15.797 35.25 -3.916 1 83.62 26 LEU B CA 1
ATOM 3392 C C . LEU B 1 26 ? -16.891 36.281 -4.215 1 83.62 26 LEU B C 1
ATOM 3394 O O . LEU B 1 26 ? -16.609 37.375 -4.668 1 83.62 26 LEU B O 1
ATOM 3398 N N . ASN B 1 27 ? -18.062 35.812 -4.086 1 85.31 27 ASN B N 1
ATOM 3399 C CA . ASN B 1 27 ? -19.172 36.781 -4.168 1 85.31 27 ASN B CA 1
ATOM 3400 C C . ASN B 1 27 ? -19.312 37.562 -2.871 1 85.31 27 ASN B C 1
ATOM 3402 O O . ASN B 1 27 ? -18.625 37.312 -1.892 1 85.31 27 ASN B O 1
ATOM 3406 N N . GLU B 1 28 ? -20.203 38.531 -2.916 1 85 28 GLU B N 1
ATOM 3407 C CA . GLU B 1 28 ? -20.359 39.469 -1.801 1 85 28 GLU B CA 1
ATOM 3408 C C . GLU B 1 28 ? -20.75 38.75 -0.524 1 85 28 GLU B C 1
ATOM 3410 O O . GLU B 1 28 ? -20.266 39.062 0.561 1 85 28 GLU B O 1
ATOM 3415 N N . GLU B 1 29 ? -21.609 37.812 -0.669 1 85 29 GLU B N 1
ATOM 3416 C CA . GLU B 1 29 ? -22.062 37.062 0.493 1 85 29 GLU B CA 1
ATOM 3417 C C . GLU B 1 29 ? -20.922 36.25 1.101 1 85 29 GLU B C 1
ATOM 3419 O O . GLU B 1 29 ? -20.781 36.188 2.324 1 85 29 GLU B O 1
ATOM 3424 N N . GLN B 1 30 ? -20.203 35.688 0.277 1 83.25 30 GLN B N 1
ATOM 3425 C CA . GLN B 1 30 ? -19.062 34.906 0.72 1 83.25 30 GLN B CA 1
ATOM 3426 C C . GLN B 1 30 ? -18.016 35.781 1.394 1 83.25 30 GLN B C 1
ATOM 3428 O O . GLN B 1 30 ? -17.422 35.375 2.402 1 83.25 30 GLN B O 1
ATOM 3433 N N . ILE B 1 31 ? -17.844 36.938 0.846 1 85.12 31 ILE B N 1
ATOM 3434 C CA . ILE B 1 31 ? -16.859 37.875 1.376 1 85.12 31 ILE B CA 1
ATOM 3435 C C . ILE B 1 31 ? -17.266 38.312 2.781 1 85.12 31 ILE B C 1
ATOM 3437 O O . ILE B 1 31 ? -16.422 38.375 3.689 1 85.12 31 ILE B O 1
ATOM 3441 N N . GLU B 1 32 ? -18.516 38.625 2.91 1 84.25 32 GLU B N 1
ATOM 3442 C CA . GLU B 1 32 ? -19.016 39.062 4.211 1 84.25 32 GLU B CA 1
ATOM 3443 C C . GLU B 1 32 ? -18.859 37.938 5.258 1 84.25 32 GLU B C 1
ATOM 3445 O O . GLU B 1 32 ? -18.484 38.219 6.402 1 84.25 32 GLU B O 1
ATOM 3450 N N . LYS B 1 33 ? -19.109 36.812 4.859 1 83 33 LYS B N 1
ATOM 3451 C CA . LYS B 1 33 ? -18.969 35.688 5.77 1 83 33 LYS B CA 1
ATOM 3452 C C . LYS B 1 33 ? -17.5 35.5 6.18 1 83 33 LYS B C 1
ATOM 3454 O O . LYS B 1 33 ? -17.219 35.25 7.355 1 83 33 LYS B O 1
ATOM 3459 N N . ARG B 1 34 ? -16.688 35.594 5.246 1 85.31 34 ARG B N 1
ATOM 3460 C CA . ARG B 1 34 ? -15.266 35.438 5.516 1 85.31 34 ARG B CA 1
ATOM 3461 C C . ARG B 1 34 ? -14.742 36.562 6.398 1 85.31 34 ARG B C 1
ATOM 3463 O O . ARG B 1 34 ? -13.852 36.344 7.227 1 85.31 34 ARG B O 1
ATOM 3470 N N . ARG B 1 35 ? -15.289 37.688 6.176 1 86.19 35 ARG B N 1
ATOM 3471 C CA . ARG B 1 35 ? -14.898 38.844 6.992 1 86.19 35 ARG B CA 1
ATOM 3472 C C . ARG B 1 35 ? -15.25 38.625 8.461 1 86.19 35 ARG B C 1
ATOM 3474 O O . ARG B 1 35 ? -14.445 38.906 9.344 1 86.19 35 ARG B O 1
ATOM 3481 N N . GLU B 1 36 ? -16.375 38.094 8.648 1 81.88 36 GLU B N 1
ATOM 3482 C CA . GLU B 1 36 ? -16.828 37.812 10.008 1 81.88 36 GLU B CA 1
ATOM 3483 C C . GLU B 1 36 ? -15.945 36.781 10.68 1 81.88 36 GLU B C 1
ATOM 3485 O O . GLU B 1 36 ? -15.641 36.875 11.867 1 81.88 36 GLU B O 1
ATOM 3490 N N . GLU B 1 37 ? -15.453 35.875 9.891 1 83.56 37 GLU B N 1
ATOM 3491 C CA . GLU B 1 37 ? -14.656 34.781 10.422 1 83.56 37 GLU B CA 1
ATOM 3492 C C . GLU B 1 37 ? -13.195 35.188 10.586 1 83.56 37 GLU B C 1
ATOM 3494 O O . GLU B 1 37 ? -12.469 34.594 11.391 1 83.56 37 GLU B O 1
ATOM 3499 N N . PHE B 1 38 ? -12.836 36.188 9.859 1 86.5 38 PHE B N 1
ATOM 3500 C CA . PHE B 1 38 ? -11.438 36.594 9.789 1 86.5 38 PHE B CA 1
ATOM 3501 C C . PHE B 1 38 ? -10.938 37.031 11.164 1 86.5 38 PHE B C 1
ATOM 3503 O O . PHE B 1 38 ? -9.781 36.781 11.516 1 86.5 38 PHE B O 1
ATOM 3510 N N . ALA B 1 39 ? -11.797 37.594 11.938 1 79.88 39 ALA B N 1
ATOM 3511 C CA . ALA B 1 39 ? -11.406 38.094 13.25 1 79.88 39 ALA B CA 1
ATOM 3512 C C . ALA B 1 39 ? -10.945 36.969 14.164 1 79.88 39 ALA B C 1
ATOM 3514 O O . ALA B 1 39 ? -10.109 37.188 15.047 1 79.88 39 ALA B O 1
ATOM 3515 N N . SER B 1 40 ? -11.406 35.812 13.867 1 82.19 40 SER B N 1
ATOM 3516 C CA . SER B 1 40 ? -11.086 34.688 14.727 1 82.19 40 SER B CA 1
ATOM 3517 C C . SER B 1 40 ? -9.922 33.875 14.156 1 82.19 40 SER B C 1
ATOM 3519 O O . SER B 1 40 ? -9.43 32.938 14.805 1 82.19 40 SER B O 1
ATOM 3521 N N . HIS B 1 41 ? -9.516 34.312 13.016 1 85.62 41 HIS B N 1
ATOM 3522 C CA . HIS B 1 41 ? -8.461 33.531 12.367 1 85.62 41 HIS B CA 1
ATOM 3523 C C . HIS B 1 41 ? -7.082 34 12.805 1 85.62 41 HIS B C 1
ATOM 3525 O O . HIS B 1 41 ? -6.898 35.188 13.125 1 85.62 41 HIS B O 1
ATOM 3531 N N . ASN B 1 42 ? -6.195 33.125 12.953 1 90.69 42 ASN B N 1
ATOM 3532 C CA . ASN B 1 42 ? -4.789 33.438 13.195 1 90.69 42 ASN B CA 1
ATOM 3533 C C . ASN B 1 42 ? -4.008 33.562 11.891 1 90.69 42 ASN B C 1
ATOM 3535 O O . ASN B 1 42 ? -3.375 32.625 11.445 1 90.69 42 ASN B O 1
ATOM 3539 N N . VAL B 1 43 ? -4.082 34.781 11.32 1 93.81 43 VAL B N 1
ATOM 3540 C CA . VAL B 1 43 ? -3.402 35.031 10.055 1 93.81 43 VAL B CA 1
ATOM 3541 C C . VAL B 1 43 ? -2.16 35.906 10.312 1 93.81 43 VAL B C 1
ATOM 3543 O O . VAL B 1 43 ? -2.23 36.906 11 1 93.81 43 VAL B O 1
ATOM 3546 N N . LEU B 1 44 ? -1.068 35.406 9.812 1 93.94 44 LEU B N 1
ATOM 3547 C CA . LEU B 1 44 ? 0.208 36.125 9.906 1 93.94 44 LEU B CA 1
ATOM 3548 C C . LEU B 1 44 ? 0.583 36.75 8.57 1 93.94 44 LEU B C 1
ATOM 3550 O O . LEU B 1 44 ? 0.361 36.156 7.512 1 93.94 44 LEU B O 1
ATOM 3554 N N . GLY B 1 45 ? 1.123 37.938 8.633 1 94.62 45 GLY B N 1
ATOM 3555 C CA . GLY B 1 45 ? 1.51 38.625 7.414 1 94.62 45 GLY B CA 1
ATOM 3556 C C . GLY B 1 45 ? 2.826 39.375 7.543 1 94.62 45 GLY B C 1
ATOM 3557 O O . GLY B 1 45 ? 3.273 39.656 8.656 1 94.62 45 GLY B O 1
ATOM 3558 N N . VAL B 1 46 ? 3.471 39.469 6.426 1 93.88 46 VAL B N 1
ATOM 3559 C CA . VAL B 1 46 ? 4.648 40.344 6.301 1 93.88 46 VAL B CA 1
ATOM 3560 C C . VAL B 1 46 ? 4.27 41.625 5.598 1 93.88 46 VAL B C 1
ATOM 3562 O O . VAL B 1 46 ? 3.594 41.625 4.566 1 93.88 46 VAL B O 1
ATOM 3565 N N . TYR B 1 47 ? 4.789 42.719 6.168 1 89.31 47 TYR B N 1
ATOM 3566 C CA . TYR B 1 47 ? 4.488 44.031 5.609 1 89.31 47 TYR B CA 1
ATOM 3567 C C . TYR B 1 47 ? 5.707 44.625 4.91 1 89.31 47 TYR B C 1
ATOM 3569 O O . TYR B 1 47 ? 6.836 44.469 5.387 1 89.31 47 TYR B O 1
ATOM 3577 N N . GLU B 1 48 ? 5.379 45.156 3.775 1 83.81 48 GLU B N 1
ATOM 3578 C CA . GLU B 1 48 ? 6.32 46 3.072 1 83.81 48 GLU B CA 1
ATOM 3579 C C . GLU B 1 48 ? 5.617 47.25 2.5 1 83.81 48 GLU B C 1
ATOM 3581 O O . GLU B 1 48 ? 4.629 47.125 1.775 1 83.81 48 GLU B O 1
ATOM 3586 N N . ASP B 1 49 ? 6.156 48.406 2.777 1 80.75 49 ASP B N 1
ATOM 3587 C CA . ASP B 1 49 ? 5.637 49.688 2.277 1 80.75 49 ASP B CA 1
ATOM 3588 C C . ASP B 1 49 ? 4.152 49.844 2.594 1 80.75 49 ASP B C 1
ATOM 3590 O O . ASP B 1 49 ? 3.357 50.188 1.717 1 80.75 49 ASP B O 1
ATOM 3594 N N . GLY B 1 50 ? 3.635 49.344 3.762 1 78.44 50 GLY B N 1
ATOM 3595 C CA . GLY B 1 50 ? 2.275 49.531 4.242 1 78.44 50 GLY B CA 1
ATOM 3596 C C . GLY B 1 50 ? 1.305 48.5 3.707 1 78.44 50 GLY B C 1
ATOM 3597 O O . GLY B 1 50 ? 0.111 48.531 4.012 1 78.44 50 GLY B O 1
ATOM 3598 N N . GLN B 1 51 ? 1.782 47.594 2.998 1 84.69 51 GLN B N 1
ATOM 3599 C CA . GLN B 1 51 ? 0.9 46.594 2.42 1 84.69 51 GLN B CA 1
ATOM 3600 C C . GLN B 1 51 ? 1.332 45.188 2.826 1 84.69 51 GLN B C 1
ATOM 3602 O O . GLN B 1 51 ? 2.514 44.938 3.078 1 84.69 51 GLN B O 1
ATOM 3607 N N . VAL B 1 52 ? 0.318 44.312 2.861 1 91.12 52 VAL B N 1
ATOM 3608 C CA . VAL B 1 52 ? 0.618 42.906 3.117 1 91.12 52 VAL B CA 1
ATOM 3609 C C . VAL B 1 52 ? 1.255 42.281 1.879 1 91.12 52 VAL B C 1
ATOM 3611 O O . VAL B 1 52 ? 0.63 42.219 0.817 1 91.12 52 VAL B O 1
ATOM 3614 N N . GLY B 1 53 ? 2.482 41.875 2.043 1 92.75 53 GLY B N 1
ATOM 3615 C CA . GLY B 1 53 ? 3.186 41.312 0.909 1 92.75 53 GLY B CA 1
ATOM 3616 C C . GLY B 1 53 ? 3.096 39.781 0.86 1 92.75 53 GLY B C 1
ATOM 3617 O O . GLY B 1 53 ? 3.105 39.188 -0.22 1 92.75 53 GLY B O 1
ATOM 3618 N N . ALA B 1 54 ? 3.055 39.156 2.021 1 95.44 54 ALA B N 1
ATOM 3619 C CA . ALA B 1 54 ? 2.922 37.688 2.176 1 95.44 54 ALA B CA 1
ATOM 3620 C C . ALA B 1 54 ? 2.096 37.344 3.41 1 95.44 54 ALA B C 1
ATOM 3622 O O . ALA B 1 54 ? 1.965 38.156 4.328 1 95.44 54 ALA B O 1
ATOM 3623 N N . LYS B 1 55 ? 1.53 36.156 3.387 1 96.06 55 LYS B N 1
ATOM 3624 C CA . LYS B 1 55 ? 0.694 35.781 4.523 1 96.06 55 LYS B CA 1
ATOM 3625 C C . LYS B 1 55 ? 0.588 34.281 4.641 1 96.06 55 LYS B C 1
ATOM 3627 O O . LYS B 1 55 ? 0.895 33.531 3.693 1 96.06 55 LYS B O 1
ATOM 3632 N N . LEU B 1 56 ? 0.234 33.781 5.82 1 96.88 56 LEU B N 1
ATOM 3633 C CA . LEU B 1 56 ? -0.241 32.406 6.074 1 96.88 56 LEU B CA 1
ATOM 3634 C C . LEU B 1 56 ? -1.189 32.375 7.27 1 96.88 56 LEU B C 1
ATOM 3636 O O . LEU B 1 56 ? -1.232 33.344 8.055 1 96.88 56 LEU B O 1
ATOM 3640 N N . GLN B 1 57 ? -1.99 31.422 7.281 1 96.56 57 GLN B N 1
ATOM 3641 C CA . GLN B 1 57 ? -2.936 31.219 8.375 1 96.56 57 GLN B CA 1
ATOM 3642 C C . GLN B 1 57 ? -2.611 29.953 9.156 1 96.56 57 GLN B C 1
ATOM 3644 O O . GLN B 1 57 ? -2.242 28.938 8.57 1 96.56 57 GLN B O 1
ATOM 3649 N N . ILE B 1 58 ? -2.637 30.047 10.5 1 97.75 58 ILE B N 1
ATOM 3650 C CA . ILE B 1 58 ? -2.592 28.859 11.359 1 97.75 58 ILE B CA 1
ATOM 3651 C C . ILE B 1 58 ? -4 28.516 11.836 1 97.75 58 ILE B C 1
ATOM 3653 O O . ILE B 1 58 ? -4.625 29.297 12.57 1 97.75 58 ILE B O 1
ATOM 3657 N N . ILE B 1 59 ? -4.484 27.406 11.43 1 97.12 59 ILE B N 1
ATOM 3658 C CA . ILE B 1 59 ? -5.805 26.969 11.852 1 97.12 59 ILE B CA 1
ATOM 3659 C C . ILE B 1 59 ? -5.672 25.984 13.016 1 97.12 59 ILE B C 1
ATOM 3661 O O . ILE B 1 59 ? -5.012 24.953 12.883 1 97.12 59 ILE B O 1
ATOM 3665 N N . PRO B 1 60 ? -6.266 26.312 14.133 1 97.12 60 PRO B N 1
ATOM 3666 C CA . PRO B 1 60 ? -6.195 25.359 15.25 1 97.12 60 PRO B CA 1
ATOM 3667 C C . PRO B 1 60 ? -7.078 24.141 15.039 1 97.12 60 PRO B C 1
ATOM 3669 O O . PRO B 1 60 ? -8.289 24.266 14.828 1 97.12 60 PRO B O 1
ATOM 3672 N N . PHE B 1 61 ? -6.48 22.984 15.023 1 97.94 61 PHE B N 1
ATOM 3673 C CA . PHE B 1 61 ? -7.188 21.719 14.867 1 97.94 61 PHE B CA 1
ATOM 3674 C C . PHE B 1 61 ? -6.797 20.734 15.969 1 97.94 61 PHE B C 1
ATOM 3676 O O . PHE B 1 61 ? -5.902 21.016 16.766 1 97.94 61 PHE B O 1
ATOM 3683 N N . GLN B 1 62 ? -7.621 19.75 16.125 1 98.25 62 GLN B N 1
ATOM 3684 C CA . GLN B 1 62 ? -7.258 18.516 16.812 1 98.25 62 GLN B CA 1
ATOM 3685 C C . GLN B 1 62 ? -7.133 17.359 15.828 1 98.25 62 GLN B C 1
ATOM 3687 O O . GLN B 1 62 ? -7.922 17.25 14.891 1 98.25 62 GLN B O 1
ATOM 3692 N N . THR B 1 63 ? -6.125 16.531 16 1 98.75 63 THR B N 1
ATOM 3693 C CA . THR B 1 63 ? -5.93 15.375 15.141 1 98.75 63 THR B CA 1
ATOM 3694 C C . THR B 1 63 ? -5.758 14.102 15.969 1 98.75 63 THR B C 1
ATOM 3696 O O . THR B 1 63 ? -5.305 14.156 17.109 1 98.75 63 THR B O 1
ATOM 3699 N N . TYR B 1 64 ? -6.164 12.969 15.414 1 98.69 64 TYR B N 1
ATOM 3700 C CA . TYR B 1 64 ? -5.965 11.688 16.078 1 98.69 64 TYR B CA 1
ATOM 3701 C C . TYR B 1 64 ? -4.598 11.102 15.742 1 98.69 64 TYR B C 1
ATOM 3703 O O . TYR B 1 64 ? -4.207 11.062 14.578 1 98.69 64 TYR B O 1
ATOM 3711 N N . ILE B 1 65 ? -3.846 10.688 16.734 1 98.69 65 ILE B N 1
ATOM 3712 C CA . ILE B 1 65 ? -2.605 9.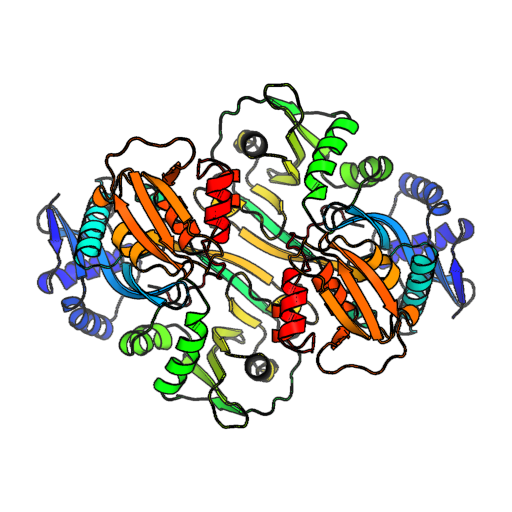93 16.625 1 98.69 65 ILE B CA 1
ATOM 3713 C C . ILE B 1 65 ? -2.594 8.805 17.656 1 98.69 65 ILE B C 1
ATOM 3715 O O . ILE B 1 65 ? -2.662 9.062 18.859 1 98.69 65 ILE B O 1
ATOM 3719 N N . GLN B 1 66 ? -2.516 7.645 17.188 1 98 66 GLN B N 1
ATOM 3720 C CA . GLN B 1 66 ? -2.561 6.457 18.047 1 98 66 GLN B CA 1
ATOM 3721 C C . GLN B 1 66 ? -3.773 6.492 18.969 1 98 66 GLN B C 1
ATOM 3723 O O . GLN B 1 66 ? -3.66 6.188 20.156 1 98 66 GLN B O 1
ATOM 3728 N N . GLY B 1 67 ? -4.883 6.977 18.391 1 96.94 67 GLY B N 1
ATOM 3729 C CA . GLY B 1 67 ? -6.148 6.941 19.109 1 96.94 67 GLY B CA 1
ATOM 3730 C C . GLY B 1 67 ? -6.32 8.086 20.094 1 96.94 67 GLY B C 1
ATOM 3731 O O . GLY B 1 67 ? -7.34 8.18 20.766 1 96.94 67 GLY B O 1
ATOM 3732 N N . ARG B 1 68 ? -5.367 8.984 20.141 1 96.94 68 ARG B N 1
ATOM 3733 C CA . ARG B 1 68 ? -5.418 10.133 21.047 1 96.94 68 ARG B CA 1
ATOM 3734 C C . ARG B 1 68 ? -5.508 11.438 20.266 1 96.94 68 ARG B C 1
ATOM 3736 O O . ARG B 1 68 ? -5 11.539 19.141 1 96.94 68 ARG B O 1
ATOM 3743 N N . SER B 1 69 ? -6.129 12.391 20.906 1 97.56 69 SER B N 1
ATOM 3744 C CA . SER B 1 69 ? -6.262 13.711 20.297 1 97.56 69 SER B CA 1
ATOM 3745 C C . SER B 1 69 ? -5.039 14.578 20.578 1 97.56 69 SER B C 1
ATOM 3747 O O . SER B 1 69 ? -4.594 14.672 21.719 1 97.56 69 SER B O 1
ATOM 3749 N N . PHE B 1 70 ? -4.457 15.141 19.562 1 98.62 70 PHE B N 1
ATOM 3750 C CA . PHE B 1 70 ? -3.328 16.062 19.641 1 98.62 70 PHE B CA 1
ATOM 3751 C C . PHE B 1 70 ? -3.719 17.438 19.125 1 98.62 70 PHE B C 1
ATOM 3753 O O . PHE B 1 70 ? -4.398 17.547 18.094 1 98.62 70 PHE B O 1
ATOM 3760 N N . ALA B 1 71 ? -3.316 18.484 19.828 1 98.69 71 ALA B N 1
ATOM 3761 C CA . ALA B 1 71 ? -3.48 19.828 19.281 1 98.69 71 ALA B CA 1
ATOM 3762 C C . ALA B 1 71 ? -2.578 20.031 18.062 1 98.69 71 ALA B C 1
ATOM 3764 O O . ALA B 1 71 ? -1.379 19.75 18.125 1 98.69 71 ALA B O 1
ATOM 3765 N N . MET B 1 72 ? -3.186 20.484 17 1 98.56 72 MET B N 1
ATOM 3766 C CA . MET B 1 72 ? -2.486 20.578 15.727 1 98.56 72 MET B CA 1
ATOM 3767 C C . MET B 1 72 ? -2.699 21.953 15.086 1 98.56 72 MET B C 1
ATOM 3769 O O . MET B 1 72 ? -3.805 22.5 15.133 1 98.56 72 MET B O 1
ATOM 3773 N N . GLY B 1 73 ? -1.642 22.5 14.578 1 98.69 73 GLY B N 1
ATOM 3774 C CA . GLY B 1 73 ? -1.76 23.703 13.75 1 98.69 73 GLY B CA 1
ATOM 3775 C C . GLY B 1 73 ? -1.748 23.406 12.266 1 98.69 73 GLY B C 1
ATOM 3776 O O . GLY B 1 73 ? -0.759 22.891 11.742 1 98.69 73 GLY B O 1
ATOM 3777 N N . GLY B 1 74 ? -2.822 23.688 11.633 1 98.62 74 GLY B N 1
ATOM 3778 C CA . GLY B 1 74 ? -2.871 23.609 10.188 1 98.62 74 GLY B CA 1
ATOM 3779 C C . GLY B 1 74 ? -2.422 24.891 9.492 1 98.62 74 GLY B C 1
ATOM 3780 O O . GLY B 1 74 ? -2.957 25.969 9.766 1 98.62 74 GLY B O 1
ATOM 3781 N N . ILE B 1 75 ? -1.451 24.75 8.68 1 98.5 75 ILE B N 1
ATOM 3782 C CA . ILE B 1 75 ? -0.986 25.891 7.906 1 98.5 75 ILE B CA 1
ATOM 3783 C C . ILE B 1 75 ? -1.746 25.969 6.582 1 98.5 75 ILE B C 1
ATOM 3785 O O . ILE B 1 75 ? -1.8 24.984 5.836 1 98.5 75 ILE B O 1
ATOM 3789 N N . ALA B 1 76 ? -2.328 27.109 6.293 1 96.5 76 ALA B N 1
ATOM 3790 C CA . ALA B 1 76 ? -3.117 27.312 5.082 1 96.5 76 ALA B CA 1
ATOM 3791 C C . ALA B 1 76 ? -2.906 28.703 4.508 1 96.5 76 ALA B C 1
ATOM 3793 O O . ALA B 1 76 ? -2.379 29.594 5.188 1 96.5 76 ALA B O 1
ATOM 3794 N N . GLY B 1 77 ? -3.258 28.875 3.238 1 95.12 77 GLY B N 1
ATOM 3795 C CA . GLY B 1 77 ? -3.32 30.188 2.609 1 95.12 77 GLY B CA 1
ATOM 3796 C C . GLY B 1 77 ? -1.964 30.859 2.496 1 95.12 77 GLY B C 1
ATOM 3797 O O . GLY B 1 77 ? -1.851 32.062 2.672 1 95.12 77 GLY B O 1
ATOM 3798 N N . VAL B 1 78 ? -0.961 30.062 2.361 1 95.5 78 VAL B N 1
ATOM 3799 C CA . VAL B 1 78 ? 0.368 30.641 2.182 1 95.5 78 VAL B CA 1
ATOM 3800 C C . VAL B 1 78 ? 0.456 31.312 0.82 1 95.5 78 VAL B C 1
ATOM 3802 O O . VAL B 1 78 ? 0.291 30.672 -0.218 1 95.5 78 VAL B O 1
ATOM 3805 N N . ALA B 1 79 ? 0.657 32.594 0.845 1 94.81 79 ALA B N 1
ATOM 3806 C CA . ALA B 1 79 ? 0.669 33.344 -0.406 1 94.81 79 ALA B CA 1
ATOM 3807 C C . ALA B 1 79 ? 1.611 34.562 -0.318 1 94.81 79 ALA B C 1
ATOM 3809 O O . ALA B 1 79 ? 1.76 35.156 0.748 1 94.81 79 ALA B O 1
ATOM 3810 N N . THR B 1 80 ? 2.254 34.844 -1.36 1 94.56 80 THR B N 1
ATOM 3811 C CA . THR B 1 80 ? 3.105 36 -1.549 1 94.56 80 THR B CA 1
ATOM 3812 C C . THR B 1 80 ? 2.811 36.688 -2.887 1 94.56 80 THR B C 1
ATOM 3814 O O . THR B 1 80 ? 2.635 36 -3.902 1 94.56 80 THR B O 1
ATOM 3817 N N . TRP B 1 81 ? 2.689 37.969 -2.881 1 92.69 81 TRP B N 1
ATOM 3818 C CA . TRP B 1 81 ? 2.607 38.656 -4.164 1 92.69 81 TRP B CA 1
ATOM 3819 C C . TRP B 1 81 ? 3.816 38.344 -5.035 1 92.69 81 TRP B C 1
ATOM 3821 O O . TRP B 1 81 ? 4.945 38.281 -4.543 1 92.69 81 TRP B O 1
ATOM 3831 N N . PRO B 1 82 ? 3.572 38.219 -6.324 1 92.25 82 PRO B N 1
ATOM 3832 C CA . PRO B 1 82 ? 4.664 37.844 -7.215 1 92.25 82 PRO B CA 1
ATOM 3833 C C . PRO B 1 82 ? 5.852 38.781 -7.16 1 92.25 82 PRO B C 1
ATOM 3835 O O . PRO B 1 82 ? 7 38.375 -7.27 1 92.25 82 PRO B O 1
ATOM 3838 N N . GLU B 1 83 ? 5.633 40.031 -6.98 1 90.75 83 GLU B N 1
ATOM 3839 C CA . GLU B 1 83 ? 6.695 41.031 -6.988 1 90.75 83 GLU B CA 1
ATOM 3840 C C . GLU B 1 83 ? 7.547 40.938 -5.727 1 90.75 83 GLU B C 1
ATOM 3842 O O . GLU B 1 83 ? 8.625 41.531 -5.656 1 90.75 83 GLU B O 1
ATOM 3847 N N . TYR B 1 84 ? 7.094 40.188 -4.711 1 88.69 84 TYR B N 1
ATOM 3848 C CA . TYR B 1 84 ? 7.828 40.062 -3.455 1 88.69 84 TYR B CA 1
ATOM 3849 C C . TYR B 1 84 ? 8.391 38.656 -3.264 1 88.69 84 TYR B C 1
ATOM 3851 O O . TYR B 1 84 ? 8.836 38.312 -2.168 1 88.69 84 TYR B O 1
ATOM 3859 N N . ARG B 1 85 ? 8.367 37.906 -4.219 1 88.06 85 ARG B N 1
ATOM 3860 C CA . ARG B 1 85 ? 8.844 36.531 -4.098 1 88.06 85 ARG B CA 1
ATOM 3861 C C . ARG B 1 85 ? 10.367 36.469 -3.984 1 88.06 85 ARG B C 1
ATOM 3863 O O . ARG B 1 85 ? 11.047 37.438 -4.363 1 88.06 85 ARG B O 1
ATOM 3870 N N . ARG B 1 86 ? 10.945 35.5 -3.457 1 86.5 86 ARG B N 1
ATOM 3871 C CA . ARG B 1 86 ? 12.375 35.219 -3.338 1 86.5 86 ARG B CA 1
ATOM 3872 C C . ARG B 1 86 ? 13.047 36.156 -2.371 1 86.5 86 ARG B C 1
ATOM 3874 O O . ARG B 1 86 ? 14.234 36.469 -2.52 1 86.5 86 ARG B O 1
ATOM 3881 N N . LYS B 1 87 ? 12.195 36.656 -1.442 1 89.56 87 LYS B N 1
ATOM 3882 C CA . LYS B 1 87 ? 12.719 37.531 -0.41 1 89.56 87 LYS B CA 1
ATOM 3883 C C . LYS B 1 87 ? 12.852 36.812 0.925 1 89.56 87 LYS B C 1
ATOM 3885 O O . LYS B 1 87 ? 13.242 37.406 1.929 1 89.56 87 LYS B O 1
ATOM 3890 N N . GLY B 1 88 ? 12.445 35.562 0.955 1 90.62 88 GLY B N 1
ATOM 3891 C CA . GLY B 1 88 ? 12.547 34.781 2.18 1 90.62 88 GLY B CA 1
ATOM 3892 C C . GLY B 1 88 ? 11.383 35.031 3.129 1 90.62 88 GLY B C 1
ATOM 3893 O O . GLY B 1 88 ? 11.438 34.625 4.297 1 90.62 88 GLY B O 1
ATOM 3894 N N . TRP B 1 89 ? 10.344 35.688 2.746 1 92.94 89 TRP B N 1
ATOM 3895 C CA . TRP B 1 89 ? 9.242 36.062 3.619 1 92.94 89 TRP B CA 1
ATOM 3896 C C . TRP B 1 89 ? 8.477 34.812 4.094 1 92.94 89 TRP B C 1
ATOM 3898 O O . TRP B 1 89 ? 8.117 34.719 5.273 1 92.94 89 TRP B O 1
ATOM 3908 N N . VAL B 1 90 ? 8.266 33.875 3.232 1 93.69 90 VAL B N 1
ATOM 3909 C CA . VAL B 1 90 ? 7.543 32.688 3.625 1 93.69 90 VAL B CA 1
ATOM 3910 C C . VAL B 1 90 ? 8.367 31.891 4.641 1 93.69 90 VAL B C 1
ATOM 3912 O O . VAL B 1 90 ? 7.816 31.344 5.605 1 93.69 90 VAL B O 1
ATOM 3915 N N . ALA B 1 91 ? 9.648 31.875 4.449 1 93.5 91 ALA B N 1
ATOM 3916 C CA . ALA B 1 91 ? 10.531 31.219 5.418 1 93.5 91 ALA B CA 1
ATOM 3917 C C . ALA B 1 91 ? 10.375 31.844 6.801 1 93.5 91 ALA B C 1
ATOM 3919 O O . ALA B 1 91 ? 10.266 31.141 7.805 1 93.5 91 ALA B O 1
ATOM 3920 N N . GLY B 1 92 ? 10.445 33.156 6.789 1 94.19 92 GLY B N 1
ATOM 3921 C CA . GLY B 1 92 ? 10.25 33.875 8.047 1 94.19 92 GLY B CA 1
ATOM 3922 C C . GLY B 1 92 ? 8.891 33.594 8.672 1 94.19 92 GLY B C 1
ATOM 3923 O O . GLY B 1 92 ? 8.789 33.438 9.891 1 94.19 92 GLY B O 1
ATOM 3924 N N . LEU B 1 93 ? 7.824 33.594 7.867 1 96.38 93 LEU B N 1
ATOM 3925 C CA . LEU B 1 93 ? 6.473 33.344 8.336 1 96.38 93 LEU B CA 1
ATOM 3926 C C . LEU B 1 93 ? 6.367 31.938 8.93 1 96.38 93 LEU B C 1
ATOM 3928 O O . LEU B 1 93 ? 5.734 31.75 9.969 1 96.38 93 LEU B O 1
ATOM 3932 N N . LEU B 1 94 ? 6.973 30.969 8.312 1 97.5 94 LEU B N 1
ATOM 3933 C CA . LEU B 1 94 ? 6.93 29.594 8.805 1 97.5 94 LEU B CA 1
ATOM 3934 C C . LEU B 1 94 ? 7.66 29.469 10.141 1 97.5 94 LEU B C 1
ATOM 3936 O O . LEU B 1 94 ? 7.195 28.766 11.039 1 97.5 94 LEU B O 1
ATOM 3940 N N . LYS B 1 95 ? 8.805 30.078 10.219 1 96 95 LYS B N 1
ATOM 3941 C CA . LYS B 1 95 ? 9.531 30.078 11.484 1 96 95 LYS B CA 1
ATOM 3942 C C . LYS B 1 95 ? 8.688 30.672 12.609 1 96 95 LYS B C 1
ATOM 3944 O O . LYS B 1 95 ? 8.602 30.094 13.695 1 96 95 LYS B O 1
ATOM 3949 N N . PHE B 1 96 ? 8.094 31.828 12.305 1 96 96 PHE B N 1
ATOM 3950 C CA . PHE B 1 96 ? 7.234 32.469 13.281 1 96 96 PHE B CA 1
ATOM 3951 C C . PHE B 1 96 ? 6.047 31.578 13.633 1 96 96 PHE B C 1
ATOM 3953 O O . PHE B 1 96 ? 5.66 31.484 14.805 1 96 96 PHE B O 1
ATOM 3960 N N . ALA B 1 97 ? 5.457 30.984 12.633 1 97.75 97 ALA B N 1
ATOM 3961 C CA . ALA B 1 97 ? 4.332 30.078 12.852 1 97.75 97 ALA B CA 1
ATOM 3962 C C . ALA B 1 97 ? 4.723 28.938 13.781 1 97.75 97 ALA B C 1
ATOM 3964 O O . ALA B 1 97 ? 3.947 28.547 14.656 1 97.75 97 ALA B O 1
ATOM 3965 N N . LEU B 1 98 ? 5.91 28.359 13.617 1 98.25 98 LEU B N 1
ATOM 3966 C CA . LEU B 1 98 ? 6.398 27.297 14.477 1 98.25 98 LEU B CA 1
ATOM 3967 C C . LEU B 1 98 ? 6.504 27.766 15.922 1 98.25 98 LEU B C 1
ATOM 3969 O O . LEU B 1 98 ? 6.109 27.062 16.844 1 98.25 98 LEU B O 1
ATOM 3973 N N . GLU B 1 99 ? 7.016 28.953 16.109 1 97.38 99 GLU B N 1
ATOM 3974 C CA . GLU B 1 99 ? 7.129 29.516 17.453 1 97.38 99 GLU B CA 1
ATOM 3975 C C . GLU B 1 99 ? 5.754 29.703 18.078 1 97.38 99 GLU B C 1
ATOM 3977 O O . GLU B 1 99 ? 5.562 29.375 19.266 1 97.38 99 GLU B O 1
ATOM 3982 N N . GLU B 1 100 ? 4.852 30.219 17.297 1 96.75 100 GLU B N 1
ATOM 3983 C CA . GLU B 1 100 ? 3.494 30.422 17.781 1 96.75 100 GLU B CA 1
ATOM 3984 C C . GLU B 1 100 ? 2.83 29.109 18.172 1 96.75 100 GLU B C 1
ATOM 3986 O O . GLU B 1 100 ? 2.205 29.016 19.234 1 96.75 100 GLU B O 1
ATOM 3991 N N . MET B 1 101 ? 2.936 28.141 17.312 1 98.38 101 MET B N 1
ATOM 3992 C CA . MET B 1 101 ? 2.35 26.844 17.609 1 98.38 101 MET B CA 1
ATOM 3993 C C . MET B 1 101 ? 2.979 26.219 18.844 1 98.38 101 MET B C 1
ATOM 3995 O O . MET B 1 101 ? 2.279 25.625 19.672 1 98.38 101 MET B O 1
ATOM 3999 N N . ASN B 1 102 ? 4.27 26.344 18.953 1 98.44 102 ASN B N 1
ATOM 4000 C CA . ASN B 1 102 ? 4.953 25.844 20.156 1 98.44 102 ASN B CA 1
ATOM 4001 C C . ASN B 1 102 ? 4.422 26.516 21.422 1 98.44 102 ASN B C 1
ATOM 4003 O O . ASN B 1 102 ? 4.141 25.844 22.406 1 98.44 102 ASN B O 1
ATOM 4007 N N . ARG B 1 103 ? 4.258 27.812 21.359 1 97.06 103 ARG B N 1
ATOM 4008 C CA . ARG B 1 103 ? 3.744 28.578 22.5 1 97.06 103 ARG B CA 1
ATOM 4009 C C . ARG B 1 103 ? 2.32 28.156 22.844 1 97.06 103 ARG B C 1
ATOM 4011 O O . ARG B 1 103 ? 1.947 28.109 24.016 1 97.06 103 ARG B O 1
ATOM 4018 N N . ASN B 1 104 ? 1.578 27.859 21.797 1 97.12 104 ASN B N 1
ATOM 4019 C CA . ASN B 1 104 ? 0.177 27.5 21.984 1 97.12 104 ASN B CA 1
ATOM 4020 C C . ASN B 1 104 ? 0.016 26 22.234 1 97.12 104 ASN B C 1
ATOM 4022 O O . ASN B 1 104 ? -1.099 25.469 22.188 1 97.12 104 ASN B O 1
ATOM 4026 N N . LYS B 1 105 ? 1.085 25.219 22.328 1 97.88 105 LYS B N 1
ATOM 4027 C CA . LYS B 1 105 ? 1.142 23.812 22.672 1 97.88 105 LYS B CA 1
ATOM 4028 C C . LYS B 1 105 ? 0.541 22.953 21.562 1 97.88 105 LYS B C 1
ATOM 4030 O O . LYS B 1 105 ? -0.085 21.922 21.844 1 97.88 105 LYS B O 1
ATOM 4035 N N . GLN B 1 106 ? 0.535 23.484 20.406 1 98.62 106 GLN B N 1
ATOM 4036 C CA . GLN B 1 106 ? 0.283 22.656 19.234 1 98.62 106 GLN B CA 1
ATOM 4037 C C . GLN B 1 106 ? 1.537 21.891 18.812 1 98.62 106 GLN B C 1
ATOM 4039 O O . GLN B 1 106 ? 2.406 22.438 18.125 1 98.62 106 GLN B O 1
ATOM 4044 N N . SER B 1 107 ? 1.577 20.656 19.141 1 98.69 107 SER B N 1
ATOM 4045 C CA . SER B 1 107 ? 2.844 19.922 19.078 1 98.69 107 SER B CA 1
ATOM 4046 C C . SER B 1 107 ? 3.078 19.344 17.688 1 98.69 107 SER B C 1
ATOM 4048 O O . SER B 1 107 ? 4.172 18.844 17.391 1 98.69 107 SER B O 1
ATOM 4050 N N . ILE B 1 108 ? 2.072 19.438 16.766 1 98.88 108 ILE B N 1
ATOM 4051 C CA . ILE B 1 108 ? 2.186 18.906 15.406 1 98.88 108 ILE B CA 1
ATOM 4052 C C . ILE B 1 108 ? 1.505 19.859 14.43 1 98.88 108 ILE B C 1
ATOM 4054 O O . ILE B 1 108 ? 0.581 20.594 14.805 1 98.88 108 ILE B O 1
ATOM 4058 N N . SER B 1 109 ? 1.991 19.891 13.211 1 98.94 109 SER B N 1
ATOM 4059 C CA . SER B 1 109 ? 1.45 20.75 12.164 1 98.94 109 SER B CA 1
ATOM 4060 C C . SER B 1 109 ? 1.264 19.984 10.859 1 98.94 109 SER B C 1
ATOM 4062 O O . SER B 1 109 ? 2.088 19.125 10.508 1 98.94 109 SER B O 1
ATOM 4064 N N . PHE B 1 110 ? 0.152 20.234 10.172 1 98.94 110 PHE B N 1
ATOM 4065 C CA . PHE B 1 110 ? -0.082 19.703 8.828 1 98.94 110 PHE B CA 1
ATOM 4066 C C . PHE B 1 110 ? -0.198 20.844 7.816 1 98.94 110 PHE B C 1
ATOM 4068 O O . PHE B 1 110 ? -0.558 21.969 8.172 1 98.94 110 PHE B O 1
ATOM 4075 N N . LEU B 1 111 ? 0.08 20.594 6.578 1 98.81 111 LEU B N 1
ATOM 4076 C CA . LEU B 1 111 ? -0.206 21.516 5.48 1 98.81 111 LEU B CA 1
ATOM 4077 C C . LEU B 1 111 ? -0.315 20.766 4.156 1 98.81 111 LEU B C 1
ATOM 4079 O O . LEU B 1 111 ? 0.187 19.641 4.031 1 98.81 111 LEU B O 1
ATOM 4083 N N . HIS B 1 112 ? -1.036 21.281 3.203 1 98.38 112 HIS B N 1
ATOM 4084 C CA . HIS B 1 112 ? -1.041 20.828 1.818 1 98.38 112 HIS B CA 1
ATOM 4085 C C . HIS B 1 112 ? -0.015 21.578 0.982 1 98.38 112 HIS B C 1
ATOM 4087 O O . HIS B 1 112 ? -0.2 22.766 0.687 1 98.38 112 HIS B O 1
ATOM 4093 N N . PRO B 1 113 ? 1 20.922 0.502 1 97.88 113 PRO B N 1
ATOM 4094 C CA . PRO B 1 113 ? 2.117 21.656 -0.102 1 97.88 113 PRO B CA 1
ATOM 4095 C C . PRO B 1 113 ? 1.865 22.016 -1.564 1 97.88 113 PRO B C 1
ATOM 4097 O O . PRO B 1 113 ? 1.412 21.172 -2.344 1 97.88 113 PRO B O 1
ATOM 4100 N N . PHE B 1 114 ? 2.158 23.234 -1.894 1 94.44 114 PHE B N 1
ATOM 4101 C CA . PHE B 1 114 ? 2.311 23.531 -3.316 1 94.44 114 PHE B CA 1
ATOM 4102 C C . PHE B 1 114 ? 3.576 22.875 -3.863 1 94.44 114 PHE B C 1
ATOM 4104 O O . PHE B 1 114 ? 3.646 22.547 -5.047 1 94.44 114 PHE B O 1
ATOM 4111 N N . SER B 1 115 ? 4.535 22.703 -2.977 1 96.5 115 SER B N 1
ATOM 4112 C CA . SER B 1 115 ? 5.801 22.047 -3.281 1 96.5 115 SER B CA 1
ATOM 4113 C C . SER B 1 115 ? 6.324 21.281 -2.076 1 96.5 115 SER B C 1
ATOM 4115 O O . SER B 1 115 ? 6.688 21.875 -1.058 1 96.5 115 SER B O 1
ATOM 4117 N N . PHE B 1 116 ? 6.496 19.969 -2.24 1 97.94 116 PHE B N 1
ATOM 4118 C CA . PHE B 1 116 ? 7.008 19.141 -1.16 1 97.94 116 PHE B CA 1
ATOM 4119 C C . PHE B 1 116 ? 8.453 19.5 -0.83 1 97.94 116 PHE B C 1
ATOM 4121 O O . PHE B 1 116 ? 8.797 19.672 0.34 1 97.94 116 PHE B O 1
ATOM 4128 N N . ALA B 1 117 ? 9.242 19.703 -1.868 1 96.88 117 ALA B N 1
ATOM 4129 C CA . ALA B 1 117 ? 10.656 20.016 -1.688 1 96.88 117 ALA B CA 1
ATOM 4130 C C . ALA B 1 117 ? 10.828 21.328 -0.912 1 96.88 117 ALA B C 1
ATOM 4132 O O . ALA B 1 117 ? 11.727 21.438 -0.079 1 96.88 117 ALA B O 1
ATOM 4133 N N . PHE B 1 118 ? 9.984 22.297 -1.189 1 96.12 118 PHE B N 1
ATOM 4134 C CA . PHE B 1 118 ? 10.062 23.594 -0.52 1 96.12 118 PHE B CA 1
ATOM 4135 C C . PHE B 1 118 ? 9.859 23.438 0.982 1 96.12 118 PHE B C 1
ATOM 4137 O O . PHE B 1 118 ? 10.672 23.906 1.778 1 96.12 118 PHE B O 1
ATOM 4144 N N . TYR B 1 119 ? 8.812 22.75 1.373 1 98.19 119 TYR B N 1
ATOM 4145 C CA . TYR B 1 119 ? 8.453 22.688 2.783 1 98.19 119 TYR B CA 1
ATOM 4146 C C . TYR B 1 119 ? 9.375 21.734 3.541 1 98.19 119 TYR B C 1
ATOM 4148 O O . TYR B 1 119 ? 9.523 21.844 4.758 1 98.19 119 TYR B O 1
ATOM 4156 N N . ARG B 1 120 ? 9.992 20.766 2.85 1 98.12 120 ARG B N 1
ATOM 4157 C CA . ARG B 1 120 ? 11 19.906 3.473 1 98.12 120 ARG B CA 1
ATOM 4158 C C . ARG B 1 120 ? 12.164 20.734 4.02 1 98.12 120 ARG B C 1
ATOM 4160 O O . ARG B 1 120 ? 12.742 20.391 5.051 1 98.12 120 ARG B O 1
ATOM 4167 N N . LYS B 1 121 ? 12.438 21.812 3.371 1 96.94 121 LYS B N 1
ATOM 4168 C CA . LYS B 1 121 ? 13.5 22.688 3.84 1 96.94 121 LYS B CA 1
ATOM 4169 C C . LYS B 1 121 ? 13.203 23.219 5.242 1 96.94 121 LYS B C 1
ATOM 4171 O O . LYS B 1 121 ? 14.125 23.578 5.984 1 96.94 121 LYS B O 1
ATOM 4176 N N . TYR B 1 122 ? 11.93 23.234 5.547 1 97.94 122 TYR B N 1
ATOM 4177 C CA . TYR B 1 122 ? 11.539 23.812 6.824 1 97.94 122 TYR B CA 1
ATOM 4178 C C . TYR B 1 122 ? 11.055 22.734 7.789 1 97.94 122 TYR B C 1
ATOM 4180 O O . TYR B 1 122 ? 10.477 23.047 8.836 1 97.94 122 TYR B O 1
ATOM 4188 N N . GLY B 1 123 ? 11.203 21.469 7.414 1 98.5 123 GLY B N 1
ATOM 4189 C CA . GLY B 1 123 ? 11.055 20.391 8.375 1 98.5 123 GLY B CA 1
ATOM 4190 C C . GLY B 1 123 ? 9.789 19.578 8.164 1 98.5 123 GLY B C 1
ATOM 4191 O O . GLY B 1 123 ? 9.555 18.594 8.859 1 98.5 123 GLY B O 1
ATOM 4192 N N . TRP B 1 124 ? 8.906 20 7.254 1 98.81 124 TRP B N 1
ATOM 4193 C CA . TRP B 1 124 ? 7.723 19.188 6.977 1 98.81 124 TRP B CA 1
ATOM 4194 C C . TRP B 1 124 ? 8.086 17.969 6.125 1 98.81 124 TRP B C 1
ATOM 4196 O O . TRP B 1 124 ? 9.008 18.031 5.312 1 98.81 124 TRP B O 1
ATOM 4206 N N . GLU B 1 125 ? 7.359 16.922 6.297 1 98.81 125 GLU B N 1
ATOM 4207 C CA . GLU B 1 125 ? 7.535 15.695 5.52 1 98.81 125 GLU B CA 1
ATOM 4208 C C . GLU B 1 125 ? 6.191 15.078 5.141 1 98.81 125 GLU B C 1
ATOM 4210 O O . GLU B 1 125 ? 5.195 15.266 5.848 1 98.81 125 GLU B O 1
ATOM 4215 N N . THR B 1 126 ? 6.195 14.352 4.012 1 98.56 126 THR B N 1
ATOM 4216 C CA . THR B 1 126 ? 5.004 13.609 3.627 1 98.56 126 THR B CA 1
ATOM 4217 C C . THR B 1 126 ? 4.566 12.664 4.746 1 98.56 126 THR B C 1
ATOM 4219 O O . THR B 1 126 ? 5.398 11.977 5.34 1 98.56 126 THR B O 1
ATOM 4222 N N . TYR B 1 127 ? 3.256 12.641 5.082 1 98.19 127 TYR B N 1
ATOM 4223 C CA . TYR B 1 127 ? 2.859 11.711 6.137 1 98.19 127 TYR B CA 1
ATOM 4224 C C . TYR B 1 127 ? 1.649 10.891 5.707 1 98.19 127 TYR B C 1
ATOM 4226 O O . TYR B 1 127 ? 1.27 9.93 6.387 1 98.19 127 TYR B O 1
ATOM 4234 N N . VAL B 1 128 ? 1.101 11.273 4.508 1 98.5 128 VAL B N 1
ATOM 4235 C CA . VAL B 1 128 ? -0.135 10.578 4.156 1 98.5 128 VAL B CA 1
ATOM 4236 C C . VAL B 1 128 ? -0.316 10.578 2.643 1 98.5 128 VAL B C 1
ATOM 4238 O O . VAL B 1 128 ? 0.099 11.523 1.962 1 98.5 128 VAL B O 1
ATOM 4241 N N . GLU B 1 129 ? -0.878 9.539 2.141 1 97.88 129 GLU B N 1
ATOM 4242 C CA . GLU B 1 129 ? -1.326 9.383 0.759 1 97.88 129 GLU B CA 1
ATOM 4243 C C . GLU B 1 129 ? -2.723 8.773 0.697 1 97.88 129 GLU B C 1
ATOM 4245 O O . GLU B 1 129 ? -3.211 8.219 1.688 1 97.88 129 GLU B O 1
ATOM 4250 N N . PHE B 1 130 ? -3.428 8.945 -0.386 1 96.81 130 PHE B N 1
ATOM 4251 C CA . PHE B 1 130 ? -4.699 8.258 -0.598 1 96.81 130 PHE B CA 1
ATOM 4252 C C . PHE B 1 130 ? -4.625 7.344 -1.813 1 96.81 130 PHE B C 1
ATOM 4254 O O . PHE B 1 130 ? -3.781 7.535 -2.691 1 96.81 130 PHE B O 1
ATOM 4261 N N . LYS B 1 131 ? -5.398 6.371 -1.72 1 97.88 131 LYS B N 1
ATOM 4262 C CA . LYS B 1 131 ? -5.734 5.57 -2.895 1 97.88 131 LYS B CA 1
ATOM 4263 C C . LYS B 1 131 ? -6.988 6.105 -3.582 1 97.88 131 LYS B C 1
ATOM 4265 O O . LYS B 1 131 ? -8.062 6.152 -2.979 1 97.88 131 LYS B O 1
ATOM 4270 N N . GLN B 1 132 ? -6.914 6.543 -4.84 1 98.31 132 GLN B N 1
ATOM 4271 C CA . GLN B 1 132 ? -8.047 7.023 -5.621 1 98.31 132 GLN B CA 1
ATOM 4272 C C . GLN B 1 132 ? -8.594 5.93 -6.531 1 98.31 132 GLN B C 1
ATOM 4274 O O . GLN B 1 132 ? -7.871 5.395 -7.371 1 98.31 132 GLN B O 1
ATOM 4279 N N . TYR B 1 133 ? -9.859 5.645 -6.352 1 98.5 133 TYR B N 1
ATOM 4280 C CA . TYR B 1 133 ? -10.516 4.598 -7.133 1 98.5 133 TYR B CA 1
ATOM 4281 C C . TYR B 1 133 ? -11.406 5.199 -8.211 1 98.5 133 TYR B C 1
ATOM 4283 O O . TYR B 1 133 ? -12.047 6.234 -7.984 1 98.5 133 TYR B O 1
ATOM 4291 N N . LYS B 1 134 ? -11.492 4.617 -9.258 1 98.56 134 LYS B N 1
ATOM 4292 C CA . LYS B 1 134 ? -12.5 4.812 -10.305 1 98.56 134 LYS B CA 1
ATOM 4293 C C . LYS B 1 134 ? -13.055 3.477 -10.781 1 98.56 134 LYS B C 1
ATOM 4295 O O . LYS B 1 134 ? -12.305 2.605 -11.227 1 98.56 134 LYS B O 1
ATOM 4300 N N . LEU B 1 135 ? -14.312 3.279 -10.641 1 98.25 135 LEU B N 1
ATOM 4301 C CA . LEU B 1 135 ? -14.977 2.043 -11.031 1 98.25 135 LEU B CA 1
ATOM 4302 C C . LEU B 1 135 ? -16.078 2.318 -12.055 1 98.25 135 LEU B C 1
ATOM 4304 O O . LEU B 1 135 ? -16.812 3.301 -11.938 1 98.25 135 LEU B O 1
ATOM 4308 N N . SER B 1 136 ? -16.156 1.467 -13.016 1 97.81 136 SER B N 1
ATOM 4309 C CA . SER B 1 136 ? -17.375 1.447 -13.828 1 97.81 136 SER B CA 1
ATOM 4310 C C . SER B 1 136 ? -18.5 0.702 -13.117 1 97.81 136 SER B C 1
ATOM 4312 O O . SER B 1 136 ? -18.266 -0.02 -12.148 1 97.81 136 SER B O 1
ATOM 4314 N N . THR B 1 137 ? -19.625 0.908 -13.562 1 96.44 137 THR B N 1
ATOM 4315 C CA . THR B 1 137 ? -20.812 0.339 -12.922 1 96.44 137 THR B CA 1
ATOM 4316 C C . THR B 1 137 ? -20.734 -1.186 -12.906 1 96.44 137 THR B C 1
ATOM 4318 O O . THR B 1 137 ? -21.172 -1.823 -11.945 1 96.44 137 THR B O 1
ATOM 4321 N N . ASP B 1 138 ? -20.172 -1.78 -13.891 1 95.19 138 ASP B N 1
ATOM 4322 C CA . ASP B 1 138 ? -20.094 -3.234 -13.992 1 95.19 138 ASP B CA 1
ATOM 4323 C C . ASP B 1 138 ? -19.031 -3.795 -13.055 1 95.19 138 ASP B C 1
ATOM 4325 O O . ASP B 1 138 ? -18.969 -5.008 -12.836 1 95.19 138 ASP B O 1
ATOM 4329 N N . GLN B 1 139 ? -18.25 -2.912 -12.461 1 97.12 139 GLN B N 1
ATOM 4330 C CA . GLN B 1 139 ? -17.172 -3.334 -11.578 1 97.12 139 GLN B CA 1
ATOM 4331 C C . GLN B 1 139 ? -17.578 -3.225 -10.109 1 97.12 139 GLN B C 1
ATOM 4333 O O . GLN B 1 139 ? -16.828 -3.611 -9.219 1 97.12 139 GLN B O 1
ATOM 4338 N N . LEU B 1 140 ? -18.703 -2.699 -9.852 1 96.75 140 LEU B N 1
ATOM 4339 C CA . LEU B 1 140 ? -19.156 -2.475 -8.477 1 96.75 140 LEU B CA 1
ATOM 4340 C C . LEU B 1 140 ? -19.328 -3.797 -7.742 1 96.75 140 LEU B C 1
ATOM 4342 O O . LEU B 1 140 ? -19.594 -4.828 -8.367 1 96.75 140 LEU B O 1
ATOM 4346 N N . PRO B 1 141 ? -19.141 -3.787 -6.441 1 94.88 141 PRO B N 1
ATOM 4347 C CA . PRO B 1 141 ? -19.391 -5.02 -5.688 1 94.88 141 PRO B CA 1
ATOM 4348 C C . PRO B 1 141 ? -20.812 -5.555 -5.863 1 94.88 141 PRO B C 1
ATOM 4350 O O . PRO B 1 141 ? -21.734 -4.777 -6.07 1 94.88 141 PRO B O 1
ATOM 4353 N N . ALA B 1 142 ? -20.891 -6.824 -5.754 1 91.69 142 ALA B N 1
ATOM 4354 C CA . ALA B 1 142 ? -22.203 -7.449 -5.785 1 91.69 142 ALA B CA 1
ATOM 4355 C C . ALA B 1 142 ? -23.078 -6.926 -4.652 1 91.69 142 ALA B C 1
ATOM 4357 O O . ALA B 1 142 ? -22.609 -6.707 -3.537 1 91.69 142 ALA B O 1
ATOM 4358 N N . LYS B 1 143 ? -24.344 -6.773 -4.965 1 94.06 143 LYS B N 1
ATOM 4359 C CA . LYS B 1 143 ? -25.312 -6.336 -3.959 1 94.06 143 LYS B CA 1
ATOM 4360 C C . LYS B 1 143 ? -25.531 -7.418 -2.908 1 94.06 143 LYS B C 1
ATOM 4362 O O . LYS B 1 143 ? -25.609 -8.602 -3.24 1 94.06 143 LYS B O 1
ATOM 4367 N N . LYS B 1 144 ? -25.531 -7.004 -1.706 1 95.06 144 LYS B N 1
ATOM 4368 C CA . LYS B 1 144 ? -25.734 -7.914 -0.583 1 95.06 144 LYS B CA 1
ATOM 4369 C C . LYS B 1 144 ? -26.938 -7.5 0.255 1 95.06 144 LYS B C 1
ATOM 4371 O O . LYS B 1 144 ? -27.172 -6.309 0.465 1 95.06 144 LYS B O 1
ATOM 4376 N N . LEU B 1 145 ? -27.656 -8.469 0.69 1 93.75 145 LEU B N 1
ATOM 4377 C CA . LEU B 1 145 ? -28.719 -8.203 1.654 1 93.75 145 LEU B CA 1
ATOM 4378 C C . LEU B 1 145 ? -28.156 -8.109 3.068 1 93.75 145 LEU B C 1
ATOM 4380 O O . LEU B 1 145 ? -27.469 -9.016 3.525 1 93.75 145 LEU B O 1
ATOM 4384 N N . THR B 1 146 ? -28.312 -7.02 3.688 1 95.06 146 THR B N 1
ATOM 4385 C CA . THR B 1 146 ? -27.891 -6.828 5.07 1 95.06 146 THR B CA 1
ATOM 4386 C C . THR B 1 146 ? -29.109 -6.664 5.984 1 95.06 146 THR B C 1
ATOM 4388 O O . THR B 1 146 ? -30.219 -6.41 5.512 1 95.06 146 THR B O 1
ATOM 4391 N N . LEU B 1 147 ? -28.891 -6.84 7.234 1 95.5 147 LEU B N 1
ATOM 4392 C CA . LEU B 1 147 ? -29.984 -6.789 8.195 1 95.5 147 LEU B CA 1
ATOM 4393 C C . LEU B 1 147 ? -30.328 -5.344 8.547 1 95.5 147 LEU B C 1
ATOM 4395 O O . LEU B 1 147 ? -31.422 -5.07 9.062 1 95.5 147 LEU B O 1
ATOM 4399 N N . GLY B 1 148 ? -29.469 -4.469 8.258 1 97.25 148 GLY B N 1
ATOM 4400 C CA . GLY B 1 148 ? -29.688 -3.074 8.617 1 97.25 148 GLY B CA 1
ATOM 4401 C C . GLY B 1 148 ? -30.484 -2.309 7.582 1 97.25 148 GLY B C 1
ATOM 4402 O O . GLY B 1 148 ? -31.141 -2.908 6.73 1 97.25 148 GLY B O 1
ATOM 4403 N N . THR B 1 149 ? -30.562 -1.042 7.789 1 97.06 149 THR B N 1
ATOM 4404 C CA . THR B 1 149 ? -31.328 -0.18 6.902 1 97.06 149 THR B CA 1
ATOM 4405 C C . THR B 1 149 ? -30.531 1.062 6.52 1 97.06 149 THR B C 1
ATOM 4407 O O . THR B 1 149 ? -29.75 1.571 7.32 1 97.06 149 THR B O 1
ATOM 4410 N N . LEU B 1 150 ? -30.734 1.498 5.297 1 97.81 150 LEU B N 1
ATOM 4411 C CA . LEU B 1 150 ? -30.125 2.732 4.801 1 97.81 150 LEU B CA 1
ATOM 4412 C C . LEU B 1 150 ? -31.156 3.855 4.758 1 97.81 150 LEU B C 1
ATOM 4414 O O . LEU B 1 150 ? -32.281 3.66 4.281 1 97.81 150 LEU B O 1
ATOM 4418 N N . ARG B 1 151 ? -30.812 5.004 5.293 1 97.62 151 ARG B N 1
ATOM 4419 C CA . ARG B 1 151 ? -31.688 6.176 5.262 1 97.62 151 ARG B CA 1
ATOM 4420 C C . ARG B 1 151 ? -30.984 7.363 4.605 1 97.62 151 ARG B C 1
ATOM 4422 O O . ARG B 1 151 ? -29.922 7.793 5.062 1 97.62 151 ARG B O 1
ATOM 4429 N N . ARG B 1 152 ? -31.625 7.914 3.564 1 96.81 152 ARG B N 1
ATOM 4430 C CA . ARG B 1 152 ? -31.125 9.125 2.924 1 96.81 152 ARG B CA 1
ATOM 4431 C C . ARG B 1 152 ? -31.688 10.375 3.596 1 96.81 152 ARG B C 1
ATOM 4433 O O . ARG B 1 152 ? -32.75 10.328 4.191 1 96.81 152 ARG B O 1
ATOM 4440 N N . GLY B 1 153 ? -30.938 11.375 3.369 1 94.06 153 GLY B N 1
ATOM 4441 C CA . GLY B 1 153 ? -31.453 12.656 3.834 1 94.06 153 GLY B CA 1
ATOM 4442 C C . GLY B 1 153 ? -30.438 13.445 4.637 1 94.06 153 GLY B C 1
ATOM 4443 O O . GLY B 1 153 ? -29.25 13.469 4.301 1 94.06 153 GLY B O 1
ATOM 4444 N N . ASN B 1 154 ? -31.016 14.211 5.566 1 92.31 154 ASN B N 1
ATOM 4445 C CA . ASN B 1 154 ? -30.172 15.07 6.395 1 92.31 154 ASN B CA 1
ATOM 4446 C C . ASN B 1 154 ? -30.109 14.57 7.836 1 92.31 154 ASN B C 1
ATOM 4448 O O . ASN B 1 154 ? -30.75 15.133 8.719 1 92.31 154 ASN B O 1
ATOM 4452 N N . PRO B 1 155 ? -29.328 13.547 8.016 1 94.25 155 PRO B N 1
ATOM 4453 C CA . PRO B 1 155 ? -29.188 13.055 9.391 1 94.25 155 PRO B CA 1
ATOM 4454 C C . PRO B 1 155 ? -28.703 14.133 10.359 1 94.25 155 PRO B C 1
ATOM 4456 O O . PRO B 1 155 ? -28.078 15.102 9.938 1 94.25 155 PRO B O 1
ATOM 4459 N N . GLU B 1 156 ? -29.047 13.875 11.625 1 95.88 156 GLU B N 1
ATOM 4460 C CA . GLU B 1 156 ? -28.484 14.742 12.656 1 95.88 156 GLU B CA 1
ATOM 4461 C C . GLU B 1 156 ? -26.953 14.703 12.633 1 95.88 156 GLU B C 1
ATOM 4463 O O . GLU B 1 156 ? -26.359 13.641 12.438 1 95.88 156 GLU B O 1
ATOM 4468 N N . LEU B 1 157 ? -26.453 15.859 12.875 1 97.06 157 LEU B N 1
ATOM 4469 C CA . LEU B 1 157 ? -25 15.969 12.867 1 97.06 157 LEU B CA 1
ATOM 4470 C C . LEU B 1 157 ? -24.391 15.023 13.891 1 97.06 157 LEU B C 1
ATOM 4472 O O . LEU B 1 157 ? -23.312 14.461 13.648 1 97.06 157 LEU B O 1
ATOM 4476 N N . SER B 1 158 ? -25.016 14.867 15.008 1 97.25 158 SER B N 1
ATOM 4477 C CA . SER B 1 158 ? -24.5 14.023 16.078 1 97.25 158 SER B CA 1
ATOM 4478 C C . SER B 1 158 ? -24.328 12.578 15.609 1 97.25 158 SER B C 1
ATOM 4480 O O . SER B 1 158 ? -23.422 11.875 16.062 1 97.25 158 SER B O 1
ATOM 4482 N N . VAL B 1 159 ? -25.188 12.117 14.719 1 97.88 159 VAL B N 1
ATOM 4483 C CA . VAL B 1 159 ? -25.125 10.766 14.164 1 97.88 159 VAL B CA 1
ATOM 4484 C C . VAL B 1 159 ? -23.859 10.609 13.328 1 97.88 159 VAL B C 1
ATOM 4486 O O . VAL B 1 159 ? -23.094 9.648 13.508 1 97.88 159 VAL B O 1
ATOM 4489 N N . LEU B 1 160 ? -23.625 11.57 12.477 1 98.19 160 LEU B N 1
ATOM 4490 C CA . LEU B 1 160 ? -22.453 11.531 11.625 1 98.19 160 LEU B CA 1
ATOM 4491 C C . LEU B 1 160 ? -21.172 11.633 12.461 1 98.19 160 LEU B C 1
ATOM 4493 O O . LEU B 1 160 ? -20.203 10.906 12.219 1 98.19 160 LEU B O 1
ATOM 4497 N N . LYS B 1 161 ? -21.188 12.484 13.422 1 98 161 LYS B N 1
ATOM 4498 C CA . LYS B 1 161 ? -20.031 12.688 14.281 1 98 161 LYS B CA 1
ATOM 4499 C C . LYS B 1 161 ? -19.656 11.406 15.016 1 98 161 LYS B C 1
ATOM 4501 O O . LYS B 1 161 ? -18.469 11.062 15.109 1 98 161 LYS B O 1
ATOM 4506 N N . MET B 1 162 ? -20.641 10.781 15.523 1 97.56 162 MET B N 1
ATOM 4507 C CA . MET B 1 162 ? -20.391 9.555 16.281 1 97.56 162 MET B CA 1
ATOM 4508 C C . MET B 1 162 ? -19.703 8.508 15.406 1 97.56 162 MET B C 1
ATOM 4510 O O . MET B 1 162 ? -18.703 7.91 15.805 1 97.56 162 MET B O 1
ATOM 4514 N N . VAL B 1 163 ? -20.25 8.25 14.219 1 98.62 163 VAL B N 1
ATOM 4515 C CA . VAL B 1 163 ? -19.703 7.273 13.289 1 98.62 163 VAL B CA 1
ATOM 4516 C C . VAL B 1 163 ? -18.297 7.707 12.852 1 98.62 163 VAL B C 1
ATOM 4518 O O . VAL B 1 163 ? -17.359 6.91 12.891 1 98.62 163 VAL B O 1
ATOM 4521 N N . TYR B 1 164 ? -18.172 8.969 12.562 1 98.69 164 TYR B N 1
ATOM 4522 C CA . TYR B 1 164 ? -16.906 9.5 12.086 1 98.69 164 TYR B CA 1
ATOM 4523 C C . TYR B 1 164 ? -15.828 9.375 13.156 1 98.69 164 TYR B C 1
ATOM 4525 O O . TYR B 1 164 ? -14.719 8.922 12.875 1 98.69 164 TYR B O 1
ATOM 4533 N N . ASP B 1 165 ? -16.141 9.781 14.312 1 98.44 165 ASP B N 1
ATOM 4534 C CA . ASP B 1 165 ? -15.133 9.812 15.375 1 98.44 165 ASP B CA 1
ATOM 4535 C C . ASP B 1 165 ? -14.602 8.406 15.664 1 98.44 165 ASP B C 1
ATOM 4537 O O . ASP B 1 165 ? -13.398 8.211 15.82 1 98.44 165 ASP B O 1
ATOM 4541 N N . THR B 1 166 ? -15.539 7.465 15.703 1 98.38 166 THR B N 1
ATOM 4542 C CA . THR B 1 166 ? -15.148 6.074 15.922 1 98.38 166 THR B CA 1
ATOM 4543 C C . THR B 1 166 ? -14.25 5.582 14.797 1 98.38 166 THR B C 1
ATOM 4545 O O . THR B 1 166 ? -13.25 4.898 15.047 1 98.38 166 THR B O 1
ATOM 4548 N N . TYR B 1 167 ? -14.555 5.934 13.609 1 98.44 167 TYR B N 1
ATOM 4549 C CA . TYR B 1 167 ? -13.773 5.566 12.43 1 98.44 167 TYR B CA 1
ATOM 4550 C C . TYR B 1 167 ? -12.43 6.281 12.422 1 98.44 167 TYR B C 1
ATOM 4552 O O . TYR B 1 167 ? -11.391 5.652 12.195 1 98.44 167 TYR B O 1
ATOM 4560 N N . ALA B 1 168 ? -12.422 7.57 12.664 1 98.44 168 ALA B N 1
ATOM 4561 C CA . ALA B 1 168 ? -11.25 8.445 12.555 1 98.44 168 ALA B CA 1
ATOM 4562 C C . ALA B 1 168 ? -10.172 8.047 13.555 1 98.44 168 ALA B C 1
ATOM 4564 O O . ALA B 1 168 ? -8.977 8.156 13.273 1 98.44 168 ALA B O 1
ATOM 4565 N N . GLU B 1 169 ? -10.57 7.539 14.688 1 97.75 169 GLU B N 1
ATOM 4566 C CA . GLU B 1 169 ? -9.641 7.164 15.742 1 97.75 169 GLU B CA 1
ATOM 4567 C C . GLU B 1 169 ? -8.773 5.977 15.328 1 97.75 169 GLU B C 1
ATOM 4569 O O . GLU B 1 169 ? -7.746 5.703 15.945 1 97.75 169 GLU B O 1
ATOM 4574 N N . ARG B 1 170 ? -9.148 5.312 14.266 1 96.81 170 ARG B N 1
ATOM 4575 C CA . ARG B 1 170 ? -8.43 4.141 13.781 1 96.81 170 ARG B CA 1
ATOM 4576 C C . ARG B 1 170 ? -7.164 4.547 13.031 1 96.81 170 ARG B C 1
ATOM 4578 O O . ARG B 1 170 ? -6.305 3.707 12.758 1 96.81 170 ARG B O 1
ATOM 4585 N N . TYR B 1 171 ? -7.039 5.805 12.742 1 98.44 171 TYR B N 1
ATOM 4586 C CA . TYR B 1 171 ? -5.969 6.25 11.859 1 98.44 171 TYR B CA 1
ATOM 4587 C C . TYR B 1 171 ? -5.109 7.309 12.539 1 98.44 171 TYR B C 1
ATOM 4589 O O . TYR B 1 171 ? -5.527 7.91 13.531 1 98.44 171 TYR B O 1
ATOM 4597 N N . ASN B 1 172 ? -3.896 7.453 12.039 1 98.81 172 ASN B N 1
ATOM 4598 C CA . ASN B 1 172 ? -3.09 8.625 12.352 1 98.81 172 ASN B CA 1
ATOM 4599 C C . ASN B 1 172 ? -3.309 9.75 11.336 1 98.81 172 ASN B C 1
ATOM 4601 O O . ASN B 1 172 ? -3.197 9.523 10.133 1 98.81 172 ASN B O 1
ATOM 4605 N N . GLY B 1 173 ? -3.688 10.938 11.852 1 98.75 173 GLY B N 1
ATOM 4606 C CA . GLY B 1 173 ? -3.697 12.094 10.961 1 98.75 173 GLY B CA 1
ATOM 4607 C C . GLY B 1 173 ? -5.094 12.594 10.656 1 98.75 173 GLY B C 1
ATOM 4608 O O . GLY B 1 173 ? -5.262 13.695 10.125 1 98.75 173 GLY B O 1
ATOM 4609 N N . THR B 1 174 ? -6.148 11.836 10.977 1 98.75 174 THR B N 1
ATOM 4610 C CA . THR B 1 174 ? -7.512 12.328 10.812 1 98.75 174 THR B CA 1
ATOM 4611 C C . THR B 1 174 ? -7.785 13.492 11.766 1 98.75 174 THR B C 1
ATOM 4613 O O . THR B 1 174 ? -7.188 13.57 12.844 1 98.75 174 THR B O 1
ATOM 4616 N N . LEU B 1 175 ? -8.688 14.336 11.414 1 98.62 175 LEU B N 1
ATOM 4617 C CA . LEU B 1 175 ? -9.055 15.461 12.266 1 98.62 175 LEU B CA 1
ATOM 4618 C C . LEU B 1 175 ? -10.141 15.055 13.258 1 98.62 175 LEU B C 1
ATOM 4620 O O . LEU B 1 175 ? -11.008 14.242 12.938 1 98.62 175 LEU B O 1
ATOM 4624 N N . SER B 1 176 ? -10.008 15.531 14.438 1 98.12 176 SER B N 1
ATOM 4625 C CA . SER B 1 176 ? -11.18 15.625 15.305 1 98.12 176 SER B CA 1
ATOM 4626 C C . SER B 1 176 ? -12.047 16.828 14.945 1 98.12 176 SER B C 1
ATOM 4628 O O . SER B 1 176 ? -11.688 17.969 15.258 1 98.12 176 SER B O 1
ATOM 4630 N N . ARG B 1 177 ? -13.133 16.562 14.336 1 97.88 177 ARG B N 1
ATOM 4631 C CA . ARG B 1 177 ? -13.938 17.609 13.727 1 97.88 177 ARG B CA 1
ATOM 4632 C C . ARG B 1 177 ? -14.875 18.25 14.75 1 97.88 177 ARG B C 1
ATOM 4634 O O . ARG B 1 177 ? -15.508 17.547 15.539 1 97.88 177 ARG B O 1
ATOM 4641 N N . ASP B 1 178 ? -14.922 19.562 14.742 1 96 178 ASP B N 1
ATOM 4642 C CA . ASP B 1 178 ? -15.969 20.219 15.508 1 96 178 ASP B CA 1
ATOM 4643 C C . ASP B 1 178 ? -17.172 20.547 14.625 1 96 178 ASP B C 1
ATOM 4645 O O . ASP B 1 178 ? -17.172 20.266 13.43 1 96 178 ASP B O 1
ATOM 4649 N N . ASP B 1 179 ? -18.219 21.094 15.195 1 96.19 179 ASP B N 1
ATOM 4650 C CA . ASP B 1 179 ? -19.469 21.344 14.477 1 96.19 179 ASP B CA 1
ATOM 4651 C C . ASP B 1 179 ? -19.25 22.344 13.336 1 96.19 179 ASP B C 1
ATOM 4653 O O . ASP B 1 179 ? -19.781 22.156 12.242 1 96.19 179 ASP B O 1
ATOM 4657 N N . ALA B 1 180 ? -18.5 23.328 13.625 1 93.31 180 ALA B N 1
ATOM 4658 C CA . ALA B 1 180 ? -18.266 24.359 12.625 1 93.31 180 ALA B CA 1
ATOM 4659 C C . ALA B 1 180 ? -17.562 23.781 11.398 1 93.31 180 ALA B C 1
ATOM 4661 O O . ALA B 1 180 ? -17.875 24.156 10.266 1 93.31 180 ALA B O 1
ATOM 4662 N N . TRP B 1 181 ? -16.594 22.891 11.602 1 95.69 181 TRP B N 1
ATOM 4663 C CA . TRP B 1 181 ? -15.867 22.281 10.5 1 95.69 181 TRP B CA 1
ATOM 4664 C C . TRP B 1 181 ? -16.797 21.406 9.664 1 95.69 181 TRP B C 1
ATOM 4666 O O . TRP B 1 181 ? -16.719 21.406 8.43 1 95.69 181 TRP B O 1
ATOM 4676 N N . TRP B 1 182 ? -17.672 20.609 10.297 1 96.81 182 TRP B N 1
ATOM 4677 C CA . TRP B 1 182 ? -18.656 19.812 9.57 1 96.81 182 TRP B CA 1
ATOM 4678 C C . TRP B 1 182 ? -19.516 20.688 8.656 1 96.81 182 TRP B C 1
ATOM 4680 O O . TRP B 1 182 ? -19.641 20.406 7.461 1 96.81 182 TRP B O 1
ATOM 4690 N N . GLU B 1 183 ? -19.969 21.766 9.188 1 92.69 183 GLU B N 1
ATOM 4691 C CA . GLU B 1 183 ? -20.922 22.609 8.484 1 92.69 183 GLU B CA 1
ATOM 4692 C C . GLU B 1 183 ? -20.234 23.406 7.371 1 92.69 183 GLU B C 1
ATOM 4694 O O . GLU B 1 183 ? -20.75 23.5 6.258 1 92.69 183 GLU B O 1
ATOM 4699 N N . ASN B 1 184 ? -19.078 23.906 7.691 1 90.5 184 ASN B N 1
ATOM 4700 C CA . ASN B 1 184 ? -18.469 24.891 6.801 1 90.5 184 ASN B CA 1
ATOM 4701 C C . ASN B 1 184 ? -17.5 24.234 5.824 1 90.5 184 ASN B C 1
ATOM 4703 O O . ASN B 1 184 ? -17.109 24.844 4.82 1 90.5 184 ASN B O 1
ATOM 4707 N N . SER B 1 185 ? -17.078 23.047 6.121 1 93.69 185 SER B N 1
ATOM 4708 C CA . SER B 1 185 ? -16.094 22.391 5.258 1 93.69 185 SER B CA 1
ATOM 4709 C C . SER B 1 185 ? -16.609 21.062 4.727 1 93.69 185 SER B C 1
ATOM 4711 O O . SER B 1 185 ? -16.828 20.906 3.521 1 93.69 185 SER B O 1
ATOM 4713 N N . VAL B 1 186 ? -17 20.172 5.566 1 96.44 186 VAL B N 1
ATOM 4714 C CA . VAL B 1 186 ? -17.359 18.812 5.16 1 96.44 186 VAL B CA 1
ATOM 4715 C C . VAL B 1 186 ? -18.609 18.844 4.293 1 96.44 186 VAL B C 1
ATOM 4717 O O . VAL B 1 186 ? -18.594 18.391 3.146 1 96.44 186 VAL B O 1
ATOM 4720 N N . PHE B 1 187 ? -19.703 19.516 4.762 1 93.81 187 PHE B N 1
ATOM 4721 C CA . PHE B 1 187 ? -20.969 19.531 4.047 1 93.81 187 PHE B CA 1
ATOM 4722 C C . PHE B 1 187 ? -20.875 20.375 2.787 1 93.81 187 PHE B C 1
ATOM 4724 O O . PHE B 1 187 ? -21.594 20.141 1.815 1 93.81 187 PHE B O 1
ATOM 4731 N N . ALA B 1 188 ? -19.922 21.297 2.818 1 89.06 188 ALA B N 1
ATOM 4732 C CA . ALA B 1 188 ? -19.766 22.203 1.679 1 89.06 188 ALA B CA 1
ATOM 4733 C C . ALA B 1 188 ? -18.984 21.531 0.547 1 89.06 188 ALA B C 1
ATOM 4735 O O . ALA B 1 188 ? -19.188 21.859 -0.625 1 89.06 188 ALA B O 1
ATOM 4736 N N . LYS B 1 189 ? -18.219 20.547 0.927 1 91.19 189 LYS B N 1
ATOM 4737 C CA . LYS B 1 189 ? -17.234 20.125 -0.057 1 91.19 189 LYS B CA 1
ATOM 4738 C C . LYS B 1 189 ? -17.406 18.641 -0.409 1 91.19 189 LYS B C 1
ATOM 4740 O O . LYS B 1 189 ? -16.891 18.188 -1.432 1 91.19 189 LYS B O 1
ATOM 4745 N N . LYS B 1 190 ? -18.031 17.859 0.4 1 93.81 190 LYS B N 1
ATOM 4746 C CA . LYS B 1 190 ? -17.984 16.406 0.25 1 93.81 190 LYS B CA 1
ATOM 4747 C C . LYS B 1 190 ? -19.234 15.891 -0.438 1 93.81 190 LYS B C 1
ATOM 4749 O O . LYS B 1 190 ? -19.438 14.672 -0.556 1 93.81 190 LYS B O 1
ATOM 4754 N N . GLY B 1 191 ? -20.094 16.734 -0.922 1 90.25 191 GLY B N 1
ATOM 4755 C CA . GLY B 1 191 ? -21.297 16.312 -1.624 1 90.25 191 GLY B CA 1
ATOM 4756 C C . GLY B 1 191 ? -22.562 16.844 -0.992 1 90.25 191 GLY B C 1
ATOM 4757 O O . GLY B 1 191 ? -22.641 17 0.228 1 90.25 191 GLY B O 1
ATOM 4758 N N . SER B 1 192 ? -23.562 16.922 -1.749 1 91.56 192 SER B N 1
ATOM 4759 C CA . SER B 1 192 ? -24.812 17.531 -1.3 1 91.56 192 SER B CA 1
ATOM 4760 C C . SER B 1 192 ? -25.75 16.469 -0.73 1 91.56 192 SER B C 1
ATOM 4762 O O . SER B 1 192 ? -26.734 16.812 -0.063 1 91.56 192 SER B O 1
ATOM 4764 N N . GLN B 1 193 ? -25.453 15.227 -1.024 1 97.06 193 GLN B N 1
ATOM 4765 C CA . GLN B 1 193 ? -26.328 14.156 -0.556 1 97.06 193 GLN B CA 1
ATOM 4766 C C . GLN B 1 193 ? -25.641 13.336 0.538 1 97.06 193 GLN B C 1
ATOM 4768 O O . GLN B 1 193 ? -24.422 13.242 0.583 1 97.06 193 GLN B O 1
ATOM 4773 N N . ARG B 1 194 ? -26.516 12.789 1.444 1 97.88 194 ARG B N 1
ATOM 4774 C CA . ARG B 1 194 ? -26.031 12 2.572 1 97.88 194 ARG B CA 1
ATOM 4775 C C . ARG B 1 194 ? -26.906 10.773 2.805 1 97.88 194 ARG B C 1
ATOM 4777 O O . ARG B 1 194 ? -28.125 10.836 2.621 1 97.88 194 ARG B O 1
ATOM 4784 N N . ALA B 1 195 ? -26.312 9.711 3.158 1 98.5 195 ALA B N 1
ATOM 4785 C CA . ALA B 1 195 ? -27.016 8.5 3.564 1 98.5 195 ALA B CA 1
ATOM 4786 C C . ALA B 1 195 ? -26.312 7.816 4.727 1 98.5 195 ALA B C 1
ATOM 4788 O O . ALA B 1 195 ? -25.078 7.828 4.805 1 98.5 195 ALA B O 1
ATOM 4789 N N . VAL B 1 196 ? -27.062 7.301 5.672 1 98.81 196 VAL B N 1
ATOM 4790 C CA . VAL B 1 196 ? -26.531 6.629 6.855 1 98.81 196 VAL B CA 1
ATOM 4791 C C . VAL B 1 196 ? -27.031 5.188 6.902 1 98.81 196 VAL B C 1
ATOM 4793 O O . VAL B 1 196 ? -28.203 4.922 6.613 1 98.81 196 VAL B O 1
ATOM 4796 N N . TYR B 1 197 ? -26.203 4.266 7.188 1 98.81 197 TYR B N 1
ATOM 4797 C CA . TYR B 1 197 ? -26.547 2.869 7.418 1 98.81 197 TYR B CA 1
ATOM 4798 C C . TYR B 1 197 ? -26.766 2.596 8.898 1 98.81 197 TYR B C 1
ATOM 4800 O O . TYR B 1 197 ? -25.859 2.832 9.719 1 98.81 197 TYR B O 1
ATOM 4808 N N . TYR B 1 198 ? -27.906 2.098 9.273 1 98.62 198 TYR B N 1
ATOM 4809 C CA . TYR B 1 198 ? -28.25 1.687 10.633 1 98.62 198 TYR B CA 1
ATOM 4810 C C . TYR B 1 198 ? -28.328 0.168 10.742 1 98.62 198 TYR B C 1
ATOM 4812 O O . TYR B 1 198 ? -28.938 -0.488 9.891 1 98.62 198 TYR B O 1
ATOM 4820 N N . ASP B 1 199 ? -27.688 -0.387 11.773 1 98.12 199 ASP B N 1
ATOM 4821 C CA . ASP B 1 199 ? -27.781 -1.834 11.945 1 98.12 199 ASP B CA 1
ATOM 4822 C C . ASP B 1 199 ? -29.156 -2.238 12.461 1 98.12 199 ASP B C 1
ATOM 4824 O O . ASP B 1 199 ? -30.047 -1.402 12.57 1 98.12 199 ASP B O 1
ATOM 4828 N N . GLU B 1 200 ? -29.391 -3.5 12.695 1 97.31 200 GLU B N 1
ATOM 4829 C CA . GLU B 1 200 ? -30.688 -4.035 13.086 1 97.31 200 GLU B CA 1
ATOM 4830 C C . GLU B 1 200 ? -31.172 -3.424 14.398 1 97.31 200 GLU B C 1
ATOM 4832 O O . GLU B 1 200 ? -32.375 -3.307 14.641 1 97.31 200 GLU B O 1
ATOM 4837 N N . ALA B 1 201 ? -30.266 -3.021 15.227 1 97.75 201 ALA B N 1
ATOM 4838 C CA . ALA B 1 201 ? -30.594 -2.432 16.531 1 97.75 201 ALA B CA 1
ATOM 4839 C C . ALA B 1 201 ? -30.859 -0.933 16.406 1 97.75 201 ALA B C 1
ATOM 4841 O O . ALA B 1 201 ? -31.141 -0.258 17.391 1 97.75 201 ALA B O 1
ATOM 4842 N N . GLY B 1 202 ? -30.688 -0.367 15.203 1 96.81 202 GLY B N 1
ATOM 4843 C CA . GLY B 1 202 ? -30.938 1.048 14.984 1 96.81 202 GLY B CA 1
ATOM 4844 C C . GLY B 1 202 ? -29.734 1.925 15.281 1 96.81 202 GLY B C 1
ATOM 4845 O O . GLY B 1 202 ? -29.875 3.146 15.391 1 96.81 202 GLY B O 1
ATOM 4846 N N . LEU B 1 203 ? -28.625 1.326 15.469 1 98 203 LEU B N 1
ATOM 4847 C CA . LEU B 1 203 ? -27.406 2.08 15.719 1 98 203 LEU B CA 1
ATOM 4848 C C . LEU B 1 203 ? -26.703 2.439 14.406 1 98 203 LEU B C 1
ATOM 4850 O O . LEU B 1 203 ? -26.547 1.584 13.531 1 98 203 LEU B O 1
ATOM 4854 N N . PRO B 1 204 ? -26.359 3.742 14.227 1 98.69 204 PRO B N 1
ATOM 4855 C CA . PRO B 1 204 ? -25.625 4.109 13.008 1 98.69 204 PRO B CA 1
ATOM 4856 C C . PRO B 1 204 ? -24.25 3.453 12.922 1 98.69 204 PRO B C 1
ATOM 4858 O O . PRO B 1 204 ? -23.484 3.48 13.891 1 98.69 204 PRO B O 1
ATOM 4861 N N . GLN B 1 205 ? -23.938 2.807 11.75 1 98.75 205 GLN B N 1
ATOM 4862 C CA . GLN B 1 205 ? -22.703 2.053 11.602 1 98.75 205 GLN B CA 1
ATOM 4863 C C . GLN B 1 205 ? -21.906 2.537 10.391 1 98.75 205 GLN B C 1
ATOM 4865 O O . GLN B 1 205 ? -20.797 2.051 10.133 1 98.75 205 GLN B O 1
ATOM 4870 N N . GLY B 1 206 ? -22.391 3.443 9.609 1 98.81 206 GLY B N 1
ATOM 4871 C CA . GLY B 1 206 ? -21.703 3.982 8.445 1 98.81 206 GLY B CA 1
ATOM 4872 C C . GLY B 1 206 ? -22.484 5.09 7.754 1 98.81 206 GLY B C 1
ATOM 4873 O O . GLY B 1 206 ? -23.656 5.301 8.039 1 98.81 206 GLY B O 1
ATOM 4874 N N . TYR B 1 207 ? -21.828 5.852 6.898 1 98.81 207 TYR B N 1
ATOM 4875 C CA . TYR B 1 207 ? -22.5 6.863 6.09 1 98.81 207 TYR B CA 1
ATOM 4876 C C . TYR B 1 207 ? -21.719 7.152 4.816 1 98.81 207 TYR B C 1
ATOM 4878 O O . TYR B 1 207 ? -20.562 6.754 4.688 1 98.81 207 TYR B O 1
ATOM 4886 N N . VAL B 1 208 ? -22.391 7.758 3.91 1 98.75 208 VAL B N 1
ATOM 4887 C CA . VAL B 1 208 ? -21.766 8.227 2.68 1 98.75 208 VAL B CA 1
ATOM 4888 C C . VAL B 1 208 ? -22.234 9.648 2.367 1 98.75 208 VAL B C 1
ATOM 4890 O O . VAL B 1 208 ? -23.422 9.953 2.488 1 98.75 208 VAL B O 1
ATOM 4893 N N . LEU B 1 209 ? -21.297 10.539 2.197 1 98.69 209 LEU B N 1
ATOM 4894 C CA . LEU B 1 209 ? -21.531 11.836 1.568 1 98.69 209 LEU B CA 1
ATOM 4895 C C . LEU B 1 209 ? -21.203 11.781 0.08 1 98.69 209 LEU B C 1
ATOM 4897 O O . LEU B 1 209 ? -20.109 11.352 -0.305 1 98.69 209 LEU B O 1
ATOM 4901 N N . TYR B 1 210 ? -22.172 12.219 -0.784 1 98.31 210 TYR B N 1
ATOM 4902 C CA . TYR B 1 210 ? -21.953 11.93 -2.195 1 98.31 210 TYR B CA 1
ATOM 4903 C C . TYR B 1 210 ? -22.719 12.906 -3.08 1 98.31 210 TYR B C 1
ATOM 4905 O O . TYR B 1 210 ? -23.484 13.742 -2.584 1 98.31 210 TYR B O 1
ATOM 4913 N N . GLU B 1 211 ? -22.328 12.883 -4.348 1 97.75 211 GLU B N 1
ATOM 4914 C CA . GLU B 1 211 ? -23.031 13.586 -5.418 1 97.75 211 GLU B CA 1
ATOM 4915 C C . GLU B 1 211 ? -23.25 12.68 -6.621 1 97.75 211 GLU B C 1
ATOM 4917 O O . GLU B 1 211 ? -22.375 11.891 -6.984 1 97.75 211 GLU B O 1
ATOM 4922 N N . VAL B 1 212 ? -24.422 12.688 -7.168 1 97.31 212 VAL B N 1
ATOM 4923 C CA . VAL B 1 212 ? -24.719 12.016 -8.43 1 97.31 212 VAL B CA 1
ATOM 4924 C C . VAL B 1 212 ? -24.984 13.055 -9.516 1 97.31 212 VAL B C 1
ATOM 4926 O O . VAL B 1 212 ? -26.016 13.734 -9.492 1 97.31 212 VAL B O 1
ATOM 4929 N N . LYS B 1 213 ? -24.094 13.227 -10.328 1 96.44 213 LYS B N 1
ATOM 4930 C CA . LYS B 1 213 ? -24.172 14.219 -11.391 1 96.44 213 LYS B CA 1
ATOM 4931 C C . LYS B 1 213 ? -23.469 13.734 -12.656 1 96.44 213 LYS B C 1
ATOM 4933 O O . LYS B 1 213 ? -22.406 13.117 -12.586 1 96.44 213 LYS B O 1
ATOM 4938 N N . GLU B 1 214 ? -24.125 13.977 -13.875 1 97.19 214 GLU B N 1
ATOM 4939 C CA . GLU B 1 214 ? -23.531 13.641 -15.164 1 97.19 214 GLU B CA 1
ATOM 4940 C C . GLU B 1 214 ? -23.156 12.164 -15.234 1 97.19 214 GLU B C 1
ATOM 4942 O O . GLU B 1 214 ? -22.062 11.812 -15.656 1 97.19 214 GLU B O 1
ATOM 4947 N N . ARG B 1 215 ? -24.031 11.359 -14.648 1 97.56 215 ARG B N 1
ATOM 4948 C CA . ARG B 1 215 ? -23.953 9.898 -14.656 1 97.56 215 ARG B CA 1
ATOM 4949 C C . ARG B 1 215 ? -22.734 9.406 -13.883 1 97.56 215 ARG B C 1
ATOM 4951 O O . ARG B 1 215 ? -22.156 8.375 -14.234 1 97.56 215 ARG B O 1
ATOM 4958 N N . LYS B 1 216 ? -22.266 10.227 -12.961 1 98.19 216 LYS B N 1
ATOM 4959 C CA . LYS B 1 216 ? -21.156 9.875 -12.086 1 98.19 216 LYS B CA 1
ATOM 4960 C C . LYS B 1 216 ? -21.562 9.93 -10.617 1 98.19 216 LYS B C 1
ATOM 4962 O O . LYS B 1 216 ? -22.234 10.883 -10.188 1 98.19 216 LYS B O 1
ATOM 4967 N N . PHE B 1 217 ? -21.312 8.906 -9.93 1 98.44 217 PHE B N 1
ATOM 4968 C CA . PHE B 1 217 ? -21.438 8.883 -8.477 1 98.44 217 PHE B CA 1
ATOM 4969 C C . PHE B 1 217 ? -20.109 9.242 -7.82 1 98.44 217 PHE B C 1
ATOM 4971 O O . PHE B 1 217 ? -19.188 8.414 -7.766 1 98.44 217 PHE B O 1
ATOM 4978 N N . THR B 1 218 ? -20 10.438 -7.309 1 98.56 218 THR B N 1
ATOM 4979 C CA . THR B 1 218 ? -18.781 10.898 -6.641 1 98.56 218 THR B CA 1
ATOM 4980 C C . THR B 1 218 ? -18.922 10.773 -5.129 1 98.56 218 THR B C 1
ATOM 4982 O O . THR B 1 218 ? -19.75 11.438 -4.516 1 98.56 218 THR B O 1
ATOM 4985 N N . ILE B 1 219 ? -18.109 9.938 -4.57 1 98.62 219 ILE B N 1
ATOM 4986 C CA . ILE B 1 219 ? -18.094 9.766 -3.121 1 98.62 219 ILE B CA 1
ATOM 4987 C C . ILE B 1 219 ? -17.156 10.781 -2.488 1 98.62 219 ILE B C 1
ATOM 4989 O O . ILE B 1 219 ? -15.93 10.688 -2.658 1 98.62 219 ILE B O 1
ATOM 4993 N N . GLY B 1 220 ? -17.719 11.68 -1.774 1 98.38 220 GLY B N 1
ATOM 4994 C CA . GLY B 1 220 ? -16.922 12.648 -1.041 1 98.38 220 GLY B CA 1
ATOM 4995 C C . GLY B 1 220 ? -16.328 12.086 0.234 1 98.38 220 GLY B C 1
ATOM 4996 O O . GLY B 1 220 ? -15.211 12.461 0.621 1 98.38 220 GLY B O 1
ATOM 4997 N N . GLU B 1 221 ? -17.047 11.273 0.903 1 98.31 221 GLU B N 1
ATOM 4998 C CA . GLU B 1 221 ? -16.625 10.617 2.133 1 98.31 221 GLU B CA 1
ATOM 4999 C C . GLU B 1 221 ? -17.406 9.328 2.369 1 98.31 221 GLU B C 1
ATOM 5001 O O . GLU B 1 221 ? -18.625 9.305 2.268 1 98.31 221 GLU B O 1
ATOM 5006 N N . LEU B 1 222 ? -16.719 8.25 2.531 1 98.62 222 LEU B N 1
ATOM 5007 C CA . LEU B 1 222 ? -17.312 6.941 2.832 1 98.62 222 LEU B CA 1
ATOM 5008 C C . LEU B 1 222 ? -16.734 6.379 4.133 1 98.62 222 LEU B C 1
ATOM 5010 O O . LEU B 1 222 ? -15.547 6.066 4.207 1 98.62 222 LEU B O 1
ATOM 5014 N N . VAL B 1 223 ? -17.578 6.207 5.168 1 98.62 223 VAL B N 1
ATOM 5015 C CA . VAL B 1 223 ? -17.172 5.777 6.496 1 98.62 223 VAL B CA 1
ATOM 5016 C C . VAL B 1 223 ? -18 4.578 6.938 1 98.62 223 VAL B C 1
ATOM 5018 O O . VAL B 1 223 ? -19.234 4.59 6.809 1 98.62 223 VAL B O 1
ATOM 5021 N N . HIS B 1 224 ? -17.422 3.568 7.383 1 98.31 224 HIS B N 1
ATOM 5022 C CA . HIS B 1 224 ? -18.125 2.412 7.926 1 98.31 224 HIS B CA 1
ATOM 5023 C C . HIS B 1 224 ? -17.359 1.8 9.094 1 98.31 224 HIS B C 1
ATOM 5025 O O . HIS B 1 224 ? -16.125 1.77 9.086 1 98.31 224 HIS B O 1
ATOM 5031 N N . LEU B 1 225 ? -18.062 1.308 10.117 1 98.12 225 LEU B N 1
ATOM 5032 C CA . LEU B 1 225 ? -17.469 0.829 11.359 1 98.12 225 LEU B CA 1
ATOM 5033 C C . LEU B 1 225 ? -17.297 -0.685 11.328 1 98.12 225 LEU B C 1
ATOM 5035 O O . LEU B 1 225 ? -16.531 -1.24 12.125 1 98.12 225 LEU B O 1
ATOM 5039 N N . ASN B 1 226 ? -18 -1.363 10.43 1 96.62 226 ASN B N 1
ATOM 5040 C CA . ASN B 1 226 ? -17.891 -2.812 10.305 1 96.62 226 ASN B CA 1
ATOM 5041 C C . ASN B 1 226 ? -18.234 -3.285 8.898 1 96.62 226 ASN B C 1
ATOM 5043 O O . ASN B 1 226 ? -18.625 -2.482 8.047 1 96.62 226 ASN B O 1
ATOM 5047 N N . GLU B 1 227 ? -18.109 -4.52 8.672 1 96.75 227 GLU B N 1
ATOM 5048 C CA . GLU B 1 227 ? -18.25 -5.094 7.336 1 96.75 227 GLU B CA 1
ATOM 5049 C C . GLU B 1 227 ? -19.703 -5.047 6.867 1 96.75 227 GLU B C 1
ATOM 5051 O O . GLU B 1 227 ? -19.984 -4.828 5.684 1 96.75 227 GLU B O 1
ATOM 5056 N N . GLU B 1 228 ? -20.641 -5.277 7.715 1 97.44 228 GLU B N 1
ATOM 5057 C CA . GLU B 1 228 ? -22.047 -5.191 7.344 1 97.44 228 GLU B CA 1
ATOM 5058 C C . GLU B 1 228 ? -22.406 -3.811 6.797 1 97.44 228 GLU B C 1
ATOM 5060 O O . GLU B 1 228 ? -23.062 -3.695 5.758 1 97.44 228 GLU B O 1
ATOM 5065 N N . ALA B 1 229 ? -21.969 -2.795 7.543 1 98.38 229 ALA B N 1
ATOM 5066 C CA . ALA B 1 229 ? -22.203 -1.425 7.09 1 98.38 229 ALA B CA 1
ATOM 5067 C C . ALA B 1 229 ? -21.547 -1.17 5.742 1 98.38 229 ALA B C 1
ATOM 5069 O O . ALA B 1 229 ? -22.125 -0.523 4.867 1 98.38 229 ALA B O 1
ATOM 5070 N N . ARG B 1 230 ? -20.281 -1.648 5.574 1 98.06 230 ARG B N 1
ATOM 5071 C CA . ARG B 1 230 ? -19.609 -1.512 4.285 1 98.06 230 ARG B CA 1
ATOM 5072 C C . ARG B 1 230 ? -20.453 -2.104 3.162 1 98.06 230 ARG B C 1
ATOM 5074 O O . ARG B 1 230 ? -20.688 -1.449 2.143 1 98.06 230 ARG B O 1
ATOM 5081 N N . GLN B 1 231 ? -20.938 -3.293 3.324 1 97.62 231 GLN B N 1
ATOM 5082 C CA . GLN B 1 231 ? -21.734 -3.986 2.32 1 97.62 231 GLN B CA 1
ATOM 5083 C C . GLN B 1 231 ? -23.031 -3.23 2.029 1 97.62 231 GLN B C 1
ATOM 5085 O O . GLN B 1 231 ? -23.406 -3.074 0.869 1 97.62 231 GLN B O 1
ATOM 5090 N N . GLY B 1 232 ? -23.656 -2.811 3.129 1 98.19 232 GLY B N 1
ATOM 5091 C CA . GLY B 1 232 ? -24.891 -2.049 2.959 1 98.19 232 GLY B CA 1
ATOM 5092 C C . GLY B 1 232 ? -24.688 -0.771 2.164 1 98.19 232 GLY B C 1
ATOM 5093 O O . GLY B 1 232 ? -25.5 -0.452 1.282 1 98.19 232 GLY B O 1
ATOM 5094 N N . LEU B 1 233 ? -23.656 -0.073 2.451 1 98.69 233 LEU B N 1
ATOM 5095 C CA . LEU B 1 233 ? -23.359 1.174 1.752 1 98.69 233 LEU B CA 1
ATOM 5096 C C . LEU B 1 233 ? -23.031 0.911 0.285 1 98.69 233 LEU B C 1
ATOM 5098 O O . LEU B 1 233 ? -23.516 1.628 -0.598 1 98.69 233 LEU B O 1
ATOM 5102 N N . TRP B 1 234 ? -22.297 -0.091 -0.024 1 98.25 234 TRP B N 1
ATOM 5103 C CA . TRP B 1 234 ? -21.938 -0.393 -1.406 1 98.25 234 TRP B CA 1
ATOM 5104 C C . TRP B 1 234 ? -23.156 -0.89 -2.184 1 98.25 234 TRP B C 1
ATOM 5106 O O . TRP B 1 234 ? -23.281 -0.632 -3.385 1 98.25 234 TRP B O 1
ATOM 5116 N N . THR B 1 235 ? -24.031 -1.632 -1.5 1 98.19 235 THR B N 1
ATOM 5117 C CA . THR B 1 235 ? -25.281 -2.014 -2.137 1 98.19 235 THR B CA 1
ATOM 5118 C C . THR B 1 235 ? -26.094 -0.779 -2.504 1 98.19 235 THR B C 1
ATOM 5120 O O . THR B 1 235 ? -26.641 -0.693 -3.609 1 98.19 235 THR B O 1
ATOM 5123 N N . PHE B 1 236 ? -26.172 0.169 -1.567 1 98.31 236 PHE B N 1
ATOM 5124 C CA . PHE B 1 236 ? -26.859 1.428 -1.832 1 98.31 236 PHE B CA 1
ATOM 5125 C C . PHE B 1 236 ? -26.266 2.119 -3.055 1 98.31 236 PHE B C 1
ATOM 5127 O O . PHE B 1 236 ? -27 2.564 -3.939 1 98.31 236 PHE B O 1
ATOM 5134 N N . ILE B 1 237 ? -24.938 2.189 -3.152 1 98.31 237 ILE B N 1
ATOM 5135 C CA . ILE B 1 237 ? -24.234 2.816 -4.27 1 98.31 237 ILE B CA 1
ATOM 5136 C C . ILE B 1 237 ? -24.547 2.064 -5.562 1 98.31 237 ILE B C 1
ATOM 5138 O O . ILE B 1 237 ? -24.906 2.674 -6.574 1 98.31 237 ILE B O 1
ATOM 5142 N N . ALA B 1 238 ? -24.531 0.77 -5.516 1 97.69 238 ALA B N 1
ATOM 5143 C CA . ALA B 1 238 ? -24.766 -0.075 -6.684 1 97.69 238 ALA B CA 1
ATOM 5144 C C . ALA B 1 238 ? -26.203 0.06 -7.172 1 97.69 238 ALA B C 1
ATOM 5146 O O . ALA B 1 238 ? -26.484 -0.135 -8.359 1 97.69 238 ALA B O 1
ATOM 5147 N N . ASN B 1 239 ? -27.078 0.351 -6.27 1 97.19 239 ASN B N 1
ATOM 5148 C CA . ASN B 1 239 ? -28.469 0.527 -6.625 1 97.19 239 ASN B CA 1
ATOM 5149 C C . ASN B 1 239 ? -28.672 1.746 -7.52 1 97.19 239 ASN B C 1
ATOM 5151 O O . ASN B 1 239 ? -29.766 1.934 -8.086 1 97.19 239 ASN B O 1
ATOM 5155 N N . HIS B 1 240 ? -27.625 2.531 -7.703 1 97.06 240 HIS B N 1
ATOM 5156 C CA . HIS B 1 240 ? -27.719 3.68 -8.602 1 97.06 240 HIS B CA 1
ATOM 5157 C C . HIS B 1 240 ? -27.266 3.309 -10.008 1 97.06 240 HIS B C 1
ATOM 5159 O O . HIS B 1 240 ? -27.078 4.188 -10.852 1 97.06 240 HIS B O 1
ATOM 5165 N N . ASP B 1 241 ? -27.094 2.088 -10.305 1 94.31 241 ASP B N 1
ATOM 5166 C CA . ASP B 1 241 ? -26.469 1.586 -11.523 1 94.31 241 ASP B CA 1
ATOM 5167 C C . ASP B 1 241 ? -27.188 2.107 -12.766 1 94.31 241 ASP B C 1
ATOM 5169 O O . ASP B 1 241 ? -26.547 2.379 -13.789 1 94.31 241 ASP B O 1
ATOM 5173 N N . SER B 1 242 ? -28.469 2.342 -12.703 1 94.56 242 SER B N 1
ATOM 5174 C CA . SER B 1 242 ? -29.219 2.832 -13.852 1 94.56 242 SER B CA 1
ATOM 5175 C C . SER B 1 242 ? -28.938 4.312 -14.102 1 94.56 242 SER B C 1
ATOM 5177 O O . SER B 1 242 ? -29.219 4.824 -15.188 1 94.56 242 SER B O 1
ATOM 5179 N N . MET B 1 243 ? -28.359 5.016 -13.133 1 95.69 243 MET B N 1
ATOM 5180 C CA . MET B 1 243 ? -28.203 6.465 -13.172 1 95.69 243 MET B CA 1
ATOM 5181 C C . MET B 1 243 ? -26.75 6.848 -13.43 1 95.69 243 MET B C 1
ATOM 5183 O O . MET B 1 243 ? -26.453 8 -13.758 1 95.69 243 MET B O 1
ATOM 5187 N N . ILE B 1 244 ? -25.828 5.844 -13.289 1 97.56 244 ILE B N 1
ATOM 5188 C CA . ILE B 1 244 ? -24.422 6.23 -13.289 1 97.56 244 ILE B CA 1
ATOM 5189 C C . ILE B 1 244 ? -23.641 5.281 -14.188 1 97.56 244 ILE B C 1
ATOM 5191 O O . ILE B 1 244 ? -24.031 4.133 -14.391 1 97.56 244 ILE B O 1
ATOM 5195 N N . ASP B 1 245 ? -22.469 5.77 -14.641 1 98.06 245 ASP B N 1
ATOM 5196 C CA . ASP B 1 245 ? -21.516 4.969 -15.406 1 98.06 245 ASP B CA 1
ATOM 5197 C C . ASP B 1 245 ? -20.219 4.793 -14.641 1 98.06 245 ASP B C 1
ATOM 5199 O O . ASP B 1 245 ? -19.406 3.932 -14.977 1 98.06 245 ASP B O 1
ATOM 5203 N N . GLU B 1 246 ? -20.062 5.645 -13.625 1 98.31 246 GLU B N 1
ATOM 5204 C CA . GLU B 1 246 ? -18.781 5.699 -12.938 1 98.31 246 GLU B CA 1
ATOM 5205 C C . GLU B 1 246 ? -18.953 6.051 -11.469 1 98.31 246 GLU B C 1
ATOM 5207 O O . GLU B 1 246 ? -19.812 6.867 -11.117 1 98.31 246 GLU B O 1
ATOM 5212 N N . VAL B 1 247 ? -18.172 5.414 -10.641 1 98.62 247 VAL B N 1
ATOM 5213 C CA . VAL B 1 247 ? -18.047 5.75 -9.227 1 98.62 247 VAL B CA 1
ATOM 5214 C C . VAL B 1 247 ? -16.594 6.125 -8.906 1 98.62 247 VAL B C 1
ATOM 5216 O O . VAL B 1 247 ? -15.664 5.43 -9.32 1 98.62 247 VAL B O 1
ATOM 5219 N N . THR B 1 248 ? -16.344 7.223 -8.211 1 98.56 248 THR B N 1
ATOM 5220 C CA . THR B 1 248 ? -15.016 7.629 -7.793 1 98.56 248 THR B CA 1
ATOM 5221 C C . THR B 1 248 ? -14.977 7.863 -6.285 1 98.56 248 THR B C 1
ATOM 5223 O O . THR B 1 248 ? -15.961 8.297 -5.688 1 98.56 248 THR B O 1
ATOM 5226 N N . LEU B 1 249 ? -13.883 7.551 -5.688 1 98.12 249 LEU B N 1
ATOM 5227 C CA . LEU B 1 249 ? -13.688 7.828 -4.27 1 98.12 249 LEU B CA 1
ATOM 5228 C C . LEU B 1 249 ? -12.203 7.883 -3.924 1 98.12 249 LEU B C 1
ATOM 5230 O O . LEU B 1 249 ? -11.367 7.363 -4.668 1 98.12 249 LEU B O 1
ATOM 5234 N N . LYS B 1 250 ? -11.93 8.539 -2.84 1 97.88 250 LYS B N 1
ATOM 5235 C CA . LYS B 1 250 ? -10.633 8.477 -2.17 1 97.88 250 LYS B CA 1
ATOM 5236 C C . LYS B 1 250 ? -10.703 7.617 -0.911 1 97.88 250 LYS B C 1
ATOM 5238 O O . LYS B 1 250 ? -11.68 7.684 -0.162 1 97.88 250 LYS B O 1
ATOM 5243 N N .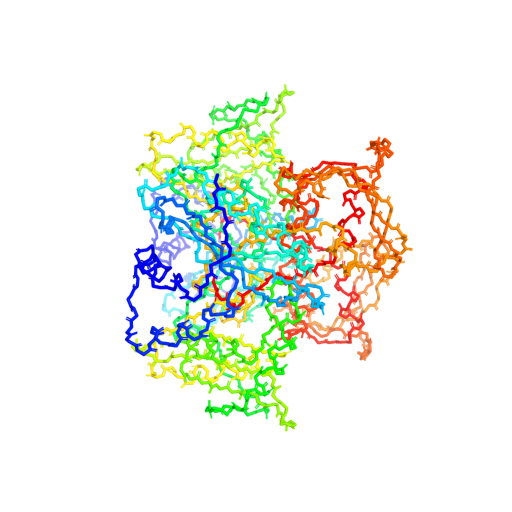 ALA B 1 251 ? -9.727 6.762 -0.775 1 98.31 251 ALA B N 1
ATOM 5244 C CA . ALA B 1 251 ? -9.656 5.828 0.345 1 98.31 251 ALA B CA 1
ATOM 5245 C C . ALA B 1 251 ? -8.266 5.816 0.961 1 98.31 251 ALA B C 1
ATOM 5247 O O . ALA B 1 251 ? -7.316 6.359 0.385 1 98.31 251 ALA B O 1
ATOM 5248 N N . PRO B 1 252 ? -8.148 5.297 2.279 1 97.81 252 PRO B N 1
ATOM 5249 C CA . PRO B 1 252 ? -6.801 5.125 2.83 1 97.81 252 PRO B CA 1
ATOM 5250 C C . PRO B 1 252 ? -5.926 4.215 1.971 1 97.81 252 PRO B C 1
ATOM 5252 O O . PRO B 1 252 ? -6.441 3.395 1.21 1 97.81 252 PRO B O 1
ATOM 5255 N N . ALA B 1 253 ? -4.66 4.371 2.127 1 96.06 253 ALA B N 1
ATOM 5256 C CA . ALA B 1 253 ? -3.709 3.668 1.268 1 96.06 253 ALA B CA 1
ATOM 5257 C C . ALA B 1 253 ? -3.857 2.154 1.407 1 96.06 253 ALA B C 1
ATOM 5259 O O . ALA B 1 253 ? -3.611 1.41 0.455 1 96.06 253 ALA B O 1
ATOM 5260 N N . ASN B 1 254 ? -4.289 1.677 2.539 1 94.5 254 ASN B N 1
ATOM 5261 C CA . ASN B 1 254 ? -4.371 0.24 2.779 1 94.5 254 ASN B CA 1
ATOM 5262 C C . ASN B 1 254 ? -5.781 -0.288 2.527 1 94.5 254 ASN B C 1
ATOM 5264 O O . ASN B 1 254 ? -6.121 -1.392 2.957 1 94.5 254 ASN B O 1
ATOM 5268 N N . ASP B 1 255 ? -6.652 0.541 1.903 1 96.69 255 ASP B N 1
ATOM 5269 C CA . ASP B 1 255 ? -8.016 0.105 1.601 1 96.69 255 ASP B CA 1
ATOM 5270 C C . ASP B 1 255 ? -8.008 -1.164 0.751 1 96.69 255 ASP B C 1
ATOM 5272 O O . ASP B 1 255 ? -7.191 -1.302 -0.162 1 96.69 255 ASP B O 1
ATOM 5276 N N . THR B 1 256 ? -8.984 -2.043 0.957 1 95.25 256 THR B N 1
ATOM 5277 C CA . THR B 1 256 ? -8.945 -3.371 0.353 1 95.25 256 THR B CA 1
ATOM 5278 C C . THR B 1 256 ? -10.102 -3.551 -0.626 1 95.25 256 THR B C 1
ATOM 5280 O O . THR B 1 256 ? -10.508 -4.68 -0.921 1 95.25 256 THR B O 1
ATOM 5283 N N . LEU B 1 257 ? -10.711 -2.527 -1.122 1 96.94 257 LEU B N 1
ATOM 5284 C CA . LEU B 1 257 ? -11.859 -2.613 -2.02 1 96.94 257 LEU B CA 1
ATOM 5285 C C . LEU B 1 257 ? -11.555 -3.514 -3.211 1 96.94 257 LEU B C 1
ATOM 5287 O O . LEU B 1 257 ? -12.328 -4.418 -3.527 1 96.94 257 LEU B O 1
ATOM 5291 N N . ALA B 1 258 ? -10.414 -3.344 -3.836 1 97.19 258 ALA B N 1
ATOM 5292 C CA . ALA B 1 258 ? -10.062 -4.105 -5.031 1 97.19 258 ALA B CA 1
ATOM 5293 C C . ALA B 1 258 ? -10.062 -5.605 -4.746 1 97.19 258 ALA B C 1
ATOM 5295 O O . ALA B 1 258 ? -10.547 -6.398 -5.551 1 97.19 258 ALA B O 1
ATOM 5296 N N . PHE B 1 259 ? -9.586 -6 -3.586 1 97.19 259 PHE B N 1
ATOM 5297 C CA . PHE B 1 259 ? -9.477 -7.398 -3.186 1 97.19 259 PHE B CA 1
ATOM 5298 C C . PHE B 1 259 ? -10.859 -8.023 -3.025 1 97.19 259 PHE B C 1
ATOM 5300 O O . PHE B 1 259 ? -11.016 -9.234 -3.18 1 97.19 259 PHE B O 1
ATOM 5307 N N . GLN B 1 260 ? -11.844 -7.191 -2.809 1 95.19 260 GLN B N 1
ATOM 5308 C CA . GLN B 1 260 ? -13.188 -7.68 -2.508 1 95.19 260 GLN B CA 1
ATOM 5309 C C . GLN B 1 260 ? -14.062 -7.68 -3.756 1 95.19 260 GLN B C 1
ATOM 5311 O O . GLN B 1 260 ? -15.227 -8.102 -3.707 1 95.19 260 GLN B O 1
ATOM 5316 N N . LEU B 1 261 ? -13.539 -7.199 -4.852 1 97.12 261 LEU B N 1
ATOM 5317 C CA . LEU B 1 261 ? -14.297 -7.145 -6.098 1 97.12 261 LEU B CA 1
ATOM 5318 C C . LEU B 1 261 ? -14.133 -8.438 -6.891 1 97.12 261 LEU B C 1
ATOM 5320 O O . LEU B 1 261 ? -13.109 -9.109 -6.785 1 97.12 261 LEU B O 1
ATOM 5324 N N . ASP B 1 262 ? -15.102 -8.727 -7.699 1 95.75 262 ASP B N 1
ATOM 5325 C CA . ASP B 1 262 ? -14.984 -9.844 -8.633 1 95.75 262 ASP B CA 1
ATOM 5326 C C . ASP B 1 262 ? -13.812 -9.633 -9.594 1 95.75 262 ASP B C 1
ATOM 5328 O O . ASP B 1 262 ? -13.086 -10.578 -9.906 1 95.75 262 ASP B O 1
ATOM 5332 N N . ASN B 1 263 ? -13.719 -8.461 -10.031 1 96.56 263 ASN B N 1
ATOM 5333 C CA . ASN B 1 263 ? -12.586 -8.039 -10.859 1 96.56 263 ASN B CA 1
ATOM 5334 C C . ASN B 1 263 ? -11.781 -6.941 -10.188 1 96.56 263 ASN B C 1
ATOM 5336 O O . ASN B 1 263 ? -12.172 -5.773 -10.203 1 96.56 263 ASN B O 1
ATOM 5340 N N . PRO B 1 264 ? -10.656 -7.281 -9.641 1 97.19 264 PRO B N 1
ATOM 5341 C CA . PRO B 1 264 ? -9.867 -6.293 -8.906 1 97.19 264 PRO B CA 1
ATOM 5342 C C . PRO B 1 264 ? -9.133 -5.316 -9.82 1 97.19 264 PRO B C 1
ATOM 5344 O O . PRO B 1 264 ? -8.531 -4.352 -9.352 1 97.19 264 PRO B O 1
ATOM 5347 N N . ARG B 1 265 ? -9.141 -5.562 -11.125 1 97.31 265 ARG B N 1
ATOM 5348 C CA . ARG B 1 265 ? -8.461 -4.688 -12.07 1 97.31 265 ARG B CA 1
ATOM 5349 C C . ARG B 1 265 ? -9.273 -3.418 -12.328 1 97.31 265 ARG B C 1
ATOM 5351 O O . ARG B 1 265 ? -9.742 -3.191 -13.438 1 97.31 265 ARG B O 1
ATOM 5358 N N . ILE B 1 266 ? -9.367 -2.609 -11.352 1 97.62 266 ILE B N 1
ATOM 5359 C CA . ILE B 1 266 ? -9.961 -1.278 -11.445 1 97.62 266 ILE B CA 1
ATOM 5360 C C . ILE B 1 266 ? -8.859 -0.222 -11.414 1 97.62 266 ILE B C 1
ATOM 5362 O O . ILE B 1 266 ? -7.699 -0.531 -11.117 1 97.62 266 ILE B O 1
ATOM 5366 N N . GLN B 1 267 ? -9.219 0.937 -11.781 1 97.81 267 GLN B N 1
ATOM 5367 C CA . GLN B 1 267 ? -8.242 2.012 -11.688 1 97.81 267 GLN B CA 1
ATOM 5368 C C . GLN B 1 267 ? -7.965 2.377 -10.234 1 97.81 267 GLN B C 1
ATOM 5370 O O . GLN B 1 267 ? -8.883 2.73 -9.492 1 97.81 267 GLN B O 1
ATOM 5375 N N . GLN B 1 268 ? -6.742 2.252 -9.812 1 98 268 GLN B N 1
ATOM 5376 C CA . GLN B 1 268 ? -6.242 2.607 -8.492 1 98 268 GLN B CA 1
ATOM 5377 C C . GLN B 1 268 ? -4.98 3.457 -8.586 1 98 268 GLN B C 1
ATOM 5379 O O . GLN B 1 268 ? -3.934 2.977 -9.023 1 98 268 GLN B O 1
ATOM 5384 N N . GLU B 1 269 ? -5.094 4.652 -8.125 1 98.12 269 GLU B N 1
ATOM 5385 C CA . GLU B 1 269 ? -3.928 5.531 -8.148 1 98.12 269 GLU B CA 1
ATOM 5386 C C . GLU B 1 269 ? -3.541 5.973 -6.734 1 98.12 269 GLU B C 1
ATOM 5388 O O . GLU B 1 269 ? -4.41 6.285 -5.918 1 98.12 269 GLU B O 1
ATOM 5393 N N . ILE B 1 270 ? -2.248 5.965 -6.438 1 98 270 ILE B N 1
ATOM 5394 C CA . ILE B 1 270 ? -1.741 6.477 -5.172 1 98 270 ILE B CA 1
ATOM 5395 C C . ILE B 1 270 ? -1.373 7.953 -5.32 1 98 270 ILE B C 1
ATOM 5397 O O . ILE B 1 270 ? -0.687 8.336 -6.273 1 98 270 ILE B O 1
ATOM 5401 N N . SER B 1 271 ? -1.803 8.758 -4.387 1 97.69 271 SER B N 1
ATOM 5402 C CA . SER B 1 271 ? -1.526 10.188 -4.457 1 97.69 271 SER B CA 1
ATOM 5403 C C . SER B 1 271 ? -1.017 10.719 -3.121 1 97.69 271 SER B C 1
ATOM 5405 O O . SER B 1 271 ? -1.733 10.68 -2.119 1 97.69 271 SER B O 1
ATOM 5407 N N . PRO B 1 272 ? 0.263 11.219 -3.109 1 98 272 PRO B N 1
ATOM 5408 C CA . PRO B 1 272 ? 0.676 11.969 -1.92 1 98 272 PRO B CA 1
ATOM 5409 C C . PRO B 1 272 ? -0.234 13.156 -1.629 1 98 272 PRO B C 1
ATOM 5411 O O . PRO B 1 272 ? -0.696 13.828 -2.557 1 98 272 PRO B O 1
ATOM 5414 N N . TYR B 1 273 ? -0.499 13.477 -0.357 1 98.25 273 TYR B N 1
ATOM 5415 C CA . TYR B 1 273 ? -1.56 14.43 -0.046 1 98.25 273 TYR B CA 1
ATOM 5416 C C . TYR B 1 273 ? -1.042 15.547 0.85 1 98.25 273 TYR B C 1
ATOM 5418 O O . TYR B 1 273 ? -0.693 16.625 0.367 1 98.25 273 TYR B O 1
ATOM 5426 N N . PHE B 1 274 ? -0.824 15.359 2.121 1 98.81 274 PHE B N 1
ATOM 5427 C CA . PHE B 1 274 ? -0.403 16.391 3.07 1 98.81 274 PHE B CA 1
ATOM 5428 C C . PHE B 1 274 ? 0.972 16.062 3.643 1 98.81 274 PHE B C 1
ATOM 5430 O O . PHE B 1 274 ? 1.447 14.93 3.523 1 98.81 274 PHE B O 1
ATOM 5437 N N . MET B 1 275 ? 1.591 17.062 4.195 1 98.88 275 MET B N 1
ATOM 5438 C CA . MET B 1 275 ? 2.82 16.953 4.977 1 98.88 275 MET B CA 1
ATOM 5439 C C . MET B 1 275 ? 2.551 17.219 6.453 1 98.88 275 MET B C 1
ATOM 5441 O O . MET B 1 275 ? 1.562 17.859 6.797 1 98.88 275 MET B O 1
ATOM 5445 N N . ALA B 1 276 ? 3.391 16.656 7.277 1 98.94 276 ALA B N 1
ATOM 5446 C CA . ALA B 1 276 ? 3.33 16.891 8.719 1 98.94 276 ALA B CA 1
ATOM 5447 C C . ALA B 1 276 ? 4.699 17.281 9.273 1 98.94 276 ALA B C 1
ATOM 5449 O O . ALA B 1 276 ? 5.727 16.984 8.656 1 98.94 276 ALA B O 1
ATOM 5450 N N . ARG B 1 277 ? 4.645 17.906 10.375 1 98.88 277 ARG B N 1
ATOM 5451 C CA . ARG B 1 277 ? 5.859 18.266 11.102 1 98.88 277 ARG B CA 1
ATOM 5452 C C . ARG B 1 277 ? 5.602 18.328 12.602 1 98.88 277 ARG B C 1
ATOM 5454 O O . ARG B 1 277 ? 4.691 19.016 13.062 1 98.88 277 ARG B O 1
ATOM 5461 N N . ILE B 1 278 ? 6.402 17.641 13.336 1 98.94 278 ILE B N 1
ATOM 5462 C CA . ILE B 1 278 ? 6.422 17.844 14.781 1 98.94 278 ILE B CA 1
ATOM 5463 C C . ILE B 1 278 ? 6.906 19.25 15.094 1 98.94 278 ILE B C 1
ATOM 5465 O O . ILE B 1 278 ? 7.965 19.672 14.617 1 98.94 278 ILE B O 1
ATOM 5469 N N . VAL B 1 279 ? 6.152 19.969 15.852 1 98.94 279 VAL B N 1
ATOM 5470 C CA . VAL B 1 279 ? 6.48 21.328 16.234 1 98.94 279 VAL B CA 1
ATOM 5471 C C . VAL B 1 279 ? 7.387 21.328 17.453 1 98.94 279 VAL B C 1
ATOM 5473 O O . VAL B 1 279 ? 8.391 22.047 17.5 1 98.94 279 VAL B O 1
ATOM 5476 N N . SER B 1 280 ? 7.043 20.547 18.375 1 98.81 280 SER B N 1
ATOM 5477 C CA . SER B 1 280 ? 7.785 20.406 19.625 1 98.81 280 SER B CA 1
ATOM 5478 C C . SER B 1 280 ? 8.016 18.953 19.984 1 98.81 280 SER B C 1
ATOM 5480 O O . SER B 1 280 ? 7.078 18.234 20.344 1 98.81 280 SER B O 1
ATOM 5482 N N . VAL B 1 281 ? 9.242 18.516 19.969 1 98.75 281 VAL B N 1
ATOM 5483 C CA . VAL B 1 281 ? 9.617 17.125 20.234 1 98.75 281 VAL B CA 1
ATOM 5484 C C . VAL B 1 281 ? 9.203 16.75 21.656 1 98.75 281 VAL B C 1
ATOM 5486 O O . VAL B 1 281 ? 8.578 15.703 21.875 1 98.75 281 VAL B O 1
ATOM 5489 N N . GLU B 1 282 ? 9.453 17.609 22.562 1 98.5 282 GLU B N 1
ATOM 5490 C CA . GLU B 1 282 ? 9.141 17.344 23.969 1 98.5 282 GLU B CA 1
ATOM 5491 C C . GLU B 1 282 ? 7.641 17.203 24.188 1 98.5 282 GLU B C 1
ATOM 5493 O O . GLU B 1 282 ? 7.18 16.203 24.734 1 98.5 282 GLU B O 1
ATOM 5498 N N . GLN B 1 283 ? 6.902 18.188 23.719 1 98.38 283 GLN B N 1
ATOM 5499 C CA . GLN B 1 283 ? 5.457 18.172 23.922 1 98.38 283 GLN B CA 1
ATOM 5500 C C . GLN B 1 283 ? 4.816 16.984 23.203 1 98.38 283 GLN B C 1
ATOM 5502 O O . GLN B 1 283 ? 3.938 16.328 23.766 1 98.38 283 GLN B O 1
ATOM 5507 N N . PHE B 1 284 ? 5.266 16.688 22 1 98.75 284 PHE B N 1
ATOM 5508 C CA . PHE B 1 284 ? 4.68 15.641 21.188 1 98.75 284 PHE B CA 1
ATOM 5509 C C . PHE B 1 284 ? 4.945 14.266 21.797 1 98.75 284 PHE B C 1
ATOM 5511 O O . PHE B 1 284 ? 4.012 13.5 22.031 1 98.75 284 PHE B O 1
ATOM 5518 N N . ILE B 1 285 ? 6.195 13.969 22.094 1 98.62 285 ILE B N 1
ATOM 5519 C CA . ILE B 1 285 ? 6.59 12.633 22.531 1 98.62 285 ILE B CA 1
ATOM 5520 C C . ILE B 1 285 ? 6.074 12.367 23.938 1 98.62 285 ILE B C 1
ATOM 5522 O O . ILE B 1 285 ? 5.688 11.242 24.266 1 98.62 285 ILE B O 1
ATOM 5526 N N . SER B 1 286 ? 5.992 13.398 24.734 1 97.5 286 SER B N 1
ATOM 5527 C CA . SER B 1 286 ? 5.512 13.227 26.094 1 97.5 286 SER B CA 1
ATOM 5528 C C . SER B 1 286 ? 4.078 12.711 26.125 1 97.5 286 SER B C 1
ATOM 5530 O O . SER B 1 286 ? 3.658 12.062 27.078 1 97.5 286 SER B O 1
ATOM 5532 N N . GLN B 1 287 ? 3.318 12.984 25.109 1 97.19 287 GLN B N 1
ATOM 5533 C CA . GLN B 1 287 ? 1.923 12.562 25.078 1 97.19 287 GLN B CA 1
ATOM 5534 C C . GLN B 1 287 ? 1.722 11.375 24.141 1 97.19 287 GLN B C 1
ATOM 5536 O O . GLN B 1 287 ? 0.62 10.828 24.047 1 97.19 287 GLN B O 1
ATOM 5541 N N . TYR B 1 288 ? 2.707 11.008 23.391 1 98.56 288 TYR B N 1
ATOM 5542 C CA . TYR B 1 288 ? 2.605 9.961 22.375 1 98.56 288 TYR B CA 1
ATOM 5543 C C . TYR B 1 288 ? 2.463 8.586 23.016 1 98.56 288 TYR B C 1
ATOM 5545 O O . TYR B 1 288 ? 3.299 8.188 23.828 1 98.56 288 TYR B O 1
ATOM 5553 N N . PRO B 1 289 ? 1.435 7.883 22.688 1 97.75 289 PRO B N 1
ATOM 5554 C CA . PRO B 1 289 ? 1.256 6.531 23.219 1 97.75 289 PRO B CA 1
ATOM 5555 C C . PRO B 1 289 ? 2.08 5.484 22.469 1 97.75 289 PRO B C 1
ATOM 5557 O O . PRO B 1 289 ? 1.651 4.98 21.438 1 97.75 289 PRO B O 1
ATOM 5560 N N . PHE B 1 290 ? 3.221 5.125 23.047 1 98.38 290 PHE B N 1
ATOM 5561 C CA . PHE B 1 290 ? 4.027 4.051 22.484 1 98.38 290 PHE B CA 1
ATOM 5562 C C . PHE B 1 290 ? 3.389 2.693 22.75 1 98.38 290 PHE B C 1
ATOM 5564 O O . PHE B 1 290 ? 2.426 2.596 23.516 1 98.38 290 PHE B O 1
ATOM 5571 N N . ALA B 1 291 ? 3.859 1.686 22.078 1 96.88 291 ALA B N 1
ATOM 5572 C CA . ALA B 1 291 ? 3.369 0.327 22.297 1 96.88 291 ALA B CA 1
ATOM 5573 C C . ALA B 1 291 ? 3.777 -0.193 23.672 1 96.88 291 ALA B C 1
ATOM 5575 O O . ALA B 1 291 ? 4.828 0.182 24.188 1 96.88 291 ALA B O 1
ATOM 5576 N N . ASN B 1 292 ? 2.943 -1.075 24.234 1 93.06 292 ASN B N 1
ATOM 5577 C CA . ASN B 1 292 ? 3.367 -1.797 25.422 1 93.06 292 ASN B CA 1
ATOM 5578 C C . ASN B 1 292 ? 4.57 -2.693 25.141 1 93.06 292 ASN B C 1
ATOM 5580 O O . ASN B 1 292 ? 4.637 -3.334 24.094 1 93.06 292 ASN B O 1
ATOM 5584 N N . GLN B 1 293 ? 5.422 -2.689 26.047 1 89.56 293 GLN B N 1
ATOM 5585 C CA . GLN B 1 293 ? 6.656 -3.447 25.875 1 89.56 293 GLN B CA 1
ATOM 5586 C C . GLN B 1 293 ? 6.906 -4.367 27.062 1 89.56 293 GLN B C 1
ATOM 5588 O O . GLN B 1 293 ? 6.344 -4.168 28.141 1 89.56 293 GLN B O 1
ATOM 5593 N N . ASP B 1 294 ? 7.699 -5.348 26.75 1 89.19 294 ASP B N 1
ATOM 5594 C CA . ASP B 1 294 ? 8.102 -6.258 27.812 1 89.19 294 ASP B CA 1
ATOM 5595 C C . ASP B 1 294 ? 9.18 -5.633 28.688 1 89.19 294 ASP B C 1
ATOM 5597 O O . ASP B 1 294 ? 9.344 -6.02 29.844 1 89.19 294 ASP B O 1
ATOM 5601 N N . SER B 1 295 ? 9.93 -4.695 28.141 1 92.19 295 SER B N 1
ATOM 5602 C CA . SER B 1 295 ? 10.977 -3.955 28.844 1 92.19 295 SER B CA 1
ATOM 5603 C C . SER B 1 295 ? 10.961 -2.479 28.469 1 92.19 295 SER B C 1
ATOM 5605 O O . SER B 1 295 ? 10.469 -2.115 27.391 1 92.19 295 SER B O 1
ATOM 5607 N N . PRO B 1 296 ? 11.43 -1.72 29.406 1 94.69 296 PRO B N 1
ATOM 5608 C CA . PRO B 1 296 ? 11.469 -0.294 29.078 1 94.69 296 PRO B CA 1
ATOM 5609 C C . PRO B 1 296 ? 12.469 0.023 27.953 1 94.69 296 PRO B C 1
ATOM 5611 O O . PRO B 1 296 ? 13.414 -0.737 27.734 1 94.69 296 PRO B O 1
ATOM 5614 N N . LEU B 1 297 ? 12.18 1.066 27.219 1 95.94 297 LEU B N 1
ATOM 5615 C CA . LEU B 1 297 ? 13.086 1.596 26.219 1 95.94 297 LEU B CA 1
ATOM 5616 C C . LEU B 1 297 ? 13.828 2.824 26.734 1 95.94 297 LEU B C 1
ATOM 5618 O O . LEU B 1 297 ? 13.203 3.773 27.203 1 95.94 297 LEU B O 1
ATOM 5622 N N . GLN B 1 298 ? 15.117 2.746 26.781 1 95.81 298 GLN B N 1
ATOM 5623 C CA . GLN B 1 298 ? 15.961 3.881 27.141 1 95.81 298 GLN B CA 1
ATOM 5624 C C . GLN B 1 298 ? 17 4.156 26.062 1 95.81 298 GLN B C 1
ATOM 5626 O O . GLN B 1 298 ? 17.984 3.416 25.922 1 95.81 298 GLN B O 1
ATOM 5631 N N . ILE B 1 299 ? 16.734 5.25 25.328 1 97.12 299 ILE B N 1
ATOM 5632 C CA . ILE B 1 299 ? 17.656 5.594 24.266 1 97.12 299 ILE B CA 1
ATOM 5633 C C . ILE B 1 299 ? 17.875 7.105 24.234 1 97.12 299 ILE B C 1
ATOM 5635 O O . ILE B 1 299 ? 17.203 7.848 24.938 1 97.12 299 ILE B O 1
ATOM 5639 N N . GLN B 1 300 ? 18.844 7.508 23.422 1 97.69 300 GLN B N 1
ATOM 5640 C CA . GLN B 1 300 ? 19.047 8.922 23.125 1 97.69 300 GLN B CA 1
ATOM 5641 C C . GLN B 1 300 ? 18.641 9.234 21.688 1 97.69 300 GLN B C 1
ATOM 5643 O O . GLN B 1 300 ? 18.875 8.422 20.781 1 97.69 300 GLN B O 1
ATOM 5648 N N . LEU B 1 301 ? 18.031 10.336 21.484 1 98 301 LEU B N 1
ATOM 5649 C CA . LEU B 1 301 ? 17.75 10.891 20.172 1 98 301 LEU B CA 1
ATOM 5650 C C . LEU B 1 301 ? 18.562 12.156 19.922 1 98 301 LEU B C 1
ATOM 5652 O O . LEU B 1 301 ? 18.453 13.125 20.672 1 98 301 LEU B O 1
ATOM 5656 N N . GLU B 1 302 ? 19.422 12.094 19.016 1 98.31 302 GLU B N 1
ATOM 5657 C CA . GLU B 1 302 ? 20.047 13.32 18.531 1 98.31 302 GLU B CA 1
ATOM 5658 C C . GLU B 1 302 ? 19.234 13.93 17.391 1 98.31 302 GLU B C 1
ATOM 5660 O O . GLU B 1 302 ? 19.312 13.484 16.25 1 98.31 302 GLU B O 1
ATOM 5665 N N . VAL B 1 303 ? 18.5 15.008 17.703 1 98.5 303 VAL B N 1
ATOM 5666 C CA . VAL B 1 303 ? 17.531 15.57 16.781 1 98.5 303 VAL B CA 1
ATOM 5667 C C . VAL B 1 303 ? 18.125 16.781 16.062 1 98.5 303 VAL B C 1
ATOM 5669 O O . VAL B 1 303 ? 18.641 17.688 16.703 1 98.5 303 VAL B O 1
ATOM 5672 N N . GLU B 1 304 ? 18.078 16.719 14.781 1 98.56 304 GLU B N 1
ATOM 5673 C CA . GLU B 1 304 ? 18.453 17.875 13.953 1 98.56 304 GLU B CA 1
ATOM 5674 C C . GLU B 1 304 ? 17.203 18.641 13.508 1 98.56 304 GLU B C 1
ATOM 5676 O O . GLU B 1 304 ? 16.328 18.094 12.859 1 98.56 304 GLU B O 1
ATOM 5681 N N . ASP B 1 305 ? 17.141 19.906 13.883 1 98.44 305 ASP B N 1
ATOM 5682 C CA . ASP B 1 305 ? 16.047 20.797 13.492 1 98.44 305 ASP B CA 1
ATOM 5683 C C . ASP B 1 305 ? 16.516 22.25 13.43 1 98.44 305 ASP B C 1
ATOM 5685 O O . ASP B 1 305 ? 16.375 22.984 14.406 1 98.44 305 ASP B O 1
ATOM 5689 N N . ALA B 1 306 ? 16.891 22.672 12.273 1 96.75 306 ALA B N 1
ATOM 5690 C CA . ALA B 1 306 ? 17.5 23.984 12.102 1 96.75 306 ALA B CA 1
ATOM 5691 C C . ALA B 1 306 ? 16.453 25.094 12.234 1 96.75 306 ALA B C 1
ATOM 5693 O O . ALA B 1 306 ? 16.781 26.234 12.555 1 96.75 306 ALA B O 1
ATOM 5694 N N . HIS B 1 307 ? 15.164 24.781 12.094 1 97.25 307 HIS B N 1
ATOM 5695 C CA . HIS B 1 307 ? 14.148 25.812 12.008 1 97.25 307 HIS B CA 1
ATOM 5696 C C . HIS B 1 307 ? 13.336 25.906 13.297 1 97.25 307 HIS B C 1
ATOM 5698 O O . HIS B 1 307 ? 12.484 26.781 13.445 1 97.25 307 HIS B O 1
ATOM 5704 N N . ALA B 1 308 ? 13.523 25 14.141 1 98.31 308 ALA B N 1
ATOM 5705 C CA . ALA B 1 308 ? 12.984 25.031 15.5 1 98.31 308 ALA B CA 1
ATOM 5706 C C . ALA B 1 308 ? 14.062 24.672 16.516 1 98.31 308 ALA B C 1
ATOM 5708 O O . ALA B 1 308 ? 14.125 23.547 17 1 98.31 308 ALA B O 1
ATOM 5709 N N . PRO B 1 309 ? 14.797 25.625 16.922 1 97.44 309 PRO B N 1
ATOM 5710 C CA . PRO B 1 309 ? 15.984 25.359 17.75 1 97.44 309 PRO B CA 1
ATOM 5711 C C . PRO B 1 309 ? 15.648 24.688 19.078 1 97.44 309 PRO B C 1
ATOM 5713 O O . PRO B 1 309 ? 16.5 24 19.656 1 97.44 309 PRO B O 1
ATOM 5716 N N . TRP B 1 310 ? 14.406 24.875 19.562 1 98.06 310 TRP B N 1
ATOM 5717 C CA . TRP B 1 310 ? 14.008 24.234 20.812 1 98.06 310 TRP B CA 1
ATOM 5718 C C . TRP B 1 310 ? 13.961 22.719 20.641 1 98.06 310 TRP B C 1
ATOM 5720 O O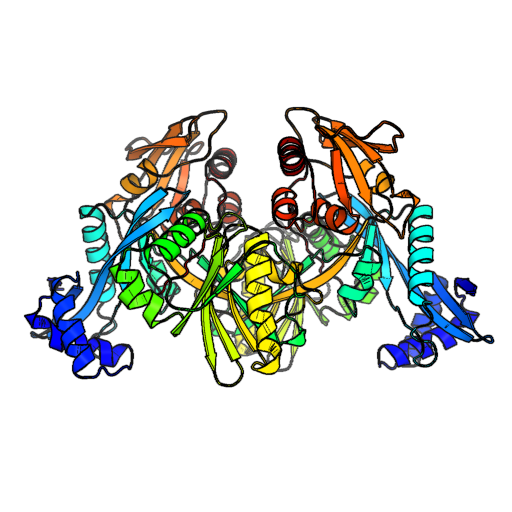 . TRP B 1 310 ? 13.906 21.969 21.625 1 98.06 310 TRP B O 1
ATOM 5730 N N . ASN B 1 311 ? 14.008 22.188 19.438 1 98.56 311 ASN B N 1
ATOM 5731 C CA . ASN B 1 311 ? 14.039 20.75 19.156 1 98.56 311 ASN B CA 1
ATOM 5732 C C . ASN B 1 311 ? 15.461 20.234 19 1 98.56 311 ASN B C 1
ATOM 5734 O O . ASN B 1 311 ? 15.719 19.047 19.188 1 98.56 311 ASN B O 1
ATOM 5738 N N . GLU B 1 312 ? 16.391 21.078 18.594 1 97.56 312 GLU B N 1
ATOM 5739 C CA . GLU B 1 312 ? 17.766 20.703 18.234 1 97.56 312 GLU B CA 1
ATOM 5740 C C . GLU B 1 312 ? 18.531 20.219 19.469 1 97.56 312 GLU B C 1
ATOM 5742 O O . GLU B 1 312 ? 18.484 20.859 20.516 1 97.56 312 GLU B O 1
ATOM 5747 N N . GLY B 1 313 ? 19.234 19.062 19.297 1 96.75 313 GLY B N 1
ATOM 5748 C CA . GLY B 1 313 ? 20.078 18.594 20.391 1 96.75 313 GLY B CA 1
ATOM 5749 C C . GLY B 1 313 ? 19.828 17.141 20.75 1 96.75 313 GLY B C 1
ATOM 5750 O O . GLY B 1 313 ? 19.188 16.406 20 1 96.75 313 GLY B O 1
ATOM 5751 N N . VAL B 1 314 ? 20.391 16.719 21.859 1 97.62 314 VAL B N 1
ATOM 5752 C CA . VAL B 1 314 ? 20.312 15.336 22.328 1 97.62 314 VAL B CA 1
ATOM 5753 C C . VAL B 1 314 ? 19.219 15.203 23.375 1 97.62 314 VAL B C 1
ATOM 5755 O O . VAL B 1 314 ? 19.188 15.977 24.344 1 97.62 314 VAL B O 1
ATOM 5758 N N . TRP B 1 315 ? 18.359 14.281 23.156 1 98.19 315 TRP B N 1
ATOM 5759 C CA . TRP B 1 315 ? 17.234 14.008 24.047 1 98.19 315 TRP B CA 1
ATOM 5760 C C . TRP B 1 315 ? 17.344 12.617 24.656 1 98.19 315 TRP B C 1
ATOM 5762 O O . TRP B 1 315 ? 17.703 11.656 23.969 1 98.19 315 TRP B O 1
ATOM 5772 N N . GLN B 1 316 ? 17.109 12.578 25.953 1 97.56 316 GLN B N 1
ATOM 5773 C CA . GLN B 1 316 ? 16.906 11.281 26.594 1 97.56 316 GLN B CA 1
ATOM 5774 C C . GLN B 1 316 ? 15.461 10.836 26.5 1 97.56 316 GLN B C 1
ATOM 5776 O O . GLN B 1 316 ? 14.547 11.57 26.891 1 97.56 316 GLN B O 1
ATOM 5781 N N . LEU B 1 317 ? 15.234 9.719 25.891 1 97.94 317 LEU B N 1
ATOM 5782 C CA . LEU B 1 317 ? 13.898 9.156 25.734 1 97.94 317 LEU B CA 1
ATOM 5783 C C . LEU B 1 317 ? 13.75 7.891 26.562 1 97.94 317 LEU B C 1
ATOM 5785 O O . LEU B 1 317 ? 14.523 6.941 26.406 1 97.94 317 LEU B O 1
ATOM 5789 N N . ASN B 1 318 ? 12.859 7.898 27.484 1 97.75 318 ASN B N 1
ATOM 5790 C CA . ASN B 1 318 ? 12.477 6.738 28.266 1 97.75 318 ASN B CA 1
ATOM 5791 C C . ASN B 1 318 ? 11.016 6.355 28.047 1 97.75 318 ASN B C 1
ATOM 5793 O O . ASN B 1 318 ? 10.117 7.16 28.281 1 97.75 318 ASN B O 1
ATOM 5797 N N . VAL B 1 319 ? 10.781 5.145 27.547 1 98.12 319 VAL B N 1
ATOM 5798 C CA . VAL B 1 319 ? 9.43 4.625 27.375 1 98.12 319 VAL B CA 1
ATOM 5799 C C . VAL B 1 319 ? 9.18 3.496 28.375 1 98.12 319 VAL B C 1
ATOM 5801 O O . VAL B 1 319 ? 9.883 2.484 28.375 1 98.12 319 VAL B O 1
ATOM 5804 N N . ALA B 1 320 ? 8.18 3.672 29.219 1 97.75 320 ALA B N 1
ATOM 5805 C CA . ALA B 1 320 ? 7.812 2.664 30.203 1 97.75 320 ALA B CA 1
ATOM 5806 C C . ALA B 1 320 ? 7.145 1.462 29.547 1 97.75 320 ALA B C 1
ATOM 5808 O O . ALA B 1 320 ? 6.816 1.504 28.359 1 97.75 320 ALA B O 1
ATOM 5809 N N . MET B 1 321 ? 6.977 0.392 30.312 1 96.62 321 MET B N 1
ATOM 5810 C CA . MET B 1 321 ? 6.391 -0.848 29.812 1 96.62 321 MET B CA 1
ATOM 5811 C C . MET B 1 321 ? 4.949 -0.624 29.359 1 96.62 321 MET B C 1
ATOM 5813 O O . MET B 1 321 ? 4.477 -1.279 28.438 1 96.62 321 MET B O 1
ATOM 5817 N N . ASN B 1 322 ? 4.324 0.37 29.906 1 96.44 322 ASN B N 1
ATOM 5818 C CA . ASN B 1 322 ? 2.926 0.619 29.578 1 96.44 322 ASN B CA 1
ATOM 5819 C C . ASN B 1 322 ? 2.791 1.57 28.391 1 96.44 322 ASN B C 1
ATOM 5821 O O . ASN B 1 322 ? 1.684 1.98 28.031 1 96.44 322 ASN B O 1
ATOM 5825 N N . GLY B 1 323 ? 3.92 2.031 27.844 1 97.31 323 GLY B N 1
ATOM 5826 C CA . GLY B 1 323 ? 3.904 2.844 26.641 1 97.31 323 GLY B CA 1
ATOM 5827 C C . GLY B 1 323 ? 4.008 4.332 26.922 1 97.31 323 GLY B C 1
ATOM 5828 O O . GLY B 1 323 ? 4.094 5.141 26 1 97.31 323 GLY B O 1
ATOM 5829 N N . THR B 1 324 ? 4.039 4.719 28.203 1 97.5 324 THR B N 1
ATOM 5830 C CA . THR B 1 324 ? 4.18 6.129 28.547 1 97.5 324 THR B CA 1
ATOM 5831 C C . THR B 1 324 ? 5.633 6.574 28.406 1 97.5 324 THR B C 1
ATOM 5833 O O . THR B 1 324 ? 6.551 5.844 28.781 1 97.5 324 THR B O 1
ATOM 5836 N N . ALA B 1 325 ? 5.719 7.762 27.922 1 97.5 325 ALA B N 1
ATOM 5837 C CA . ALA B 1 325 ? 7.082 8.203 27.641 1 97.5 325 ALA B CA 1
ATOM 5838 C C . ALA B 1 325 ? 7.438 9.438 28.469 1 97.5 325 ALA B C 1
ATOM 5840 O O . ALA B 1 325 ? 6.57 10.25 28.781 1 97.5 325 ALA B O 1
ATOM 5841 N N . SER B 1 326 ? 8.695 9.508 28.859 1 97.69 326 SER B N 1
ATOM 5842 C CA . SER B 1 326 ? 9.344 10.719 29.344 1 97.69 326 SER B CA 1
ATOM 5843 C C . SER B 1 326 ? 10.523 11.102 28.453 1 97.69 326 SER B C 1
ATOM 5845 O O . SER B 1 326 ? 11.266 10.227 27.984 1 97.69 326 SER B O 1
ATOM 5847 N N . ILE B 1 327 ? 10.609 12.367 28.234 1 98.25 327 ILE B N 1
ATOM 5848 C CA . ILE B 1 327 ? 11.688 12.844 27.375 1 98.25 327 ILE B CA 1
ATOM 5849 C C . ILE B 1 327 ? 12.195 14.188 27.891 1 98.25 327 ILE B C 1
ATOM 5851 O O . ILE B 1 327 ? 11.414 15.031 28.328 1 98.25 327 ILE B O 1
ATOM 5855 N N . TRP B 1 328 ? 13.516 14.352 27.859 1 97.56 328 TRP B N 1
ATOM 5856 C CA . TRP B 1 328 ? 14.117 15.625 28.25 1 97.56 328 TRP B CA 1
ATOM 5857 C C . TRP B 1 328 ? 15.453 15.836 27.547 1 97.56 328 TRP B C 1
ATOM 5859 O O . TRP B 1 328 ? 16.141 14.867 27.219 1 97.56 328 TRP B O 1
ATOM 5869 N N . LYS B 1 329 ? 15.711 17.016 27.25 1 96.19 329 LYS B N 1
ATOM 5870 C CA . LYS B 1 329 ? 16.984 17.375 26.625 1 96.19 329 LYS B CA 1
ATOM 5871 C C . LYS B 1 329 ? 18.141 17.156 27.594 1 96.19 329 LYS B C 1
ATOM 5873 O O . LYS B 1 329 ? 18.047 17.5 28.766 1 96.19 329 LYS B O 1
ATOM 5878 N N . THR B 1 330 ? 19.25 16.625 27.078 1 95 330 THR B N 1
ATOM 5879 C CA . THR B 1 330 ? 20.391 16.328 27.938 1 95 330 THR B CA 1
ATOM 5880 C C . THR B 1 330 ? 21.672 16.922 27.359 1 95 330 THR B C 1
ATOM 5882 O O . THR B 1 330 ? 21.766 17.156 26.156 1 95 330 THR B O 1
ATOM 5885 N N . SER B 1 331 ? 22.562 17.281 28.25 1 89.69 331 SER B N 1
ATOM 5886 C CA . SER B 1 331 ? 23.891 17.75 27.875 1 89.69 331 SER B CA 1
ATOM 5887 C C . SER B 1 331 ? 24.906 16.625 27.953 1 89.69 331 SER B C 1
ATOM 5889 O O . SER B 1 331 ? 26.094 16.844 27.719 1 89.69 331 SER B O 1
ATOM 5891 N N . GLU B 1 332 ? 24.391 15.461 28.312 1 84.31 332 GLU B N 1
ATOM 5892 C CA . GLU B 1 332 ? 25.281 14.305 28.391 1 84.31 332 GLU B CA 1
ATOM 5893 C C . GLU B 1 332 ? 25.859 13.969 27.016 1 84.31 332 GLU B C 1
ATOM 5895 O O . GLU B 1 332 ? 25.25 14.25 25.984 1 84.31 332 GLU B O 1
ATOM 5900 N N . PRO B 1 333 ? 27.062 13.43 27.094 1 85.88 333 PRO B N 1
ATOM 5901 C CA . PRO B 1 333 ? 27.672 13.055 25.812 1 85.88 333 PRO B CA 1
ATOM 5902 C C . PRO B 1 333 ? 26.875 11.992 25.062 1 85.88 333 PRO B C 1
ATOM 5904 O O . PRO B 1 333 ? 26.188 11.18 25.688 1 85.88 333 PRO B O 1
ATOM 5907 N N . VAL B 1 334 ? 26.938 12.125 23.859 1 85.81 334 VAL B N 1
ATOM 5908 C CA . VAL B 1 334 ? 26.328 11.133 22.984 1 85.81 334 VAL B CA 1
ATOM 5909 C C . VAL B 1 334 ? 26.953 9.758 23.234 1 85.81 334 VAL B C 1
ATOM 5911 O O . VAL B 1 334 ? 28.172 9.617 23.266 1 85.81 334 VAL B O 1
ATOM 5914 N N . LEU B 1 335 ? 26.062 8.836 23.594 1 87 335 LEU B N 1
ATOM 5915 C CA . LEU B 1 335 ? 26.469 7.445 23.703 1 87 335 LEU B CA 1
ATOM 5916 C C . LEU B 1 335 ? 26.297 6.715 22.375 1 87 335 LEU B C 1
ATOM 5918 O O . LEU B 1 335 ? 25.172 6.367 22 1 87 335 LEU B O 1
ATOM 5922 N N . GLU B 1 336 ? 27.359 6.441 21.75 1 84.06 336 GLU B N 1
ATOM 5923 C CA . GLU B 1 336 ? 27.328 5.922 20.391 1 84.06 336 GLU B CA 1
ATOM 5924 C C . GLU B 1 336 ? 26.484 4.656 20.312 1 84.06 336 GLU B C 1
ATOM 5926 O O . GLU B 1 336 ? 25.844 4.395 19.281 1 84.06 336 GLU B O 1
ATOM 5931 N N . ASP B 1 337 ? 26.375 3.953 21.406 1 89.75 337 ASP B N 1
ATOM 5932 C CA . ASP B 1 337 ? 25.688 2.664 21.375 1 89.75 337 ASP B CA 1
ATOM 5933 C C . ASP B 1 337 ? 24.219 2.812 21.75 1 89.75 337 ASP B C 1
ATOM 5935 O O . ASP B 1 337 ? 23.469 1.841 21.719 1 89.75 337 ASP B O 1
ATOM 5939 N N . GLN B 1 338 ? 23.75 4.031 21.969 1 93.75 338 GLN B N 1
ATOM 5940 C CA . GLN B 1 338 ? 22.375 4.207 22.422 1 93.75 338 GLN B CA 1
ATOM 5941 C C . GLN B 1 338 ? 21.719 5.395 21.734 1 93.75 338 GLN B C 1
ATOM 5943 O O . GLN B 1 338 ? 20.594 5.773 22.078 1 93.75 338 GLN B O 1
ATOM 5948 N N . THR B 1 339 ? 22.422 5.969 20.828 1 97.19 339 THR B N 1
ATOM 5949 C CA . THR B 1 339 ? 21.938 7.219 20.266 1 97.19 339 THR B CA 1
ATOM 5950 C C . THR B 1 339 ? 21.453 7.012 18.828 1 97.19 339 THR B C 1
ATOM 5952 O O . THR B 1 339 ? 22.172 6.434 18 1 97.19 339 THR B O 1
ATOM 5955 N N . LEU B 1 340 ? 20.281 7.418 18.562 1 98.25 340 LEU B N 1
ATOM 5956 C CA . LEU B 1 340 ? 19.75 7.508 17.203 1 98.25 340 LEU B CA 1
ATOM 5957 C C . LEU B 1 340 ? 19.875 8.93 16.672 1 98.25 340 LEU B C 1
ATOM 5959 O O . LEU B 1 340 ? 19.391 9.875 17.281 1 98.25 340 LEU B O 1
ATOM 5963 N N . LYS B 1 341 ? 20.562 9.109 15.578 1 98.44 341 LYS B N 1
ATOM 5964 C CA . LYS B 1 341 ? 20.578 10.383 14.867 1 98.44 341 LYS B CA 1
ATOM 5965 C C . LYS B 1 341 ? 19.391 10.508 13.914 1 98.44 341 LYS B C 1
ATOM 5967 O O . LYS B 1 341 ? 19.172 9.625 13.078 1 98.44 341 LYS B O 1
ATOM 5972 N N . VAL B 1 342 ? 18.672 11.555 14.047 1 98.62 342 VAL B N 1
ATOM 5973 C CA . VAL B 1 342 ? 17.438 11.695 13.281 1 98.62 342 VAL B CA 1
ATOM 5974 C C . VAL B 1 342 ? 17.141 13.172 13.055 1 98.62 342 VAL B C 1
ATOM 5976 O O . VAL B 1 342 ? 17.406 14.008 13.922 1 98.62 342 VAL B O 1
ATOM 5979 N N . ASP B 1 343 ? 16.672 13.492 11.867 1 98.75 343 ASP B N 1
ATOM 5980 C CA . ASP B 1 343 ? 16.141 14.844 11.68 1 98.75 343 ASP B CA 1
ATOM 5981 C C . ASP B 1 343 ? 14.648 14.906 11.953 1 98.75 343 ASP B C 1
ATOM 5983 O O . ASP B 1 343 ? 14.016 13.867 12.172 1 98.75 343 ASP B O 1
ATOM 5987 N N . ILE B 1 344 ? 14.102 16.094 12.031 1 98.88 344 ILE B N 1
ATOM 5988 C CA . ILE B 1 344 ? 12.719 16.297 12.453 1 98.88 344 ILE B CA 1
ATOM 5989 C C . ILE B 1 344 ? 11.773 15.672 11.422 1 98.88 344 ILE B C 1
ATOM 5991 O O . ILE B 1 344 ? 10.703 15.172 11.773 1 98.88 344 ILE B O 1
ATOM 5995 N N . GLN B 1 345 ? 12.148 15.633 10.117 1 98.75 345 GLN B N 1
ATOM 5996 C CA . GLN B 1 345 ? 11.344 15.031 9.055 1 98.75 345 GLN B CA 1
ATOM 5997 C C . GLN B 1 345 ? 11.18 13.531 9.273 1 98.75 345 GLN B C 1
ATOM 5999 O O . GLN B 1 345 ? 10.055 13.016 9.266 1 98.75 345 GLN B O 1
ATOM 6004 N N . ALA B 1 346 ? 12.281 12.883 9.453 1 98.75 346 ALA B N 1
ATOM 6005 C CA . ALA B 1 346 ? 12.273 11.438 9.656 1 98.75 346 ALA B CA 1
ATOM 6006 C C . ALA B 1 346 ? 11.531 11.062 10.938 1 98.75 346 ALA B C 1
ATOM 6008 O O . ALA B 1 346 ? 10.766 10.102 10.961 1 98.75 346 ALA B O 1
ATOM 6009 N N . LEU B 1 347 ? 11.797 11.828 11.984 1 98.94 347 LEU B N 1
ATOM 6010 C CA . LEU B 1 347 ? 11.109 11.586 13.25 1 98.94 347 LEU B CA 1
ATOM 6011 C C . LEU B 1 347 ? 9.602 11.703 13.07 1 98.94 347 LEU B C 1
ATOM 6013 O O . LEU B 1 347 ? 8.852 10.852 13.562 1 98.94 347 LEU B O 1
ATOM 6017 N N . THR B 1 348 ? 9.18 12.711 12.32 1 98.94 348 THR B N 1
ATOM 6018 C CA . THR B 1 348 ? 7.758 12.938 12.07 1 98.94 348 THR B CA 1
ATOM 6019 C C . THR B 1 348 ? 7.156 11.773 11.281 1 98.94 348 THR B C 1
ATOM 6021 O O . THR B 1 348 ? 6.113 11.242 11.656 1 98.94 348 THR B O 1
ATOM 6024 N N . ALA B 1 349 ? 7.812 11.359 10.211 1 98.81 349 ALA B N 1
ATOM 6025 C CA . ALA B 1 349 ? 7.316 10.281 9.367 1 98.81 349 ALA B CA 1
ATOM 6026 C C . ALA B 1 349 ? 7.16 8.992 10.164 1 98.81 349 ALA B C 1
ATOM 6028 O O . ALA B 1 349 ? 6.199 8.242 9.961 1 98.81 349 ALA B O 1
ATOM 6029 N N . MET B 1 350 ? 8.102 8.727 11.07 1 98.81 350 MET B N 1
ATOM 6030 C CA . MET B 1 350 ? 8.07 7.496 11.859 1 98.81 350 MET B CA 1
ATOM 6031 C C . MET B 1 350 ? 6.965 7.551 12.914 1 98.81 350 MET B C 1
ATOM 6033 O O . MET B 1 350 ? 6.168 6.621 13.023 1 98.81 350 MET B O 1
ATOM 6037 N N . LEU B 1 351 ? 6.82 8.672 13.617 1 98.88 351 LEU B N 1
ATOM 6038 C CA . LEU B 1 351 ? 5.883 8.734 14.734 1 98.88 3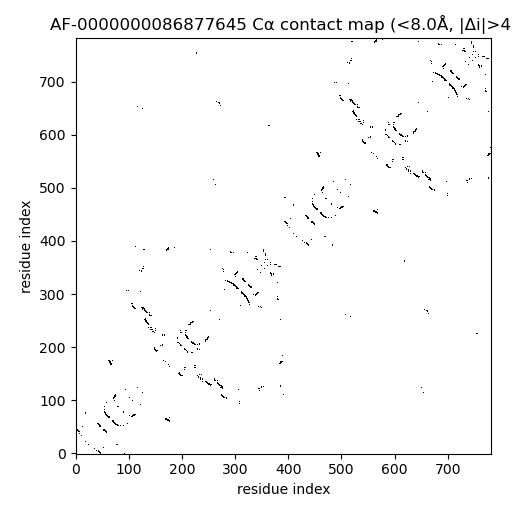51 LEU B CA 1
ATOM 6039 C C . LEU B 1 351 ? 4.453 8.906 14.227 1 98.88 351 LEU B C 1
ATOM 6041 O O . LEU B 1 351 ? 3.498 8.555 14.922 1 98.88 351 LEU B O 1
ATOM 6045 N N . MET B 1 352 ? 4.312 9.43 13.016 1 98.75 352 MET B N 1
ATOM 6046 C CA . MET B 1 352 ? 2.988 9.469 12.406 1 98.75 352 MET B CA 1
ATOM 6047 C C . MET B 1 352 ? 2.584 8.094 11.891 1 98.75 352 MET B C 1
ATOM 6049 O O . MET B 1 352 ? 1.431 7.879 11.516 1 98.75 352 MET B O 1
ATOM 6053 N N . GLY B 1 353 ? 3.52 7.176 11.844 1 98.19 353 GLY B N 1
ATOM 6054 C CA . GLY B 1 353 ? 3.23 5.832 11.375 1 98.19 353 GLY B CA 1
ATOM 6055 C C . GLY B 1 353 ? 3.293 5.695 9.867 1 98.19 353 GLY B C 1
ATOM 6056 O O . GLY B 1 353 ? 2.924 4.656 9.312 1 98.19 353 GLY B O 1
ATOM 6057 N N . TYR B 1 354 ? 3.77 6.723 9.164 1 98.19 354 TYR B N 1
ATOM 6058 C CA . TYR B 1 354 ? 3.844 6.711 7.707 1 98.19 354 TYR B CA 1
ATOM 6059 C C . TYR B 1 354 ? 5.004 5.852 7.227 1 98.19 354 TYR B C 1
ATOM 6061 O O . TYR B 1 354 ? 4.906 5.188 6.191 1 98.19 354 TYR B O 1
ATOM 6069 N N . ARG B 1 355 ? 6.098 5.891 7.945 1 98.25 355 ARG B N 1
ATOM 6070 C CA . ARG B 1 355 ? 7.277 5.074 7.684 1 98.25 355 ARG B CA 1
ATOM 6071 C C . ARG B 1 355 ? 7.766 4.391 8.953 1 98.25 355 ARG B C 1
ATOM 6073 O O . ARG B 1 355 ? 7.527 4.879 10.062 1 98.25 355 ARG B O 1
ATOM 6080 N N . ARG B 1 356 ? 8.461 3.309 8.82 1 98.06 356 ARG B N 1
ATOM 6081 C CA . ARG B 1 356 ? 8.961 2.535 9.953 1 98.06 356 ARG B CA 1
ATOM 6082 C C . ARG B 1 356 ? 10.445 2.781 10.172 1 98.06 356 ARG B C 1
ATOM 6084 O O . ARG B 1 356 ? 11.18 3.078 9.219 1 98.06 356 ARG B O 1
ATOM 6091 N N . PRO B 1 357 ? 10.93 2.639 11.367 1 98.5 357 PRO B N 1
ATOM 6092 C CA . PRO B 1 357 ? 12.336 2.904 11.672 1 98.5 357 PRO B CA 1
ATOM 6093 C C . PRO B 1 357 ? 13.297 2.053 10.844 1 98.5 357 PRO B C 1
ATOM 6095 O O . PRO B 1 357 ? 14.273 2.57 10.289 1 98.5 357 PRO B O 1
ATOM 6098 N N . ALA B 1 358 ? 13 0.817 10.711 1 97.38 358 ALA B N 1
ATOM 6099 C CA . ALA B 1 358 ? 13.883 -0.066 9.953 1 97.38 358 ALA B CA 1
ATOM 6100 C C . ALA B 1 358 ? 14 0.385 8.5 1 97.38 358 ALA B C 1
ATOM 6102 O O . ALA B 1 358 ? 15.086 0.382 7.926 1 97.38 358 ALA B O 1
ATOM 6103 N N . GLU B 1 359 ? 12.891 0.759 7.957 1 96.69 359 GLU B N 1
ATOM 6104 C CA . GLU B 1 359 ? 12.867 1.251 6.582 1 96.69 359 GLU B CA 1
ATOM 6105 C C . GLU B 1 359 ? 13.664 2.545 6.445 1 96.69 359 GLU B C 1
ATOM 6107 O O . GLU B 1 359 ? 14.43 2.709 5.496 1 96.69 359 GLU B O 1
ATOM 6112 N N . MET B 1 360 ? 13.469 3.436 7.383 1 98.25 360 MET B N 1
ATOM 6113 C CA . MET B 1 360 ? 14.164 4.719 7.367 1 98.25 360 MET B CA 1
ATOM 6114 C C . MET B 1 360 ? 15.672 4.527 7.504 1 98.25 360 MET B C 1
ATOM 6116 O O . MET B 1 360 ? 16.453 5.266 6.898 1 98.25 360 MET B O 1
ATOM 6120 N N . ALA B 1 361 ? 16.047 3.564 8.289 1 98.19 361 ALA B N 1
ATOM 6121 C CA . ALA B 1 361 ? 17.469 3.238 8.43 1 98.19 361 ALA B CA 1
ATOM 6122 C C . ALA B 1 361 ? 18.047 2.711 7.121 1 98.19 361 ALA B C 1
ATOM 6124 O O . ALA B 1 361 ? 19.125 3.129 6.699 1 98.19 361 ALA B O 1
ATOM 6125 N N . ARG B 1 362 ? 17.312 1.878 6.484 1 95.5 362 ARG B N 1
ATOM 6126 C CA . ARG B 1 362 ? 17.75 1.304 5.219 1 95.5 362 ARG B CA 1
ATOM 6127 C C . ARG B 1 362 ? 17.922 2.385 4.156 1 95.5 362 ARG B C 1
ATOM 6129 O O . ARG B 1 362 ? 18.812 2.295 3.309 1 95.5 362 ARG B O 1
ATOM 6136 N N . MET B 1 363 ? 17.125 3.412 4.258 1 95.19 363 MET B N 1
ATOM 6137 C CA . MET B 1 363 ? 17.172 4.508 3.293 1 95.19 363 MET B CA 1
ATOM 6138 C C . MET B 1 363 ? 18.234 5.531 3.676 1 95.19 363 MET B C 1
ATOM 6140 O O . MET B 1 363 ? 18.453 6.5 2.947 1 95.19 363 MET B O 1
ATOM 6144 N N . GLY B 1 364 ? 18.781 5.367 4.82 1 95.38 364 GLY B N 1
ATOM 6145 C CA . GLY B 1 364 ? 19.812 6.281 5.273 1 95.38 364 GLY B CA 1
ATOM 6146 C C . GLY B 1 364 ? 19.266 7.566 5.859 1 95.38 364 GLY B C 1
ATOM 6147 O O . GLY B 1 364 ? 19.984 8.562 5.969 1 95.38 364 GLY B O 1
ATOM 6148 N N . ARG B 1 365 ? 17.984 7.527 6.199 1 97.44 365 ARG B N 1
ATOM 6149 C CA . ARG B 1 365 ? 17.344 8.727 6.723 1 97.44 365 ARG B CA 1
ATOM 6150 C C . ARG B 1 365 ? 17.547 8.852 8.227 1 97.44 365 ARG B C 1
ATOM 6152 O O . ARG B 1 365 ? 17.344 9.922 8.805 1 97.44 365 ARG B O 1
ATOM 6159 N N . ILE B 1 366 ? 17.859 7.738 8.883 1 98.44 366 ILE B N 1
ATOM 6160 C CA . ILE B 1 366 ? 18.25 7.742 10.281 1 98.44 366 ILE B CA 1
ATOM 6161 C C . ILE B 1 366 ? 19.516 6.906 10.461 1 98.44 366 ILE B C 1
ATOM 6163 O O . ILE B 1 366 ? 19.844 6.078 9.609 1 98.44 366 ILE B O 1
ATOM 6167 N N . ASP B 1 367 ? 20.172 7.164 11.492 1 97.69 367 ASP B N 1
ATOM 6168 C CA . ASP B 1 367 ? 21.422 6.461 11.773 1 97.69 367 ASP B CA 1
ATOM 6169 C C . ASP B 1 367 ? 21.547 6.129 13.258 1 97.69 367 ASP B C 1
ATOM 6171 O O . ASP B 1 367 ? 21.25 6.965 14.109 1 97.69 367 ASP B O 1
ATOM 6175 N N . GLY B 1 368 ? 21.922 4.945 13.617 1 97.69 368 GLY B N 1
ATOM 6176 C CA . GLY B 1 368 ? 22.109 4.461 14.977 1 97.69 368 GLY B CA 1
ATOM 6177 C C . GLY B 1 368 ? 22.328 2.959 15.047 1 97.69 368 GLY B C 1
ATOM 6178 O O . GLY B 1 368 ? 22.281 2.271 14.031 1 97.69 368 GLY B O 1
ATOM 6179 N N . PRO B 1 369 ? 22.609 2.486 16.25 1 97.56 369 PRO B N 1
ATOM 6180 C CA . PRO B 1 369 ? 22.828 1.048 16.406 1 97.56 369 PRO B CA 1
ATOM 6181 C C . PRO B 1 369 ? 21.594 0.221 16.047 1 97.56 369 PRO B C 1
ATOM 6183 O O . PRO B 1 369 ? 20.469 0.647 16.281 1 97.56 369 PRO B O 1
ATOM 6186 N N . ALA B 1 370 ? 21.891 -0.958 15.508 1 96.94 370 ALA B N 1
ATOM 6187 C CA . ALA B 1 370 ? 20.828 -1.864 15.086 1 96.94 370 ALA B CA 1
ATOM 6188 C C . ALA B 1 370 ? 19.859 -2.145 16.234 1 96.94 370 ALA B C 1
ATOM 6190 O O . ALA B 1 370 ? 18.641 -2.229 16.016 1 96.94 370 ALA B O 1
ATOM 6191 N N . GLU B 1 371 ? 20.375 -2.242 17.406 1 96.38 371 GLU B N 1
ATOM 6192 C CA . GLU B 1 371 ? 19.547 -2.555 18.562 1 96.38 371 GLU B CA 1
ATOM 6193 C C . GLU B 1 371 ? 18.578 -1.411 18.875 1 96.38 371 GLU B C 1
ATOM 6195 O O . GLU B 1 371 ? 17.438 -1.646 19.266 1 96.38 371 GLU B O 1
ATOM 6200 N N . VAL B 1 372 ? 19.109 -0.189 18.734 1 97.44 372 VAL B N 1
ATOM 6201 C CA . VAL B 1 372 ? 18.281 0.99 18.984 1 97.44 372 VAL B CA 1
ATOM 6202 C C . VAL B 1 372 ? 17.188 1.089 17.938 1 97.44 372 VAL B C 1
ATOM 6204 O O . VAL B 1 372 ? 16.016 1.334 18.281 1 97.44 372 VAL B O 1
ATOM 6207 N N . ILE B 1 373 ? 17.547 0.859 16.688 1 98.19 373 ILE B N 1
ATOM 6208 C CA . ILE B 1 373 ? 16.594 0.904 15.586 1 98.19 373 ILE B CA 1
ATOM 6209 C C . ILE B 1 373 ? 15.523 -0.165 15.789 1 98.19 373 ILE B C 1
ATOM 6211 O O . ILE B 1 373 ? 14.328 0.106 15.641 1 98.19 373 ILE B O 1
ATOM 6215 N N . SER B 1 374 ? 15.93 -1.351 16.156 1 96.81 374 SER B N 1
ATOM 6216 C CA . SER B 1 374 ? 15.008 -2.447 16.422 1 96.81 374 SER B CA 1
ATOM 6217 C C . SER B 1 374 ? 14.078 -2.129 17.594 1 96.81 374 SER B C 1
ATOM 6219 O O . SER B 1 374 ? 12.883 -2.416 17.531 1 96.81 374 SER B O 1
ATOM 6221 N N . ALA B 1 375 ? 14.656 -1.572 18.641 1 96.56 375 ALA B N 1
ATOM 6222 C CA . ALA B 1 375 ? 13.852 -1.207 19.812 1 96.56 375 ALA B CA 1
ATOM 6223 C C . ALA B 1 375 ? 12.797 -0.17 19.453 1 96.56 375 ALA B C 1
ATOM 6225 O O . ALA B 1 375 ? 11.641 -0.275 19.875 1 96.56 375 ALA B O 1
ATOM 6226 N N . LEU B 1 376 ? 13.18 0.804 18.672 1 97.62 376 LEU B N 1
ATOM 6227 C CA . LEU B 1 376 ? 12.242 1.838 18.25 1 97.62 376 LEU B CA 1
ATOM 6228 C C . LEU B 1 376 ? 11.164 1.253 17.344 1 97.62 376 LEU B C 1
ATOM 6230 O O . LEU B 1 376 ? 10 1.657 17.422 1 97.62 376 LEU B O 1
ATOM 6234 N N . GLU B 1 377 ? 11.539 0.307 16.453 1 97.44 377 GLU B N 1
ATOM 6235 C CA . GLU B 1 377 ? 10.602 -0.398 15.586 1 97.44 377 GLU B CA 1
ATOM 6236 C C . GLU B 1 377 ? 9.469 -1.03 16.391 1 97.44 377 GLU B C 1
ATOM 6238 O O . GLU B 1 377 ? 8.305 -0.967 15.992 1 97.44 377 GLU B O 1
ATOM 6243 N N . HIS B 1 378 ? 9.797 -1.579 17.5 1 95.69 378 HIS B N 1
ATOM 6244 C CA . HIS B 1 378 ? 8.812 -2.258 18.344 1 95.69 378 HIS B CA 1
ATOM 6245 C C . HIS B 1 378 ? 8.031 -1.263 19.188 1 95.69 378 HIS B C 1
ATOM 6247 O O . HIS B 1 378 ? 6.855 -1.492 19.5 1 95.69 378 HIS B O 1
ATOM 6253 N N . ALA B 1 379 ? 8.664 -0.205 19.531 1 97.94 379 ALA B N 1
ATOM 6254 C CA . ALA B 1 379 ? 8.055 0.764 20.438 1 97.94 379 ALA B CA 1
ATOM 6255 C C . ALA B 1 379 ? 7.004 1.604 19.719 1 97.94 379 ALA B C 1
ATOM 6257 O O . ALA B 1 379 ? 6.039 2.066 20.328 1 97.94 379 ALA B O 1
ATOM 6258 N N . ILE B 1 380 ? 7.172 1.879 18.453 1 98.31 380 ILE B N 1
ATOM 6259 C CA . ILE B 1 380 ? 6.219 2.682 17.688 1 98.31 380 ILE B CA 1
ATOM 6260 C C . ILE B 1 380 ? 5.109 1.787 17.156 1 98.31 380 ILE B C 1
ATOM 6262 O O . ILE B 1 380 ? 5.348 0.956 16.266 1 98.31 380 ILE B O 1
ATOM 6266 N N . PRO B 1 381 ? 3.922 1.958 17.641 1 97.44 381 PRO B N 1
ATOM 6267 C CA . PRO B 1 381 ? 2.842 1.099 17.156 1 97.44 381 PRO B CA 1
ATOM 6268 C C . PRO B 1 381 ? 2.527 1.329 15.672 1 97.44 381 PRO B C 1
ATOM 6270 O O . PRO B 1 381 ? 2.615 2.461 15.195 1 97.44 381 PRO B O 1
ATOM 6273 N N . GLU B 1 382 ? 2.156 0.25 15.031 1 95.69 382 GLU B N 1
ATOM 6274 C CA . GLU B 1 382 ? 1.72 0.361 13.641 1 95.69 382 GLU B CA 1
ATOM 6275 C C . GLU B 1 382 ? 0.287 0.881 13.555 1 95.69 382 GLU B C 1
ATOM 6277 O O . GLU B 1 382 ? -0.599 0.395 14.258 1 95.69 382 GLU B O 1
ATOM 6282 N N . ARG B 1 383 ? 0.101 1.89 12.742 1 97.12 383 ARG B N 1
ATOM 6283 C CA . ARG B 1 383 ? -1.219 2.449 12.469 1 97.12 383 ARG B CA 1
ATOM 6284 C C . ARG B 1 383 ? -1.231 3.186 11.133 1 97.12 383 ARG B C 1
ATOM 6286 O O . ARG B 1 383 ? -0.296 3.922 10.812 1 97.12 383 ARG B O 1
ATOM 6293 N N . GLU B 1 384 ? -2.297 2.926 10.336 1 97.5 384 GLU B N 1
ATOM 6294 C CA . GLU B 1 384 ? -2.4 3.537 9.008 1 97.5 384 GLU B CA 1
ATOM 6295 C C . GLU B 1 384 ? -2.686 5.031 9.117 1 97.5 384 GLU B C 1
ATOM 6297 O O . GLU B 1 384 ? -3.447 5.465 9.984 1 97.5 384 GLU B O 1
ATOM 6302 N N . THR B 1 385 ? -2.037 5.824 8.227 1 98.69 385 THR B N 1
ATOM 6303 C CA . THR B 1 385 ? -2.332 7.25 8.133 1 98.69 385 THR B CA 1
ATOM 6304 C C . THR B 1 385 ? -3.541 7.496 7.238 1 98.69 385 THR B C 1
ATOM 6306 O O . THR B 1 385 ? -3.77 6.754 6.277 1 98.69 385 THR B O 1
ATOM 6309 N N . TYR B 1 386 ? -4.293 8.523 7.543 1 98.62 386 TYR B N 1
ATOM 6310 C CA . TYR B 1 386 ? -5.426 8.922 6.711 1 98.62 386 TYR B CA 1
ATOM 6311 C C . TYR B 1 386 ? -5.859 10.344 7.02 1 98.62 386 TYR B C 1
ATOM 6313 O O . TYR B 1 386 ? -5.801 10.789 8.172 1 98.62 386 TYR B O 1
ATOM 6321 N N . LEU B 1 387 ? -6.16 11.109 6.035 1 98.62 387 LEU B N 1
ATOM 6322 C CA . LEU B 1 387 ? -6.723 12.445 6.168 1 98.62 387 LEU B CA 1
ATOM 6323 C C . LEU B 1 387 ? -7.867 12.656 5.18 1 98.62 387 LEU B C 1
ATOM 6325 O O . LEU B 1 387 ? -7.645 12.711 3.969 1 98.62 387 LEU B O 1
ATOM 6329 N N . LEU B 1 388 ? -9.094 12.82 5.68 1 97.69 388 LEU B N 1
ATOM 6330 C CA . LEU B 1 388 ? -10.289 12.984 4.863 1 97.69 388 LEU B CA 1
ATOM 6331 C C . LEU B 1 388 ? -10.5 14.453 4.504 1 97.69 388 LEU B C 1
ATOM 6333 O O . LEU B 1 388 ? -11.242 14.766 3.57 1 97.69 388 LEU B O 1
ATOM 6337 N N . ASP B 1 389 ? -9.828 15.32 5.191 1 98.12 389 ASP B N 1
ATOM 6338 C CA . ASP B 1 389 ? -10.125 16.75 5.125 1 98.12 389 ASP B CA 1
ATOM 6339 C C . ASP B 1 389 ? -9.109 17.484 4.262 1 98.12 389 ASP B C 1
ATOM 6341 O O . ASP B 1 389 ? -8.016 16.969 4.012 1 98.12 389 ASP B O 1
ATOM 6345 N N . PHE B 1 390 ? -9.508 18.594 3.828 1 97.31 390 PHE B N 1
ATOM 6346 C CA . PHE B 1 390 ? -8.656 19.516 3.098 1 97.31 390 PHE B CA 1
ATOM 6347 C C . PHE B 1 390 ? -8.766 20.922 3.668 1 97.31 390 PHE B C 1
ATOM 6349 O O . PHE B 1 390 ? -9.867 21.391 3.969 1 97.31 390 PHE B O 1
ATOM 6356 N N . PHE B 1 391 ? -7.656 21.5 3.84 1 95.25 391 PHE B N 1
ATOM 6357 C CA . PHE B 1 391 ? -7.645 22.891 4.258 1 95.25 391 PHE B CA 1
ATOM 6358 C C . PHE B 1 391 ? -6.438 23.625 3.68 1 95.25 391 PHE B C 1
ATOM 6360 O O . PHE B 1 391 ? -5.453 22.984 3.287 1 95.25 391 PHE B O 1
#

Foldseek 3Di:
DDKDWDALVQLVLLVVQLCVFVVDDDDPVRSVVVSVCSRVWRKMFDDDPRGGFWIKTWDWFWAAFLLDTATETEIDSTGGDPVCPPVCRSVVVVLVVLVVCVVVLRFKYKYWDPDQVVCVVQQWAFAFKWKKFKDFLVFFADADDAQWDKDKDDDDPVLVLVQCSLQRSQFFPATNDDPCCCVVFVCVDQAVIKMFIAHNVRRTFWMWHWYQDPQEIETLDTTGNDDRRVSVVSNVVSVCNVRHGMYMDIHGPPDCNLVNTPHSPTDIDMGGTMIMFGSAPQSDLQPQQWDADPAKAWAKEQEDGPSRVNRHAIKIWIAGNRRGIHIDHDPDDDDQQGYKYAYRHRVGNCLSQVDALVVCVVVVRMDGDPVNSVVRRRGRDHGTHDYSGHD/DDKDWDALVQLVLLVVQLCVFVVDDDDPVRSVVCSVCSRVWGKMFDDDPRGGFWIKTWDWFWAAFLLDTATETEIDSTGGDPVCPPVCRSVVRVLVVLVVCVVVLRFKYKYWDPDQVVCVVQQWAFAFKWKKFKDFLVFFADADDAQWDKDKDDDDPVLVLVQCSLQRSQFFPATNDDPCCCVVFVCVDQAVIKMFIAHNVRRTFWMWHWYQDPQEIETLDTTGNDDRRVNVVSNVVSVCNVRHGMYMDIHGPPDCNLVNTPHSPTDIDMGGTMIMFGSAPQSDLQPQQWDADPAKQWAKEQEDRPSRVNRHAIKIWIAGNRRGIHIDHDPDDDDQQGYKYAYRHRVGNCLSQVDALVVCVVVVRMDGDPVNSVVRRRGRDHGTHDYSGDD

Nearest PDB structures (foldseek):
  3n7z-assembly1_B  TM=9.556E-01  e=4.260E-52  Bacillus anthracis str. Sterne
  3n7z-assembly1_D  TM=9.597E-01  e=7.741E-52  Bacillus anthracis str. Sterne
  3n7z-assembly1_A  TM=9.557E-01  e=1.493E-51  Bacillus anthracis str. Sterne
  3n7z-assembly1_E  TM=9.595E-01  e=1.282E-50  Bacillus anthracis str. Sterne
  3n7z-assembly1_C  TM=9.593E-01  e=1.534E-50  Bacillus anthracis str. Sterne

InterPro domains:
  IPR000182 GNAT domain [PS51186] (1-146)
  IPR016181 Acyl-CoA N-acyltransferase [SSF55729] (1-279)
  IPR025559 Enhanced intracellular survival protein domain [PF13530] (281-387)
  IPR036527 SCP2 sterol-binding domain superfamily [G3DSA:3.30.1050.10] (283-381)
  IPR036527 SCP2 sterol-binding domain superfamily [SSF55718] (281-391)
  IPR041380 Eis-like, acetyltransferase domain [PF17668] (173-278)
  IPR051554 Acetyltransferase Eis [PTHR37817] (1-391)

Radius of gyration: 28.92 Å; Cα contacts (8 Å, |Δi|>4): 1744; chains: 2; bounding box: 67×87×69 Å

Sequence (782 aa):
MDIRKLTTDDFEACMTLSEYAFQFVLNEEQIEKRREEFASHNVLGVYEDGQVGAKLQIIPFQTYIQGRSFAMGGIAGVATWPEYRRKGWVAGLLKFALEEMNRNKQSISFLHPFSFAFYRKYGWETYVEFKQYKLSTDQLPAKKLTLGTLRRGNPELSVLKMVYDTYAERYNGTLSRDDAWWENSVFAKKGSQRAVYYDEAGLPQGYVLYEVKERKFTIGELVHLNEEARQGLWTFIANHDSMIDEVTLKAPANDTLAFQLDNPRIQQEISPYFMARIVSVEQFISQYPFANQDSPLQIQLEVEDAHAPWNEGVWQLNVAMNGTASIWKTSEPVLEDQTLKVDIQALTAMLMGYRRPAEMARMGRIDGPAEVISALEHAIPERETYLLDFFMDIRKLTTDDFEACMTLSEYAFQFVLNEEQIEKRREEFASHNVLGVYEDGQVGAKLQIIPFQTYIQGRSFAMGGIAGVATWPEYRRKGWVAGLLKFALEEMNRNKQSISFLHPFSFAFYRKYGWETYVEFKQYKLSTDQLPAKKLTLGTLRRGNPELSVLKMVYDTYAERYNGTLSRDDAWWENSVFAKKGSQRAVYYDEAGLPQGYVLYEVKERKFTIGELVHLNEEARQGLWTFIANHDSMIDEVTLKAPANDTLAFQLDNPRIQQEISPYFMARIVSVEQFISQYPFANQDSPLQIQLEVEDAHAPWNEGVWQLNVAMNGTASIWKTSEPVLEDQTLKVDIQALTAMLMGYRRPAEMARMGRIDGPAEVISALEHAIPERETYLLDFF

Secondary structure (DSSP, 8-state):
-EEEE--GGGHHHHHHHHHHHHT----HHHHHHHHHHHTTSEEEEEEETTEEEEEEEEEEEEEEETTEEEEEEEEEEEEE-GGGTTSSHHHHHHHHHHHHHHHTT--EEEE--S-HHHHHTTT-EE--EEEEEEEEGGGSPPP---SSEEEES---HHHHHHHHHHHHTTSBS-B---HHHIIIIIHHHS-SEEEEEE-TTS-EEEEEEEEEETTEEEEEEEEESSHHHHHHHHHHHHTTTTT-SEEEEEEETT--HHHHSS---SEEEEEE--EEEES-HHHHHHH--PPP-SS-EEEEEEEE-TT-GGG-EEEEEEE-TTS-EEEEEE-SPP-TTTEEEEEHHHHHHHHTTSS-HHHHHHTTSEE--HHHHHHHHHHS----B------/-EEEE--GGGHHHHHHHHHHHHT----HHHHHHHHHHHTTSEEEEEEETTEEEEEEEEEEEEEEETTEEEEEEEEEEEEE-GGGTTSSHHHHHHHHHHHHHHHTT--EEEE--S-HHHHHTTT-EE--EEEEEEEEGGGSPPP---SSEEEES---HHHHHHHHHHHHTTSBS-B---HHHIIIIIHHHS-SEEEEEE-TTS-EEEEEEEEEETTEEEEEEEEESSHHHHHHHHHHHHTTTTT-SEEEEEEETT--HHHHSS---SEEEEEE--EEEES-HHHHHHH--PPP-SS-EEEEEEEE-TT-TTT-EEEEEEE-TTS-EEEEEE-SPP-TTTEEEEEHHHHHHHHTTSS-HHHHHHTTSEE--HHHHHHHHHHS----B------

Solvent-accessible surface area (backbone atoms only — not comparable to full-atom values): 40674 Å² total; per-residue (Å²): 134,52,72,42,77,54,51,68,87,40,43,66,63,50,49,52,49,48,30,64,70,71,69,53,84,74,50,73,68,54,46,54,52,48,54,66,49,45,68,76,45,49,33,37,29,34,52,54,98,90,36,80,42,31,35,34,29,50,42,86,44,36,26,17,47,80,61,36,80,39,46,24,34,32,45,33,75,73,42,60,45,79,92,58,57,93,68,56,58,66,60,51,51,50,40,50,48,45,54,50,30,43,76,70,60,17,22,31,32,40,35,60,63,96,43,57,50,64,42,40,76,68,34,34,26,70,39,36,40,32,28,37,40,44,36,45,53,90,51,51,58,79,73,54,92,57,80,42,48,77,47,73,52,83,72,60,65,68,59,54,47,54,43,44,51,64,48,36,37,65,19,16,57,14,65,58,76,52,71,65,48,42,60,69,43,47,55,68,67,24,32,87,40,36,34,38,29,21,42,76,87,65,47,72,32,21,38,37,28,23,38,78,55,95,35,26,37,41,41,48,41,80,48,52,74,46,51,64,32,43,43,40,51,47,22,58,57,49,70,41,47,92,62,31,53,32,38,38,38,72,38,44,62,82,61,58,64,47,79,70,25,59,57,41,81,46,54,35,33,48,40,66,59,37,28,31,23,62,51,26,59,57,64,37,48,48,69,39,67,35,30,67,41,97,56,65,45,77,39,32,38,36,32,46,32,92,68,42,63,94,46,42,44,40,28,43,40,36,31,41,37,82,8,51,35,48,61,46,79,49,86,66,77,86,46,74,80,39,30,36,41,34,35,46,31,51,51,29,22,36,75,46,32,54,42,51,48,60,58,35,39,58,69,64,55,33,49,55,34,69,67,52,40,53,51,49,43,62,33,50,54,88,39,55,26,31,65,91,72,82,105,136,52,72,44,76,55,51,68,90,40,43,65,62,50,48,52,50,47,30,62,70,70,68,53,82,74,52,72,68,55,47,54,51,48,55,68,49,46,66,76,44,48,33,37,29,31,54,54,97,91,34,78,41,30,35,35,30,49,42,86,42,35,25,18,48,80,60,35,82,39,46,24,33,32,44,31,75,73,41,59,43,78,92,57,57,94,67,54,58,66,59,53,51,50,41,51,48,45,53,51,31,44,74,69,60,18,23,31,32,39,35,59,62,95,45,56,52,63,44,39,76,68,32,33,25,70,39,35,42,31,28,37,40,44,37,44,55,89,53,51,56,79,73,53,92,59,80,41,47,77,47,74,52,83,72,59,66,67,59,54,48,53,43,45,52,66,49,36,38,65,19,17,58,14,65,58,75,52,71,65,49,43,60,69,42,47,53,68,68,24,32,87,40,38,34,38,29,21,40,76,88,64,46,71,33,21,37,37,28,22,40,81,55,96,37,26,36,41,44,49,42,78,48,52,74,45,51,65,32,44,43,42,52,46,25,58,58,49,70,41,47,91,62,30,55,34,38,37,37,72,40,44,63,82,61,59,65,46,79,70,25,60,57,43,79,46,52,34,34,51,40,69,58,36,27,31,23,61,50,27,58,58,65,37,48,46,68,41,68,35,31,68,40,98,56,64,46,78,39,32,38,37,33,47,32,92,68,41,62,93,48,42,44,40,28,41,39,38,30,41,39,80,8,51,34,48,60,47,79,49,87,67,76,84,46,74,78,38,29,34,40,33,35,46,30,52,51,30,22,37,75,45,31,54,42,52,47,60,57,35,40,58,69,63,57,33,48,56,35,69,66,53,40,51,50,49,45,62,33,51,54,87,39,55,27,31,65,91,74,84,103

pLDDT: mean 95.56, std 4.26, range [78.44, 98.94]